Protein 3AIZ (pdb70)

B-factor: mean 52.7, std 18.45, range [25.51, 121.93]

CATH classification: 3.70.10.10

Sequence (987 aa):
MIKATYSSAKDFYSLLSGLLKVTDEIILNFTEDSIFSRYLTDDKVLMVIFKIPKEYLEDYTIDKPLGIKININDLKKILGKAKSKSATVTLEETEAGLKVTVRDEKTGTRSNIYIKGEKTSIDQLTEPKVNLSVTFTTDGDVLKDIARDLSLVGEEVEISADENTVTLSTEEAGRTYKSLLKQDKPLKSLNVESPSKAVYSIEVLKDVFKVTSISQNVTVGFGNNIPMKIEVPTDSGGQLIFWIAPRLMIKATYSSAKDFYSLLSGLLKVTDEIILNFTEDSIFSRYLTDDKVLMVIFKIPKEYLEDYTIDKPLGIKININDLKKILGKAKSKSATVTLEETEAGLKVTVRDEKTGTRSNIYIKGEKTSIDQLTEPKVNLSVTFTTDGDVLKDIARDLSLVGEEVEISADENTVTLSTEEAGRTYKSLLKQDKPLKSLNVESPSKAVYSIEVLKDVFKVTSISQNVTVGFGNNIPMKIEVPTDSGGQLIFWIAPRLMRVKVIDADAFSYIFRTLEEFIDEITLDFTSDGLKIRGIDPSRVTFIDILIPAGYFEEYNVEKEEKVGVKLEDFTDVLKTVTKNDSLYLETDENQNIKVTLDGVYERTFTFPSIVASEIETPNLNLEFPFKAKALTVTFTDIIDEIEDIGGDSITFKAEGGKLYLSANSDMGSSTIELSTENGGLLESEGGDAESVYGLEYVVNTSKMRKPSDTVEIAFGSQIPLKLRYNLPQGGYADFYIAPRAEMRVKVIDADAFSYIFRTLEEFIDEITLDFTSDGLKIRGIDPSRVTFIDILIPAGYFEEYNVEKEEKVGVKLEDFTDVLKTVTKNDSLYLETDENQNIKVTLDGVYERTFTFPSIVASEIETPNLNLEFPFKAKALTVTFTDIIDEIEDIGGDSITFKAEGGKLYLSANSDMGSSTIELSTENGGLLESEGGDAESVYGLEYVVNTSKMRKPSDTVEIAFGSQIPLKLRYNLPQGGYADFYIAPRA

Radius of gyration: 33.75 Å; Cα contacts (8 Å, |Δi|>4): 2617; chains: 4; bounding box: 94×59×73 Å

InterPro domains:
  IPR000730 Proliferating cell nuclear antigen, PCNA [MF_00317] (2-248)
  IPR000730 Proliferating cell nuclear antigen, PCNA [PTHR11352] (9-247)
  IPR022648 Proliferating cell nuclear antigen, PCNA, N-terminal [PF00705] (1-112)
  IPR022649 Proliferating cell nuclear antigen, PCNA, C-terminal [PF02747] (144-246)
  IPR046938 DNA clamp superfamily [SSF55979] (1-108)
  IPR046938 DNA clamp superfamily [SSF55979] (128-248)

Nearest PDB structures (foldseek):
  3aix-assembly1_B  TM=9.907E-01  e=6.412E-43  Sulfurisphaera tokodaii str. 7
  2hik-assembly1_A  TM=9.427E-01  e=2.002E-28  Saccharolobus solfataricus
  5yd8-assembly2_X  TM=8.817E-01  e=6.250E-18  Homo sapiens
  3tbl-assembly1_A  TM=8.881E-01  e=1.586E-17  Homo sapiens
  8gcj-assembly1_C  TM=8.686E-01  e=5.215E-17  Homo sapiens

Solvent-accessible surface area: 42255 Å² total; per-residue (Å²): 138,2,65,1,6,1,4,10,0,90,18,0,88,22,0,0,59,2,10,31,161,31,89,81,62,8,52,0,0,1,23,124,96,10,0,10,4,50,47,64,9,135,82,128,44,5,18,0,0,0,41,0,35,112,105,77,12,8,54,45,74,43,103,139,90,36,0,0,70,0,40,3,60,42,0,50,137,2,3,55,112,26,133,18,159,22,1,2,0,7,2,66,15,36,156,66,0,2,48,0,9,4,34,2,35,146,68,64,51,142,33,80,51,139,6,180,14,112,76,47,98,28,50,131,48,86,38,44,202,67,101,35,16,0,34,3,21,0,30,0,80,9,0,84,46,0,3,78,0,1,57,48,6,10,116,82,0,68,0,27,8,76,136,101,23,0,27,1,28,7,112,62,85,40,41,40,1,98,0,54,0,94,66,62,52,20,0,61,7,30,78,28,124,52,104,7,103,0,32,0,10,5,110,22,0,48,53,0,1,122,23,0,32,68,5,122,60,0,37,0,0,0,0,90,82,34,31,0,42,0,41,0,46,20,120,8,12,0,32,0,3,0,12,0,37,17,106,169,104,2,93,2,29,4,50,23,0,84,24,2,45,20,0,1,63,2,8,29,124,34,94,92,105,11,21,4,0,2,21,110,97,8,3,10,4,35,42,72,8,142,79,130,40,0,14,1,0,2,54,1,27,113,124,58,14,64,109,41,74,31,75,158,50,53,0,0,81,4,41,0,69,53,4,51,138,9,0,25,163,0,80,120,76,76,0,15,0,32,8,36,38,45,176,57,1,2,57,1,13,4,15,17,20,102,60,6,81,147,60,63,76,133,14,183,16,116,97,43,88,56,51,121,40,75,42,50,198,68,106,37,14,0,42,5,21,0,30,0,78,8,2,90,46,0,0,76,0,4,58,47,5,14,102,63,0,60,3,28,4,82,137,107,31,0,20,2,28,4,112,48,106,37,55,47,0,99,0,37,1,79,76,75,54,23,1,43,32,37,79,35,102,48,99,5,108,1,32,0,18,15,107,14,0,31,59,0,6,87,19,0,34,67,8,108,46,0,36,1,2,0,0,77,90,28,36,0,46,0,40,0,40,17,150,15,9,0,32,0,7,0,13,0,33,28,114,194,32,100,0,8,3,56,81,1,20,8,0,1,49,0,0,57,0,1,57,80,11,15,121,51,2,13,0,21,0,15,88,100,0,0,86,2,89,5,36,6,120,63,166,29,0,12,1,26,2,39,0,25,32,50,35,11,59,64,46,98,18,172,168,92,48,117,7,4,1,96,1,92,27,0,0,41,3,0,109,9,16,59,161,113,3,23,0,26,0,66,16,40,158,114,124,31,1,71,0,20,0,15,20,76,3,55,5,28,1,10,5,46,43,71,146,41,82,155,40,149,64,67,44,187,110,45,135,40,60,1,82,2,47,0,24,0,66,7,0,0,69,10,0,51,95,0,91,128,70,22,31,95,1,0,16,0,63,2,91,70,28,57,0,53,0,15,0,31,51,121,189,40,69,51,78,37,64,0,2,50,119,50,3,0,0,41,66,43,96,66,44,96,14,88,12,30,0,1,13,103,38,0,6,34,0,13,60,0,75,90,9,4,74,22,0,51,0,4,0,0,72,141,38,20,0,37,0,59,0,24,6,60,70,66,4,44,0,2,0,37,0,31,37,186,20,144,26,90,0,6,2,41,80,0,27,16,0,1,41,1,0,59,0,0,62,82,12,12,101,78,2,16,0,22,0,15,84,103,0,0,70,0,76,3,63,8,114,60,184,31,0,12,0,11,2,40,0,24,30,52,33,9,65,61,51,83,23,157,170,103,57,136,9,5,2,84,1,102,30,0,0,45,2,0,101,6,19,55,176,105,4,11,0,39,0,54,19,50,164,118,131,34,0,58,0,18,0,12,19,69,3,47,4,23,4,13,14,55,47,62,146,41,90,168,45,160,64,72,104,33,136,56,152,22,58,0,115,5,31,0,13,1,53,13,0,0,58,4,0,55,92,0,83,122,47,20,25,105,12,0,10,0,75,1,83,71,23,66,0,58,0,19,1,90,38,100,141,30,98,36,99,25,58,0,0,40,85,27,6,1,3,2,61,38,138,32,44,96,6,90,4,47,0,1,5,112,38,0,23,31,0,11,66,1,74,114,15,3,56,15,0,66,0,10,0,0,67,98,44,40,0,32,0,59,0,32,10,73,117,49,3,42,0,1,1,18,0,34,27,191,59

Organism: Sulfurisphaera tokodaii (strain DSM 16993 / JCM 10545 / NBRC 100140 / 7) (NCBI:txid273063)

Structure (mmCIF, N/CA/C/O backbone):
data_3AIZ
#
_entry.id   3AIZ
#
_cell.length_a   91.110
_cell.length_b   160.570
_cell.length_c   116.560
_cell.angle_alpha   90.000
_cell.angle_beta   90.000
_cell.angle_gamma   90.000
#
_symmetry.space_group_name_H-M   'P 21 21 2'
#
loop_
_entity.id
_entity.type
_entity.pdbx_description
1 polymer 'DNA polymerase sliding clamp B'
2 polymer 'DNA polymerase sliding clamp C'
3 non-polymer 'SULFATE ION'
4 water water
#
loop_
_atom_site.group_PDB
_atom_site.id
_atom_site.type_symbol
_atom_site.label_atom_id
_atom_site.label_alt_id
_atom_site.label_comp_id
_atom_site.label_asym_id
_atom_site.label_entity_id
_atom_site.label_seq_id
_atom_site.pdbx_PDB_ins_code
_atom_site.Cartn_x
_atom_site.Cartn_y
_atom_site.Cartn_z
_atom_site.occupancy
_atom_site.B_iso_or_equiv
_atom_site.auth_seq_id
_atom_site.auth_comp_id
_atom_site.auth_asym_id
_atom_site.auth_atom_id
_atom_site.pdbx_PDB_model_num
ATOM 1 N N . MET A 1 1 ? -44.855 16.999 -8.489 1.00 57.98 1 MET A N 1
ATOM 2 C CA . MET A 1 1 ? -43.656 17.451 -7.794 1.00 55.61 1 MET A CA 1
ATOM 3 C C . MET A 1 1 ? -42.658 18.078 -8.762 1.00 53.08 1 MET A C 1
ATOM 4 O O . MET A 1 1 ? -42.933 18.206 -9.955 1.00 53.33 1 MET A O 1
ATOM 9 N N . ILE A 1 2 ? -41.498 18.464 -8.239 1.00 48.33 2 ILE A N 1
ATOM 10 C CA . ILE A 1 2 ? -40.471 19.127 -9.036 1.00 45.08 2 ILE A CA 1
ATOM 11 C C . ILE A 1 2 ? -39.674 18.137 -9.882 1.00 41.40 2 ILE A C 1
ATOM 12 O O . ILE A 1 2 ? -39.246 17.091 -9.396 1.00 41.34 2 ILE A O 1
ATOM 17 N N . LYS A 1 3 ? -39.477 18.480 -11.150 1.00 37.65 3 LYS A N 1
ATOM 18 C CA . LYS A 1 3 ? -38.761 17.620 -12.083 1.00 37.74 3 LYS A CA 1
ATOM 19 C C . LYS A 1 3 ? -38.078 18.461 -13.159 1.00 37.82 3 LYS A C 1
ATOM 20 O O . LYS A 1 3 ? -38.724 19.258 -13.837 1.00 38.44 3 LYS A O 1
ATOM 26 N N . ALA A 1 4 ? -36.768 18.286 -13.311 1.00 36.22 4 ALA A N 1
ATOM 27 C CA . ALA A 1 4 ? -36.000 19.076 -14.269 1.00 36.25 4 ALA A CA 1
ATOM 28 C C . ALA A 1 4 ? -34.927 18.244 -14.962 1.00 32.99 4 ALA A C 1
ATOM 29 O O . ALA A 1 4 ? -34.405 17.290 -14.391 1.00 32.20 4 ALA A O 1
ATOM 31 N N . THR A 1 5 ? -34.599 18.614 -16.195 1.00 31.99 5 THR A N 1
ATOM 32 C CA . THR A 1 5 ? -33.598 17.889 -16.971 1.00 32.51 5 THR A CA 1
ATOM 33 C C . THR A 1 5 ? -32.505 18.814 -17.501 1.00 34.57 5 THR A C 1
ATOM 34 O O . THR A 1 5 ? -32.789 19.820 -18.151 1.00 36.47 5 THR A O 1
ATOM 38 N N . TYR A 1 6 ? -31.256 18.464 -17.219 1.00 32.58 6 TYR A N 1
ATOM 39 C CA . TYR A 1 6 ? -30.113 19.235 -17.688 1.00 32.28 6 TYR A CA 1
ATOM 40 C C . TYR A 1 6 ? -29.343 18.429 -18.732 1.00 34.50 6 TYR A C 1
ATOM 41 O O . TYR A 1 6 ? -29.195 17.215 -18.600 1.00 35.42 6 TYR A O 1
ATOM 50 N N . SER A 1 7 ? -28.851 19.106 -19.765 1.00 35.98 7 SER A N 1
ATOM 51 C CA . SER A 1 7 ? -28.308 18.423 -20.940 1.00 35.71 7 SER A CA 1
ATOM 52 C C . SER A 1 7 ? -26.856 17.961 -20.815 1.00 34.67 7 SER A C 1
ATOM 53 O O . SER A 1 7 ? -26.320 17.355 -21.740 1.00 33.88 7 SER A O 1
ATOM 56 N N . SER A 1 8 ? -26.218 18.240 -19.683 1.00 34.10 8 SER A N 1
ATOM 57 C CA . SER A 1 8 ? -24.815 17.867 -19.519 1.00 36.74 8 SER A CA 1
ATOM 58 C C . SER A 1 8 ? -24.445 17.453 -18.097 1.00 37.35 8 SER A C 1
ATOM 59 O O . SER A 1 8 ? -24.340 18.289 -17.201 1.00 37.91 8 SER A O 1
ATOM 62 N N . ALA A 1 9 ? -24.236 16.155 -17.904 1.00 37.93 9 ALA A N 1
ATOM 63 C CA . ALA A 1 9 ? -23.796 15.634 -16.619 1.00 36.73 9 ALA A CA 1
ATOM 64 C C . ALA A 1 9 ? -22.403 16.151 -16.285 1.00 39.27 9 ALA A C 1
ATOM 65 O O . ALA A 1 9 ? -22.123 16.515 -15.144 1.00 38.81 9 ALA A O 1
ATOM 67 N N . LYS A 1 10 ? -21.534 16.185 -17.290 1.00 36.72 10 LYS A N 1
ATOM 68 C CA . LYS A 1 10 ? -20.158 16.625 -17.098 1.00 41.59 10 LYS A CA 1
ATOM 69 C C . LYS A 1 10 ? -20.098 18.063 -16.594 1.00 41.65 10 LYS A C 1
ATOM 70 O O . LYS A 1 10 ? -19.447 18.350 -15.589 1.00 41.78 10 LYS A O 1
ATOM 76 N N . ASP A 1 11 ? -20.780 18.964 -17.294 1.00 41.80 11 ASP A N 1
ATOM 77 C CA . ASP A 1 11 ? -20.801 20.374 -16.916 1.00 39.80 11 ASP A CA 1
ATOM 78 C C . ASP A 1 11 ? -21.374 20.577 -15.516 1.00 40.67 11 ASP A C 1
ATOM 79 O O . ASP A 1 11 ? -20.851 2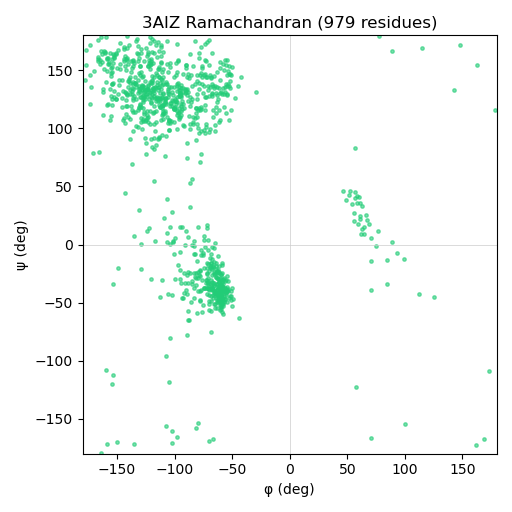1.369 -14.732 1.00 41.09 11 ASP A O 1
ATOM 84 N N . PHE A 1 12 ? -22.445 19.852 -15.209 1.00 39.52 12 PHE A N 1
ATOM 85 C CA . PHE A 1 12 ? -23.050 19.887 -13.883 1.00 37.15 12 PHE A CA 1
ATOM 86 C C . PHE A 1 12 ? -22.008 19.548 -12.817 1.00 40.61 12 PHE A C 1
ATOM 87 O O . PHE A 1 12 ? -21.936 20.197 -11.773 1.00 40.72 12 PHE A O 1
ATOM 95 N N . TYR A 1 13 ? -21.199 18.528 -13.090 1.00 40.27 13 TYR A N 1
ATOM 96 C CA . TYR A 1 13 ? -20.169 18.087 -12.155 1.00 41.16 13 TYR A CA 1
ATOM 97 C C . TYR A 1 13 ? -19.061 19.124 -11.989 1.00 45.46 13 TYR A C 1
ATOM 98 O O . TYR A 1 13 ? -18.556 19.330 -10.884 1.00 45.08 13 TYR A O 1
ATOM 107 N N . SER A 1 14 ? -18.679 19.770 -13.088 1.00 43.95 14 SER A N 1
ATOM 108 C CA . SER A 1 14 ? -17.649 20.803 -13.041 1.00 44.93 14 SER A CA 1
ATOM 109 C C . SER A 1 14 ? -18.082 21.954 -12.143 1.00 45.89 14 SER A C 1
ATOM 110 O O . SER A 1 14 ? -17.289 22.478 -11.359 1.00 46.19 14 SER A O 1
ATOM 113 N N . LEU A 1 15 ? -19.347 22.340 -12.261 1.00 40.59 15 LEU A N 1
ATOM 114 C CA . LEU A 1 15 ? -19.899 23.407 -11.440 1.00 42.67 15 LEU A CA 1
ATOM 115 C C . LEU A 1 15 ? -19.796 23.068 -9.955 1.00 45.47 15 LEU A C 1
ATOM 116 O O . LEU A 1 15 ? -19.261 23.848 -9.168 1.00 46.36 15 LEU A O 1
ATOM 121 N N . LEU A 1 16 ? -20.301 21.898 -9.580 1.00 42.20 16 LEU A N 1
ATOM 122 C CA . LEU A 1 16 ? -20.300 21.478 -8.183 1.00 43.72 16 LEU A CA 1
ATOM 123 C C . LEU A 1 16 ? -18.887 21.374 -7.608 1.00 48.12 16 LEU A C 1
ATOM 124 O O . LEU A 1 16 ? -18.669 21.642 -6.426 1.00 51.91 16 LEU A O 1
ATOM 129 N N . SER A 1 17 ? -17.932 20.985 -8.446 1.00 46.10 17 SER A N 1
ATOM 130 C CA . SER A 1 17 ? -16.550 20.835 -8.004 1.00 49.95 17 SER A CA 1
ATOM 131 C C . SER A 1 17 ? -15.884 22.196 -7.835 1.00 48.55 17 SER A C 1
ATOM 132 O O . SER A 1 17 ? -14.763 22.292 -7.335 1.00 47.44 17 SER A O 1
ATOM 135 N N . GLY A 1 18 ? -16.582 23.245 -8.256 1.00 47.23 18 GLY A N 1
ATOM 136 C CA . GLY A 1 18 ? -16.059 24.594 -8.171 1.00 44.09 18 GLY A CA 1
ATOM 137 C C . GLY A 1 18 ? -16.512 25.325 -6.923 1.00 45.62 18 GLY A C 1
ATOM 138 O O . GLY A 1 18 ? -16.058 26.434 -6.645 1.00 49.23 18 GLY A O 1
ATOM 139 N N . LEU A 1 19 ? -17.411 24.705 -6.167 1.00 44.52 19 LEU A N 1
ATOM 140 C CA . LEU A 1 19 ? -17.904 25.301 -4.932 1.00 46.58 19 LEU A CA 1
ATOM 141 C C . LEU A 1 19 ? -16.809 25.328 -3.867 1.00 52.56 19 LEU A C 1
ATOM 142 O O . LEU A 1 19 ? -16.542 24.321 -3.211 1.00 58.84 19 LEU A O 1
ATOM 147 N N . LEU A 1 20 ? -16.178 26.488 -3.704 1.00 52.06 20 LEU A N 1
ATOM 148 C CA . LEU A 1 20 ? -15.059 26.643 -2.776 1.00 50.54 20 LEU A CA 1
ATOM 149 C C . LEU A 1 20 ? -15.487 26.589 -1.313 1.00 53.14 20 LEU A C 1
ATOM 150 O O . LEU A 1 20 ? -16.452 27.239 -0.911 1.00 52.23 20 LEU A O 1
ATOM 155 N N . LYS A 1 21 ? -14.754 25.814 -0.520 1.00 58.23 21 LYS A N 1
ATOM 156 C CA . LYS A 1 21 ? -15.018 25.698 0.912 1.00 61.40 21 LYS A CA 1
ATOM 157 C C . LYS A 1 21 ? -16.449 25.259 1.200 1.00 55.18 21 LYS A C 1
ATOM 158 O O . LYS A 1 21 ? -16.957 25.467 2.302 1.00 54.45 21 LYS A O 1
ATOM 164 N N . VAL A 1 22 ? -17.096 24.651 0.211 1.00 52.77 22 VAL A N 1
ATOM 165 C CA . VAL A 1 22 ? -18.469 24.191 0.379 1.00 58.42 22 VAL A CA 1
ATOM 166 C C . VAL A 1 22 ? -18.542 23.037 1.372 1.00 60.44 22 VAL A C 1
ATOM 167 O O . VAL A 1 22 ? -17.788 22.069 1.272 1.00 64.81 22 VAL A O 1
ATOM 171 N N . THR A 1 23 ? -19.447 23.149 2.338 1.00 62.86 23 THR A N 1
ATOM 172 C CA . THR A 1 23 ? -19.636 22.093 3.322 1.00 68.90 23 THR A CA 1
ATOM 173 C C . THR A 1 23 ? -20.275 20.874 2.660 1.00 66.85 23 THR A C 1
ATOM 174 O O . THR A 1 23 ? -20.605 20.906 1.474 1.00 64.81 23 THR A O 1
ATOM 178 N N . ASP A 1 24 ? -20.440 19.799 3.423 1.00 66.52 24 ASP A N 1
ATOM 179 C CA . ASP A 1 24 ? -21.008 18.566 2.890 1.00 68.89 24 ASP A CA 1
ATOM 180 C C . ASP A 1 24 ? -22.458 18.741 2.439 1.00 64.41 24 ASP A C 1
ATOM 181 O O . ASP A 1 24 ? -22.964 17.957 1.637 1.00 60.15 24 ASP A O 1
ATOM 186 N N . GLU A 1 25 ? -23.118 19.774 2.954 1.00 63.12 25 GLU A N 1
ATOM 187 C CA . GLU A 1 25 ? -24.528 20.000 2.657 1.00 61.44 25 GLU A CA 1
ATOM 188 C C . GLU A 1 25 ? -24.749 21.316 1.917 1.00 61.48 25 GLU A C 1
ATOM 189 O O . GLU A 1 25 ? -24.182 22.346 2.281 1.00 63.40 25 GLU A O 1
ATOM 195 N N . ILE A 1 26 ? -25.574 21.276 0.876 1.00 56.98 26 ILE A N 1
ATOM 196 C CA . ILE A 1 26 ? -25.971 22.489 0.171 1.00 53.75 26 ILE A CA 1
ATOM 197 C C . ILE A 1 26 ? -27.481 22.512 -0.010 1.00 53.84 26 ILE A C 1
ATOM 198 O O . ILE A 1 26 ? -28.147 21.488 0.139 1.00 53.57 26 ILE A O 1
ATOM 203 N N . ILE A 1 27 ? -28.018 23.683 -0.334 1.00 51.51 27 ILE A N 1
ATOM 204 C CA . ILE A 1 27 ? -29.447 23.819 -0.573 1.00 44.61 27 ILE A CA 1
ATOM 205 C C . ILE A 1 27 ? -29.732 24.124 -2.038 1.00 43.66 27 ILE A C 1
ATOM 206 O O . ILE A 1 27 ? -29.477 25.231 -2.511 1.00 43.60 27 ILE A O 1
ATOM 211 N N . LEU A 1 28 ? -30.249 23.130 -2.754 1.00 42.40 28 LEU A N 1
ATOM 212 C CA . LEU A 1 28 ? -30.685 23.325 -4.129 1.00 39.56 28 LEU A CA 1
ATOM 213 C C . LEU A 1 28 ? -32.032 24.031 -4.149 1.00 43.55 28 LEU A C 1
ATOM 214 O O . LEU A 1 28 ? -33.023 23.509 -3.639 1.00 46.48 28 LEU A O 1
ATOM 219 N N . ASN A 1 29 ? -32.066 25.221 -4.737 1.00 43.84 29 ASN A N 1
ATOM 220 C CA . ASN A 1 29 ? -33.298 25.990 -4.826 1.00 42.90 29 ASN A CA 1
ATOM 221 C C . ASN A 1 29 ? -33.947 25.865 -6.199 1.00 43.50 29 ASN A C 1
ATOM 222 O O . ASN A 1 29 ? -33.366 26.262 -7.209 1.00 42.15 29 ASN A O 1
ATOM 227 N N . PHE A 1 30 ? -35.151 25.304 -6.226 1.00 46.22 30 PHE A N 1
ATOM 228 C CA . PHE A 1 30 ? -35.911 25.176 -7.463 1.00 44.59 30 PHE A CA 1
ATOM 229 C C . PHE A 1 30 ? -36.922 26.309 -7.582 1.00 44.01 30 PHE A C 1
ATOM 230 O O . PHE A 1 30 ? -37.885 26.373 -6.821 1.00 49.48 30 PHE A O 1
ATOM 238 N N . THR A 1 31 ? -36.695 27.204 -8.536 1.00 42.40 31 THR A N 1
ATOM 239 C CA . THR A 1 31 ? -37.599 28.324 -8.759 1.00 44.12 31 THR A CA 1
ATOM 240 C C . THR A 1 31 ? -38.129 28.288 -10.183 1.00 45.81 31 THR A C 1
ATOM 241 O O . THR A 1 31 ? -37.759 27.417 -10.968 1.00 48.42 31 THR A O 1
ATOM 245 N N . GLU A 1 32 ? -38.994 29.240 -10.514 1.00 46.81 32 GLU A N 1
ATOM 246 C CA . GLU A 1 32 ? -39.576 29.309 -11.847 1.00 53.15 32 GLU A CA 1
ATOM 247 C C . GLU A 1 32 ? -38.532 29.709 -12.885 1.00 53.66 32 GLU A C 1
ATOM 248 O O . GLU A 1 32 ? -38.575 29.258 -14.029 1.00 54.88 32 GLU A O 1
ATOM 254 N N . ASP A 1 33 ? -37.588 30.550 -12.475 1.00 51.88 33 ASP A N 1
ATOM 255 C CA . ASP A 1 33 ? -36.618 31.119 -13.404 1.00 55.78 33 ASP A CA 1
ATOM 256 C C . ASP A 1 33 ? -35.282 30.376 -13.448 1.00 52.15 33 ASP A C 1
ATOM 257 O O . ASP A 1 33 ? -34.515 30.536 -14.397 1.00 46.68 33 ASP A O 1
ATOM 262 N N . SER A 1 34 ? -35.003 29.570 -12.428 1.00 47.23 34 SER A N 1
ATOM 263 C CA . SER A 1 34 ? -33.745 28.832 -12.393 1.00 44.41 34 SER A CA 1
ATOM 264 C C . SER A 1 34 ? -33.616 27.911 -11.189 1.00 43.59 34 SER A C 1
ATOM 265 O O . SER A 1 34 ? -34.227 28.136 -10.145 1.00 41.60 34 SER A O 1
ATOM 268 N N . ILE A 1 35 ? -32.810 26.868 -11.351 1.00 41.46 35 ILE A N 1
ATOM 269 C CA . ILE A 1 35 ? -32.348 26.075 -10.226 1.00 38.89 35 ILE A CA 1
ATOM 270 C C . ILE A 1 35 ? -31.038 26.700 -9.784 1.00 39.08 35 ILE A C 1
ATOM 271 O O . ILE A 1 35 ? -30.189 27.014 -10.616 1.00 39.05 35 ILE A O 1
ATOM 276 N N . PHE A 1 36 ? -30.868 26.900 -8.483 1.00 38.67 36 PHE A N 1
ATOM 277 C CA . PHE A 1 36 ? -29.651 27.537 -8.003 1.00 38.94 36 PHE A CA 1
ATOM 278 C C . PHE A 1 36 ? -29.328 27.206 -6.554 1.00 42.88 36 PHE A C 1
ATOM 279 O O . PHE A 1 36 ? -30.204 26.839 -5.774 1.00 43.58 36 PHE A O 1
ATOM 287 N N . SER A 1 37 ? -28.054 27.347 -6.210 1.00 43.59 37 SER A N 1
ATOM 288 C CA . SER A 1 37 ? -27.591 27.173 -4.844 1.00 43.44 37 SER A CA 1
ATOM 289 C C . SER A 1 37 ? -26.570 28.259 -4.540 1.00 42.05 37 SER A C 1
ATOM 290 O O . SER A 1 37 ? -25.677 28.516 -5.345 1.00 41.73 37 SER A O 1
ATOM 293 N N . ARG A 1 38 ? -26.708 28.906 -3.389 1.00 43.50 38 ARG A N 1
ATOM 294 C CA . ARG A 1 38 ? -25.788 29.974 -3.021 1.00 42.77 38 ARG A CA 1
ATOM 295 C C . ARG A 1 38 ? -25.456 29.947 -1.535 1.00 43.95 38 ARG A C 1
ATOM 296 O O . ARG A 1 38 ? -26.345 29.885 -0.686 1.00 53.90 38 ARG A O 1
ATOM 304 N N . TYR A 1 39 ? -24.165 29.983 -1.229 1.00 43.83 39 TYR A N 1
ATOM 305 C CA . TYR A 1 39 ? -23.716 30.061 0.153 1.00 44.98 39 TYR A CA 1
ATOM 306 C C . TYR A 1 39 ? -22.597 31.081 0.280 1.00 40.43 39 TYR A C 1
ATOM 307 O O . TYR A 1 39 ? -21.918 31.406 -0.695 1.00 37.20 39 TYR A O 1
ATOM 316 N N . LEU A 1 40 ? -22.415 31.582 1.494 1.00 43.44 40 LEU A N 1
ATOM 317 C CA . LEU A 1 40 ? -21.427 32.610 1.766 1.00 40.13 40 LEU A CA 1
ATOM 318 C C . LEU A 1 40 ? -20.438 32.084 2.796 1.00 41.82 40 LEU A C 1
ATOM 319 O O . LEU A 1 40 ? -20.829 31.697 3.896 1.00 49.38 40 LEU A O 1
ATOM 324 N N . THR A 1 41 ? -19.160 32.051 2.434 1.00 38.13 41 THR A N 1
ATOM 325 C CA . THR A 1 41 ? -18.129 31.567 3.346 1.00 45.06 41 THR A CA 1
ATOM 326 C C . THR A 1 41 ? -18.249 32.245 4.708 1.00 49.78 41 THR A C 1
ATOM 327 O O . THR A 1 41 ? -18.751 33.364 4.812 1.00 49.50 41 THR A O 1
ATOM 331 N N . ASP A 1 42 ? -17.792 31.559 5.751 1.00 52.18 42 ASP A N 1
ATOM 332 C CA . ASP A 1 42 ? -17.897 32.073 7.113 1.00 50.66 42 ASP A CA 1
ATOM 333 C C . ASP A 1 42 ? -17.298 33.471 7.259 1.00 52.95 42 ASP A C 1
ATOM 334 O O . ASP A 1 42 ? -17.854 34.322 7.956 1.00 52.64 42 ASP A O 1
ATOM 339 N N . ASP A 1 43 ? -16.167 33.704 6.598 1.00 52.30 43 ASP A N 1
ATOM 340 C CA . ASP A 1 43 ? -15.505 35.006 6.641 1.00 47.25 43 ASP A CA 1
ATOM 341 C C . ASP A 1 43 ? -16.320 36.078 5.917 1.00 46.25 43 ASP A C 1
ATOM 342 O O . ASP A 1 43 ? -15.997 37.264 5.977 1.00 49.18 43 ASP A O 1
ATOM 347 N N . LYS A 1 44 ? -17.373 35.645 5.230 1.00 46.05 44 LYS A N 1
ATOM 348 C CA . LYS A 1 44 ? -18.304 36.554 4.567 1.00 46.38 44 LYS A CA 1
ATOM 349 C C . LYS A 1 44 ? -17.659 37.363 3.444 1.00 40.88 44 LYS A C 1
ATOM 350 O O . LYS A 1 44 ? -18.226 38.350 2.980 1.00 41.63 44 LYS A O 1
ATOM 356 N N . VAL A 1 45 ? -16.481 36.938 3.002 1.00 38.27 45 VAL A N 1
ATOM 357 C CA . VAL A 1 45 ? -15.766 37.657 1.954 1.00 39.68 45 VAL A CA 1
ATOM 358 C C . VAL A 1 45 ? -16.116 37.135 0.563 1.00 38.76 45 VAL A C 1
ATOM 359 O O . VAL A 1 45 ? -16.147 37.896 -0.405 1.00 38.43 45 VAL A O 1
ATOM 363 N N . LEU A 1 46 ? -16.386 35.838 0.469 1.00 36.58 46 LEU A N 1
ATOM 364 C CA . LEU A 1 46 ? -16.663 35.210 -0.817 1.00 33.27 46 LEU A CA 1
ATOM 365 C C . LEU A 1 46 ? -18.051 34.587 -0.858 1.00 35.23 46 LEU A C 1
ATOM 366 O O . LEU A 1 46 ? -18.404 33.780 0.003 1.00 37.37 46 LEU A O 1
ATOM 371 N N . MET A 1 47 ? -18.832 34.961 -1.865 1.00 34.90 47 MET A N 1
ATOM 372 C CA . MET A 1 47 ? -20.139 34.356 -2.083 1.00 36.64 47 MET A CA 1
ATOM 373 C C . MET A 1 47 ? -20.115 33.453 -3.307 1.00 37.35 47 MET A C 1
ATOM 374 O O . MET A 1 47 ? -19.918 33.919 -4.428 1.00 37.50 47 MET A O 1
ATOM 379 N N . VAL A 1 48 ? -20.314 32.158 -3.089 1.00 37.73 48 VAL A N 1
ATOM 380 C CA . VAL A 1 48 ? -20.336 31.206 -4.190 1.00 38.10 48 VAL A CA 1
ATOM 381 C C . VAL A 1 48 ? -21.765 30.959 -4.660 1.00 41.22 48 VAL A C 1
ATOM 382 O O . VAL A 1 48 ? -22.644 30.632 -3.863 1.00 42.06 48 VAL A O 1
ATOM 386 N N . ILE A 1 49 ? -21.990 31.126 -5.959 1.00 38.83 49 ILE A N 1
ATOM 387 C CA . ILE A 1 49 ? -23.309 30.913 -6.537 1.00 36.69 49 ILE A CA 1
ATOM 388 C C . ILE A 1 49 ? -23.271 29.892 -7.666 1.00 38.36 49 ILE A C 1
ATOM 389 O O . ILE A 1 49 ? -22.454 29.985 -8.581 1.00 39.26 49 ILE A O 1
ATOM 394 N N . PHE A 1 50 ? -24.163 28.914 -7.585 1.00 40.55 50 PHE A N 1
ATOM 395 C CA . PHE A 1 50 ? -24.370 27.956 -8.658 1.00 36.53 50 PHE A CA 1
ATOM 396 C C . PHE A 1 50 ? -25.757 28.204 -9.227 1.00 37.87 50 PHE A C 1
ATOM 397 O O . PHE A 1 50 ? -26.740 28.177 -8.491 1.00 43.26 50 PHE A O 1
ATOM 405 N N . LYS A 1 51 ? -25.844 28.465 -10.528 1.00 35.72 51 LYS A N 1
ATOM 406 C CA . LYS A 1 51 ? -27.127 28.824 -11.129 1.00 35.50 51 LYS A CA 1
ATOM 407 C C . LYS A 1 51 ? -27.345 28.258 -12.531 1.00 34.24 51 LYS A C 1
ATOM 408 O O . LYS A 1 51 ? -26.488 28.379 -13.405 1.00 36.63 51 LYS A O 1
ATOM 414 N N . ILE A 1 52 ? -28.506 27.644 -12.734 1.00 36.37 52 ILE A N 1
ATOM 415 C CA . ILE A 1 52 ? -28.912 27.161 -14.048 1.00 37.04 52 ILE A CA 1
ATOM 416 C C . ILE A 1 52 ? -30.225 27.812 -14.475 1.00 40.13 52 ILE A C 1
ATOM 417 O O . ILE A 1 52 ? -31.294 27.437 -13.992 1.00 40.17 52 ILE A O 1
ATOM 422 N N . PRO A 1 53 ? -30.147 28.796 -15.382 1.00 42.00 53 PRO A N 1
ATOM 423 C CA . PRO A 1 53 ? -31.346 29.470 -15.892 1.00 40.83 53 PRO A CA 1
ATOM 424 C C . PRO A 1 53 ? -32.352 28.465 -16.441 1.00 39.49 53 PRO A C 1
ATOM 425 O O . PRO A 1 53 ? -31.955 27.411 -16.935 1.00 38.63 53 PRO A O 1
ATOM 429 N N . LYS A 1 54 ? -33.637 28.792 -16.354 1.00 45.35 54 LYS A N 1
ATOM 430 C CA . LYS A 1 54 ? -34.690 27.888 -16.805 1.00 43.66 54 LYS A CA 1
ATOM 431 C C . LYS A 1 54 ? -34.606 27.636 -18.307 1.00 40.71 54 LYS A C 1
ATOM 432 O O . LYS A 1 54 ? -35.174 26.671 -18.815 1.00 42.16 54 LYS A O 1
ATOM 438 N N . GLU A 1 55 ? -33.898 28.512 -19.012 1.00 42.73 55 GLU A N 1
ATOM 439 C CA . GLU A 1 55 ? -33.726 28.370 -20.452 1.00 42.93 55 GLU A CA 1
ATOM 440 C C . GLU A 1 55 ? -32.957 27.096 -20.776 1.00 42.78 55 GLU A C 1
ATOM 441 O O . GLU A 1 55 ? -33.131 26.505 -21.842 1.00 45.21 55 GLU A O 1
ATOM 447 N N . TYR A 1 56 ? -32.109 26.674 -19.846 1.00 43.00 56 TYR A N 1
ATOM 448 C CA . TYR A 1 56 ? -31.268 25.504 -20.057 1.00 42.24 56 TYR A CA 1
ATOM 449 C C . TYR A 1 56 ? -31.792 24.289 -19.299 1.00 39.29 56 TYR A C 1
ATOM 450 O O . TYR A 1 56 ? -31.085 23.295 -19.130 1.00 37.29 56 TYR A O 1
ATOM 459 N N . LEU A 1 57 ? -33.039 24.381 -18.847 1.00 39.67 57 LEU A N 1
ATOM 460 C CA . LEU A 1 57 ? -33.713 23.259 -18.208 1.00 37.57 57 LEU A CA 1
ATOM 461 C C . LEU A 1 57 ? -34.852 22.777 -19.095 1.00 36.65 57 LEU A C 1
ATOM 462 O O . LEU A 1 57 ? -35.788 23.525 -19.371 1.00 43.28 57 LEU A O 1
ATOM 467 N N . GLU A 1 58 ? -34.769 21.530 -19.546 1.00 34.44 58 GLU A N 1
ATOM 468 C CA . GLU A 1 58 ? -35.827 20.951 -20.367 1.00 36.97 58 GLU A CA 1
ATOM 469 C C . GLU A 1 58 ? -36.784 20.119 -19.522 1.00 36.26 58 GLU A C 1
ATOM 470 O O . GLU A 1 58 ? -36.433 19.679 -18.427 1.00 32.84 58 GLU A O 1
ATOM 476 N N . ASP A 1 59 ? -37.993 19.912 -20.038 1.00 41.39 59 ASP A N 1
ATOM 477 C CA . ASP A 1 59 ? -39.006 19.107 -19.360 1.00 37.29 59 ASP A CA 1
ATOM 478 C C . ASP A 1 59 ? -39.094 19.497 -17.889 1.00 35.76 59 ASP A C 1
ATOM 479 O O . ASP A 1 59 ? -39.136 18.640 -17.007 1.00 37.40 59 ASP A O 1
ATOM 484 N N . TYR A 1 60 ? -39.122 20.801 -17.638 1.00 37.07 60 TYR A N 1
ATOM 485 C CA . TYR A 1 60 ? -39.064 21.332 -16.282 1.00 38.28 60 TYR A CA 1
ATOM 486 C C . TYR A 1 60 ? -40.454 21.533 -15.687 1.00 43.50 60 TYR A C 1
ATOM 487 O O . TYR A 1 60 ? -41.143 22.501 -16.005 1.00 49.83 60 TYR A O 1
ATOM 496 N N . THR A 1 61 ? -40.860 20.608 -14.823 1.00 44.14 61 THR A N 1
ATOM 497 C CA . THR A 1 61 ? -42.142 20.707 -14.137 1.00 44.22 61 THR A CA 1
ATOM 498 C C . THR A 1 61 ? -41.941 21.180 -12.704 1.00 43.49 61 THR A C 1
ATOM 499 O O . THR A 1 61 ? -41.099 20.652 -11.979 1.00 43.13 61 THR A O 1
ATOM 503 N N . ILE A 1 62 ? -42.716 22.179 -12.301 1.00 47.95 62 ILE A N 1
ATOM 504 C CA . ILE A 1 62 ? -42.625 22.711 -10.949 1.00 48.86 62 ILE A CA 1
ATOM 505 C C . ILE A 1 62 ? -43.939 23.356 -10.526 1.00 52.10 62 ILE A C 1
ATOM 506 O O . ILE A 1 62 ? -44.411 24.300 -11.158 1.00 53.75 62 ILE A O 1
ATOM 511 N N . ASP A 1 63 ? -44.530 22.833 -9.457 1.00 56.76 63 ASP A N 1
ATOM 512 C CA . ASP A 1 63 ? -45.789 23.365 -8.948 1.00 60.67 63 ASP A CA 1
ATOM 513 C C . ASP A 1 63 ? -45.575 24.681 -8.206 1.00 60.43 63 ASP A C 1
ATOM 514 O O . ASP A 1 63 ? -46.231 25.682 -8.495 1.00 64.54 63 ASP A O 1
ATOM 519 N N . LYS A 1 64 ? -44.648 24.675 -7.255 1.00 61.41 64 LYS A N 1
ATOM 520 C CA . LYS A 1 64 ? -44.336 25.870 -6.481 1.00 63.97 64 LYS A CA 1
ATOM 521 C C . LYS A 1 64 ? -42.913 25.818 -5.936 1.00 59.34 64 LYS A C 1
ATOM 522 O O . LYS A 1 64 ? -42.392 24.740 -5.648 1.00 55.76 64 LYS A O 1
ATOM 528 N N . PRO A 1 65 ? -42.280 26.993 -5.798 1.00 61.19 65 PRO A N 1
ATOM 529 C CA . PRO A 1 65 ? -40.906 27.143 -5.308 1.00 56.92 65 PRO A CA 1
ATOM 530 C C . PRO A 1 65 ? -40.609 26.241 -4.114 1.00 56.48 65 PRO A C 1
ATOM 531 O O . PRO A 1 65 ? -41.480 26.023 -3.272 1.00 60.71 65 PRO A O 1
ATOM 535 N N . LEU A 1 66 ? -39.385 25.726 -4.050 1.00 53.09 66 LEU A N 1
ATOM 536 C CA . LEU A 1 66 ? -38.995 24.807 -2.988 1.00 55.76 66 LEU A CA 1
ATOM 537 C C . LEU A 1 66 ? -37.488 24.558 -3.002 1.00 55.65 66 LEU A C 1
ATOM 538 O O . LEU A 1 66 ? -36.853 24.600 -4.056 1.00 53.22 66 LEU A O 1
ATOM 543 N N . GLY A 1 67 ? -36.920 24.304 -1.826 1.00 52.56 67 GLY A N 1
ATOM 544 C CA . GLY A 1 67 ? -35.497 24.039 -1.709 1.00 50.73 67 GLY A CA 1
ATOM 545 C C . GLY A 1 67 ? -35.201 22.737 -0.990 1.00 51.29 67 GLY A C 1
ATOM 546 O O . GLY A 1 67 ? -35.803 22.439 0.041 1.00 54.99 67 GLY A O 1
ATOM 547 N N . ILE A 1 68 ? -34.270 21.958 -1.532 1.00 47.82 68 ILE A N 1
ATOM 548 C CA . ILE A 1 68 ? -33.912 20.675 -0.939 1.00 48.84 68 ILE A CA 1
ATOM 549 C C . ILE A 1 68 ? -32.461 20.661 -0.471 1.00 48.69 68 ILE A C 1
ATOM 550 O O . ILE A 1 68 ? -31.538 20.752 -1.279 1.00 48.51 68 ILE A O 1
ATOM 555 N N . LYS A 1 69 ? -32.266 20.541 0.838 1.00 49.26 69 LYS A N 1
ATOM 556 C CA . LYS A 1 69 ? -30.926 20.483 1.411 1.00 49.24 69 LYS A CA 1
ATOM 557 C C . LYS A 1 69 ? -30.355 19.074 1.286 1.00 50.45 69 LYS A C 1
ATOM 558 O O . LYS A 1 69 ? -30.805 18.151 1.963 1.00 52.04 69 LYS A O 1
ATOM 564 N N . ILE A 1 70 ? -29.361 18.915 0.417 1.00 51.49 70 ILE A N 1
ATOM 565 C CA . ILE A 1 70 ? -28.801 17.599 0.127 1.00 52.47 70 ILE A CA 1
ATOM 566 C C . ILE A 1 70 ? -27.296 17.531 0.374 1.00 51.78 70 ILE A C 1
ATOM 567 O O . ILE A 1 70 ? -26.626 18.557 0.483 1.00 51.47 70 ILE A O 1
ATOM 572 N N . ASN A 1 71 ? -26.777 16.309 0.459 1.00 50.42 71 ASN A N 1
ATOM 573 C CA . ASN A 1 71 ? -25.345 16.081 0.602 1.00 49.80 71 ASN A CA 1
ATOM 574 C C . ASN A 1 71 ? -24.657 16.154 -0.755 1.00 51.53 71 ASN A C 1
ATOM 575 O O . ASN A 1 71 ? -24.821 15.267 -1.593 1.00 53.98 71 ASN A O 1
ATOM 580 N N . ILE A 1 72 ? -23.886 17.215 -0.967 1.00 50.56 72 ILE A N 1
ATOM 581 C CA . ILE A 1 72 ? -23.262 17.469 -2.261 1.00 50.68 72 ILE A CA 1
ATOM 582 C C . ILE A 1 72 ? -22.343 16.334 -2.712 1.00 52.87 72 ILE A C 1
ATOM 583 O O . ILE A 1 72 ? -22.189 16.090 -3.909 1.00 50.57 72 ILE A O 1
ATOM 588 N N . ASN A 1 73 ? -21.738 15.643 -1.753 1.00 54.17 73 ASN A N 1
ATOM 589 C CA . ASN A 1 73 ? -20.826 14.548 -2.064 1.00 53.22 73 ASN A CA 1
ATOM 590 C C . ASN A 1 73 ? -21.500 13.434 -2.859 1.00 56.39 73 ASN A C 1
ATOM 591 O O . ASN A 1 73 ? -20.954 12.951 -3.852 1.00 56.83 73 ASN A O 1
ATOM 596 N N . ASP A 1 74 ? -22.689 13.033 -2.418 1.00 55.25 74 ASP A N 1
ATOM 597 C CA . ASP A 1 74 ? -23.449 11.990 -3.098 1.00 53.17 74 ASP A CA 1
ATOM 598 C C . ASP A 1 74 ? -23.801 12.405 -4.521 1.00 53.83 74 ASP A C 1
ATOM 599 O O . ASP A 1 74 ? -23.801 11.582 -5.437 1.00 56.11 74 ASP A O 1
ATOM 604 N N . LEU A 1 75 ? -24.101 13.687 -4.698 1.00 52.47 75 LEU A N 1
ATOM 605 C CA . LEU A 1 75 ? -24.480 14.215 -6.003 1.00 49.40 75 LEU A CA 1
ATOM 606 C C . LEU 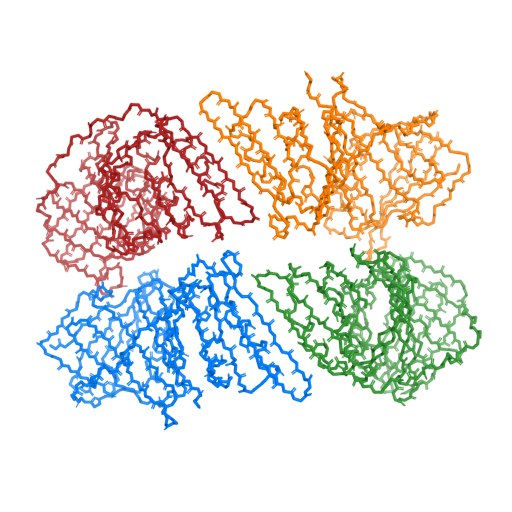A 1 75 ? -23.289 14.249 -6.954 1.00 47.75 75 LEU A C 1
ATOM 607 O O . LEU A 1 75 ? -23.456 14.258 -8.173 1.00 46.34 75 LEU A O 1
ATOM 612 N N . LYS A 1 76 ? -22.085 14.267 -6.394 1.00 51.68 76 LYS A N 1
ATOM 613 C CA . LYS A 1 76 ? -20.875 14.238 -7.205 1.00 51.30 76 LYS A CA 1
ATOM 614 C C . LYS A 1 76 ? -20.564 12.817 -7.665 1.00 51.31 76 LYS A C 1
ATOM 615 O O . LYS A 1 76 ? -20.151 12.600 -8.804 1.00 51.51 76 LYS A O 1
ATOM 621 N N . LYS A 1 77 ? -20.772 11.851 -6.775 1.00 50.63 77 LYS A N 1
ATOM 622 C CA . LYS A 1 77 ? -20.528 10.450 -7.097 1.00 54.70 77 LYS A CA 1
ATOM 623 C C . LYS A 1 77 ? -21.315 10.011 -8.329 1.00 52.31 77 LYS A C 1
ATOM 624 O O . LYS A 1 77 ? -20.769 9.376 -9.231 1.00 50.18 77 LYS A O 1
ATOM 630 N N . ILE A 1 78 ? -22.598 10.359 -8.359 1.00 51.16 78 ILE A N 1
ATOM 631 C CA . ILE A 1 78 ? -23.479 9.966 -9.455 1.00 48.91 78 ILE A CA 1
ATOM 632 C C . ILE A 1 78 ? -23.105 10.636 -10.777 1.00 46.45 78 ILE A C 1
ATOM 633 O O . ILE A 1 78 ? -23.195 10.021 -11.839 1.00 46.53 78 ILE A O 1
ATOM 638 N N . LEU A 1 79 ? -22.680 11.893 -10.708 1.00 47.27 79 LEU A N 1
ATOM 639 C CA . LEU A 1 79 ? -22.311 12.638 -11.907 1.00 47.47 79 LEU A CA 1
ATOM 640 C C . LEU A 1 79 ? -20.996 12.143 -12.507 1.00 51.06 79 LEU A C 1
ATOM 641 O O . LEU A 1 79 ? -20.752 12.301 -13.704 1.00 49.77 79 LEU A O 1
ATOM 646 N N . GLY A 1 80 ? -20.154 11.544 -11.671 1.00 53.83 80 GLY A N 1
ATOM 647 C CA . GLY A 1 80 ? -18.896 10.982 -12.129 1.00 52.45 80 GLY A CA 1
ATOM 648 C C . GLY A 1 80 ? -19.102 9.690 -12.896 1.00 56.83 80 GLY A C 1
ATOM 649 O O . GLY A 1 80 ? -18.242 9.271 -13.670 1.00 56.76 80 GLY A O 1
ATOM 650 N N . LYS A 1 81 ? -20.254 9.059 -12.681 1.00 60.88 81 LYS A N 1
ATOM 651 C CA . LYS A 1 81 ? -20.597 7.817 -13.367 1.00 62.22 81 LYS A CA 1
ATOM 652 C C . LYS A 1 81 ? -20.983 8.066 -14.822 1.00 65.62 81 LYS A C 1
ATOM 653 O O . LYS A 1 81 ? -21.442 7.157 -15.515 1.00 65.93 81 LYS A O 1
ATOM 659 N N . ALA A 1 82 ? -20.799 9.301 -15.278 1.00 65.53 82 ALA A N 1
ATOM 660 C CA . ALA A 1 82 ? -21.122 9.664 -16.651 1.00 62.57 82 ALA A CA 1
ATOM 661 C C . ALA A 1 82 ? -20.224 8.921 -17.634 1.00 63.96 82 ALA A C 1
ATOM 662 O O . ALA A 1 82 ? -19.059 9.277 -17.814 1.00 61.19 82 ALA A O 1
ATOM 664 N N . LYS A 1 83 ? -20.775 7.887 -18.263 1.00 64.01 83 LYS A N 1
ATOM 665 C CA . LYS A 1 83 ? -20.030 7.091 -19.233 1.00 62.83 83 LYS A CA 1
ATOM 666 C C . LYS A 1 83 ? -19.496 7.954 -20.371 1.00 63.57 83 LYS A C 1
ATOM 667 O O . LYS A 1 83 ? -18.373 7.758 -20.837 1.00 66.80 83 LYS A O 1
ATOM 673 N N . SER A 1 84 ? -20.306 8.911 -20.812 1.00 56.84 84 SER A N 1
ATOM 674 C CA . SER A 1 84 ? -19.936 9.773 -21.928 1.00 56.36 84 SER A CA 1
ATOM 675 C C . SER A 1 84 ? -20.016 11.249 -21.548 1.00 59.12 84 SER A C 1
ATOM 676 O O . SER A 1 84 ? -20.540 11.600 -20.491 1.00 59.98 84 SER A O 1
ATOM 679 N N . LYS A 1 85 ? -19.487 12.108 -22.413 1.00 59.94 85 LYS A N 1
ATOM 680 C CA . LYS A 1 85 ? -19.556 13.549 -22.202 1.00 61.20 85 LYS A CA 1
ATOM 681 C C . LYS A 1 85 ? -20.872 14.106 -22.735 1.00 56.05 85 LYS A C 1
ATOM 682 O O . LYS A 1 85 ? -21.132 15.306 -22.648 1.00 55.21 85 LYS A O 1
ATOM 688 N N . SER A 1 86 ? -21.699 13.225 -23.288 1.00 53.38 86 SER A N 1
ATOM 689 C CA . SER A 1 86 ? -22.997 13.618 -23.820 1.00 50.48 86 SER A CA 1
ATOM 690 C C . SER A 1 86 ? -24.127 13.146 -22.912 1.00 46.47 86 SER A C 1
ATOM 691 O O . SER A 1 86 ? -25.300 13.218 -23.277 1.00 47.13 86 SER A O 1
ATOM 694 N N . ALA A 1 87 ? -23.767 12.661 -21.728 1.00 44.42 87 ALA A N 1
ATOM 695 C CA . ALA A 1 87 ? -24.751 12.162 -20.775 1.00 39.30 87 ALA A CA 1
ATOM 696 C C . ALA A 1 87 ? -25.564 13.302 -20.176 1.00 37.69 87 ALA A C 1
ATOM 697 O O . ALA A 1 87 ? -25.015 14.339 -19.807 1.00 37.83 87 ALA A O 1
ATOM 699 N N . THR A 1 88 ? -26.875 13.105 -20.081 1.00 34.19 88 THR A N 1
ATOM 700 C CA . THR A 1 88 ? -27.758 14.115 -19.512 1.00 34.29 88 THR A CA 1
ATOM 701 C C . THR A 1 88 ? -28.061 13.808 -18.050 1.00 34.07 88 THR A C 1
ATOM 702 O O . THR A 1 88 ? -27.695 12.751 -17.541 1.00 35.43 88 THR A O 1
ATOM 706 N N . VAL A 1 89 ? -28.726 14.741 -17.377 1.00 33.37 89 VAL A N 1
ATOM 707 C CA . VAL A 1 89 ? -29.080 14.569 -15.974 1.00 33.32 89 VAL A CA 1
ATOM 708 C C . VAL A 1 89 ? -30.512 15.018 -15.711 1.00 35.69 89 VAL A C 1
ATOM 709 O O . VAL A 1 89 ? -30.952 16.046 -16.221 1.00 35.42 89 VAL A O 1
ATOM 713 N N . THR A 1 90 ? -31.238 14.240 -14.916 1.00 32.75 90 THR A N 1
ATOM 714 C CA . THR A 1 90 ? -32.581 14.625 -14.512 1.00 33.79 90 THR A CA 1
ATOM 715 C C . THR A 1 90 ? -32.665 14.738 -12.997 1.00 34.58 90 THR A C 1
ATOM 716 O O . THR A 1 90 ? -32.106 13.918 -12.270 1.00 34.38 90 THR A O 1
ATOM 720 N N . LEU A 1 91 ? -33.356 15.772 -12.532 1.00 37.36 91 LEU A N 1
ATOM 721 C CA . LEU A 1 91 ? -33.577 15.985 -11.110 1.00 35.58 91 LEU A CA 1
ATOM 722 C C . LEU A 1 91 ? -35.058 15.816 -10.810 1.00 36.79 91 LEU A C 1
ATOM 723 O O . LEU A 1 91 ? -35.894 16.533 -11.356 1.00 38.02 91 LEU A O 1
ATOM 728 N N . GLU A 1 92 ? -35.379 14.864 -9.942 1.00 37.56 92 GLU A N 1
ATOM 729 C CA . GLU A 1 92 ? -36.767 14.560 -9.625 1.00 38.95 92 GLU A CA 1
ATOM 730 C C . GLU A 1 92 ? -37.008 14.581 -8.119 1.00 39.00 92 GLU A C 1
ATOM 731 O O . GLU A 1 92 ? -36.355 13.859 -7.367 1.00 37.31 92 GLU A O 1
ATOM 737 N N . GLU A 1 93 ? -37.950 15.413 -7.685 1.00 41.61 93 GLU A N 1
ATOM 738 C CA . GLU A 1 93 ? -38.272 15.528 -6.268 1.00 46.83 93 GLU A CA 1
ATOM 739 C C . GLU A 1 93 ? -38.877 14.239 -5.718 1.00 50.06 93 GLU A C 1
ATOM 740 O O . GLU A 1 93 ? -39.615 13.537 -6.411 1.00 49.77 93 GLU A O 1
ATOM 746 N N . THR A 1 94 ? -38.560 13.940 -4.463 1.00 51.79 94 THR A N 1
ATOM 747 C CA . THR A 1 94 ? -39.053 12.739 -3.804 1.00 51.57 94 THR A CA 1
ATOM 748 C C . THR A 1 94 ? -39.507 13.068 -2.387 1.00 56.58 94 THR A C 1
ATOM 749 O O . THR A 1 94 ? -39.025 14.025 -1.781 1.00 57.75 94 THR A O 1
ATOM 753 N N . GLU A 1 95 ? -40.443 12.282 -1.867 1.00 58.89 95 GLU A N 1
ATOM 754 C CA . GLU A 1 95 ? -40.897 12.446 -0.493 1.00 63.64 95 GLU A CA 1
ATOM 755 C C . GLU A 1 95 ? -39.716 12.396 0.469 1.00 60.84 95 GLU A C 1
ATOM 756 O O . GLU A 1 95 ? -39.657 13.153 1.438 1.00 59.66 95 GLU A O 1
ATOM 762 N N . ALA A 1 96 ? -38.774 11.501 0.188 1.00 54.40 96 ALA A N 1
ATOM 763 C CA . ALA A 1 96 ? -37.617 11.307 1.053 1.00 52.83 96 ALA A CA 1
ATOM 764 C C . ALA A 1 96 ? -36.519 12.332 0.783 1.00 57.08 96 ALA A C 1
ATOM 765 O O . ALA A 1 96 ? -35.741 12.666 1.677 1.00 58.88 96 ALA A O 1
ATOM 767 N N . GLY A 1 97 ? -36.454 12.826 -0.449 1.00 56.32 97 GLY A N 1
ATOM 768 C CA . GLY A 1 97 ? -35.449 13.809 -0.811 1.00 52.17 97 GLY A CA 1
ATOM 769 C C . GLY A 1 97 ? -35.405 14.143 -2.289 1.00 49.00 97 GLY A C 1
ATOM 770 O O . GLY A 1 97 ? -36.300 14.803 -2.816 1.00 47.19 97 GLY A O 1
ATOM 771 N N . LEU A 1 98 ? -34.353 13.687 -2.961 1.00 47.89 98 LEU A N 1
ATOM 772 C CA . LEU A 1 98 ? -34.140 14.013 -4.365 1.00 45.47 98 LEU A CA 1
ATOM 773 C C . LEU A 1 98 ? -33.576 12.823 -5.135 1.00 45.63 98 LEU A C 1
ATOM 774 O O . LEU A 1 98 ? -32.607 12.197 -4.706 1.00 46.17 98 LEU A O 1
ATOM 779 N N . LYS A 1 99 ? -34.189 12.517 -6.274 1.00 41.48 99 LYS A N 1
ATOM 780 C CA . LYS A 1 99 ? -33.718 11.437 -7.133 1.00 39.51 99 LYS A CA 1
ATOM 781 C C . LYS A 1 99 ? -32.958 11.994 -8.332 1.00 35.72 99 LYS A C 1
ATOM 782 O O . LYS A 1 99 ? -33.514 12.742 -9.134 1.00 37.62 99 LYS A O 1
ATOM 788 N N . VAL A 1 100 ? -31.688 11.627 -8.451 1.00 34.56 100 VAL A N 1
ATOM 789 C CA . VAL A 1 100 ? -30.863 12.097 -9.558 1.00 35.55 100 VAL A CA 1
ATOM 790 C C . VAL A 1 100 ? -30.543 10.961 -10.520 1.00 33.76 100 VAL A C 1
ATOM 791 O O . VAL A 1 100 ? -30.099 9.892 -10.104 1.00 34.59 100 VAL A O 1
ATOM 795 N N . THR A 1 101 ? -30.769 11.195 -11.808 1.00 33.30 101 THR A N 1
ATOM 796 C CA . THR A 1 101 ? -30.512 10.177 -12.820 1.00 35.02 101 THR A CA 1
ATOM 797 C C . THR A 1 101 ? -29.596 10.694 -13.923 1.00 33.44 101 THR A C 1
ATOM 798 O O . THR A 1 101 ? -29.809 11.779 -14.462 1.00 34.20 101 THR A O 1
ATOM 802 N N . VAL A 1 102 ? -28.576 9.910 -14.251 1.00 33.63 102 VAL A N 1
ATOM 803 C CA . VAL A 1 102 ? -27.683 10.231 -15.355 1.00 34.24 102 VAL A CA 1
ATOM 804 C C . VAL A 1 102 ? -27.932 9.271 -16.511 1.00 35.08 102 VAL A C 1
ATOM 805 O O . VAL A 1 102 ? -27.847 8.054 -16.347 1.00 36.65 102 VAL A O 1
ATOM 809 N N . ARG A 1 103 ? -28.240 9.824 -17.679 1.00 34.97 103 ARG A N 1
ATOM 810 C CA . ARG A 1 103 ? -28.595 9.019 -18.840 1.00 35.08 103 ARG A CA 1
ATOM 811 C C . ARG A 1 103 ? -27.601 9.217 -19.979 1.00 37.08 103 ARG A C 1
ATOM 812 O O . ARG A 1 103 ? -27.324 10.345 -20.386 1.00 36.67 103 ARG A O 1
ATOM 820 N N . ASP A 1 104 ? -27.069 8.114 -20.493 1.00 34.50 104 ASP A N 1
ATOM 821 C CA . ASP A 1 104 ? -26.122 8.174 -21.598 1.00 36.61 104 ASP A CA 1
ATOM 822 C C . ASP A 1 104 ? -26.569 7.297 -22.760 1.00 34.74 104 ASP A C 1
ATOM 823 O O . ASP A 1 104 ? -26.240 6.114 -22.818 1.00 35.13 104 ASP A O 1
ATOM 828 N N . GLU A 1 105 ? -27.314 7.888 -23.687 1.00 34.21 105 GLU A N 1
ATOM 829 C CA . GLU A 1 105 ? -27.841 7.152 -24.828 1.00 35.53 105 GLU A CA 1
ATOM 830 C C . GLU A 1 105 ? -26.724 6.516 -25.652 1.00 36.59 105 GLU A C 1
ATOM 831 O O . GLU A 1 105 ? -26.904 5.447 -26.235 1.00 34.47 105 GLU A O 1
ATOM 837 N N . LYS A 1 106 ? -25.570 7.174 -25.691 1.00 34.74 106 LYS A N 1
ATOM 838 C CA . LYS A 1 106 ? -24.453 6.703 -26.503 1.00 38.51 106 LYS A CA 1
ATOM 839 C C . LYS A 1 106 ? -24.035 5.279 -26.142 1.00 38.85 106 LYS A C 1
ATOM 840 O O . LYS A 1 106 ? -23.795 4.454 -27.024 1.00 37.84 106 LYS A O 1
ATOM 846 N N . THR A 1 107 ? -23.952 4.996 -24.846 1.00 37.71 107 THR A N 1
ATOM 847 C CA . THR A 1 107 ? -23.530 3.680 -24.376 1.00 37.66 107 THR A CA 1
ATOM 848 C C . THR A 1 107 ? -24.714 2.830 -23.928 1.00 34.81 107 THR A C 1
ATOM 849 O O . THR A 1 107 ? -24.540 1.711 -23.448 1.00 37.86 107 THR A O 1
ATOM 853 N N . GLY A 1 108 ? -25.917 3.368 -24.084 1.00 36.56 108 GLY A N 1
ATOM 854 C CA . GLY A 1 108 ? -27.119 2.662 -23.682 1.00 36.41 108 GLY A CA 1
ATOM 855 C C . GLY A 1 108 ? -27.111 2.302 -22.209 1.00 32.59 108 GLY A C 1
ATOM 856 O O . GLY A 1 108 ? -27.507 1.203 -21.827 1.00 34.67 108 GLY A O 1
ATOM 857 N N . THR A 1 109 ? -26.655 3.233 -21.378 1.00 32.08 109 THR A N 1
ATOM 858 C CA . THR A 1 109 ? -26.615 3.009 -19.940 1.00 31.89 109 THR A CA 1
ATOM 859 C C . THR A 1 109 ? -27.270 4.149 -19.172 1.00 29.71 109 THR A C 1
ATOM 860 O O . THR A 1 109 ? -27.517 5.223 -19.718 1.00 32.00 109 THR A O 1
ATOM 864 N N . ARG A 1 110 ? -27.554 3.896 -17.900 1.00 30.49 110 ARG A N 1
ATOM 865 C CA . ARG A 1 110 ? -28.108 4.906 -17.012 1.00 30.42 110 ARG A CA 1
ATOM 866 C C . ARG A 1 110 ? -27.635 4.637 -15.595 1.00 32.94 110 ARG A C 1
ATOM 867 O O . ARG A 1 110 ? -27.102 3.569 -15.301 1.00 37.14 110 ARG A O 1
ATOM 875 N N . SER A 1 111 ? -27.833 5.613 -14.719 1.00 33.96 111 SER A N 1
ATOM 876 C CA . SER A 1 111 ? -27.518 5.453 -13.309 1.00 34.17 111 SER A CA 1
ATOM 877 C C . SER A 1 111 ? -28.363 6.419 -12.500 1.00 34.96 111 SER A C 1
ATOM 878 O O . SER A 1 111 ? -28.655 7.524 -12.950 1.00 38.33 111 SER A O 1
ATOM 881 N N . ASN A 1 112 ? -28.770 5.999 -11.309 1.00 33.36 112 ASN A N 1
ATOM 882 C CA . ASN A 1 112 ? -29.547 6.870 -10.442 1.00 36.94 112 ASN A CA 1
ATOM 883 C C . ASN A 1 112 ? -29.127 6.763 -8.985 1.00 38.06 112 ASN A C 1
ATOM 884 O O . ASN A 1 112 ? -28.330 5.900 -8.617 1.00 38.45 112 ASN A O 1
ATOM 889 N N . ILE A 1 113 ? -29.665 7.653 -8.162 1.00 38.88 113 ILE A N 1
ATOM 890 C CA . ILE A 1 113 ? -29.399 7.632 -6.734 1.00 41.59 113 ILE A CA 1
ATOM 891 C C . ILE A 1 113 ? -30.452 8.451 -5.997 1.00 42.88 113 ILE A C 1
ATOM 892 O O . ILE A 1 113 ? -30.793 9.561 -6.405 1.00 41.99 113 ILE A O 1
ATOM 897 N N . TYR A 1 114 ? -30.982 7.883 -4.921 1.00 44.49 114 TYR A N 1
ATOM 898 C CA . TYR A 1 114 ? -31.979 8.564 -4.112 1.00 44.75 114 TYR A CA 1
ATOM 899 C C . TYR A 1 114 ? -31.300 9.242 -2.930 1.00 48.86 114 TYR A C 1
ATOM 900 O O . TYR A 1 114 ? -30.842 8.580 -2.000 1.00 56.89 114 TYR A O 1
ATOM 909 N N . ILE A 1 115 ? -31.229 10.568 -2.976 1.00 46.91 115 ILE A N 1
ATOM 910 C CA . ILE A 1 115 ? -30.560 11.333 -1.933 1.00 47.44 115 ILE A CA 1
ATOM 911 C C . ILE A 1 115 ? -31.542 11.813 -0.871 1.00 48.27 115 ILE A C 1
ATOM 912 O O . ILE A 1 115 ? -32.498 12.526 -1.176 1.00 48.67 115 ILE A O 1
ATOM 917 N N . LYS A 1 116 ? -31.305 11.415 0.375 1.00 46.99 116 LYS A N 1
ATOM 918 C CA . LYS A 1 116 ? -32.098 11.916 1.490 1.00 51.87 116 LYS A CA 1
ATOM 919 C C . LYS A 1 116 ? -31.811 13.398 1.673 1.00 51.58 116 LYS A C 1
ATOM 920 O O . LYS A 1 116 ? -30.653 13.805 1.766 1.00 51.34 116 LYS A O 1
ATOM 926 N N . GLY A 1 117 ? -32.865 14.206 1.716 1.00 52.40 117 GLY A N 1
ATOM 927 C CA . GLY A 1 117 ? -32.700 15.642 1.836 1.00 52.28 117 GLY A CA 1
ATOM 928 C C . GLY A 1 117 ? -33.861 16.348 2.505 1.00 51.76 117 GLY A C 1
ATOM 929 O O . GLY A 1 117 ? -35.021 16.120 2.167 1.00 53.11 117 GLY A O 1
ATOM 930 N N . GLU A 1 118 ? -33.539 17.212 3.461 1.00 55.55 118 GLU A N 1
ATOM 931 C CA . GLU A 1 118 ? -34.543 18.024 4.136 1.00 55.94 118 GLU A CA 1
ATOM 932 C C . GLU A 1 118 ? -35.155 19.030 3.167 1.00 53.22 118 GLU A C 1
ATOM 933 O O . GLU A 1 118 ? -34.445 19.663 2.388 1.00 55.67 118 GLU A O 1
ATOM 939 N N . LYS A 1 119 ? -36.475 19.170 3.216 1.00 57.77 119 LYS A N 1
ATOM 940 C CA . LYS A 1 119 ? -37.164 20.163 2.398 1.00 57.80 119 LYS A CA 1
ATOM 941 C C . LYS A 1 119 ? -37.386 21.446 3.190 1.00 57.64 119 LYS A C 1
ATOM 942 O O . LYS A 1 119 ? -37.880 21.413 4.317 1.00 60.06 119 LYS A O 1
ATOM 948 N N . THR A 1 120 ? -37.014 22.574 2.596 1.00 60.62 120 THR A N 1
ATOM 949 C CA . THR A 1 120 ? -37.132 23.865 3.263 1.00 63.37 120 THR A CA 1
ATOM 950 C C . THR A 1 120 ? -37.709 24.928 2.337 1.00 59.75 120 THR A C 1
ATOM 951 O O . THR A 1 120 ? -38.168 24.629 1.234 1.00 56.41 120 THR A O 1
ATOM 955 N N . SER A 1 121 ? -37.687 26.171 2.802 1.00 63.36 121 SER A N 1
ATOM 956 C CA . SER A 1 121 ? -38.110 27.301 1.989 1.00 69.52 121 SER A CA 1
ATOM 957 C C . SER A 1 121 ? -36.914 27.842 1.215 1.00 65.74 121 SER A C 1
ATOM 958 O O . SER A 1 121 ? -35.789 27.844 1.717 1.00 64.95 121 SER A O 1
ATOM 961 N N . ILE A 1 122 ? -37.161 28.297 -0.009 1.00 58.98 122 ILE A N 1
ATOM 962 C CA . ILE A 1 122 ? -36.089 28.757 -0.884 1.00 59.84 122 ILE A CA 1
ATOM 963 C C . ILE A 1 122 ? -35.214 29.829 -0.244 1.00 65.00 122 ILE A C 1
ATOM 964 O O . ILE A 1 122 ? -35.714 30.823 0.285 1.00 65.72 122 ILE A O 1
ATOM 969 N N . ASP A 1 123 ? -33.903 29.614 -0.293 1.00 65.20 123 ASP A N 1
ATOM 970 C CA . ASP A 1 123 ? -32.942 30.606 0.167 1.00 67.00 123 ASP A CA 1
ATOM 971 C C . ASP A 1 123 ? -32.746 31.658 -0.917 1.00 68.14 123 ASP A C 1
ATOM 972 O O . ASP A 1 123 ? -32.068 31.412 -1.916 1.00 68.75 123 ASP A O 1
ATOM 977 N N . GLN A 1 124 ? -33.345 32.829 -0.718 1.00 69.59 124 GLN A N 1
ATOM 978 C CA . GLN A 1 124 ? -33.314 33.896 -1.716 1.00 67.99 124 GLN A CA 1
ATOM 979 C C . GLN A 1 124 ? -31.898 34.255 -2.166 1.00 66.48 124 GLN A C 1
ATOM 980 O O . GLN A 1 124 ? -30.976 34.341 -1.354 1.00 65.36 124 GLN A O 1
ATOM 986 N N . LEU A 1 125 ? -31.742 34.464 -3.470 1.00 62.27 125 LEU A N 1
ATOM 987 C CA . LEU A 1 125 ? -30.450 34.807 -4.053 1.00 61.10 125 LEU A CA 1
ATOM 988 C C . LEU A 1 125 ? -30.187 36.306 -3.938 1.00 62.34 125 LEU A C 1
ATOM 989 O O . LEU A 1 125 ? -30.777 37.106 -4.666 1.00 58.88 125 LEU A O 1
ATOM 994 N N . THR A 1 126 ? -29.298 36.681 -3.024 1.00 58.63 126 THR A N 1
ATOM 995 C CA . THR A 1 126 ? -29.020 38.089 -2.766 1.00 58.27 126 THR A CA 1
ATOM 996 C C . THR A 1 126 ? -27.643 38.511 -3.275 1.00 54.47 126 THR A C 1
ATOM 997 O O . THR A 1 126 ? -26.706 38.674 -2.493 1.00 49.01 126 THR A O 1
ATOM 1001 N N . GLU A 1 127 ? -27.527 38.687 -4.588 1.00 51.63 127 GLU A N 1
ATOM 1002 C CA . GLU A 1 127 ? -26.288 39.171 -5.188 1.00 48.35 127 GLU A CA 1
ATOM 1003 C C . GLU A 1 127 ? -26.106 40.656 -4.894 1.00 44.71 127 GLU A C 1
ATOM 1004 O O . GLU A 1 127 ? -27.079 41.407 -4.853 1.00 50.27 127 GLU A O 1
ATOM 1010 N N . PRO A 1 128 ? -24.853 41.085 -4.685 1.00 45.10 128 PRO A N 1
ATOM 1011 C CA . PRO A 1 128 ? -24.558 42.508 -4.488 1.00 45.23 128 PRO A CA 1
ATOM 1012 C C . PRO A 1 128 ? -25.062 43.341 -5.662 1.00 46.73 128 PRO A C 1
ATOM 1013 O O . PRO A 1 128 ? -24.881 42.950 -6.816 1.00 43.49 128 PRO A O 1
ATOM 1017 N N . LYS A 1 129 ? -25.694 44.472 -5.366 1.00 48.65 129 LYS A N 1
ATOM 1018 C CA . LYS A 1 129 ? -26.215 45.348 -6.410 1.00 50.03 129 LYS A CA 1
ATOM 1019 C C . LYS A 1 129 ? -25.333 46.578 -6.580 1.00 51.22 129 LYS A C 1
ATOM 1020 O O . LYS A 1 129 ? -25.443 47.543 -5.825 1.00 54.67 129 LYS A O 1
ATOM 1026 N N . VAL A 1 130 ? -24.456 46.534 -7.577 1.00 48.18 130 VAL A N 1
ATOM 1027 C CA . VAL A 1 130 ? -23.529 47.628 -7.828 1.00 46.35 130 VAL A CA 1
ATOM 1028 C C . VAL A 1 130 ? -23.304 47.822 -9.320 1.00 45.82 130 VAL A C 1
ATOM 1029 O O . VAL A 1 130 ? -23.715 46.995 -10.134 1.00 46.44 130 VAL A O 1
ATOM 1033 N N . ASN A 1 131 ? -22.648 48.920 -9.673 1.00 48.62 131 ASN A N 1
ATOM 1034 C CA . ASN A 1 131 ? -22.308 49.188 -11.062 1.00 48.80 131 ASN A CA 1
ATOM 1035 C C . ASN A 1 131 ? -20.883 48.753 -11.377 1.00 48.46 131 ASN A C 1
ATOM 1036 O O . ASN A 1 131 ? -19.918 49.358 -10.907 1.00 44.84 131 ASN A O 1
ATOM 1041 N N . LEU A 1 132 ? -20.759 47.695 -12.170 1.00 47.11 132 LEU A N 1
ATOM 1042 C CA . LEU A 1 132 ? -19.454 47.206 -12.594 1.00 44.82 132 LEU A CA 1
ATOM 1043 C C . LEU A 1 132 ? -18.842 48.142 -13.631 1.00 44.96 132 LEU A C 1
ATOM 1044 O O . LEU A 1 132 ? -19.136 48.043 -14.823 1.00 46.62 132 LEU A O 1
ATOM 1049 N N . SER A 1 133 ? -17.993 49.054 -13.166 1.00 41.86 133 SER A N 1
ATOM 1050 C CA . SER A 1 133 ? -17.345 50.021 -14.042 1.00 41.64 133 SER A CA 1
ATOM 1051 C C . SER A 1 133 ? -16.509 49.315 -15.102 1.00 41.83 133 SER A C 1
ATOM 1052 O O . SER A 1 133 ? -16.449 49.748 -16.251 1.00 43.71 133 SER A O 1
ATOM 1055 N N . VAL A 1 134 ? -15.867 48.223 -14.704 1.00 41.68 134 VAL A N 1
ATOM 1056 C CA . VAL A 1 134 ? -14.977 47.491 -15.594 1.00 40.99 134 VAL A CA 1
ATOM 1057 C C . VAL A 1 134 ? -15.388 46.030 -15.727 1.00 38.54 134 VAL A C 1
ATOM 1058 O O . VAL A 1 134 ? -15.566 45.333 -14.729 1.00 38.72 134 VAL A O 1
ATOM 1062 N N . THR A 1 135 ? -15.541 45.575 -16.965 1.00 35.24 135 THR A N 1
ATOM 1063 C CA . THR A 1 135 ? -15.806 44.169 -17.239 1.00 35.70 135 THR A CA 1
ATOM 1064 C C . THR A 1 135 ? -14.910 43.681 -18.370 1.00 34.83 135 THR A C 1
ATOM 1065 O O . THR A 1 135 ? -14.698 44.387 -19.353 1.00 37.56 135 THR A O 1
ATOM 1069 N N . PHE A 1 136 ? -14.375 42.476 -18.222 1.00 30.64 136 PHE A N 1
ATOM 1070 C CA . PHE A 1 136 ? -13.584 41.872 -19.284 1.00 33.65 136 PHE A CA 1
ATOM 1071 C C . PHE A 1 136 ? -13.820 40.370 -19.356 1.00 35.83 136 PHE A C 1
ATOM 1072 O O . PHE A 1 136 ? -14.180 39.741 -18.362 1.00 35.67 136 PHE A O 1
ATOM 1080 N N . THR A 1 137 ? -13.628 39.804 -20.541 1.00 33.43 137 THR A N 1
ATOM 1081 C CA . THR A 1 137 ? -13.837 38.379 -20.743 1.00 35.48 137 THR A CA 1
ATOM 1082 C C . THR A 1 137 ? -12.544 37.718 -21.198 1.00 34.44 137 THR A C 1
ATOM 1083 O O . THR A 1 137 ? -11.804 38.275 -22.007 1.00 37.83 137 THR A O 1
ATOM 1087 N N . THR A 1 138 ? -12.271 36.532 -20.668 1.00 32.48 138 THR A N 1
ATOM 1088 C CA . THR A 1 138 ? -11.057 35.808 -21.016 1.00 35.82 138 THR A CA 1
ATOM 1089 C C . THR A 1 138 ? -11.203 34.323 -20.718 1.00 35.81 138 THR A C 1
ATOM 1090 O O . THR A 1 138 ? -12.057 33.922 -19.929 1.00 36.69 138 THR A O 1
ATOM 1094 N N . ASP A 1 139 ? -10.369 33.510 -21.356 1.00 36.16 139 ASP A N 1
ATOM 1095 C CA . ASP A 1 139 ? -10.359 32.078 -21.098 1.00 39.61 139 ASP A CA 1
ATOM 1096 C C . ASP A 1 139 ? -9.860 31.816 -19.681 1.00 39.27 139 ASP A C 1
ATOM 1097 O O . ASP A 1 139 ? -8.905 32.444 -19.226 1.00 37.64 139 ASP A O 1
ATOM 1102 N N . GLY A 1 140 ? -10.514 30.890 -18.987 1.00 38.86 140 GLY A N 1
ATOM 1103 C CA . GLY A 1 140 ? -10.194 30.598 -17.602 1.00 37.32 140 GLY A CA 1
ATOM 1104 C C . GLY A 1 140 ? -8.754 30.185 -17.364 1.00 36.48 140 GLY A C 1
ATOM 1105 O O . GLY A 1 140 ? -8.208 30.411 -16.285 1.00 34.59 140 GLY A O 1
ATOM 1106 N N . ASP A 1 141 ? -8.136 29.575 -18.370 1.00 37.33 141 ASP A N 1
ATOM 1107 C CA . ASP A 1 141 ? -6.752 29.129 -18.253 1.00 41.07 141 ASP A CA 1
ATOM 1108 C C . ASP A 1 141 ? -5.816 30.287 -17.915 1.00 37.96 141 ASP A C 1
ATOM 1109 O O . ASP A 1 141 ? -4.885 30.136 -17.123 1.00 35.12 141 ASP A O 1
ATOM 1114 N N . VAL A 1 142 ? -6.072 31.445 -18.515 1.00 37.32 142 VAL A N 1
ATOM 1115 C CA . VAL A 1 142 ? -5.270 32.631 -18.247 1.00 36.10 142 VAL A CA 1
ATOM 1116 C C . VAL A 1 142 ? -5.378 33.034 -16.782 1.00 35.02 142 VAL A C 1
ATOM 1117 O O . VAL A 1 142 ? -4.368 33.258 -16.115 1.00 37.18 142 VAL A O 1
ATOM 1121 N N . LEU A 1 143 ? -6.607 33.126 -16.284 1.00 32.18 143 LEU A N 1
ATOM 1122 C CA . LEU A 1 143 ? -6.837 33.484 -14.890 1.00 32.88 143 LEU A CA 1
ATOM 1123 C C . LEU A 1 143 ? -6.168 32.477 -13.960 1.00 34.12 143 LEU A C 1
ATOM 1124 O O . LEU A 1 143 ? -5.622 32.844 -12.920 1.00 33.47 143 LEU A O 1
ATOM 1129 N N . LYS A 1 144 ? -6.209 31.205 -14.343 1.00 33.86 144 LYS A N 1
ATOM 1130 C CA . LYS A 1 144 ? -5.538 30.162 -13.580 1.00 34.90 144 LYS A CA 1
ATOM 1131 C C . LYS A 1 144 ? -4.037 30.426 -13.539 1.00 32.82 144 LYS A C 1
ATOM 1132 O O . LYS A 1 144 ? -3.405 30.293 -12.493 1.00 33.12 144 LYS A O 1
ATOM 1138 N N . ASP A 1 145 ? -3.474 30.805 -14.682 1.00 31.48 145 ASP A N 1
ATOM 1139 C CA . ASP A 1 145 ? -2.059 31.154 -14.759 1.00 33.59 145 ASP A CA 1
ATOM 1140 C C . ASP A 1 145 ? -1.736 32.323 -13.834 1.00 34.62 145 ASP A C 1
ATOM 1141 O O . ASP A 1 145 ? -0.728 32.308 -13.128 1.00 36.12 145 ASP A O 1
ATOM 1146 N N . ILE A 1 146 ? -2.597 33.335 -13.842 1.00 32.83 146 ILE A N 1
ATOM 1147 C CA . ILE A 1 146 ? -2.433 34.493 -12.970 1.00 31.47 146 ILE A CA 1
ATOM 1148 C C . ILE A 1 146 ? -2.530 34.091 -11.501 1.00 33.36 146 ILE A C 1
ATOM 1149 O O . ILE A 1 146 ? -1.853 34.660 -10.645 1.00 32.77 146 ILE A O 1
ATOM 1154 N N . ALA A 1 147 ? -3.372 33.104 -11.213 1.00 33.41 147 ALA A N 1
ATOM 1155 C CA . ALA A 1 147 ? -3.509 32.595 -9.855 1.00 34.30 147 ALA A CA 1
ATOM 1156 C C . ALA A 1 147 ? -2.200 31.961 -9.394 1.00 35.91 147 ALA A C 1
ATOM 1157 O O . ALA A 1 147 ? -1.778 32.142 -8.253 1.00 37.55 147 ALA A O 1
ATOM 1159 N N . ARG A 1 148 ? -1.564 31.216 -10.292 1.00 34.69 148 ARG A N 1
ATOM 1160 C CA . ARG A 1 148 ? -0.268 30.613 -10.010 1.00 35.94 148 ARG A CA 1
ATOM 1161 C C . ARG A 1 148 ? 0.777 31.692 -9.738 1.00 37.61 148 ARG A C 1
ATOM 1162 O O . ARG A 1 148 ? 1.576 31.578 -8.808 1.00 37.12 148 ARG A O 1
ATOM 1170 N N . ASP A 1 149 ? 0.768 32.737 -10.558 1.00 35.15 149 ASP A N 1
ATOM 1171 C CA . ASP A 1 149 ? 1.673 33.862 -10.368 1.00 33.97 149 ASP A CA 1
ATOM 1172 C C . ASP A 1 149 ? 1.477 34.473 -8.988 1.00 36.15 149 ASP A C 1
ATOM 1173 O O . ASP A 1 149 ? 2.434 34.659 -8.239 1.00 37.96 149 ASP A O 1
ATOM 1178 N N . LEU A 1 150 ? 0.226 34.780 -8.659 1.00 34.79 150 LEU A N 1
ATOM 1179 C CA . LEU A 1 150 ? -0.103 35.408 -7.384 1.00 35.38 150 LEU A CA 1
ATOM 1180 C C . LEU A 1 150 ? 0.281 34.531 -6.195 1.00 39.21 150 LEU A C 1
ATOM 1181 O O . LEU A 1 150 ? 0.652 35.038 -5.137 1.00 41.14 150 LEU A O 1
ATOM 1186 N N . SER A 1 151 ? 0.197 33.216 -6.373 1.00 37.31 151 SER A N 1
ATOM 1187 C CA . SER A 1 151 ? 0.537 32.286 -5.302 1.00 41.68 151 SER A CA 1
ATOM 1188 C C . SER A 1 151 ? 2.042 32.268 -5.052 1.00 40.14 151 SER A C 1
ATOM 1189 O O . SER A 1 151 ? 2.537 31.495 -4.230 1.00 39.70 151 SER A O 1
ATOM 1192 N N . LEU A 1 152 ? 2.766 33.123 -5.766 1.00 37.82 152 LEU A N 1
ATOM 1193 C CA . LEU A 1 152 ? 4.210 33.218 -5.603 1.00 37.45 152 LEU A CA 1
ATOM 1194 C C . LEU A 1 152 ? 4.618 34.425 -4.767 1.00 37.08 152 LEU A C 1
ATOM 1195 O O . LEU A 1 152 ? 5.480 34.319 -3.897 1.00 44.33 152 LEU A O 1
ATOM 1200 N N . VAL A 1 153 ? 3.993 35.568 -5.025 1.00 36.74 153 VAL A N 1
ATOM 1201 C CA . VAL A 1 153 ? 4.458 36.821 -4.439 1.00 41.09 153 VAL A CA 1
ATOM 1202 C C . VAL A 1 153 ? 3.573 37.385 -3.323 1.00 45.13 153 VAL A C 1
ATOM 1203 O O . VAL A 1 153 ? 3.691 36.988 -2.165 1.00 48.08 153 VAL A O 1
ATOM 1207 N N . GLY A 1 154 ? 2.689 38.309 -3.684 1.00 40.00 154 GLY A N 1
ATOM 1208 C CA . GLY A 1 154 ? 2.016 39.155 -2.712 1.00 44.51 154 GLY A CA 1
ATOM 1209 C C . GLY A 1 154 ? 1.050 38.501 -1.744 1.00 45.94 154 GLY A C 1
ATOM 1210 O O . GLY A 1 154 ? 1.005 37.278 -1.608 1.00 45.03 154 GLY A O 1
ATOM 1211 N N . GLU A 1 155 ? 0.275 39.340 -1.062 1.00 47.57 155 GLU A N 1
ATOM 1212 C CA . GLU A 1 155 ? -0.753 38.883 -0.135 1.00 50.35 155 GLU A CA 1
ATOM 1213 C C . GLU A 1 155 ? -2.075 39.581 -0.451 1.00 46.05 155 GLU A C 1
ATOM 1214 O O . GLU A 1 155 ? -3.149 39.104 -0.083 1.00 46.24 155 GLU A O 1
ATOM 1220 N N . GLU A 1 156 ? -1.980 40.714 -1.141 1.00 44.43 156 GLU A N 1
ATOM 1221 C CA . GLU A 1 156 ? -3.150 41.432 -1.632 1.00 37.24 156 GLU A CA 1
ATOM 1222 C C . GLU A 1 156 ? -2.964 41.782 -3.102 1.00 37.96 156 GLU A C 1
ATOM 1223 O O . GLU A 1 156 ? -1.922 42.304 -3.495 1.00 41.12 156 GLU A O 1
ATOM 1229 N N . VAL A 1 157 ? -3.977 41.497 -3.912 1.00 38.92 157 VAL A N 1
ATOM 1230 C CA . VAL A 1 157 ? -3.938 41.850 -5.324 1.00 34.34 157 VAL A CA 1
ATOM 1231 C C . VAL A 1 157 ? -4.636 43.179 -5.559 1.00 36.73 157 VAL A C 1
ATOM 1232 O O . VAL A 1 157 ? -5.776 43.372 -5.138 1.00 39.61 157 VAL A O 1
ATOM 1236 N N . GLU A 1 158 ? -3.950 44.097 -6.229 1.00 34.75 158 GLU A N 1
ATOM 1237 C CA . GLU A 1 158 ? -4.571 45.350 -6.633 1.00 33.59 158 GLU A CA 1
ATOM 1238 C C . GLU A 1 158 ? -4.875 45.334 -8.124 1.00 32.35 158 GLU A C 1
ATOM 1239 O O . GLU A 1 158 ? -3.971 45.434 -8.953 1.00 34.12 158 GLU A O 1
ATOM 1245 N N . ILE A 1 159 ? -6.151 45.195 -8.460 1.00 28.38 159 ILE A N 1
ATOM 1246 C CA . ILE A 1 159 ? -6.569 45.224 -9.853 1.00 30.59 159 ILE A CA 1
ATOM 1247 C C . ILE A 1 159 ? -7.085 46.614 -10.214 1.00 30.96 159 ILE A C 1
ATOM 1248 O O . ILE A 1 159 ? -7.820 47.234 -9.446 1.00 31.44 159 ILE A O 1
ATOM 1253 N N . SER A 1 160 ? -6.679 47.106 -11.379 1.00 28.95 160 SER A N 1
ATOM 1254 C CA . SER A 1 160 ? -7.080 48.431 -11.831 1.00 32.19 160 SER A CA 1
ATOM 1255 C C . SER A 1 160 ? -7.030 48.499 -13.349 1.00 34.13 160 SER A C 1
ATOM 1256 O O . SER A 1 160 ? -6.265 47.776 -13.982 1.00 34.24 160 SER A O 1
ATOM 1259 N N . ALA A 1 161 ? -7.843 49.370 -13.934 1.00 34.58 161 ALA A N 1
ATOM 1260 C CA . ALA A 1 161 ? -7.912 49.452 -15.386 1.00 40.14 161 ALA A CA 1
ATOM 1261 C C . ALA A 1 161 ? -8.147 50.866 -15.894 1.00 43.19 161 ALA A C 1
ATOM 1262 O O . ALA A 1 161 ? -8.896 51.637 -15.298 1.00 44.32 161 ALA A O 1
ATOM 1264 N N . ASP A 1 162 ? -7.485 51.198 -16.997 1.00 47.95 162 ASP A N 1
ATOM 1265 C CA . ASP A 1 162 ? -7.797 52.407 -17.743 1.00 52.48 162 ASP A CA 1
ATOM 1266 C C . ASP A 1 162 ? -8.617 51.994 -18.957 1.00 58.06 162 ASP A C 1
ATOM 1267 O O . ASP A 1 162 ? -9.187 50.903 -18.978 1.00 58.04 162 ASP A O 1
ATOM 1272 N N . GLU A 1 163 ? -8.669 52.846 -19.973 1.00 60.61 163 GLU A N 1
ATOM 1273 C CA . GLU A 1 163 ? -9.525 52.583 -21.124 1.00 64.72 163 GLU A CA 1
ATOM 1274 C C . GLU A 1 163 ? -9.122 51.334 -21.914 1.00 62.14 163 GLU A C 1
ATOM 1275 O O . GLU A 1 163 ? -9.967 50.697 -22.544 1.00 61.89 163 GLU A O 1
ATOM 1281 N N . ASN A 1 164 ? -7.840 50.977 -21.874 1.00 55.48 164 ASN A N 1
ATOM 1282 C CA . ASN A 1 164 ? -7.337 49.896 -22.722 1.00 55.06 164 ASN A CA 1
ATOM 1283 C C . ASN A 1 164 ? -6.534 48.804 -22.014 1.00 51.66 164 ASN A C 1
ATOM 1284 O O . ASN A 1 164 ? -6.068 47.865 -22.657 1.00 51.08 164 ASN A O 1
ATOM 1289 N N . THR A 1 165 ? -6.372 48.917 -20.700 1.00 48.26 165 THR A N 1
ATOM 1290 C CA . THR A 1 165 ? -5.496 47.996 -19.981 1.00 42.82 165 THR A CA 1
ATOM 1291 C C . THR A 1 165 ? -5.986 47.649 -18.578 1.00 40.03 165 THR A C 1
ATOM 1292 O O . THR A 1 165 ? -6.344 48.530 -17.799 1.00 43.64 165 THR A O 1
ATOM 1296 N N . VAL A 1 166 ? -5.994 46.357 -18.262 1.00 35.54 166 VAL A N 1
ATOM 1297 C CA . VAL A 1 166 ? -6.287 45.898 -16.909 1.00 34.68 166 VAL A CA 1
ATOM 1298 C C . VAL A 1 166 ? -4.991 45.444 -16.247 1.00 33.32 166 VAL A C 1
ATOM 1299 O O . VAL A 1 166 ? -4.233 44.664 -16.820 1.00 35.23 166 VAL A O 1
ATOM 1303 N N . THR A 1 167 ? -4.741 45.936 -15.038 1.00 32.42 167 THR A N 1
ATOM 1304 C CA . THR A 1 167 ? -3.477 45.687 -14.356 1.00 29.93 167 THR A CA 1
ATOM 1305 C C . THR A 1 167 ? -3.673 45.033 -12.991 1.00 31.61 167 THR A C 1
ATOM 1306 O O . THR A 1 167 ? -4.515 45.460 -12.205 1.00 32.49 167 THR A O 1
ATOM 1310 N N . LEU A 1 168 ? -2.890 43.993 -12.718 1.00 30.23 168 LEU A N 1
ATOM 1311 C CA . LEU A 1 168 ? -2.896 43.352 -11.407 1.00 30.56 168 LEU A CA 1
ATOM 1312 C C . LEU A 1 168 ? -1.514 43.466 -10.771 1.00 33.26 168 LEU A C 1
ATOM 1313 O O . LEU A 1 168 ? -0.504 43.230 -11.432 1.00 34.03 168 LEU A O 1
ATOM 1318 N N . SER A 1 169 ? -1.471 43.829 -9.492 1.00 33.87 169 SER A N 1
ATOM 1319 C CA . SER A 1 169 ? -0.201 44.072 -8.811 1.00 30.04 169 SER A CA 1
ATOM 1320 C C . SER A 1 169 ? -0.171 43.533 -7.385 1.00 32.55 169 SER A C 1
ATOM 1321 O O . SER A 1 169 ? -1.152 43.635 -6.651 1.00 36.70 169 SER A O 1
ATOM 1324 N N . THR A 1 170 ? 0.968 42.967 -6.999 1.00 32.65 170 THR A N 1
ATOM 1325 C CA . THR A 1 170 ? 1.182 42.515 -5.629 1.00 35.55 170 THR A CA 1
ATOM 1326 C C . THR A 1 170 ? 2.615 42.792 -5.190 1.00 36.98 170 THR A C 1
ATOM 1327 O O . THR A 1 170 ? 3.504 42.967 -6.023 1.00 36.95 170 THR A O 1
ATOM 1331 N N . GLU A 1 171 ? 2.831 42.827 -3.880 1.00 39.87 171 GLU A N 1
ATOM 1332 C CA . GLU A 1 171 ? 4.150 43.103 -3.325 1.00 40.73 171 GLU A CA 1
ATOM 1333 C C . GLU A 1 171 ? 4.333 42.389 -1.992 1.00 42.59 171 GLU A C 1
ATOM 1334 O O . GLU A 1 171 ? 3.486 42.488 -1.106 1.00 41.70 171 GLU A O 1
ATOM 1340 N N . GLU A 1 172 ? 5.442 41.671 -1.850 1.00 45.44 172 GLU A N 1
ATOM 1341 C CA . GLU A 1 172 ? 5.743 40.986 -0.599 1.00 46.99 172 GLU A CA 1
ATOM 1342 C C . GLU A 1 172 ? 7.236 40.742 -0.417 1.00 45.64 172 GLU A C 1
ATOM 1343 O O . GLU A 1 172 ? 7.897 40.194 -1.298 1.00 45.41 172 GLU A O 1
ATOM 1349 N N . ALA A 1 173 ? 7.756 41.152 0.737 1.00 48.08 173 ALA A N 1
ATOM 1350 C CA . ALA A 1 173 ? 9.145 40.893 1.104 1.00 46.82 173 ALA A CA 1
ATOM 1351 C C . ALA A 1 173 ? 10.134 41.316 0.021 1.00 46.33 173 ALA A C 1
ATOM 1352 O O . ALA A 1 173 ? 11.090 40.596 -0.272 1.00 46.91 173 ALA A O 1
ATOM 1354 N N . GLY A 1 174 ? 9.901 42.484 -0.568 1.00 46.61 174 GLY A N 1
ATOM 1355 C CA . GLY A 1 174 ? 10.799 43.019 -1.574 1.00 45.83 174 GLY A CA 1
ATOM 1356 C C . GLY A 1 174 ? 10.525 42.492 -2.968 1.00 41.09 174 GLY A C 1
ATOM 1357 O O . GLY A 1 174 ? 11.034 43.026 -3.953 1.00 41.15 174 GLY A O 1
ATOM 1358 N N . ARG A 1 175 ? 9.723 41.436 -3.053 1.00 40.49 175 ARG A N 1
ATOM 1359 C CA . ARG A 1 175 ? 9.347 40.873 -4.344 1.00 37.83 175 ARG A CA 1
ATOM 1360 C C . ARG A 1 175 ? 8.095 41.545 -4.899 1.00 36.06 175 ARG A C 1
ATOM 1361 O O . ARG A 1 175 ? 7.212 41.958 -4.148 1.00 38.14 175 ARG A O 1
ATOM 1369 N N . THR A 1 176 ? 8.034 41.658 -6.221 1.00 34.65 176 THR A N 1
ATOM 1370 C CA . THR A 1 176 ? 6.955 42.381 -6.881 1.00 33.77 176 THR A CA 1
ATOM 1371 C C . THR A 1 176 ? 6.388 41.603 -8.061 1.00 32.84 176 THR A C 1
ATOM 1372 O O . THR A 1 176 ? 7.119 40.910 -8.766 1.00 36.32 176 THR A O 1
ATOM 1376 N N . TYR A 1 177 ? 5.080 41.718 -8.264 1.00 33.08 177 TYR A N 1
ATOM 1377 C CA . TYR A 1 177 ? 4.422 41.111 -9.415 1.00 31.01 177 TYR A CA 1
ATOM 1378 C C . TYR A 1 177 ? 3.465 42.100 -10.066 1.00 31.70 177 TYR A C 1
ATOM 1379 O O . TYR A 1 177 ? 2.755 42.832 -9.378 1.00 30.94 177 TYR A O 1
ATOM 1388 N N . LYS A 1 178 ? 3.450 42.116 -11.394 1.00 31.70 178 LYS A N 1
ATOM 1389 C CA . LYS A 1 178 ? 2.561 43.001 -12.135 1.00 31.39 178 LYS A CA 1
ATOM 1390 C C . LYS A 1 178 ? 2.281 42.470 -13.537 1.00 34.94 178 LYS A C 1
ATOM 1391 O O . LYS A 1 178 ? 3.149 42.506 -14.409 1.00 36.47 178 LYS A O 1
ATOM 1397 N N . SER A 1 179 ? 1.064 41.977 -13.747 1.00 34.96 179 SER A N 1
ATOM 1398 C CA . SER A 1 179 ? 0.650 41.495 -15.060 1.00 34.35 179 SER A CA 1
ATOM 1399 C C . SER A 1 179 ? -0.271 42.499 -15.743 1.00 35.91 179 SER A C 1
ATOM 1400 O O . SER A 1 179 ? -0.960 43.275 -15.080 1.00 36.76 179 SER A O 1
ATOM 1403 N N . LEU A 1 180 ? -0.275 42.480 -17.071 1.00 38.19 180 LEU A N 1
ATOM 1404 C CA . LEU A 1 180 ? -1.096 43.400 -17.848 1.00 36.77 180 LEU A CA 1
ATOM 1405 C C . LEU A 1 180 ? -1.985 42.643 -18.824 1.00 38.92 180 LEU A C 1
ATOM 1406 O O . LEU A 1 180 ? -1.502 41.852 -19.635 1.00 40.00 180 LEU A O 1
ATOM 1411 N N . LEU A 1 181 ? -3.286 42.890 -18.741 1.00 38.30 181 LEU A N 1
ATOM 1412 C CA . LEU A 1 181 ? -4.237 42.263 -19.647 1.00 34.99 181 LEU A CA 1
ATOM 1413 C C . LEU A 1 181 ? -4.830 43.307 -20.585 1.00 35.67 181 LEU A C 1
ATOM 1414 O O . LEU A 1 181 ? -5.352 44.329 -20.141 1.00 39.12 181 LEU A O 1
ATOM 1419 N N . LYS A 1 182 ? -4.736 43.050 -21.884 1.00 37.48 182 LYS A N 1
ATOM 1420 C CA . LYS A 1 182 ? -5.239 43.979 -22.888 1.00 39.07 182 LYS A CA 1
ATOM 1421 C C . LYS A 1 182 ? -6.079 43.227 -23.911 1.00 41.15 182 LYS A C 1
ATOM 1422 O O . LYS A 1 182 ? -6.113 41.997 -23.912 1.00 41.44 182 LYS A O 1
ATOM 1428 N N . GLN A 1 183 ? -6.760 43.969 -24.779 1.00 41.54 183 GLN A N 1
ATOM 1429 C CA . GLN A 1 183 ? -7.551 43.361 -25.841 1.00 38.30 183 GLN A CA 1
ATOM 1430 C C . GLN A 1 183 ? -6.693 42.426 -26.688 1.00 40.80 183 GLN A C 1
ATOM 1431 O O . GLN A 1 183 ? -5.547 42.742 -27.008 1.00 42.65 183 GLN A O 1
ATOM 1437 N N . ASP A 1 184 ? -7.253 41.272 -27.040 1.00 42.78 184 ASP A N 1
ATOM 1438 C CA . ASP A 1 184 ? -6.559 40.284 -27.866 1.00 41.59 184 ASP A CA 1
ATOM 1439 C C . ASP A 1 184 ? -5.291 39.751 -27.206 1.00 41.73 184 ASP A C 1
ATOM 1440 O O . ASP A 1 184 ? -4.506 39.044 -27.838 1.00 43.51 184 ASP A O 1
ATOM 1445 N N . LYS A 1 185 ? -5.092 40.087 -25.936 1.00 41.84 185 LYS A N 1
ATOM 1446 C CA . LYS A 1 185 ? -3.908 39.642 -25.212 1.00 42.38 185 LYS A CA 1
ATOM 1447 C C . LYS A 1 185 ? -4.056 39.844 -23.708 1.00 42.33 185 LYS A C 1
ATOM 1448 O O . LYS A 1 185 ? -3.522 40.806 -23.154 1.00 41.29 185 LYS A O 1
ATOM 1454 N N . PRO A 1 186 ? -4.777 38.931 -23.038 1.00 42.07 186 PRO A N 1
ATOM 1455 C CA . PRO A 1 186 ? -5.458 37.779 -23.633 1.00 38.14 186 PRO A CA 1
ATOM 1456 C C . PRO A 1 186 ? -6.957 38.015 -23.718 1.00 38.25 186 PRO A C 1
ATOM 1457 O O . PRO A 1 186 ? -7.693 37.138 -24.170 1.00 38.11 186 PRO A O 1
ATOM 1461 N N . LEU A 1 187 ? -7.400 39.186 -23.273 1.00 39.12 187 LEU A N 1
ATOM 1462 C CA . LEU A 1 187 ? -8.824 39.490 -23.180 1.00 36.07 187 LEU A CA 1
ATOM 1463 C C . LEU A 1 187 ? -9.534 39.351 -24.522 1.00 37.62 187 LEU A C 1
ATOM 1464 O O . LEU A 1 187 ? -9.087 39.891 -25.533 1.00 38.42 187 LEU A O 1
ATOM 1469 N N . LYS A 1 188 ? -10.641 38.617 -24.522 1.00 36.48 188 LYS A N 1
ATOM 1470 C CA . LYS A 1 188 ? -11.484 38.504 -25.703 1.00 35.03 188 LYS A CA 1
ATOM 1471 C C . LYS A 1 188 ? -12.331 39.762 -25.853 1.00 36.00 188 LYS A C 1
ATOM 1472 O O . LYS A 1 188 ? -12.724 40.133 -26.959 1.00 36.98 188 LYS A O 1
ATOM 1478 N N . SER A 1 189 ? -12.609 40.413 -24.726 1.00 34.44 189 SER A N 1
ATOM 1479 C CA . SER A 1 189 ? -13.379 41.651 -24.716 1.00 38.03 189 SER A CA 1
ATOM 1480 C C . SER A 1 189 ? -13.051 42.482 -23.481 1.00 36.98 189 SER A C 1
ATOM 1481 O O . SER A 1 189 ? -12.759 41.939 -22.416 1.00 35.49 189 SER A O 1
ATOM 1484 N N . LEU A 1 190 ? -13.102 43.801 -23.629 1.00 38.86 190 LEU A N 1
ATOM 1485 C CA . LEU A 1 190 ? -12.812 44.709 -22.525 1.00 37.36 190 LEU A CA 1
ATOM 1486 C C . LEU A 1 190 ? -13.736 45.923 -22.552 1.00 37.79 190 LEU A C 1
ATOM 1487 O O . LEU A 1 190 ? -13.811 46.638 -23.550 1.00 39.64 190 LEU A O 1
ATOM 1492 N N . ASN A 1 191 ? -14.441 46.148 -21.448 1.00 39.21 191 ASN A N 1
ATOM 1493 C CA . ASN A 1 191 ? -15.360 47.273 -21.336 1.00 41.69 191 ASN A CA 1
ATOM 1494 C C . ASN A 1 191 ? -15.033 48.138 -20.124 1.00 42.98 191 ASN A C 1
ATOM 1495 O O . ASN A 1 191 ? -15.280 47.744 -18.985 1.00 43.04 191 ASN A O 1
ATOM 1500 N N . VAL A 1 192 ? -14.474 49.317 -20.375 1.00 42.10 192 VAL A N 1
ATOM 1501 C CA . VAL A 1 192 ? -14.062 50.208 -19.297 1.00 46.56 192 VAL A CA 1
ATOM 1502 C C . VAL A 1 192 ? -14.877 51.498 -19.290 1.00 49.39 192 VAL A C 1
ATOM 1503 O O . VAL A 1 192 ? -14.509 52.479 -19.937 1.00 48.46 192 VAL A O 1
ATOM 1507 N N . GLU A 1 193 ? -15.983 51.489 -18.552 1.00 49.00 193 GLU A N 1
ATOM 1508 C CA . GLU A 1 193 ? -16.841 52.663 -18.439 1.00 50.95 193 GLU A CA 1
ATOM 1509 C C . GLU A 1 193 ? -16.086 53.839 -17.828 1.00 50.88 193 GLU A C 1
ATOM 1510 O O . GLU A 1 193 ? -16.387 54.999 -18.114 1.00 53.05 193 GLU A O 1
ATOM 1516 N N . SER A 1 194 ? -15.102 53.532 -16.990 1.00 49.84 194 SER A N 1
ATOM 1517 C CA . SER A 1 194 ? -14.283 54.557 -16.350 1.00 52.46 194 SER A CA 1
ATOM 1518 C C . SER A 1 194 ? -13.140 53.923 -15.565 1.00 45.63 194 SER A C 1
ATOM 1519 O O . SER A 1 194 ? -13.295 52.838 -15.008 1.00 46.87 194 SER A O 1
ATOM 1522 N N . PRO A 1 195 ? -11.985 54.602 -15.522 1.00 46.28 195 PRO A N 1
ATOM 1523 C CA . PRO A 1 195 ? -10.824 54.103 -14.777 1.00 46.83 195 PRO A CA 1
ATOM 1524 C C . PRO A 1 195 ? -11.222 53.661 -13.374 1.00 45.15 195 PRO A C 1
ATOM 1525 O O . PRO A 1 195 ? -11.826 54.438 -12.635 1.00 46.47 195 PRO A O 1
ATOM 1529 N N . SER A 1 196 ? -10.890 52.424 -13.017 1.00 40.48 196 SER A N 1
ATOM 1530 C CA . SER A 1 196 ? -11.292 51.871 -11.730 1.00 39.65 196 SER A CA 1
ATOM 1531 C C . SER A 1 196 ? -10.156 51.112 -11.057 1.00 36.46 196 SER A C 1
ATOM 1532 O O . SER A 1 196 ? -9.211 50.678 -11.713 1.00 34.42 196 SER A O 1
ATOM 1535 N N . LYS A 1 197 ? -10.260 50.950 -9.742 1.00 37.73 197 LYS A N 1
ATOM 1536 C CA . LYS A 1 197 ? -9.224 50.280 -8.967 1.00 35.09 197 LYS A CA 1
ATOM 1537 C C . LYS A 1 197 ? -9.784 49.673 -7.685 1.00 35.02 197 LYS A C 1
ATOM 1538 O O . LYS A 1 197 ? -10.595 50.291 -6.998 1.00 37.40 197 LYS A O 1
ATOM 1544 N N . ALA A 1 198 ? -9.345 48.459 -7.370 1.00 33.27 198 ALA A N 1
ATOM 1545 C CA . ALA A 1 198 ? -9.786 47.775 -6.161 1.00 31.64 198 ALA A CA 1
ATOM 1546 C C . ALA A 1 198 ? -8.729 46.793 -5.675 1.00 31.51 198 ALA A C 1
ATOM 1547 O O . ALA A 1 198 ? -7.836 46.403 -6.426 1.00 32.76 198 ALA A O 1
ATOM 1549 N N . VAL A 1 199 ? -8.836 46.397 -4.412 1.00 32.88 199 VAL A N 1
ATOM 1550 C CA . VAL A 1 199 ? -7.910 45.437 -3.826 1.00 31.98 199 VAL A CA 1
ATOM 1551 C C . VAL A 1 199 ? -8.674 44.216 -3.326 1.00 34.43 199 VAL A C 1
ATOM 1552 O O . VAL A 1 199 ? -9.764 44.345 -2.771 1.00 38.44 199 VAL A O 1
ATOM 1556 N N . TYR A 1 200 ? -8.104 43.031 -3.526 1.00 32.52 200 TYR A N 1
ATOM 1557 C CA . TYR A 1 200 ? -8.745 41.796 -3.085 1.00 34.88 200 TYR A CA 1
ATOM 1558 C C . TYR A 1 200 ? -7.745 40.837 -2.451 1.00 37.83 200 TYR A C 1
ATOM 1559 O O . TYR A 1 200 ? -6.542 40.927 -2.695 1.00 39.36 200 TYR A O 1
ATOM 1568 N N . SER A 1 201 ? -8.252 39.918 -1.637 1.00 35.91 201 SER A N 1
ATOM 1569 C CA . SER A 1 201 ? -7.417 38.908 -1.000 1.00 38.35 201 SER A CA 1
ATOM 1570 C C . SER A 1 201 ? -6.854 37.936 -2.033 1.00 39.27 201 SER A C 1
ATOM 1571 O O . SER A 1 201 ? -7.596 37.395 -2.852 1.00 38.10 201 SER A O 1
ATOM 1574 N N . ILE A 1 202 ? -5.542 37.719 -1.994 1.00 40.76 202 ILE A N 1
ATOM 1575 C CA . ILE A 1 202 ? -4.902 36.780 -2.908 1.00 39.23 202 ILE A CA 1
ATOM 1576 C C . ILE A 1 202 ? -5.388 35.360 -2.655 1.00 40.42 202 ILE A C 1
ATOM 1577 O O . ILE A 1 202 ? -5.613 34.597 -3.591 1.00 38.25 202 ILE A O 1
ATOM 1582 N N . GLU A 1 203 ? -5.546 35.013 -1.382 1.00 44.17 203 GLU A N 1
ATOM 1583 C CA . GLU A 1 203 ? -6.035 33.693 -1.004 1.00 45.24 203 GLU A CA 1
ATOM 1584 C C . GLU A 1 203 ? -7.345 33.376 -1.714 1.00 42.20 203 GLU A C 1
ATOM 1585 O O . GLU A 1 203 ? -7.520 32.289 -2.264 1.00 42.77 203 GLU A O 1
ATOM 1591 N N . VAL A 1 204 ? -8.261 34.338 -1.707 1.00 38.69 204 VAL A N 1
ATOM 1592 C CA . VAL A 1 204 ? -9.579 34.138 -2.291 1.00 37.14 204 VAL A CA 1
ATOM 1593 C C . VAL A 1 204 ? -9.545 34.236 -3.811 1.00 35.28 204 VAL A C 1
ATOM 1594 O O . VAL A 1 204 ? -10.084 33.377 -4.509 1.00 36.81 204 VAL A O 1
ATOM 1598 N N . LEU A 1 205 ? -8.910 35.286 -4.319 1.00 33.25 205 LEU A N 1
ATOM 1599 C CA . LEU A 1 205 ? -8.829 35.502 -5.757 1.00 34.12 205 LEU A CA 1
ATOM 1600 C C . LEU A 1 205 ? -8.115 34.341 -6.446 1.00 36.21 205 LEU A C 1
ATOM 1601 O O . LEU A 1 205 ? -8.457 33.963 -7.566 1.00 36.58 205 LEU A O 1
ATOM 1606 N N . LYS A 1 206 ? -7.123 33.777 -5.765 1.00 36.94 206 LYS A N 1
ATOM 1607 C CA . LYS A 1 206 ? -6.368 32.646 -6.289 1.00 37.40 206 LYS A CA 1
ATOM 1608 C C . LYS A 1 206 ? -7.260 31.416 -6.434 1.00 37.67 206 LYS A C 1
ATOM 1609 O O . LYS A 1 206 ? -7.349 30.826 -7.510 1.00 37.83 206 LYS A O 1
ATOM 1615 N N . ASP A 1 207 ? -7.919 31.037 -5.343 1.00 38.41 207 ASP A N 1
ATOM 1616 C CA . ASP A 1 207 ? -8.816 29.884 -5.339 1.00 38.94 207 ASP A CA 1
ATOM 1617 C C . ASP A 1 207 ? -9.882 29.985 -6.425 1.00 36.81 207 ASP A C 1
ATOM 1618 O O . ASP A 1 207 ? -10.098 29.040 -7.184 1.00 35.34 207 ASP A O 1
ATOM 1623 N N . VAL A 1 208 ? -10.548 31.134 -6.488 1.00 32.51 208 VAL A N 1
ATOM 1624 C CA . VAL A 1 208 ? -11.585 31.369 -7.485 1.00 33.39 208 VAL A CA 1
ATOM 1625 C C . VAL A 1 208 ? -11.032 31.259 -8.902 1.00 35.64 208 VAL A C 1
ATOM 1626 O O . VAL A 1 208 ? -11.530 30.476 -9.712 1.00 34.82 208 VAL A O 1
ATOM 1630 N N . PHE A 1 209 ? -10.003 32.048 -9.194 1.00 35.40 209 PHE A N 1
ATOM 1631 C CA . PHE A 1 209 ? -9.385 32.058 -10.516 1.00 34.99 209 PHE A CA 1
ATOM 1632 C C . PHE A 1 209 ? -9.024 30.657 -10.995 1.00 35.29 209 PHE A C 1
ATOM 1633 O O . PHE A 1 209 ? -9.263 30.307 -12.150 1.00 35.85 209 PHE A O 1
ATOM 1641 N N . LYS A 1 210 ? -8.449 29.860 -10.101 1.00 36.55 210 LYS A N 1
ATOM 1642 C CA . LYS A 1 210 ? -8.046 28.499 -10.434 1.00 37.63 210 LYS A CA 1
ATOM 1643 C C . LYS A 1 210 ? -9.245 27.678 -10.902 1.00 38.33 210 LYS A C 1
ATOM 1644 O O . LYS A 1 210 ? -9.128 26.842 -11.797 1.00 41.64 210 LYS A O 1
ATOM 1650 N N . VAL A 1 211 ? -10.400 27.935 -10.297 1.00 36.18 211 VAL A N 1
ATOM 1651 C CA . VAL A 1 211 ? -11.626 27.213 -10.623 1.00 36.91 211 VAL A CA 1
ATOM 1652 C C . VAL A 1 211 ? -12.195 27.613 -11.985 1.00 37.62 211 VAL A C 1
ATOM 1653 O O . VAL A 1 211 ? -12.780 26.789 -12.688 1.00 37.15 211 VAL A O 1
ATOM 1657 N N . THR A 1 212 ? -12.015 28.876 -12.356 1.00 35.91 212 THR A N 1
ATOM 1658 C CA . THR A 1 212 ? -12.600 29.404 -13.585 1.00 34.96 212 THR A CA 1
ATOM 1659 C C . THR A 1 212 ? -12.025 28.764 -14.846 1.00 37.57 212 THR A C 1
ATOM 1660 O O . THR A 1 212 ? -12.463 29.071 -15.954 1.00 36.53 212 THR A O 1
ATOM 1664 N N . SER A 1 213 ? -11.047 27.879 -14.679 1.00 36.14 213 SER A N 1
ATOM 1665 C CA . SER A 1 213 ? -10.409 27.231 -15.822 1.00 36.27 213 SER A CA 1
ATOM 1666 C C . SER A 1 213 ? -11.371 26.308 -16.568 1.00 41.29 213 SER A C 1
ATOM 1667 O O . SER A 1 213 ? -11.139 25.966 -17.728 1.00 42.88 213 SER A O 1
ATOM 1670 N N . ILE A 1 214 ? -12.453 25.914 -15.901 1.00 40.25 214 ILE A N 1
ATOM 1671 C CA . ILE A 1 214 ? -13.449 25.032 -16.505 1.00 42.59 214 ILE A CA 1
ATOM 1672 C C . ILE A 1 214 ? -14.265 25.748 -17.579 1.00 44.59 214 ILE A C 1
ATOM 1673 O O . ILE A 1 214 ? -15.096 25.136 -18.252 1.00 44.90 214 ILE A O 1
ATOM 1678 N N . SER A 1 215 ? -14.030 27.047 -17.730 1.00 40.53 215 SER A N 1
ATOM 1679 C CA . SER A 1 215 ? -14.728 27.840 -18.733 1.00 38.83 215 SER A CA 1
ATOM 1680 C C . SER A 1 215 ? -13.738 28.477 -19.698 1.00 43.42 215 SER A C 1
ATOM 1681 O O . SER A 1 215 ? -12.594 28.749 -19.338 1.00 45.90 215 SER A O 1
ATOM 1684 N N . GLN A 1 216 ? -14.183 28.708 -20.928 1.00 47.35 216 GLN A N 1
ATOM 1685 C CA . GLN A 1 216 ? -13.344 29.351 -21.930 1.00 46.61 216 GLN A CA 1
ATOM 1686 C C . GLN A 1 216 ? -13.710 30.822 -22.069 1.00 44.30 216 GLN A C 1
ATOM 1687 O O . GLN A 1 216 ? -13.021 31.582 -22.748 1.00 47.07 216 GLN A O 1
ATOM 1693 N N . ASN A 1 217 ? -14.798 31.217 -21.419 1.00 42.31 217 ASN A N 1
ATOM 1694 C CA . ASN A 1 217 ? -15.268 32.593 -21.496 1.00 39.13 217 ASN A CA 1
ATOM 1695 C C . ASN A 1 217 ? -15.697 33.130 -20.138 1.00 39.04 217 ASN A C 1
ATOM 1696 O O . ASN A 1 217 ? -16.884 33.352 -19.890 1.00 41.32 217 ASN A O 1
ATOM 1701 N N . VAL A 1 218 ? -14.719 33.337 -19.264 1.00 35.96 218 VAL A N 1
ATOM 1702 C CA . VAL A 1 218 ? -14.973 33.873 -17.936 1.00 32.12 218 VAL A CA 1
ATOM 1703 C C . VAL A 1 218 ? -15.135 35.387 -17.995 1.00 34.04 218 VAL A C 1
ATOM 1704 O O . VAL A 1 218 ? -14.304 36.084 -18.575 1.00 35.95 218 VAL A O 1
ATOM 1708 N N . THR A 1 219 ? -16.211 35.890 -17.400 1.00 33.27 219 THR A N 1
ATOM 1709 C CA . THR A 1 219 ? -16.448 37.327 -17.340 1.00 31.40 219 THR A CA 1
ATOM 1710 C C . THR A 1 219 ? -16.119 37.866 -15.953 1.00 32.44 219 THR A C 1
ATOM 1711 O O . THR A 1 219 ? -16.679 37.418 -14.953 1.00 31.50 219 THR A O 1
ATOM 1715 N N . VAL A 1 220 ? -15.202 38.826 -15.900 1.00 31.20 220 VAL A N 1
ATOM 1716 C CA . VAL A 1 220 ? -14.805 39.440 -14.641 1.00 29.83 220 VAL A CA 1
ATOM 1717 C C . VAL A 1 220 ? -15.232 40.900 -14.608 1.00 33.20 220 VAL A C 1
ATOM 1718 O O . VAL A 1 220 ? -14.916 41.666 -15.516 1.00 36.45 220 VAL A O 1
ATOM 1722 N N . GLY A 1 221 ? -15.956 41.279 -13.561 1.00 31.94 221 GLY A N 1
ATOM 1723 C CA . GLY A 1 221 ? -16.407 42.648 -13.406 1.00 29.67 221 GLY A CA 1
ATOM 1724 C C . GLY A 1 221 ? -16.037 43.215 -12.052 1.00 33.67 221 GLY A C 1
ATOM 1725 O O . GLY A 1 221 ? -16.030 42.500 -11.052 1.00 34.69 221 GLY A O 1
ATOM 1726 N N . PHE A 1 222 ? -15.722 44.506 -12.020 1.00 36.16 222 PHE A N 1
ATOM 1727 C CA . PHE A 1 222 ? -15.417 45.187 -10.768 1.00 35.30 222 PHE A CA 1
ATOM 1728 C C . PHE A 1 222 ? -15.484 46.698 -10.950 1.00 36.75 222 PHE A C 1
ATOM 1729 O O . PHE A 1 222 ? -15.750 47.188 -12.046 1.00 39.27 222 PHE A O 1
ATOM 1737 N N . GLY A 1 223 ? -15.246 47.429 -9.868 1.00 36.33 223 GLY A N 1
ATOM 1738 C CA . GLY A 1 223 ? -15.253 48.879 -9.905 1.00 38.30 223 GLY A CA 1
ATOM 1739 C C . GLY A 1 223 ? -14.472 49.445 -8.738 1.00 38.51 223 GLY A C 1
ATOM 1740 O O . GLY A 1 223 ? -13.814 48.702 -8.012 1.00 40.48 223 GLY A O 1
ATOM 1741 N N . ASN A 1 224 ? -14.541 50.759 -8.553 1.00 39.39 224 ASN A N 1
ATOM 1742 C CA . ASN A 1 224 ? -13.807 51.404 -7.470 1.00 40.41 224 ASN A CA 1
ATOM 1743 C C . ASN A 1 224 ? -14.224 50.912 -6.091 1.00 40.15 224 ASN A C 1
ATOM 1744 O O . ASN A 1 224 ? -15.295 51.258 -5.595 1.00 44.06 224 ASN A O 1
ATOM 1749 N N . ASN A 1 225 ? -13.367 50.100 -5.480 1.00 38.25 225 ASN A N 1
ATOM 1750 C CA . ASN A 1 225 ? -13.597 49.610 -4.127 1.00 38.25 225 ASN A CA 1
ATOM 1751 C C . ASN A 1 225 ? -14.956 48.935 -3.948 1.00 41.06 225 ASN A C 1
ATOM 1752 O O . ASN A 1 225 ? -15.580 49.047 -2.894 1.00 43.81 225 ASN A O 1
ATOM 1757 N N . ILE A 1 226 ? -15.410 48.239 -4.986 1.00 38.89 226 ILE A N 1
ATOM 1758 C CA . ILE A 1 226 ? -16.642 47.462 -4.914 1.00 36.82 226 ILE A CA 1
ATOM 1759 C C . ILE A 1 226 ? -16.340 45.992 -5.202 1.00 38.88 226 ILE A C 1
ATOM 1760 O O . ILE A 1 226 ? -15.321 45.676 -5.816 1.00 37.25 226 ILE A O 1
ATOM 1765 N N . PRO A 1 227 ? -17.224 45.087 -4.754 1.00 36.84 227 PRO A N 1
ATOM 1766 C CA . PRO A 1 227 ? -17.025 43.647 -4.952 1.00 34.58 227 PRO A CA 1
ATOM 1767 C C . PRO A 1 227 ? -16.767 43.278 -6.410 1.00 33.85 227 PRO A C 1
ATOM 1768 O O . PRO A 1 227 ? -17.297 43.923 -7.314 1.00 35.83 227 PRO A O 1
ATOM 1772 N N . MET A 1 228 ? -15.953 42.249 -6.625 1.00 31.55 228 MET A N 1
ATOM 1773 C CA . MET A 1 228 ? -15.669 41.752 -7.966 1.00 29.48 228 MET A CA 1
ATOM 1774 C C . MET A 1 228 ? -16.565 40.562 -8.285 1.00 31.75 228 MET A C 1
ATOM 1775 O O . MET A 1 228 ? -16.795 39.702 -7.435 1.00 32.50 228 MET A O 1
ATOM 1780 N N . LYS A 1 229 ? -17.064 40.518 -9.515 1.00 29.30 229 LYS A N 1
ATOM 1781 C CA . LYS A 1 229 ? -17.962 39.456 -9.943 1.00 30.15 229 LYS A CA 1
ATOM 1782 C C . LYS A 1 229 ? -17.326 38.599 -11.030 1.00 33.26 229 LYS A C 1
ATOM 1783 O O . LYS A 1 229 ? -16.915 39.111 -12.071 1.00 36.76 229 LYS A O 1
ATOM 1789 N N . ILE A 1 230 ? -17.243 37.294 -10.786 1.00 30.91 230 ILE A N 1
ATOM 1790 C CA . ILE A 1 230 ? -16.742 36.361 -11.789 1.00 32.44 230 ILE A CA 1
ATOM 1791 C C . ILE A 1 230 ? -17.856 35.436 -12.278 1.00 33.64 230 ILE A C 1
ATOM 1792 O O . ILE A 1 230 ? -18.518 34.772 -11.481 1.00 32.49 230 ILE A O 1
ATOM 1797 N N . GLU A 1 231 ? -18.060 35.403 -13.590 1.00 32.30 231 GLU A N 1
ATOM 1798 C CA . GLU A 1 231 ? -19.046 34.517 -14.191 1.00 32.70 231 GLU A CA 1
ATOM 1799 C C . GLU A 1 231 ? -18.348 33.388 -14.940 1.00 34.87 231 GLU A C 1
ATOM 1800 O O . GLU A 1 231 ? -17.543 33.632 -15.838 1.00 33.75 231 GLU A O 1
ATOM 1806 N N . VAL A 1 232 ? -18.661 32.153 -14.565 1.00 35.91 232 VAL A N 1
ATOM 1807 C CA . VAL A 1 232 ? -18.052 30.983 -15.183 1.00 36.72 232 VAL A CA 1
ATOM 1808 C C . VAL A 1 232 ? -19.107 30.157 -15.910 1.00 38.47 232 VAL A C 1
ATOM 1809 O O . VAL A 1 232 ? -19.660 29.212 -15.347 1.00 38.67 232 VAL A O 1
ATOM 1813 N N . PRO A 1 233 ? -19.390 30.516 -17.169 1.00 38.11 233 PRO A N 1
ATOM 1814 C CA . PRO A 1 233 ? -20.410 29.850 -17.983 1.00 36.90 233 PRO A CA 1
ATOM 1815 C C . PRO A 1 233 ? -19.926 28.506 -18.509 1.00 39.29 233 PRO A C 1
ATOM 1816 O O . PRO A 1 233 ? -18.726 28.313 -18.696 1.00 41.84 233 PRO A O 1
ATOM 1820 N N . THR A 1 234 ? -20.858 27.588 -18.744 1.00 37.69 234 THR A N 1
ATOM 1821 C CA . THR A 1 234 ? -20.541 26.330 -19.404 1.00 38.28 234 THR A CA 1
ATOM 1822 C C . THR A 1 234 ? -21.233 26.300 -20.761 1.00 38.84 234 THR A C 1
ATOM 1823 O O . THR A 1 234 ? -22.106 27.121 -21.035 1.00 40.61 234 THR A O 1
ATOM 1827 N N . ASP A 1 235 ? -20.843 25.356 -21.610 1.00 40.86 235 ASP A N 1
ATOM 1828 C CA . ASP A 1 235 ? -21.405 25.271 -22.954 1.00 44.92 235 ASP A CA 1
ATOM 1829 C C . ASP A 1 235 ? -22.835 24.736 -22.950 1.00 44.12 235 ASP A C 1
ATOM 1830 O O . ASP A 1 235 ? -23.470 24.638 -23.999 1.00 45.53 235 ASP A O 1
ATOM 1835 N N . SER A 1 236 ? -23.340 24.396 -21.769 1.00 40.96 236 SER A N 1
ATOM 1836 C CA . SER A 1 236 ? -24.682 23.835 -21.654 1.00 44.08 236 SER A CA 1
ATOM 1837 C C . SER A 1 236 ? -25.627 24.722 -20.842 1.00 43.36 236 SER A C 1
ATOM 1838 O O . SER A 1 236 ? -26.784 24.365 -20.616 1.00 39.67 236 SER A O 1
ATOM 1841 N N . GLY A 1 237 ? -25.130 25.878 -20.409 1.00 40.19 237 GLY A N 1
ATOM 1842 C CA . GLY A 1 237 ? -25.950 26.838 -19.693 1.00 37.51 237 GLY A CA 1
ATOM 1843 C C . GLY A 1 237 ? -25.569 27.006 -18.235 1.00 37.52 237 GLY A C 1
ATOM 1844 O O . GLY A 1 237 ? -25.537 28.124 -17.720 1.00 38.33 237 GLY A O 1
ATOM 1845 N N . GLY A 1 238 ? -25.288 25.892 -17.567 1.00 37.82 238 GLY A N 1
ATOM 1846 C CA . GLY A 1 238 ? -24.881 25.912 -16.173 1.00 39.28 238 GLY A CA 1
ATOM 1847 C C . GLY A 1 238 ? -23.847 26.989 -15.914 1.00 40.09 238 GLY A C 1
ATOM 1848 O O . GLY A 1 238 ? -22.907 27.161 -16.690 1.00 38.95 238 GLY A O 1
ATOM 1849 N N . GLN A 1 239 ? -24.013 27.712 -14.813 1.00 37.09 239 GLN A N 1
ATOM 1850 C CA . GLN A 1 239 ? -23.212 28.902 -14.575 1.00 36.55 239 GLN A CA 1
ATOM 1851 C C . GLN A 1 239 ? -22.694 28.995 -13.144 1.00 36.09 239 GLN A C 1
ATOM 1852 O O . GLN A 1 239 ? -23.437 28.779 -12.186 1.00 36.78 239 GLN A O 1
ATOM 1858 N N . LEU A 1 240 ? -21.410 29.311 -13.012 1.00 37.09 240 LEU A N 1
ATOM 1859 C CA . LEU A 1 240 ? -20.816 29.600 -11.713 1.00 35.47 240 LEU A CA 1
ATOM 1860 C C . LEU A 1 240 ? -20.642 31.104 -11.565 1.00 33.44 240 LEU A C 1
ATOM 1861 O O . LEU A 1 240 ? -20.200 31.779 -12.492 1.00 33.51 240 LEU A O 1
ATOM 1866 N N . ILE A 1 241 ? -20.999 31.628 -10.400 1.00 31.11 241 ILE A N 1
ATOM 1867 C CA . ILE A 1 241 ? -20.903 33.060 -10.156 1.00 31.16 241 ILE A CA 1
ATOM 1868 C C . ILE A 1 241 ? -20.263 33.328 -8.804 1.00 32.83 241 ILE A C 1
ATOM 1869 O O . ILE A 1 241 ? -20.721 32.822 -7.780 1.00 32.84 241 ILE A O 1
ATOM 1874 N N . PHE A 1 242 ? -19.200 34.123 -8.806 1.00 32.61 242 PHE A N 1
ATOM 1875 C CA . PHE A 1 242 ? -18.490 34.442 -7.576 1.00 31.00 242 PHE A CA 1
ATOM 1876 C C . PHE A 1 242 ? -18.569 35.927 -7.260 1.00 29.71 242 PHE A C 1
ATOM 1877 O O . PHE A 1 242 ? -18.610 36.763 -8.159 1.00 32.70 242 PHE A O 1
ATOM 1885 N N . TRP A 1 243 ? -18.595 36.244 -5.972 1.00 29.63 243 TRP A N 1
ATOM 1886 C CA . TRP A 1 243 ? -18.532 37.625 -5.519 1.00 32.46 243 TRP A CA 1
ATOM 1887 C C . TRP A 1 243 ? -17.459 37.760 -4.449 1.00 32.52 243 TRP A C 1
ATOM 1888 O O . TRP A 1 243 ? -17.521 37.103 -3.410 1.00 31.95 243 TRP A O 1
ATOM 1899 N N . ILE A 1 244 ? -16.470 38.607 -4.715 1.00 35.27 244 ILE A N 1
ATOM 1900 C CA . ILE A 1 244 ? -15.367 38.811 -3.784 1.00 33.96 244 ILE A CA 1
ATOM 1901 C C . ILE A 1 244 ? -15.459 40.181 -3.127 1.00 32.14 244 ILE A C 1
ATOM 1902 O O . ILE A 1 244 ? -15.530 41.202 -3.810 1.00 32.03 244 ILE A O 1
ATOM 1907 N N . ALA A 1 245 ? -15.464 40.200 -1.800 1.00 31.30 245 ALA A N 1
ATOM 1908 C CA . ALA A 1 245 ? -15.462 41.456 -1.064 1.00 34.38 245 ALA A CA 1
ATOM 1909 C C . ALA A 1 245 ? -14.085 42.097 -1.161 1.00 38.91 245 ALA A C 1
ATOM 1910 O O . ALA A 1 245 ? -13.075 41.456 -0.865 1.00 40.68 245 ALA A O 1
ATOM 1912 N N . PRO A 1 246 ? -14.038 43.366 -1.586 1.00 37.46 246 PRO A N 1
ATOM 1913 C CA . PRO A 1 246 ? -12.768 44.086 -1.711 1.00 38.01 246 PRO A CA 1
ATOM 1914 C C . PRO A 1 246 ? -12.214 44.452 -0.343 1.00 40.13 246 PRO A C 1
ATOM 1915 O O . PRO A 1 246 ? -12.970 44.510 0.626 1.00 41.64 246 PRO A O 1
ATOM 1919 N N . ARG A 1 247 ? -10.908 44.685 -0.263 1.00 38.96 247 ARG A N 1
ATOM 1920 C CA . ARG A 1 247 ? -10.305 45.171 0.968 1.00 40.27 247 ARG A CA 1
ATOM 1921 C C . ARG A 1 247 ? -10.383 46.689 0.995 1.00 43.71 247 ARG A C 1
ATOM 1922 O O . ARG A 1 247 ? -9.839 47.361 0.119 1.00 44.24 247 ARG A O 1
ATOM 1930 N N . LEU A 1 248 ? -11.068 47.225 1.999 1.00 42.63 248 LEU A N 1
ATOM 1931 C CA . LEU A 1 248 ? -11.216 48.669 2.130 1.00 43.92 248 LEU A CA 1
ATOM 1932 C C . LEU A 1 248 ? -10.268 49.230 3.186 1.00 49.29 248 LEU A C 1
ATOM 1933 O O . LEU A 1 248 ? -10.140 50.445 3.341 1.00 48.62 248 LEU A O 1
ATOM 1939 N N . MET B 1 1 ? 41.166 17.682 -51.150 1.00 91.71 1 MET B N 1
ATOM 1940 C CA . MET B 1 1 ? 40.867 17.344 -49.763 1.00 90.51 1 MET B CA 1
ATOM 1941 C C . MET B 1 1 ? 39.982 18.395 -49.098 1.00 92.68 1 MET B C 1
ATOM 1942 O O . MET B 1 1 ? 40.440 19.487 -48.762 1.00 91.86 1 MET B O 1
ATOM 1947 N N . ILE B 1 2 ? 38.710 18.052 -48.914 1.00 94.01 2 ILE B N 1
ATOM 1948 C CA . ILE B 1 2 ? 37.755 18.936 -48.255 1.00 90.09 2 ILE B CA 1
ATOM 1949 C C . ILE B 1 2 ? 36.776 18.127 -47.413 1.00 86.51 2 ILE B C 1
ATOM 1950 O O . ILE B 1 2 ? 35.921 17.425 -47.951 1.00 86.46 2 ILE B O 1
ATOM 1955 N N . LYS B 1 3 ? 36.905 18.223 -46.094 1.00 84.04 3 LYS B N 1
ATOM 1956 C CA . LYS B 1 3 ? 36.006 17.516 -45.187 1.00 85.41 3 LYS B CA 1
ATOM 1957 C C . LYS B 1 3 ? 35.211 18.486 -44.320 1.00 83.03 3 LYS B C 1
ATOM 1958 O O . LYS B 1 3 ? 35.769 19.421 -43.745 1.00 82.77 3 LYS B O 1
ATOM 1964 N N . ALA B 1 4 ? 33.905 18.256 -44.230 1.00 80.44 4 ALA B N 1
ATOM 1965 C CA . ALA B 1 4 ? 33.027 19.107 -43.437 1.00 77.73 4 ALA B CA 1
ATOM 1966 C C . ALA B 1 4 ? 31.986 18.277 -42.696 1.00 77.50 4 ALA B C 1
ATOM 1967 O O . ALA B 1 4 ? 31.647 17.172 -43.117 1.00 75.26 4 ALA B O 1
ATOM 1969 N N . THR B 1 5 ? 31.480 18.817 -41.592 1.00 79.69 5 THR B N 1
ATOM 1970 C CA . THR B 1 5 ? 30.464 18.132 -40.801 1.00 78.24 5 THR B CA 1
ATOM 1971 C C . THR B 1 5 ? 29.363 19.089 -40.351 1.00 76.83 5 THR B C 1
ATOM 1972 O O . THR B 1 5 ? 29.639 20.153 -39.797 1.00 77.56 5 THR B O 1
ATOM 1976 N N . TYR B 1 6 ? 28.116 18.702 -40.598 1.00 75.90 6 TYR B N 1
ATOM 1977 C CA . TYR B 1 6 ? 26.966 19.504 -40.202 1.00 75.33 6 TYR B CA 1
ATOM 1978 C C . TYR B 1 6 ? 26.162 18.763 -39.138 1.00 75.89 6 TYR B C 1
ATOM 1979 O O . TYR B 1 6 ? 25.878 17.574 -39.281 1.00 78.18 6 TYR B O 1
ATOM 1988 N N . SER B 1 7 ? 25.798 19.472 -38.075 1.00 76.79 7 SER B N 1
ATOM 1989 C CA . SER B 1 7 ? 25.177 18.854 -36.904 1.00 74.90 7 SER B CA 1
ATOM 1990 C C . SER B 1 7 ? 23.886 18.084 -37.193 1.00 75.24 7 SER B C 1
ATOM 1991 O O . SER B 1 7 ? 23.758 16.917 -36.822 1.00 74.65 7 SER B O 1
ATOM 1994 N N . SER B 1 8 ? 22.930 18.734 -37.849 1.00 79.27 8 SER B N 1
ATOM 1995 C CA . SER B 1 8 ? 21.620 18.125 -38.071 1.00 80.37 8 SER B CA 1
ATOM 1996 C C . SER B 1 8 ? 21.400 17.665 -39.510 1.00 79.51 8 SER B C 1
ATOM 1997 O O . SER B 1 8 ? 21.685 18.394 -40.458 1.00 77.58 8 SER B O 1
ATOM 2000 N N . ALA B 1 9 ? 20.884 16.449 -39.660 1.00 82.44 9 ALA B N 1
ATOM 2001 C CA . ALA B 1 9 ? 20.523 15.928 -40.971 1.00 80.43 9 ALA B CA 1
ATOM 2002 C C . ALA B 1 9 ? 19.119 16.392 -41.340 1.00 79.79 9 ALA B C 1
ATOM 2003 O O . ALA B 1 9 ? 18.808 16.589 -42.514 1.00 80.85 9 ALA B O 1
ATOM 2005 N N . LYS B 1 10 ? 18.277 16.563 -40.325 1.00 80.04 10 LYS B N 1
ATOM 2006 C CA . LYS B 1 10 ? 16.923 17.070 -40.522 1.00 84.56 10 LYS B CA 1
ATOM 2007 C C . LYS B 1 10 ? 16.948 18.449 -41.168 1.00 80.80 10 LYS B C 1
ATOM 2008 O O . LYS B 1 10 ? 16.376 18.653 -42.240 1.00 77.60 10 LYS B O 1
ATOM 2014 N N . ASP B 1 11 ? 17.613 19.393 -40.509 1.00 80.61 11 ASP B N 1
ATOM 2015 C CA . ASP B 1 11 ? 17.717 20.758 -41.012 1.00 81.75 11 ASP B CA 1
ATOM 2016 C C . ASP B 1 11 ? 18.379 20.805 -42.385 1.00 77.97 11 ASP B C 1
ATOM 2017 O O . ASP B 1 11 ? 18.016 21.621 -43.231 1.00 75.58 11 ASP B O 1
ATOM 2022 N N . PHE B 1 12 ? 19.350 19.925 -42.603 1.00 78.51 12 PHE B N 1
ATOM 2023 C CA . PHE B 1 12 ? 20.047 19.868 -43.881 1.00 79.71 12 PHE B CA 1
ATOM 2024 C C . PHE B 1 12 ? 19.109 19.380 -44.980 1.00 80.76 12 PHE B C 1
ATOM 2025 O O . PHE B 1 12 ? 19.293 19.699 -46.155 1.00 82.60 12 PHE B O 1
ATOM 2033 N N . TYR B 1 13 ? 18.102 18.605 -44.592 1.00 80.96 13 TYR B N 1
ATOM 2034 C CA . TYR B 1 13 ? 17.113 18.103 -45.538 1.00 80.82 13 TYR B CA 1
ATOM 2035 C C . TYR B 1 13 ? 16.025 19.141 -45.792 1.00 80.58 13 TYR B C 1
ATOM 2036 O O . TYR B 1 13 ? 15.537 19.281 -46.913 1.00 81.57 13 TYR B O 1
ATOM 2045 N N . SER B 1 14 ? 15.648 19.864 -44.743 1.00 77.87 14 SER B N 1
ATOM 2046 C CA . SER B 1 14 ? 14.634 20.905 -44.858 1.00 79.04 14 SER B CA 1
ATOM 2047 C C . SER B 1 14 ? 15.075 21.990 -45.832 1.00 78.15 14 SER B C 1
ATOM 2048 O O . SER B 1 14 ? 14.270 22.507 -46.607 1.00 78.99 14 SER B O 1
ATOM 2051 N N . LEU B 1 15 ? 16.361 22.326 -45.789 1.00 74.31 15 LEU B N 1
ATOM 2052 C CA . LEU B 1 15 ? 16.910 23.381 -46.634 1.00 72.49 15 LEU B CA 1
ATOM 2053 C C . LEU B 1 15 ? 16.910 22.989 -48.110 1.00 76.41 15 LEU B C 1
ATOM 2054 O O . LEU B 1 15 ? 16.659 23.822 -48.981 1.00 76.39 15 LEU B O 1
ATOM 2059 N N . LEU B 1 16 ? 17.191 21.720 -48.388 1.00 76.99 16 LEU B N 1
ATOM 2060 C CA . LEU B 1 16 ? 17.235 21.233 -49.763 1.00 79.21 16 LEU B CA 1
ATOM 2061 C C . LEU B 1 16 ? 15.843 21.161 -50.384 1.00 80.32 16 LEU B C 1
ATOM 2062 O O . LEU B 1 16 ? 15.667 21.440 -51.571 1.00 81.68 16 LEU B O 1
ATOM 2067 N N . SER B 1 17 ? 14.856 20.784 -49.577 1.00 80.44 17 SER B N 1
ATOM 2068 C CA . SER B 1 17 ? 13.476 20.717 -50.042 1.00 83.35 17 SER B CA 1
ATOM 2069 C C . SER B 1 17 ? 12.939 22.116 -50.320 1.00 80.68 17 SER B C 1
ATOM 2070 O O . SER B 1 17 ? 11.945 22.283 -51.027 1.00 77.93 17 SER B O 1
ATOM 2073 N N . GLY B 1 18 ? 13.608 23.118 -49.759 1.00 80.44 18 GLY B N 1
ATOM 2074 C CA . GLY B 1 18 ? 13.209 24.502 -49.935 1.00 78.27 18 GLY B CA 1
ATOM 2075 C C . GLY B 1 18 ? 13.829 25.143 -51.161 1.00 79.54 18 GLY B C 1
ATOM 2076 O O . GLY B 1 18 ? 13.687 26.346 -51.381 1.00 75.75 18 GLY B O 1
ATOM 2077 N N . LEU B 1 19 ? 14.523 24.338 -51.960 1.00 81.87 19 LEU B N 1
ATOM 2078 C CA . LEU B 1 19 ? 15.116 24.817 -53.202 1.00 78.76 19 LEU B CA 1
ATOM 2079 C C . LEU B 1 19 ? 14.067 24.854 -54.309 1.00 81.39 19 LEU B C 1
ATOM 2080 O O . LEU B 1 19 ? 13.881 23.877 -55.035 1.00 82.52 19 LEU B O 1
ATOM 2085 N N . LEU B 1 20 ? 13.383 25.987 -54.428 1.00 78.26 20 LEU B N 1
ATOM 2086 C CA . LEU B 1 20 ? 12.310 26.148 -55.403 1.00 77.85 20 LEU B CA 1
ATOM 2087 C C . LEU B 1 20 ? 12.822 26.064 -56.837 1.00 77.80 20 LEU B C 1
ATOM 2088 O O . LEU B 1 20 ? 13.851 26.649 -57.174 1.00 76.69 20 LEU B O 1
ATOM 2093 N N . LYS B 1 21 ? 12.093 25.335 -57.677 1.00 79.80 21 LYS B N 1
ATOM 2094 C CA . LYS B 1 21 ? 12.457 25.178 -59.082 1.00 82.21 21 LYS B CA 1
ATOM 2095 C C . LYS B 1 21 ? 13.924 24.789 -59.241 1.00 82.56 21 LYS B C 1
ATOM 2096 O O . LYS B 1 21 ? 14.606 25.251 -60.156 1.00 84.54 21 LYS B O 1
ATOM 2102 N N . VAL B 1 22 ? 14.400 23.934 -58.342 1.00 82.24 22 VAL B N 1
ATOM 2103 C CA . VAL B 1 22 ? 15.787 23.488 -58.365 1.00 85.71 22 VAL B CA 1
ATOM 2104 C C . VAL B 1 22 ? 16.043 22.518 -59.513 1.00 90.37 22 VAL B C 1
ATOM 2105 O O . VAL B 1 22 ? 15.339 21.520 -59.666 1.00 93.26 22 VAL B O 1
ATOM 2109 N N . THR B 1 23 ? 17.053 22.819 -60.322 1.00 92.29 23 THR B N 1
ATOM 2110 C CA . THR B 1 23 ? 17.424 21.953 -61.433 1.00 96.46 23 THR B CA 1
ATOM 2111 C C . THR B 1 23 ? 17.979 20.638 -60.892 1.00 101.60 23 THR B C 1
ATOM 2112 O O . THR B 1 23 ? 18.315 20.539 -59.712 1.00 99.98 23 THR B O 1
ATOM 2116 N N . ASP B 1 24 ? 18.068 19.631 -61.755 1.00 107.87 24 ASP B N 1
ATOM 2117 C CA . ASP B 1 24 ? 18.574 18.321 -61.356 1.00 109.06 24 ASP B CA 1
ATOM 2118 C C . ASP B 1 24 ? 19.991 18.399 -60.796 1.00 104.98 24 ASP B C 1
ATOM 2119 O O . ASP B 1 24 ? 20.466 17.461 -60.159 1.00 103.73 24 ASP B O 1
ATOM 2124 N N . GLU B 1 25 ? 20.663 19.519 -61.038 1.00 104.20 25 GLU B N 1
ATOM 2125 C CA . GLU B 1 25 ? 22.026 19.708 -60.554 1.00 105.20 25 GLU B CA 1
ATOM 2126 C C . GLU B 1 25 ? 22.221 21.071 -59.897 1.00 103.04 25 GLU B C 1
ATOM 2127 O O . GLU B 1 25 ? 21.777 22.094 -60.418 1.00 98.89 25 GLU B O 1
ATOM 2133 N N . ILE B 1 26 ? 22.888 21.073 -58.747 1.00 100.34 26 ILE B N 1
ATOM 2134 C CA . ILE B 1 26 ? 23.263 22.312 -58.078 1.00 96.95 26 ILE B CA 1
ATOM 2135 C C . ILE B 1 26 ? 24.775 22.355 -57.901 1.00 94.15 26 ILE B C 1
ATOM 2136 O O . ILE B 1 26 ? 25.438 21.318 -57.925 1.00 95.45 26 ILE B O 1
ATOM 2141 N N . ILE B 1 27 ? 25.317 23.554 -57.724 1.00 89.40 27 ILE B N 1
ATOM 2142 C CA . ILE B 1 27 ? 26.757 23.718 -57.578 1.00 88.35 27 ILE B CA 1
ATOM 2143 C C . ILE B 1 27 ? 27.158 24.000 -56.129 1.00 83.80 27 ILE B C 1
ATOM 2144 O O . ILE B 1 27 ? 27.071 25.132 -55.653 1.00 80.28 27 ILE B O 1
ATOM 2149 N N . LEU B 1 28 ? 27.591 22.954 -55.432 1.00 83.64 28 LEU B N 1
ATOM 2150 C CA . LEU B 1 28 ? 28.036 23.081 -54.049 1.00 78.36 28 LEU B CA 1
ATOM 2151 C C . LEU B 1 28 ? 29.392 23.770 -53.983 1.00 75.81 28 LEU B C 1
ATOM 2152 O O . LEU B 1 28 ? 30.371 23.284 -54.545 1.00 81.69 28 LEU B O 1
ATOM 2157 N N . ASN B 1 29 ? 29.443 24.904 -53.293 1.00 74.26 29 ASN B N 1
ATOM 2158 C CA . ASN B 1 29 ? 30.670 25.684 -53.201 1.00 76.48 29 ASN B CA 1
ATOM 2159 C C . ASN B 1 29 ? 31.284 25.665 -51.805 1.00 76.83 29 ASN B C 1
ATOM 2160 O O . ASN B 1 29 ? 30.659 26.095 -50.835 1.00 74.35 29 ASN B O 1
ATOM 2165 N N . PHE B 1 30 ? 32.512 25.165 -51.714 1.00 76.98 30 PHE B N 1
ATOM 2166 C CA . PHE B 1 30 ? 33.236 25.131 -50.450 1.00 73.62 30 PHE B CA 1
ATOM 2167 C C . PHE B 1 30 ? 34.221 26.292 -50.369 1.00 76.85 30 PHE B C 1
ATOM 2168 O O . PHE B 1 30 ? 35.075 26.453 -51.240 1.00 81.44 30 PHE B O 1
ATOM 2176 N N . THR B 1 31 ? 34.095 27.101 -49.322 1.00 75.84 31 THR B N 1
ATOM 2177 C CA . THR B 1 31 ? 35.005 28.220 -49.108 1.00 78.91 31 THR B CA 1
ATOM 2178 C C . THR B 1 31 ? 35.493 28.241 -47.664 1.00 77.94 31 THR B C 1
ATOM 2179 O O . THR B 1 31 ? 35.075 27.420 -46.849 1.00 77.98 31 THR B O 1
ATOM 2183 N N . GLU B 1 32 ? 36.376 29.183 -47.350 1.00 77.75 32 GLU B N 1
ATOM 2184 C CA . GLU B 1 32 ? 36.925 29.286 -46.003 1.00 81.45 32 GLU B CA 1
ATOM 2185 C C . GLU B 1 32 ? 35.996 30.061 -45.073 1.00 79.73 32 GLU B C 1
ATOM 2186 O O . GLU B 1 32 ? 36.323 30.293 -43.909 1.00 80.25 32 GLU B O 1
ATOM 2192 N N . ASP B 1 33 ? 34.837 30.456 -45.591 1.00 80.19 33 ASP B N 1
ATOM 2193 C CA . ASP B 1 33 ? 33.867 31.206 -44.800 1.00 81.88 33 ASP B CA 1
ATOM 2194 C C . ASP B 1 33 ? 32.519 30.500 -44.682 1.00 79.54 33 ASP B C 1
ATOM 2195 O O . ASP B 1 33 ? 31.815 30.665 -43.685 1.00 80.41 33 ASP B O 1
ATOM 2200 N N . SER B 1 34 ? 32.160 29.716 -45.696 1.00 76.59 34 SER B N 1
ATOM 2201 C CA . SER B 1 34 ? 30.871 29.030 -45.696 1.00 73.03 34 SER B CA 1
ATOM 2202 C C . SER B 1 34 ? 30.667 28.136 -46.914 1.00 73.00 34 SER B C 1
ATOM 2203 O O . SER B 1 34 ? 31.056 28.486 -48.027 1.00 75.48 34 SER B O 1
ATOM 2206 N N . ILE B 1 35 ? 30.049 26.980 -46.692 1.00 67.45 35 ILE B N 1
ATOM 2207 C CA . ILE B 1 35 ? 29.606 26.129 -47.786 1.00 66.61 35 ILE B CA 1
ATOM 2208 C C . ILE B 1 35 ? 28.289 26.683 -48.307 1.00 69.34 35 ILE B C 1
ATOM 2209 O O . ILE B 1 35 ? 27.345 26.862 -47.540 1.00 70.25 35 ILE B O 1
ATOM 2214 N N . PHE B 1 36 ? 28.219 26.964 -49.603 1.00 68.71 36 PHE B N 1
ATOM 2215 C CA . PHE B 1 36 ? 27.006 27.548 -50.162 1.00 68.85 36 PHE B CA 1
ATOM 2216 C C . PHE B 1 36 ? 26.720 27.118 -51.597 1.00 71.01 36 PHE B C 1
ATOM 2217 O O . PHE B 1 36 ? 27.632 26.814 -52.363 1.00 74.02 36 PHE B O 1
ATOM 2225 N N . SER B 1 37 ? 25.437 27.098 -51.943 1.00 72.41 37 SER B N 1
ATOM 2226 C CA . SER B 1 37 ? 24.993 26.819 -53.301 1.00 73.75 37 SER B CA 1
ATOM 2227 C C . SER B 1 37 ? 24.130 27.979 -53.786 1.00 70.74 37 SER B C 1
ATOM 2228 O O . SER B 1 37 ? 23.254 28.452 -53.063 1.00 68.24 37 SER B O 1
ATOM 2231 N N . ARG B 1 38 ? 24.380 28.441 -55.006 1.00 73.12 38 ARG B N 1
ATOM 2232 C CA . ARG B 1 38 ? 23.679 29.610 -55.525 1.00 72.43 38 ARG B CA 1
ATOM 2233 C C . ARG B 1 38 ? 23.179 29.403 -56.950 1.00 71.81 38 ARG B C 1
ATOM 2234 O O . ARG B 1 38 ? 23.879 28.839 -57.791 1.00 78.18 38 ARG B O 1
ATOM 2242 N N . TYR B 1 39 ? 21.961 29.868 -57.209 1.00 66.80 39 TYR B N 1
ATOM 2243 C CA . TYR B 1 39 ? 21.390 29.835 -58.550 1.00 70.90 39 TYR B CA 1
ATOM 2244 C C . TYR B 1 39 ? 20.145 30.714 -58.617 1.00 66.02 39 TYR B C 1
ATOM 2245 O O . TYR B 1 39 ? 19.522 31.005 -57.596 1.00 61.02 39 TYR B O 1
ATOM 2254 N N . LEU B 1 40 ? 19.794 31.139 -59.825 1.00 64.18 40 LEU B N 1
ATOM 2255 C CA . LEU B 1 40 ? 18.598 31.945 -60.032 1.00 58.45 40 LEU B CA 1
ATOM 2256 C C . LEU B 1 40 ? 17.602 31.198 -60.908 1.00 61.01 40 LEU B C 1
ATOM 2257 O O . LEU B 1 40 ? 17.911 30.139 -61.455 1.00 62.62 40 LEU B O 1
ATOM 2262 N N . THR B 1 41 ? 16.403 31.751 -61.032 1.00 62.17 41 THR B N 1
ATOM 2263 C CA . THR B 1 41 ? 15.379 31.167 -61.885 1.00 64.31 41 THR B CA 1
ATOM 2264 C C . THR B 1 41 ? 15.531 31.682 -63.312 1.00 67.27 41 THR B C 1
ATOM 2265 O O . THR B 1 41 ? 16.225 32.670 -63.551 1.00 66.61 41 THR B O 1
ATOM 2269 N N . ASP B 1 42 ? 14.888 31.006 -64.258 1.00 68.06 42 ASP B N 1
ATOM 2270 C CA . ASP B 1 42 ? 14.954 31.409 -65.658 1.00 67.74 42 ASP B CA 1
ATOM 2271 C C . ASP B 1 42 ? 14.518 32.860 -65.835 1.00 66.54 42 ASP B C 1
ATOM 2272 O O . ASP B 1 42 ? 15.121 33.610 -66.603 1.00 64.04 42 ASP B O 1
ATOM 2277 N N . ASP B 1 43 ? 13.469 33.248 -65.116 1.00 63.52 43 ASP B N 1
ATOM 2278 C CA . ASP B 1 43 ? 12.947 34.608 -65.186 1.00 62.20 43 ASP B CA 1
ATOM 2279 C C . ASP B 1 43 ? 13.808 35.587 -64.389 1.00 60.48 43 ASP B C 1
ATOM 2280 O O . ASP B 1 43 ? 13.562 36.794 -64.398 1.00 59.87 43 ASP B O 1
ATOM 2285 N N . LYS B 1 44 ? 14.814 35.056 -63.701 1.00 60.50 44 LYS B N 1
ATOM 2286 C CA . LYS B 1 44 ? 15.764 35.873 -62.948 1.00 61.66 44 LYS B CA 1
ATOM 2287 C C . LYS B 1 44 ? 15.082 36.785 -61.930 1.00 61.23 44 LYS B C 1
ATOM 2288 O O . LYS B 1 44 ? 15.614 37.838 -61.580 1.00 61.51 44 LYS B O 1
ATOM 2294 N N . VAL B 1 45 ? 13.908 36.380 -61.457 1.00 59.85 45 VAL B N 1
ATOM 2295 C CA . VAL B 1 45 ? 13.175 37.167 -60.471 1.00 56.94 45 VAL B CA 1
ATOM 2296 C C . VAL B 1 45 ? 13.470 36.683 -59.055 1.00 56.51 45 VAL B C 1
ATOM 2297 O O . VAL B 1 45 ? 13.439 37.462 -58.102 1.00 54.11 45 VAL B O 1
ATOM 2301 N N . LEU B 1 46 ? 13.763 35.393 -58.925 1.00 55.10 46 LEU B N 1
ATOM 2302 C CA . LEU B 1 46 ? 14.048 34.798 -57.625 1.00 55.47 46 LEU B CA 1
ATOM 2303 C C . LEU B 1 46 ? 15.422 34.140 -57.591 1.00 53.69 46 LEU B C 1
ATOM 2304 O O . LEU B 1 46 ? 15.729 33.282 -58.419 1.00 51.55 46 LEU B O 1
ATOM 2309 N N . MET B 1 47 ? 16.244 34.544 -56.627 1.00 52.82 47 MET B N 1
ATOM 2310 C CA . MET B 1 47 ? 17.537 33.905 -56.413 1.00 57.29 47 MET B CA 1
ATOM 2311 C C . MET B 1 47 ? 17.514 33.054 -55.149 1.00 56.22 47 MET B C 1
ATOM 2312 O O . MET B 1 47 ? 17.254 33.556 -54.056 1.00 55.86 47 MET B O 1
ATOM 2317 N N . VAL B 1 48 ? 17.783 31.763 -55.307 1.00 55.63 48 VAL B N 1
ATOM 2318 C CA . VAL B 1 48 ? 17.811 30.844 -54.178 1.00 59.15 48 VAL B CA 1
ATOM 2319 C C . VAL B 1 48 ? 19.234 30.663 -53.669 1.00 63.10 48 VAL B C 1
ATOM 2320 O O . VAL B 1 48 ? 20.145 30.363 -54.440 1.00 66.29 48 VAL B O 1
ATOM 2324 N N . ILE B 1 49 ? 19.423 30.849 -52.367 1.00 62.44 49 ILE B N 1
ATOM 2325 C CA . ILE B 1 49 ? 20.748 30.746 -51.769 1.00 61.31 49 ILE B CA 1
ATOM 2326 C C . ILE B 1 49 ? 20.778 29.782 -50.588 1.00 63.61 49 ILE B C 1
ATOM 2327 O O . ILE B 1 49 ? 20.182 30.043 -49.544 1.00 64.35 49 ILE B O 1
ATOM 2332 N N . PHE B 1 50 ? 21.475 28.665 -50.768 1.00 65.10 50 PHE B N 1
ATOM 2333 C CA . PHE B 1 50 ? 21.748 27.734 -49.681 1.00 66.35 50 PHE B CA 1
ATOM 2334 C C . PHE B 1 50 ? 23.109 28.086 -49.092 1.00 66.85 50 PHE B C 1
ATOM 2335 O O . PHE B 1 50 ? 24.086 28.209 -49.826 1.00 70.20 50 PHE B O 1
ATOM 2343 N N . LYS B 1 51 ? 23.177 28.257 -47.776 1.00 65.99 51 LYS B N 1
ATOM 2344 C CA . LYS B 1 51 ? 24.416 28.707 -47.143 1.00 65.11 51 LYS B CA 1
ATOM 2345 C C . LYS B 1 51 ? 24.610 28.160 -45.731 1.00 65.11 51 LYS B C 1
ATOM 2346 O O . LYS B 1 51 ? 23.674 28.119 -44.934 1.00 67.43 51 LYS B O 1
ATOM 2352 N N . ILE B 1 52 ? 25.837 27.745 -45.432 1.00 67.64 52 ILE B N 1
ATOM 2353 C CA . ILE B 1 52 ? 26.194 27.270 -44.101 1.00 65.04 52 ILE B CA 1
ATOM 2354 C C . ILE B 1 52 ? 27.511 27.895 -43.653 1.00 66.01 52 ILE B C 1
ATOM 2355 O O . ILE B 1 52 ? 28.581 27.471 -44.090 1.00 72.24 52 ILE B O 1
ATOM 2360 N N . PRO B 1 53 ? 27.437 28.913 -42.783 1.00 66.91 53 PRO B N 1
ATOM 2361 C CA . PRO B 1 53 ? 28.637 29.579 -42.264 1.00 70.25 53 PRO B CA 1
ATOM 2362 C C . PRO B 1 53 ? 29.572 28.591 -41.575 1.00 72.14 53 PRO B C 1
ATOM 2363 O O . PRO B 1 53 ? 29.109 27.596 -41.016 1.00 72.50 53 PRO B O 1
ATOM 2367 N N . LYS B 1 54 ? 30.872 28.866 -41.615 1.00 75.17 54 LYS B N 1
ATOM 2368 C CA . LYS B 1 54 ? 31.863 27.974 -41.021 1.00 75.34 54 LYS B CA 1
ATOM 2369 C C . LYS B 1 54 ? 31.682 27.871 -39.510 1.00 76.03 54 LYS B C 1
ATOM 2370 O O . LYS B 1 54 ? 32.214 26.961 -38.874 1.00 78.07 54 LYS B O 1
ATOM 2376 N N . GLU B 1 55 ? 30.929 28.809 -38.943 1.00 75.85 55 GLU B N 1
ATOM 2377 C CA . GLU B 1 55 ? 30.666 28.822 -37.508 1.00 77.88 55 GLU B CA 1
ATOM 2378 C C . GLU B 1 55 ? 29.765 27.657 -37.102 1.00 77.03 55 GLU B C 1
ATOM 2379 O O . GLU B 1 55 ? 29.605 27.366 -35.916 1.00 76.70 55 GLU B O 1
ATOM 2385 N N . TYR B 1 56 ? 29.184 26.989 -38.093 1.00 75.61 56 TYR B N 1
ATOM 2386 C CA . TYR B 1 56 ? 28.277 25.877 -37.835 1.00 75.58 56 TYR B CA 1
ATOM 2387 C C . TYR B 1 56 ? 28.749 24.594 -38.513 1.00 74.54 56 TYR B C 1
ATOM 2388 O O . TYR B 1 56 ? 27.999 23.623 -38.623 1.00 74.37 56 TYR B O 1
ATOM 2397 N N . LEU B 1 57 ? 30.000 24.599 -38.962 1.00 73.70 57 LEU B N 1
ATOM 2398 C CA . LEU B 1 57 ? 30.605 23.422 -39.574 1.00 75.76 57 LEU B CA 1
ATOM 2399 C C . LEU B 1 57 ? 31.699 22.853 -38.676 1.00 78.17 57 LEU B C 1
ATOM 2400 O O . LEU B 1 57 ? 32.749 23.471 -38.496 1.00 84.54 57 LEU B O 1
ATOM 2405 N N . GLU B 1 58 ? 31.448 21.676 -38.114 1.00 76.98 58 GLU B N 1
ATOM 2406 C CA . GLU B 1 58 ? 32.409 21.034 -37.224 1.00 81.08 58 GLU B CA 1
ATOM 2407 C C . GLU B 1 58 ? 33.510 20.326 -38.009 1.00 81.79 58 GLU B C 1
ATOM 2408 O O . GLU B 1 58 ? 33.248 19.708 -39.042 1.00 79.63 58 GLU B O 1
ATOM 2414 N N . ASP B 1 59 ? 34.741 20.425 -37.514 1.00 84.32 59 ASP B N 1
ATOM 2415 C CA . ASP B 1 59 ? 35.888 19.780 -38.147 1.00 82.56 59 ASP B CA 1
ATOM 2416 C C . ASP B 1 59 ? 35.981 20.134 -39.627 1.00 80.75 59 ASP B C 1
ATOM 2417 O O . ASP B 1 59 ? 36.186 19.263 -40.472 1.00 79.24 59 ASP B O 1
ATOM 2422 N N . TYR B 1 60 ? 35.831 21.418 -39.935 1.00 81.25 60 TYR B N 1
ATOM 2423 C CA . TYR B 1 60 ? 35.850 21.876 -41.319 1.00 80.98 60 TYR B CA 1
ATOM 2424 C C . TYR B 1 60 ? 37.269 22.156 -41.802 1.00 81.58 60 TYR B C 1
ATOM 2425 O O . TYR B 1 60 ? 37.867 23.175 -41.454 1.00 79.37 60 TYR B O 1
ATOM 2434 N N . THR B 1 61 ? 37.802 21.241 -42.604 1.00 82.00 61 THR B N 1
ATOM 2435 C CA . THR B 1 61 ? 39.138 21.395 -43.164 1.00 84.64 61 THR B CA 1
ATOM 2436 C C . THR B 1 61 ? 39.067 21.656 -44.664 1.00 83.89 61 THR B C 1
ATOM 2437 O O . THR B 1 61 ? 38.545 20.839 -45.423 1.00 84.19 61 THR B O 1
ATOM 2441 N N . ILE B 1 62 ? 39.591 22.801 -45.086 1.00 86.74 62 ILE B N 1
ATOM 2442 C CA . ILE B 1 62 ? 39.605 23.153 -46.500 1.00 91.53 62 ILE B CA 1
ATOM 2443 C C . ILE B 1 62 ? 40.946 23.752 -46.920 1.00 95.95 62 ILE B C 1
ATOM 2444 O O . ILE B 1 62 ? 41.486 24.635 -46.250 1.00 89.77 62 ILE B O 1
ATOM 2449 N N . ASP B 1 63 ? 41.480 23.254 -48.030 1.00 95.41 63 ASP B N 1
ATOM 2450 C CA . ASP B 1 63 ? 42.743 23.744 -48.568 1.00 96.74 63 ASP B CA 1
ATOM 2451 C C . ASP B 1 63 ? 42.517 24.651 -49.775 1.00 98.11 63 ASP B C 1
ATOM 2452 O O . ASP B 1 63 ? 42.550 25.876 -49.655 1.00 96.66 63 ASP B O 1
ATOM 2457 N N . LYS B 1 64 ? 42.287 24.045 -50.935 1.00 100.54 64 LYS B N 1
ATOM 2458 C CA . LYS B 1 64 ? 41.991 24.795 -52.149 1.00 101.07 64 LYS B CA 1
ATOM 2459 C C . LYS B 1 64 ? 40.507 24.693 -52.490 1.00 99.74 64 LYS B C 1
ATOM 2460 O O . LYS B 1 64 ? 40.035 23.642 -52.927 1.00 98.77 64 LYS B O 1
ATOM 2466 N N . PRO B 1 65 ? 39.767 25.794 -52.285 1.00 95.94 65 PRO B N 1
ATOM 2467 C CA . PRO B 1 65 ? 38.315 25.864 -52.486 1.00 93.77 65 PRO B CA 1
ATOM 2468 C C . PRO B 1 65 ? 37.882 25.364 -53.862 1.00 92.68 65 PRO B C 1
ATOM 2469 O O . PRO B 1 65 ? 38.558 25.628 -54.856 1.00 92.74 65 PRO B O 1
ATOM 2473 N N . LEU B 1 66 ? 36.761 24.650 -53.910 1.00 89.20 66 LEU B N 1
ATOM 2474 C CA . LEU B 1 66 ? 36.235 24.122 -55.164 1.00 91.91 66 LEU B CA 1
ATOM 2475 C C . LEU B 1 66 ? 34.714 24.217 -55.224 1.00 90.42 66 LEU B C 1
ATOM 2476 O O . LEU B 1 66 ? 34.071 24.684 -54.284 1.00 85.36 66 LEU B O 1
ATOM 2481 N N . GLY B 1 67 ? 34.148 23.768 -56.339 1.00 90.23 67 GLY B N 1
ATOM 2482 C CA . GLY B 1 67 ? 32.709 23.758 -56.524 1.00 88.37 67 GLY B CA 1
ATOM 2483 C C . GLY B 1 67 ? 32.268 22.527 -57.291 1.00 93.40 67 GLY B C 1
ATOM 2484 O O . GLY B 1 67 ? 32.449 22.446 -58.505 1.00 98.29 67 GLY B O 1
ATOM 2485 N N . ILE B 1 68 ? 31.687 21.566 -56.582 1.00 91.83 68 ILE B N 1
ATOM 2486 C CA . ILE B 1 68 ? 31.295 20.300 -57.190 1.00 94.26 68 ILE B CA 1
ATOM 2487 C C . ILE B 1 68 ? 29.822 20.287 -57.595 1.00 95.47 68 ILE B C 1
ATOM 2488 O O . ILE B 1 68 ? 28.936 20.342 -56.743 1.00 95.97 68 ILE B O 1
ATOM 2493 N N . LYS B 1 69 ? 29.569 20.212 -58.899 1.00 97.40 69 LYS B N 1
ATOM 2494 C CA . LYS B 1 69 ? 28.205 20.132 -59.413 1.00 100.87 69 LYS B CA 1
ATOM 2495 C C . LYS B 1 69 ? 27.667 18.710 -59.284 1.00 103.72 69 LYS B C 1
ATOM 2496 O O . LYS B 1 69 ? 28.178 17.785 -59.915 1.00 103.96 69 LYS B O 1
ATOM 2502 N N . ILE B 1 70 ? 26.630 18.543 -58.469 1.00 103.91 70 ILE B N 1
ATOM 2503 C CA . ILE B 1 70 ? 26.092 17.218 -58.180 1.00 103.41 70 ILE B CA 1
ATOM 2504 C C . ILE B 1 70 ? 24.565 17.192 -58.180 1.00 102.92 70 ILE B C 1
ATOM 2505 O O . ILE B 1 70 ? 23.916 18.183 -57.846 1.00 101.33 70 ILE B O 1
ATOM 2510 N N . ASN B 1 71 ? 24.003 16.049 -58.565 1.00 105.50 71 ASN B N 1
ATOM 2511 C CA . ASN B 1 71 ? 22.558 15.849 -58.558 1.00 108.06 71 ASN B CA 1
ATOM 2512 C C . ASN B 1 71 ? 21.949 16.139 -57.189 1.00 104.96 71 ASN B C 1
ATOM 2513 O O . ASN B 1 71 ? 22.410 15.622 -56.171 1.00 104.01 71 ASN B O 1
ATOM 2518 N N . ILE B 1 72 ? 20.909 16.967 -57.173 1.00 102.20 72 ILE B N 1
ATOM 2519 C CA . ILE B 1 72 ? 20.250 17.347 -55.929 1.00 100.34 72 ILE B CA 1
ATOM 2520 C C . ILE B 1 72 ? 19.220 16.305 -55.496 1.00 101.92 72 ILE B C 1
ATOM 2521 O O . ILE B 1 72 ? 18.901 16.188 -54.313 1.00 99.31 72 ILE B O 1
ATOM 2526 N N . ASN B 1 73 ? 18.708 15.546 -56.460 1.00 105.55 73 ASN B N 1
ATOM 2527 C CA . ASN B 1 73 ? 17.701 14.527 -56.181 1.00 104.38 73 ASN B CA 1
ATOM 2528 C C . ASN B 1 73 ? 18.249 13.369 -55.354 1.00 103.55 73 ASN B C 1
ATOM 2529 O O . ASN B 1 73 ? 17.564 12.843 -54.476 1.00 102.24 73 ASN B O 1
ATOM 2534 N N . ASP B 1 74 ? 19.487 12.977 -55.638 1.00 104.42 74 ASP B N 1
ATOM 2535 C CA . ASP B 1 74 ? 20.121 11.862 -54.941 1.00 104.83 74 ASP B CA 1
ATOM 2536 C C . ASP B 1 74 ? 20.449 12.210 -53.492 1.00 102.77 74 ASP B C 1
ATOM 2537 O O . ASP B 1 74 ? 20.227 11.408 -52.586 1.00 102.69 74 ASP B O 1
ATOM 2542 N N . LEU B 1 75 ? 20.978 13.411 -53.282 1.00 100.54 75 LEU B N 1
ATOM 2543 C CA . LEU B 1 75 ? 21.376 13.853 -51.951 1.00 94.92 75 LEU B CA 1
ATOM 2544 C C . LEU B 1 75 ? 20.187 13.935 -50.996 1.00 91.96 75 LEU B C 1
ATOM 2545 O O . LEU B 1 75 ? 20.339 13.764 -49.787 1.00 89.47 75 LEU B O 1
ATOM 2550 N N . LYS B 1 76 ? 19.004 14.194 -51.543 1.00 95.18 76 LYS B N 1
ATOM 2551 C CA . LYS B 1 76 ? 17.800 14.319 -50.727 1.00 97.34 76 LYS B CA 1
ATOM 2552 C C . LYS B 1 76 ? 17.189 12.959 -50.392 1.00 99.95 76 LYS B C 1
ATOM 2553 O O . LYS B 1 76 ? 16.254 12.870 -49.595 1.00 99.10 76 LYS B O 1
ATOM 2559 N N . LYS B 1 77 ? 17.720 11.904 -51.002 1.00 99.57 77 LYS B N 1
ATOM 2560 C CA . LYS B 1 77 ? 17.238 10.551 -50.745 1.00 98.87 77 LYS B CA 1
ATOM 2561 C C . LYS B 1 77 ? 17.885 9.967 -49.493 1.00 97.16 77 LYS B C 1
ATOM 2562 O O . LYS B 1 77 ? 17.206 9.390 -48.642 1.00 94.78 77 LYS B O 1
ATOM 2568 N N . ILE B 1 78 ? 19.201 10.120 -49.391 1.00 97.73 78 ILE B N 1
ATOM 2569 C CA . ILE B 1 78 ? 19.954 9.608 -48.251 1.00 96.19 78 ILE B CA 1
ATOM 2570 C C . ILE B 1 78 ? 19.615 10.370 -46.972 1.00 95.07 78 ILE B C 1
ATOM 2571 O O . ILE B 1 78 ? 19.661 9.814 -45.875 1.00 94.90 78 ILE B O 1
ATOM 2576 N N . LEU B 1 79 ? 19.274 11.646 -47.122 1.00 92.59 79 LEU B N 1
ATOM 2577 C CA . LEU B 1 79 ? 18.893 12.473 -45.985 1.00 88.08 79 LEU B CA 1
ATOM 2578 C C . LEU B 1 79 ? 17.463 12.169 -45.560 1.00 91.55 79 LEU B C 1
ATOM 2579 O O . LEU B 1 79 ? 17.075 12.425 -44.420 1.00 93.08 79 LEU B O 1
ATOM 2584 N N . GLY B 1 80 ? 16.682 11.622 -46.486 1.00 94.34 80 GLY B N 1
ATOM 2585 C CA . GLY B 1 80 ? 15.302 11.268 -46.212 1.00 95.85 80 GLY B CA 1
ATOM 2586 C C . GLY B 1 80 ? 15.195 10.097 -45.256 1.00 99.80 80 GLY B C 1
ATOM 2587 O O . GLY B 1 80 ? 14.153 9.879 -44.637 1.00 102.58 80 GLY B O 1
ATOM 2588 N N . LYS B 1 81 ? 16.282 9.340 -45.139 1.00 98.73 81 LYS B N 1
ATOM 2589 C CA . LYS B 1 81 ? 16.333 8.205 -44.228 1.00 98.08 81 LYS B CA 1
ATOM 2590 C C . LYS B 1 81 ? 16.538 8.684 -42.795 1.00 96.20 81 LYS B C 1
ATOM 2591 O O . LYS B 1 81 ? 16.218 7.976 -41.841 1.00 95.15 81 LYS B O 1
ATOM 2597 N N . ALA B 1 82 ? 17.072 9.894 -42.654 1.00 96.96 82 ALA B N 1
ATOM 2598 C CA . ALA B 1 82 ? 17.379 10.450 -41.341 1.00 97.11 82 ALA B CA 1
ATOM 2599 C C . ALA B 1 82 ? 16.586 11.721 -41.051 1.00 99.62 82 ALA B C 1
ATOM 2600 O O . ALA B 1 82 ? 17.161 12.765 -40.741 1.00 94.31 82 ALA B O 1
ATOM 2602 N N . LYS B 1 83 ? 15.264 11.629 -41.155 1.00 104.40 83 LYS B N 1
ATOM 2603 C CA . LYS B 1 83 ? 14.392 12.750 -40.824 1.00 103.22 83 LYS B CA 1
ATOM 2604 C C . LYS B 1 83 ? 14.031 12.720 -39.343 1.00 103.61 83 LYS B C 1
ATOM 2605 O O . LYS B 1 83 ? 14.408 13.611 -38.582 1.00 101.29 83 LYS B O 1
ATOM 2611 N N . SER B 1 84 ? 13.303 11.683 -38.940 1.00 104.57 84 SER B N 1
ATOM 2612 C CA . SER B 1 84 ? 12.880 11.530 -37.553 1.00 106.74 84 SER B CA 1
ATOM 2613 C C . SER B 1 84 ? 14.073 11.461 -36.603 1.00 104.41 84 SER B C 1
ATOM 2614 O O . SER B 1 84 ? 14.158 12.227 -35.643 1.00 102.50 84 SER B O 1
ATOM 2617 N N . LYS B 1 85 ? 14.993 10.539 -36.876 1.00 103.07 85 LYS B N 1
ATOM 2618 C CA . LYS B 1 85 ? 16.173 10.369 -36.035 1.00 101.45 85 LYS B CA 1
ATOM 2619 C C . LYS B 1 85 ? 17.119 11.561 -36.151 1.00 94.12 85 LYS B C 1
ATOM 2620 O O . LYS B 1 85 ? 17.264 12.150 -37.222 1.00 91.39 85 LYS B O 1
ATOM 2626 N N . SER B 1 86 ? 17.756 11.913 -35.039 1.00 89.22 86 SER B N 1
ATOM 2627 C CA . SER B 1 86 ? 18.694 13.027 -35.014 1.00 87.11 86 SER B CA 1
ATOM 2628 C C . SER B 1 86 ? 20.090 12.557 -35.410 1.00 83.32 86 SER B C 1
ATOM 2629 O O . SER B 1 86 ? 20.818 11.993 -34.595 1.00 80.16 86 SER B O 1
ATOM 2632 N N . ALA B 1 87 ? 20.457 12.793 -36.666 1.00 83.72 87 ALA B N 1
ATOM 2633 C CA . ALA B 1 87 ? 21.742 12.340 -37.186 1.00 78.55 87 ALA B CA 1
ATOM 2634 C C . ALA B 1 87 ? 22.623 13.504 -37.627 1.00 78.60 87 ALA B C 1
ATOM 2635 O O . ALA B 1 87 ? 22.199 14.660 -37.617 1.00 77.51 87 ALA B O 1
ATOM 2637 N N . THR B 1 88 ? 23.855 13.186 -38.012 1.00 81.04 88 THR B N 1
ATOM 2638 C CA . THR B 1 88 ? 24.800 14.190 -38.486 1.00 79.87 88 THR B CA 1
ATOM 2639 C C . THR B 1 88 ? 25.187 13.906 -39.934 1.00 80.58 88 THR B C 1
ATOM 2640 O O . THR B 1 88 ? 24.944 12.813 -40.446 1.00 82.68 88 THR B O 1
ATOM 2644 N N . VAL B 1 89 ? 25.786 14.892 -40.593 1.00 76.87 89 VAL B N 1
ATOM 2645 C CA . VAL B 1 89 ? 26.177 14.747 -41.991 1.00 80.19 89 VAL B CA 1
ATOM 2646 C C . VAL B 1 89 ? 27.629 15.163 -42.208 1.00 79.53 89 VAL B C 1
ATOM 2647 O O . VAL B 1 89 ? 28.069 16.196 -41.706 1.00 78.43 89 VAL B O 1
ATOM 2651 N N . THR B 1 90 ? 28.368 14.353 -42.959 1.00 78.99 90 THR B N 1
ATOM 2652 C CA . THR B 1 90 ? 29.766 14.644 -43.252 1.00 79.20 90 THR B CA 1
ATOM 2653 C C . THR B 1 90 ? 30.015 14.679 -44.758 1.00 79.83 90 THR B C 1
ATOM 2654 O O . THR B 1 90 ? 29.565 13.798 -45.492 1.00 79.39 90 THR B O 1
ATOM 2658 N N . LEU B 1 91 ? 30.732 15.702 -45.211 1.00 80.29 91 LEU B N 1
ATOM 2659 C CA . LEU B 1 91 ? 31.005 15.882 -46.633 1.00 84.24 91 LEU B CA 1
ATOM 2660 C C . LEU B 1 91 ? 32.503 15.879 -46.929 1.00 83.57 91 LEU B C 1
ATOM 2661 O O . LEU B 1 91 ? 33.254 16.687 -46.384 1.00 82.02 91 LEU B O 1
ATOM 2666 N N . GLU B 1 92 ? 32.929 14.966 -47.797 1.00 85.98 92 GLU B N 1
ATOM 2667 C CA . GLU B 1 92 ? 34.328 14.878 -48.203 1.00 89.08 92 GLU B CA 1
ATOM 2668 C C . GLU B 1 92 ? 34.440 14.544 -49.688 1.00 90.98 92 GLU B C 1
ATOM 2669 O O . GLU B 1 92 ? 33.826 13.589 -50.164 1.00 92.65 92 GLU B O 1
ATOM 2675 N N . GLU B 1 93 ? 35.224 15.334 -50.415 1.00 90.70 93 GLU B N 1
ATOM 2676 C CA . GLU B 1 93 ? 35.308 15.194 -51.867 1.00 97.24 93 GLU B CA 1
ATOM 2677 C C . GLU B 1 93 ? 36.119 13.979 -52.309 1.00 102.87 93 GLU B C 1
ATOM 2678 O O . GLU B 1 93 ? 37.191 13.698 -51.770 1.00 98.84 93 GLU B O 1
ATOM 2684 N N . THR B 1 94 ? 35.591 13.266 -53.298 1.00 105.50 94 THR B N 1
ATOM 2685 C CA . THR B 1 94 ? 36.259 12.102 -53.863 1.00 107.03 94 THR B CA 1
ATOM 2686 C C . THR B 1 94 ? 36.687 12.413 -55.292 1.00 112.52 94 THR B C 1
ATOM 2687 O O . THR B 1 94 ? 36.192 13.362 -55.900 1.00 111.83 94 THR B O 1
ATOM 2691 N N . GLU B 1 95 ? 37.611 11.618 -55.823 1.00 116.32 95 GLU B N 1
ATOM 2692 C CA . GLU B 1 95 ? 38.055 11.779 -57.203 1.00 115.56 95 GLU B CA 1
ATOM 2693 C C . GLU B 1 95 ? 36.862 11.753 -58.153 1.00 114.05 95 GLU B C 1
ATOM 2694 O O . GLU B 1 95 ? 36.901 12.342 -59.233 1.00 111.01 95 GLU B O 1
ATOM 2700 N N . ALA B 1 96 ? 35.802 11.066 -57.738 1.00 113.10 96 ALA B N 1
ATOM 2701 C CA . ALA B 1 96 ? 34.586 10.963 -58.536 1.00 112.33 96 ALA B CA 1
ATOM 2702 C C . ALA B 1 96 ? 33.630 12.116 -58.243 1.00 108.74 96 ALA B C 1
ATOM 2703 O O . ALA B 1 96 ? 33.250 12.863 -59.145 1.00 104.28 96 ALA B O 1
ATOM 2705 N N . GLY B 1 97 ? 33.244 12.255 -56.979 1.00 110.46 97 GLY B N 1
ATOM 2706 C CA . GLY B 1 97 ? 32.330 13.307 -56.572 1.00 108.86 97 GLY B CA 1
ATOM 2707 C C . GLY B 1 97 ? 32.392 13.606 -55.086 1.00 107.17 97 GLY B C 1
ATOM 2708 O O . GLY B 1 97 ? 33.361 14.192 -54.603 1.00 104.18 97 GLY B O 1
ATOM 2709 N N . LEU B 1 98 ? 31.352 13.206 -54.361 1.00 105.11 98 LEU B N 1
ATOM 2710 C CA . LEU B 1 98 ? 31.286 13.433 -52.920 1.00 100.46 98 LEU B CA 1
ATOM 2711 C C . LEU B 1 98 ? 31.072 12.141 -52.139 1.00 98.44 98 LEU B C 1
ATOM 2712 O O . LEU B 1 98 ? 30.653 11.125 -52.695 1.00 98.08 98 LEU B O 1
ATOM 2717 N N . LYS B 1 99 ? 31.365 12.194 -50.844 1.00 96.95 99 LYS B N 1
ATOM 2718 C CA . LYS B 1 99 ? 31.128 11.070 -49.948 1.00 95.69 99 LYS B CA 1
ATOM 2719 C C . LYS B 1 99 ? 30.256 11.521 -48.780 1.00 94.56 99 LYS B C 1
ATOM 2720 O O . LYS B 1 99 ? 30.750 11.763 -47.678 1.00 95.93 99 LYS B O 1
ATOM 2726 N N . VAL B 1 100 ? 28.957 11.642 -49.035 1.00 91.04 100 VAL B N 1
ATOM 2727 C CA . VAL B 1 100 ? 28.013 12.104 -48.025 1.00 87.12 100 VAL B CA 1
ATOM 2728 C C . VAL B 1 100 ? 27.778 11.037 -46.964 1.00 85.47 100 VAL B C 1
ATOM 2729 O O . VAL B 1 100 ? 27.061 10.066 -47.199 1.00 88.80 100 VAL B O 1
ATOM 2733 N N . THR B 1 101 ? 28.383 11.224 -45.795 1.00 83.74 101 THR B N 1
ATOM 2734 C CA . THR B 1 101 ? 28.253 10.264 -44.706 1.00 86.22 101 THR B CA 1
ATOM 2735 C C . THR B 1 101 ? 27.243 10.731 -43.664 1.00 81.70 101 THR B C 1
ATOM 2736 O O . THR B 1 101 ? 27.432 11.765 -43.024 1.00 80.77 101 THR B O 1
ATOM 2740 N N . VAL B 1 102 ? 26.171 9.963 -43.499 1.00 83.07 102 VAL B N 1
ATOM 2741 C CA . VAL B 1 102 ? 25.153 10.271 -42.501 1.00 83.52 102 VAL B CA 1
ATOM 2742 C C . VAL B 1 102 ? 25.266 9.332 -41.304 1.00 83.05 102 VAL B C 1
ATOM 2743 O O . VAL B 1 102 ? 24.925 8.153 -41.392 1.00 84.01 102 VAL B O 1
ATOM 2747 N N . ARG B 1 103 ? 25.749 9.865 -40.186 1.00 80.71 103 ARG B N 1
ATOM 2748 C CA . ARG B 1 103 ? 25.925 9.075 -38.973 1.00 81.20 103 ARG B CA 1
ATOM 2749 C C . ARG B 1 103 ? 24.725 9.198 -38.038 1.00 77.36 103 ARG B C 1
ATOM 2750 O O . ARG B 1 103 ? 24.393 10.290 -37.576 1.00 76.35 103 ARG B O 1
ATOM 2758 N N . ASP B 1 104 ? 24.079 8.069 -37.765 1.00 77.55 104 ASP B N 1
ATOM 2759 C CA . ASP B 1 104 ? 22.941 8.032 -36.853 1.00 78.43 104 ASP B CA 1
ATOM 2760 C C . ASP B 1 104 ? 23.420 8.088 -35.406 1.00 77.58 104 ASP B C 1
ATOM 2761 O O . ASP B 1 104 ? 24.122 7.190 -34.940 1.00 79.52 104 ASP B O 1
ATOM 2766 N N . GLU B 1 105 ? 23.039 9.147 -34.699 1.00 76.16 105 GLU B N 1
ATOM 2767 C CA . GLU B 1 105 ? 23.459 9.335 -33.313 1.00 72.94 105 GLU B CA 1
ATOM 2768 C C . GLU B 1 105 ? 22.731 8.391 -32.353 1.00 73.98 105 GLU B C 1
ATOM 2769 O O . GLU B 1 105 ? 21.565 8.052 -32.558 1.00 73.39 105 GLU B O 1
ATOM 2775 N N . LYS B 1 106 ? 23.437 7.978 -31.305 1.00 74.47 106 LYS B N 1
ATOM 2776 C CA . LYS B 1 106 ? 22.952 6.959 -30.373 1.00 72.16 106 LYS B CA 1
ATOM 2777 C C . LYS B 1 106 ? 22.648 5.642 -31.087 1.00 71.78 106 LYS B C 1
ATOM 2778 O O . LYS B 1 106 ? 21.701 4.932 -30.746 1.00 74.81 106 LYS B O 1
ATOM 2784 N N . THR B 1 107 ? 23.467 5.329 -32.085 1.00 70.14 107 THR B N 1
ATOM 2785 C CA . THR B 1 107 ? 23.376 4.065 -32.801 1.00 70.24 107 THR B CA 1
ATOM 2786 C C . THR B 1 107 ? 24.744 3.726 -33.378 1.00 73.26 107 THR B C 1
ATOM 2787 O O . THR B 1 107 ? 25.126 2.558 -33.460 1.00 76.17 107 THR B O 1
ATOM 2791 N N . GLY B 1 108 ? 25.482 4.762 -33.767 1.00 68.61 108 GLY B N 1
ATOM 2792 C CA . GLY B 1 108 ? 26.822 4.596 -34.298 1.00 65.25 108 GLY B CA 1
ATOM 2793 C C . GLY B 1 108 ? 26.839 4.288 -35.782 1.00 75.14 108 GLY B C 1
ATOM 2794 O O . GLY B 1 108 ? 27.744 4.711 -36.502 1.00 80.77 108 GLY B O 1
ATOM 2795 N N . THR B 1 109 ? 25.832 3.550 -36.239 1.00 79.32 109 THR B N 1
ATOM 2796 C CA . THR B 1 109 ? 25.745 3.142 -37.637 1.00 82.67 109 THR B CA 1
ATOM 2797 C C . THR B 1 109 ? 25.877 4.327 -38.588 1.00 83.04 109 THR B C 1
ATOM 2798 O O . THR B 1 109 ? 25.262 5.374 -38.384 1.00 80.56 109 THR B O 1
ATOM 2802 N N . ARG B 1 110 ? 26.687 4.153 -39.628 1.00 84.63 110 ARG B N 1
ATOM 2803 C CA . ARG B 1 110 ? 26.869 5.184 -40.642 1.00 82.85 110 ARG B CA 1
ATOM 2804 C C . ARG B 1 110 ? 26.233 4.762 -41.962 1.00 84.61 110 ARG B C 1
ATOM 2805 O O . ARG B 1 110 ? 26.143 3.573 -42.267 1.00 86.26 110 ARG B O 1
ATOM 2813 N N . SER B 1 111 ? 25.791 5.744 -42.741 1.00 84.42 111 SER B N 1
ATOM 2814 C CA . SER B 1 111 ? 25.196 5.480 -44.045 1.00 85.04 111 SER B CA 1
ATOM 2815 C C . SER B 1 111 ? 25.677 6.502 -45.067 1.00 85.93 111 SER B C 1
ATOM 2816 O O . SER B 1 111 ? 25.069 7.558 -45.232 1.00 90.68 111 SER B O 1
ATOM 2819 N N . ASN B 1 112 ? 26.772 6.184 -45.749 1.00 89.50 112 ASN B N 1
ATOM 2820 C CA . ASN B 1 112 ? 27.350 7.095 -46.731 1.00 90.05 112 ASN B CA 1
ATOM 2821 C C . ASN B 1 112 ? 27.064 6.686 -48.174 1.00 90.16 112 ASN B C 1
ATOM 2822 O O . ASN B 1 112 ? 26.797 5.519 -48.459 1.00 92.48 112 ASN B O 1
ATOM 2827 N N . ILE B 1 113 ? 27.116 7.659 -49.078 1.00 88.70 113 ILE B N 1
ATOM 2828 C CA . ILE B 1 113 ? 26.886 7.405 -50.495 1.00 91.71 113 ILE B CA 1
ATOM 2829 C C . ILE B 1 113 ? 27.841 8.219 -51.360 1.00 93.03 113 ILE B C 1
ATOM 2830 O O . ILE B 1 113 ? 28.127 9.379 -51.064 1.00 94.43 113 ILE B O 1
ATOM 2835 N N . TYR B 1 114 ? 28.337 7.602 -52.428 1.00 94.10 114 TYR B N 1
ATOM 2836 C CA . TYR B 1 114 ? 29.207 8.288 -53.374 1.00 98.09 114 TYR B CA 1
ATOM 2837 C C . TYR B 1 114 ? 28.401 8.764 -54.578 1.00 98.80 114 TYR B C 1
ATOM 2838 O O . TYR B 1 114 ? 27.750 7.967 -55.252 1.00 96.53 114 TYR B O 1
ATOM 2847 N N . ILE B 1 115 ? 28.444 10.066 -54.841 1.00 102.55 115 ILE B N 1
ATOM 2848 C CA . ILE B 1 115 ? 27.700 10.639 -55.958 1.00 106.02 115 ILE B CA 1
ATOM 2849 C C . ILE B 1 115 ? 28.639 11.294 -56.967 1.00 108.64 115 ILE B C 1
ATOM 2850 O O . ILE B 1 115 ? 29.556 12.024 -56.591 1.00 106.28 115 ILE B O 1
ATOM 2855 N N . LYS B 1 116 ? 28.401 11.029 -58.248 1.00 108.12 116 LYS B N 1
ATOM 2856 C CA . LYS B 1 116 ? 29.234 11.579 -59.312 1.00 108.70 116 LYS B CA 1
ATOM 2857 C C . LYS B 1 116 ? 29.138 13.100 -59.368 1.00 106.32 116 LYS B C 1
ATOM 2858 O O . LYS B 1 116 ? 28.044 13.663 -59.385 1.00 105.23 116 LYS B O 1
ATOM 2864 N N . GLY B 1 117 ? 30.293 13.758 -59.399 1.00 104.60 117 GLY B N 1
ATOM 2865 C CA . GLY B 1 117 ? 30.344 15.207 -59.452 1.00 105.99 117 GLY B CA 1
ATOM 2866 C C . GLY B 1 117 ? 31.455 15.718 -60.348 1.00 106.41 117 GLY B C 1
ATOM 2867 O O . GLY B 1 117 ? 32.323 14.955 -60.772 1.00 105.06 117 GLY B O 1
ATOM 2868 N N . GLU B 1 118 ? 31.428 17.015 -60.636 1.00 106.90 118 GLU B N 1
ATOM 2869 C CA . GLU B 1 118 ? 32.429 17.632 -61.498 1.00 104.63 118 GLU B CA 1
ATOM 2870 C C . GLU B 1 118 ? 33.140 18.778 -60.784 1.00 100.53 118 GLU B C 1
ATOM 2871 O O . GLU B 1 118 ? 32.508 19.581 -60.097 1.00 98.96 118 GLU B O 1
ATOM 2877 N N . LYS B 1 119 ? 34.456 18.848 -60.952 1.00 103.96 119 LYS B N 1
ATOM 2878 C CA . LYS B 1 119 ? 35.257 19.889 -60.317 1.00 102.63 119 LYS B CA 1
ATOM 2879 C C . LYS B 1 119 ? 35.124 21.220 -61.051 1.00 102.91 119 LYS B C 1
ATOM 2880 O O . LYS B 1 119 ? 35.794 21.455 -62.057 1.00 104.91 119 LYS B O 1
ATOM 2886 N N . THR B 1 120 ? 34.255 22.088 -60.541 1.00 100.19 120 THR B N 1
ATOM 2887 C CA . THR B 1 120 ? 34.057 23.410 -61.123 1.00 100.14 120 THR B CA 1
ATOM 2888 C C . THR B 1 120 ? 34.607 24.479 -60.183 1.00 98.25 120 THR B C 1
ATOM 2889 O O . THR B 1 120 ? 34.887 24.205 -59.016 1.00 99.00 120 THR B O 1
ATOM 2893 N N . SER B 1 121 ? 34.769 25.695 -60.694 1.00 96.66 121 SER B N 1
ATOM 2894 C CA . SER B 1 121 ? 35.245 26.805 -59.877 1.00 97.68 121 SER B CA 1
ATOM 2895 C C . SER B 1 121 ? 34.117 27.365 -59.016 1.00 94.30 121 SER B C 1
ATOM 2896 O O . SER B 1 121 ? 32.943 27.078 -59.253 1.00 97.04 121 SER B O 1
ATOM 2899 N N . ILE B 1 122 ? 34.480 28.161 -58.016 1.00 89.30 122 ILE B N 1
ATOM 2900 C CA . ILE B 1 122 ? 33.500 28.745 -57.108 1.00 90.74 122 ILE B CA 1
ATOM 2901 C C . ILE B 1 122 ? 32.557 29.705 -57.826 1.00 92.89 122 ILE B C 1
ATOM 2902 O O . ILE B 1 122 ? 32.988 30.716 -58.379 1.00 91.71 122 ILE B O 1
ATOM 2907 N N . ASP B 1 123 ? 31.268 29.380 -57.811 1.00 91.94 123 ASP B N 1
ATOM 2908 C CA . ASP B 1 123 ? 30.254 30.265 -58.365 1.00 90.91 123 ASP B CA 1
ATOM 2909 C C . ASP B 1 123 ? 29.995 31.395 -57.373 1.00 92.01 123 ASP B C 1
ATOM 2910 O O . ASP B 1 123 ? 29.003 31.379 -56.644 1.00 94.01 123 ASP B O 1
ATOM 2915 N N . GLN B 1 124 ? 30.902 32.369 -57.357 1.00 88.15 124 GLN B N 1
ATOM 2916 C CA . GLN B 1 124 ? 30.890 33.461 -56.383 1.00 84.28 124 GLN B CA 1
ATOM 2917 C C . GLN B 1 124 ? 29.502 33.843 -55.867 1.00 87.76 124 GLN B C 1
ATOM 2918 O O . GLN B 1 124 ? 28.567 34.045 -56.644 1.00 85.03 124 GLN B O 1
ATOM 2924 N N . LEU B 1 125 ? 29.388 33.947 -54.546 1.00 84.68 125 LEU B N 1
ATOM 2925 C CA . LEU B 1 125 ? 28.137 34.321 -53.895 1.00 83.69 125 LEU B CA 1
ATOM 2926 C C . LEU B 1 125 ? 27.853 35.806 -54.102 1.00 82.01 125 LEU B C 1
ATOM 2927 O O . LEU B 1 125 ? 28.425 36.658 -53.423 1.00 78.24 125 LEU B O 1
ATOM 2932 N N . THR B 1 126 ? 26.965 36.108 -55.044 1.00 83.85 126 THR B N 1
ATOM 2933 C CA . THR B 1 126 ? 26.636 37.492 -55.368 1.00 82.72 126 THR B CA 1
ATOM 2934 C C . THR B 1 126 ? 25.222 37.858 -54.921 1.00 78.47 126 THR B C 1
ATOM 2935 O O . THR B 1 126 ? 24.239 37.340 -55.451 1.00 78.28 126 THR B O 1
ATOM 2939 N N . GLU B 1 127 ? 25.131 38.750 -53.940 1.00 74.86 127 GLU B N 1
ATOM 2940 C CA . GLU B 1 127 ? 23.846 39.231 -53.449 1.00 68.20 127 GLU B CA 1
ATOM 2941 C C . GLU B 1 127 ? 23.679 40.712 -53.764 1.00 69.80 127 GLU B C 1
ATOM 2942 O O . GLU B 1 127 ? 24.663 41.446 -53.852 1.00 76.63 127 GLU B O 1
ATOM 2948 N N . PRO B 1 128 ? 22.425 41.157 -53.937 1.00 68.59 128 PRO B N 1
ATOM 2949 C CA . PRO B 1 128 ? 22.122 42.569 -54.193 1.00 72.79 128 PRO B CA 1
ATOM 2950 C C . PRO B 1 128 ? 22.785 43.487 -53.171 1.00 73.70 128 PRO B C 1
ATOM 2951 O O . PRO B 1 128 ? 22.930 43.114 -52.006 1.00 69.32 128 PRO B O 1
ATOM 2955 N N . LYS B 1 129 ? 23.185 44.675 -53.611 1.00 76.48 129 LYS B N 1
ATOM 2956 C CA . LYS B 1 129 ? 23.846 45.633 -52.735 1.00 80.98 129 LYS B CA 1
ATOM 2957 C C . LYS B 1 129 ? 22.977 46.867 -52.527 1.00 78.52 129 LYS B C 1
ATOM 2958 O O . LYS B 1 129 ? 23.050 47.825 -53.298 1.00 77.96 129 LYS B O 1
ATOM 2964 N N . VAL B 1 130 ? 22.155 46.840 -51.484 1.00 77.12 130 VAL B N 1
ATOM 2965 C CA . VAL B 1 130 ? 21.266 47.956 -51.185 1.00 75.78 130 VAL B CA 1
ATOM 2966 C C . VAL B 1 130 ? 20.851 47.951 -49.717 1.00 72.24 130 VAL B C 1
ATOM 2967 O O . VAL B 1 130 ? 20.865 46.909 -49.061 1.00 71.27 130 VAL B O 1
ATOM 2971 N N . ASN B 1 131 ? 20.488 49.123 -49.206 1.00 71.03 131 ASN B N 1
ATOM 2972 C CA . ASN B 1 131 ? 20.076 49.262 -47.815 1.00 71.41 131 ASN B CA 1
ATOM 2973 C C . ASN B 1 131 ? 18.619 48.863 -47.601 1.00 70.53 131 ASN B C 1
ATOM 2974 O O . ASN B 1 131 ? 17.708 49.485 -48.148 1.00 68.19 131 ASN B O 1
ATOM 2979 N N . LEU B 1 132 ? 18.406 47.823 -46.800 1.00 67.37 132 LEU B N 1
ATOM 2980 C CA . LEU B 1 132 ? 17.060 47.360 -46.483 1.00 63.92 132 LEU B CA 1
ATOM 2981 C C . LEU B 1 132 ? 16.419 48.240 -45.415 1.00 62.08 132 LEU B C 1
ATOM 2982 O O . LEU B 1 132 ? 16.634 48.040 -44.220 1.00 64.10 132 LEU B O 1
ATOM 2987 N N . SER B 1 133 ? 15.628 49.213 -45.857 1.00 62.41 133 SER B N 1
ATOM 2988 C CA . SER B 1 133 ? 14.999 50.175 -44.956 1.00 68.77 133 SER B CA 1
ATOM 2989 C C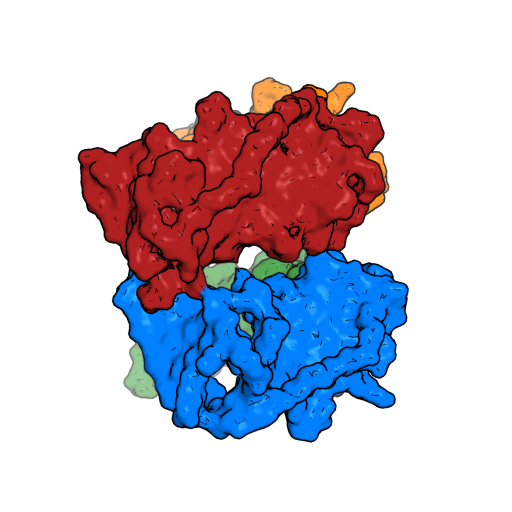 . SER B 1 133 ? 14.121 49.507 -43.900 1.00 72.51 133 SER B C 1
ATOM 2990 O O . SER B 1 133 ? 14.021 49.987 -42.771 1.00 74.83 133 SER B O 1
ATOM 2993 N N . VAL B 1 134 ? 13.481 48.404 -44.273 1.00 68.12 134 VAL B N 1
ATOM 2994 C CA . VAL B 1 134 ? 12.587 47.696 -43.363 1.00 66.07 134 VAL B CA 1
ATOM 2995 C C . VAL B 1 134 ? 13.063 46.267 -43.124 1.00 65.26 134 VAL B C 1
ATOM 2996 O O . VAL B 1 134 ? 13.544 45.602 -44.040 1.00 63.61 134 VAL B O 1
ATOM 3000 N N . THR B 1 135 ? 12.929 45.801 -41.886 1.00 65.75 135 THR B N 1
ATOM 3001 C CA . THR B 1 135 ? 13.349 44.452 -41.525 1.00 64.48 135 THR B CA 1
ATOM 3002 C C . THR B 1 135 ? 12.574 43.936 -40.315 1.00 62.83 135 THR B C 1
ATOM 3003 O O . THR B 1 135 ? 12.347 44.670 -39.353 1.00 65.32 135 THR B O 1
ATOM 3007 N N . PHE B 1 136 ? 12.166 42.671 -40.370 1.00 58.32 136 PHE B N 1
ATOM 3008 C CA . PHE B 1 136 ? 11.426 42.060 -39.271 1.00 60.24 136 PHE B CA 1
ATOM 3009 C C . PHE B 1 136 ? 11.626 40.548 -39.211 1.00 59.32 136 PHE B C 1
ATOM 3010 O O . PHE B 1 136 ? 12.075 39.932 -40.178 1.00 58.17 136 PHE B O 1
ATOM 3018 N N . THR B 1 137 ? 11.289 39.957 -38.069 1.00 60.79 137 THR B N 1
ATOM 3019 C CA . THR B 1 137 ? 11.453 38.521 -37.868 1.00 63.27 137 THR B CA 1
ATOM 3020 C C . THR B 1 137 ? 10.155 37.883 -37.378 1.00 59.78 137 THR B C 1
ATOM 3021 O O . THR B 1 137 ? 9.483 38.422 -36.500 1.00 62.53 137 THR B O 1
ATOM 3025 N N . THR B 1 138 ? 9.808 36.735 -37.951 1.00 54.64 138 THR B N 1
ATOM 3026 C CA . THR B 1 138 ? 8.582 36.033 -37.588 1.00 58.84 138 THR B CA 1
ATOM 3027 C C . THR B 1 138 ? 8.715 34.529 -37.769 1.00 57.80 138 THR B C 1
ATOM 3028 O O . THR B 1 138 ? 9.632 34.051 -38.433 1.00 59.30 138 THR B O 1
ATOM 3032 N N . ASP B 1 139 ? 7.787 33.787 -37.176 1.00 59.21 139 ASP B N 1
ATOM 3033 C CA . ASP B 1 139 ? 7.731 32.346 -37.366 1.00 59.98 139 ASP B CA 1
ATOM 3034 C C . ASP B 1 139 ? 7.244 32.056 -38.781 1.00 58.17 139 ASP B C 1
ATOM 3035 O O . ASP B 1 139 ? 6.405 32.779 -39.316 1.00 54.79 139 ASP B O 1
ATOM 3040 N N . GLY B 1 140 ? 7.782 31.003 -39.388 1.00 59.91 140 GLY B N 1
ATOM 3041 C CA . GLY B 1 140 ? 7.409 30.633 -40.740 1.00 56.20 140 GLY B CA 1
ATOM 3042 C C . GLY B 1 140 ? 5.931 30.333 -40.886 1.00 56.17 140 GLY B C 1
ATOM 3043 O O . GLY B 1 140 ? 5.371 30.455 -41.975 1.00 55.25 140 GLY B O 1
ATOM 3044 N N . ASP B 1 141 ? 5.298 29.937 -39.786 1.00 57.22 141 ASP B N 1
ATOM 3045 C CA . ASP B 1 141 ? 3.871 29.633 -39.790 1.00 58.63 141 ASP B CA 1
ATOM 3046 C C . ASP B 1 141 ? 3.051 30.841 -40.230 1.00 52.46 141 ASP B C 1
ATOM 3047 O O . ASP B 1 141 ? 2.120 30.714 -41.026 1.00 47.22 141 ASP B O 1
ATOM 3052 N N . VAL B 1 142 ? 3.404 32.011 -39.706 1.00 49.62 142 VAL B N 1
ATOM 3053 C CA . VAL B 1 142 ? 2.723 33.250 -40.061 1.00 50.07 142 VAL B CA 1
ATOM 3054 C C . VAL B 1 142 ? 2.780 33.500 -41.563 1.00 51.27 142 VAL B C 1
ATOM 3055 O O . VAL B 1 142 ? 1.760 33.782 -42.196 1.00 49.40 142 VAL B O 1
ATOM 3059 N N . LEU B 1 143 ? 3.979 33.394 -42.128 1.00 47.96 143 LEU B N 1
ATOM 3060 C CA . LEU B 1 143 ? 4.179 33.611 -43.556 1.00 44.87 143 LEU B CA 1
ATOM 3061 C C . LEU B 1 143 ? 3.472 32.550 -44.394 1.00 46.75 143 LEU B C 1
ATOM 3062 O O . LEU B 1 143 ? 2.863 32.862 -45.418 1.00 44.36 143 LEU B O 1
ATOM 3067 N N . LYS B 1 144 ? 3.552 31.296 -43.957 1.00 48.19 144 LYS B N 1
ATOM 3068 C CA . LYS B 1 144 ? 2.873 30.206 -44.649 1.00 47.91 144 LYS B CA 1
ATOM 3069 C C . LYS B 1 144 ? 1.366 30.441 -44.673 1.00 47.35 144 LYS B C 1
ATOM 3070 O O . LYS B 1 144 ? 0.690 30.096 -45.642 1.00 44.49 144 LYS B O 1
ATOM 3076 N N . ASP B 1 145 ? 0.847 31.025 -43.598 1.00 44.59 145 ASP B N 1
ATOM 3077 C CA . ASP B 1 145 ? -0.567 31.373 -43.526 1.00 47.26 145 ASP B CA 1
ATOM 3078 C C . ASP B 1 145 ? -0.885 32.497 -44.504 1.00 45.60 145 ASP B C 1
ATOM 3079 O O . ASP B 1 145 ? -1.847 32.417 -45.269 1.00 41.83 145 ASP B O 1
ATOM 3084 N N . ILE B 1 146 ? -0.067 33.544 -44.475 1.00 45.42 146 ILE B N 1
ATOM 3085 C CA . ILE B 1 146 ? -0.206 34.650 -45.410 1.00 40.67 146 ILE B CA 1
ATOM 3086 C C . ILE B 1 146 ? -0.111 34.146 -46.847 1.00 41.18 146 ILE B C 1
ATOM 3087 O O . ILE B 1 146 ? -0.705 34.721 -47.757 1.00 45.23 146 ILE B O 1
ATOM 3092 N N . ALA B 1 147 ? 0.634 33.065 -47.043 1.00 40.53 147 ALA B N 1
ATOM 3093 C CA . ALA B 1 147 ? 0.758 32.451 -48.358 1.00 43.12 147 ALA B CA 1
ATOM 3094 C C . ALA B 1 147 ? -0.564 31.818 -48.774 1.00 45.22 147 ALA B C 1
ATOM 3095 O O . ALA B 1 147 ? -0.923 31.822 -49.951 1.00 46.21 147 ALA B O 1
ATOM 3097 N N . ARG B 1 148 ? -1.280 31.269 -47.799 1.00 48.33 148 ARG B N 1
ATOM 3098 C CA . ARG B 1 148 ? -2.597 30.691 -48.038 1.00 45.64 148 ARG B CA 1
ATOM 3099 C C . ARG B 1 148 ? -3.607 31.791 -48.348 1.00 44.44 148 ARG B C 1
ATOM 3100 O O . ARG B 1 148 ? -4.483 31.625 -49.197 1.00 43.56 148 ARG B O 1
ATOM 3108 N N . ASP B 1 149 ? -3.477 32.915 -47.651 1.00 40.11 149 ASP B N 1
ATOM 3109 C CA . ASP B 1 149 ? -4.332 34.069 -47.888 1.00 42.43 149 ASP B CA 1
ATOM 3110 C C . ASP B 1 149 ? -4.226 34.530 -49.334 1.00 45.27 149 ASP B C 1
ATOM 3111 O O . ASP B 1 149 ? -5.236 34.743 -50.006 1.00 44.22 149 ASP B O 1
ATOM 3116 N N . LEU B 1 150 ? -2.992 34.678 -49.806 1.00 42.81 150 LEU B N 1
ATOM 3117 C CA . LEU B 1 150 ? -2.733 35.177 -51.151 1.00 42.63 150 LEU B CA 1
ATOM 3118 C C . LEU B 1 150 ? -3.239 34.217 -52.226 1.00 46.19 150 LEU B C 1
ATOM 3119 O O . LEU B 1 150 ? -3.538 34.630 -53.346 1.00 47.06 150 LEU B O 1
ATOM 3124 N N . SER B 1 151 ? -3.340 32.938 -51.880 1.00 42.61 151 SER B N 1
ATOM 3125 C CA . SER B 1 151 ? -3.836 31.936 -52.817 1.00 45.37 151 SER B CA 1
ATOM 3126 C C . SER B 1 151 ? -5.304 32.166 -53.159 1.00 47.20 151 SER B C 1
ATOM 3127 O O . SER B 1 151 ? -5.820 31.606 -54.126 1.00 47.18 151 SER B O 1
ATOM 3130 N N . LEU B 1 152 ? -5.973 32.993 -52.361 1.00 48.21 152 LEU B N 1
ATOM 3131 C CA . LEU B 1 152 ? -7.391 33.269 -52.561 1.00 47.77 152 LEU B CA 1
ATOM 3132 C C . LEU B 1 152 ? -7.614 34.468 -53.475 1.00 49.02 152 LEU B C 1
ATOM 3133 O O . LEU B 1 152 ? -8.518 34.460 -54.310 1.00 55.58 152 LEU B O 1
ATOM 3138 N N . VAL B 1 153 ? -6.788 35.495 -53.313 1.00 45.48 153 VAL B N 1
ATOM 3139 C CA . VAL B 1 153 ? -6.945 36.726 -54.076 1.00 49.07 153 VAL B CA 1
ATOM 3140 C C . VAL B 1 153 ? -5.621 37.463 -54.229 1.00 51.53 153 VAL B C 1
ATOM 3141 O O . VAL B 1 153 ? -4.834 37.542 -53.287 1.00 51.85 153 VAL B O 1
ATOM 3145 N N . GLY B 1 154 ? -5.377 38.001 -55.419 1.00 50.30 154 GLY B N 1
ATOM 3146 C CA . GLY B 1 154 ? -4.209 38.834 -55.630 1.00 53.99 154 GLY B CA 1
ATOM 3147 C C . GLY B 1 154 ? -3.534 38.684 -56.978 1.00 54.98 154 GLY B C 1
ATOM 3148 O O . GLY B 1 154 ? -3.286 37.573 -57.447 1.00 48.97 154 GLY B O 1
ATOM 3149 N N . GLU B 1 155 ? -3.239 39.821 -57.600 1.00 59.98 155 GLU B N 1
ATOM 3150 C CA . GLU B 1 155 ? -2.444 39.856 -58.818 1.00 58.80 155 GLU B CA 1
ATOM 3151 C C . GLU B 1 155 ? -0.980 39.965 -58.424 1.00 53.98 155 GLU B C 1
ATOM 3152 O O . GLU B 1 155 ? -0.113 39.303 -58.995 1.00 54.39 155 GLU B O 1
ATOM 3158 N N . GLU B 1 156 ? -0.721 40.808 -57.432 1.00 53.71 156 GLU B N 1
ATOM 3159 C CA . GLU B 1 156 ? 0.629 41.058 -56.951 1.00 52.24 156 GLU B CA 1
ATOM 3160 C C . GLU B 1 156 ? 0.563 41.623 -55.538 1.00 51.08 156 GLU B C 1
ATOM 3161 O O . GLU B 1 156 ? -0.394 42.309 -55.181 1.00 53.53 156 GLU B O 1
ATOM 3167 N N . VAL B 1 157 ? 1.581 41.334 -54.736 1.00 48.49 157 VAL B N 1
ATOM 3168 C CA . VAL B 1 157 ? 1.592 41.757 -53.342 1.00 46.58 157 VAL B CA 1
ATOM 3169 C C . VAL B 1 157 ? 2.342 43.072 -53.155 1.00 50.97 157 VAL B C 1
ATOM 3170 O O . VAL B 1 157 ? 3.469 43.226 -53.626 1.00 52.31 157 VAL B O 1
ATOM 3174 N N . GLU B 1 158 ? 1.711 44.017 -52.466 1.00 49.09 158 GLU B N 1
ATOM 3175 C CA . GLU B 1 158 ? 2.345 45.295 -52.164 1.00 51.91 158 GLU B CA 1
ATOM 3176 C C . GLU B 1 158 ? 2.643 45.421 -50.675 1.00 54.65 158 GLU B C 1
ATOM 3177 O O . GLU B 1 158 ? 1.788 45.846 -49.898 1.00 56.69 158 GLU B O 1
ATOM 3183 N N . ILE B 1 159 ? 3.858 45.056 -50.283 1.00 53.67 159 ILE B N 1
ATOM 3184 C CA . ILE B 1 159 ? 4.264 45.151 -48.886 1.00 54.30 159 ILE B CA 1
ATOM 3185 C C . ILE B 1 159 ? 4.847 46.528 -48.572 1.00 55.27 159 ILE B C 1
ATOM 3186 O O . ILE B 1 159 ? 5.796 46.975 -49.214 1.00 57.54 159 ILE B O 1
ATOM 3191 N N . SER B 1 160 ? 4.263 47.200 -47.584 1.00 56.26 160 SER B N 1
ATOM 3192 C CA . SER B 1 160 ? 4.702 48.535 -47.197 1.00 57.30 160 SER B CA 1
ATOM 3193 C C . SER B 1 160 ? 4.702 48.688 -45.682 1.00 60.27 160 SER B C 1
ATOM 3194 O O . SER B 1 160 ? 3.819 48.173 -44.999 1.00 63.69 160 SER B O 1
ATOM 3197 N N . ALA B 1 161 ? 5.695 49.401 -45.162 1.00 65.96 161 ALA B N 1
ATOM 3198 C CA . ALA B 1 161 ? 5.804 49.623 -43.725 1.00 67.02 161 ALA B CA 1
ATOM 3199 C C . ALA B 1 161 ? 5.905 51.109 -43.401 1.00 74.94 161 ALA B C 1
ATOM 3200 O O . ALA B 1 161 ? 6.674 51.840 -44.025 1.00 77.06 161 ALA B O 1
ATOM 3202 N N . ASP B 1 162 ? 5.121 51.552 -42.424 1.00 80.61 162 ASP B N 1
ATOM 3203 C CA . ASP B 1 162 ? 5.146 52.946 -41.999 1.00 85.26 162 ASP B CA 1
ATOM 3204 C C . ASP B 1 162 ? 5.881 53.086 -40.670 1.00 86.97 162 ASP B C 1
ATOM 3205 O O . ASP B 1 162 ? 7.067 52.774 -40.572 1.00 86.98 162 ASP B O 1
ATOM 3210 N N . GLU B 1 163 ? 5.172 53.553 -39.648 1.00 91.56 163 GLU B N 1
ATOM 3211 C CA . GLU B 1 163 ? 5.766 53.741 -38.330 1.00 93.99 163 GLU B CA 1
ATOM 3212 C C . GLU B 1 163 ? 6.101 52.403 -37.680 1.00 88.06 163 GLU B C 1
ATOM 3213 O O . GLU B 1 163 ? 7.265 52.009 -37.613 1.00 87.13 163 GLU B O 1
ATOM 3219 N N . ASN B 1 164 ? 5.074 51.707 -37.204 1.00 85.16 164 ASN B N 1
ATOM 3220 C CA . ASN B 1 164 ? 5.258 50.412 -36.560 1.00 83.26 164 ASN B CA 1
ATOM 3221 C C . ASN B 1 164 ? 4.308 49.358 -37.114 1.00 80.08 164 ASN B C 1
ATOM 3222 O O . ASN B 1 164 ? 3.917 48.430 -36.407 1.00 77.26 164 ASN B O 1
ATOM 3227 N N . THR B 1 165 ? 3.944 49.505 -38.384 1.00 76.54 165 THR B N 1
ATOM 3228 C CA . THR B 1 165 ? 2.990 48.600 -39.014 1.00 69.38 165 THR B CA 1
ATOM 3229 C C . THR B 1 165 ? 3.441 48.177 -40.409 1.00 65.25 165 THR B C 1
ATOM 3230 O O . THR B 1 165 ? 3.702 49.019 -41.268 1.00 68.47 165 THR B O 1
ATOM 3234 N N . VAL B 1 166 ? 3.528 46.869 -40.627 1.00 57.95 166 VAL B N 1
ATOM 3235 C CA . VAL B 1 166 ? 3.850 46.330 -41.943 1.00 58.79 166 VAL B CA 1
ATOM 3236 C C . VAL B 1 166 ? 2.590 45.784 -42.609 1.00 57.63 166 VAL B C 1
ATOM 3237 O O . VAL B 1 166 ? 1.934 44.892 -42.073 1.00 56.03 166 VAL B O 1
ATOM 3241 N N . THR B 1 167 ? 2.259 46.319 -43.779 1.00 53.64 167 THR B N 1
ATOM 3242 C CA . THR B 1 167 ? 1.013 45.968 -44.450 1.00 51.67 167 THR B CA 1
ATOM 3243 C C . THR B 1 167 ? 1.233 45.295 -45.802 1.00 52.33 167 THR B C 1
ATOM 3244 O O . THR B 1 167 ? 1.987 45.792 -46.637 1.00 56.70 167 THR B O 1
ATOM 3248 N N . LEU B 1 168 ? 0.568 44.163 -46.009 1.00 47.55 168 LEU B N 1
ATOM 3249 C CA . LEU B 1 168 ? 0.582 43.481 -47.298 1.00 46.24 168 LEU B CA 1
ATOM 3250 C C . LEU B 1 168 ? -0.805 43.541 -47.921 1.00 48.75 168 LEU B C 1
ATOM 3251 O O . LEU B 1 168 ? -1.765 43.021 -47.355 1.00 53.87 168 LEU B O 1
ATOM 3256 N N . SER B 1 169 ? -0.916 44.173 -49.085 1.00 48.14 169 SER B N 1
ATOM 3257 C CA . SER B 1 169 ? -2.213 44.303 -49.744 1.00 47.02 169 SER B CA 1
ATOM 3258 C C . SER B 1 169 ? -2.187 43.823 -51.191 1.00 47.08 169 SER B C 1
ATOM 3259 O O . SER B 1 169 ? -1.255 44.115 -51.939 1.00 51.21 169 SER B O 1
ATOM 3262 N N . THR B 1 170 ? -3.221 43.081 -51.573 1.00 48.38 170 THR B N 1
ATOM 3263 C CA . THR B 1 170 ? -3.374 42.608 -52.943 1.00 50.19 170 THR B CA 1
ATOM 3264 C C . THR B 1 170 ? -4.803 42.852 -53.404 1.00 51.17 170 THR B C 1
ATOM 3265 O O . THR B 1 170 ? -5.647 43.283 -52.618 1.00 51.22 170 THR B O 1
ATOM 3269 N N . GLU B 1 171 ? -5.074 42.570 -54.675 1.00 55.48 171 GLU B N 1
ATOM 3270 C CA . GLU B 1 171 ? -6.416 42.745 -55.223 1.00 54.99 171 GLU B CA 1
ATOM 3271 C C . GLU B 1 171 ? -6.543 42.223 -56.651 1.00 56.50 171 GLU B C 1
ATOM 3272 O O . GLU B 1 171 ? -5.827 42.663 -57.551 1.00 61.19 171 GLU B O 1
ATOM 3278 N N . GLU B 1 172 ? -7.454 41.276 -56.845 1.00 58.06 172 GLU B N 1
ATOM 3279 C CA . GLU B 1 172 ? -7.820 40.823 -58.182 1.00 60.79 172 GLU B CA 1
ATOM 3280 C C . GLU B 1 172 ? -9.335 40.878 -58.323 1.00 61.49 172 GLU B C 1
ATOM 3281 O O . GLU B 1 172 ? -10.062 40.617 -57.364 1.00 61.28 172 GLU B O 1
ATOM 3287 N N . ALA B 1 173 ? -9.806 41.223 -59.517 1.00 63.09 173 ALA B N 1
ATOM 3288 C CA . ALA B 1 173 ? -11.231 41.430 -59.742 1.00 64.26 173 ALA B CA 1
ATOM 3289 C C . ALA B 1 173 ? -11.750 42.507 -58.794 1.00 66.67 173 ALA B C 1
ATOM 3290 O O . ALA B 1 173 ? -11.245 43.630 -58.785 1.00 71.48 173 ALA B O 1
ATOM 3292 N N . GLY B 1 174 ? -12.750 42.162 -57.991 1.00 59.39 174 GLY B N 1
ATOM 3293 C CA . GLY B 1 174 ? -13.314 43.106 -57.045 1.00 59.72 174 GLY B CA 1
ATOM 3294 C C . GLY B 1 174 ? -12.920 42.816 -55.610 1.00 58.24 174 GLY B C 1
ATOM 3295 O O . GLY B 1 174 ? -13.349 43.508 -54.687 1.00 57.66 174 GLY B O 1
ATOM 3296 N N . ARG B 1 175 ? -12.096 41.790 -55.422 1.00 59.94 175 ARG B N 1
ATOM 3297 C CA . ARG B 1 175 ? -11.688 41.370 -54.085 1.00 53.81 175 ARG B CA 1
ATOM 3298 C C . ARG B 1 175 ? -10.387 42.036 -53.646 1.00 51.72 175 ARG B C 1
ATOM 3299 O O . ARG B 1 175 ? -9.506 42.298 -54.463 1.00 52.02 175 ARG B O 1
ATOM 3307 N N . THR B 1 176 ? -10.276 42.304 -52.347 1.00 52.10 176 THR B N 1
ATOM 3308 C CA . THR B 1 176 ? -9.125 43.016 -51.803 1.00 49.95 176 THR B CA 1
ATOM 3309 C C . THR B 1 176 ? -8.615 42.397 -50.506 1.00 50.04 176 THR B C 1
ATOM 3310 O O . THR B 1 176 ? -9.315 42.392 -49.495 1.00 51.67 176 THR B O 1
ATOM 3314 N N . TYR B 1 177 ? -7.388 41.888 -50.538 1.00 52.98 177 TYR B N 1
ATOM 3315 C CA . TYR B 1 177 ? -6.752 41.340 -49.344 1.00 47.53 177 TYR B CA 1
ATOM 3316 C C . TYR B 1 177 ? -5.799 42.353 -48.721 1.00 46.51 177 TYR B C 1
ATOM 3317 O O . TYR B 1 177 ? -5.157 43.127 -49.428 1.00 49.65 177 TYR B O 1
ATOM 3326 N N . LYS B 1 178 ? -5.706 42.338 -47.396 1.00 49.23 178 LYS B N 1
ATOM 3327 C CA . LYS B 1 178 ? -4.864 43.289 -46.680 1.00 48.97 178 LYS B CA 1
ATOM 3328 C C . LYS B 1 178 ? -4.585 42.814 -45.257 1.00 50.40 178 LYS B C 1
ATOM 3329 O O . LYS B 1 178 ? -5.484 42.779 -44.418 1.00 52.61 178 LYS B O 1
ATOM 3335 N N . SER B 1 179 ? -3.334 42.447 -44.991 1.00 49.26 179 SER B N 1
ATOM 3336 C CA . SER B 1 179 ? -2.944 41.962 -43.671 1.00 49.24 179 SER B CA 1
ATOM 3337 C C . SER B 1 179 ? -1.982 42.920 -42.977 1.00 48.45 179 SER B C 1
ATOM 3338 O O . SER B 1 179 ? -1.135 43.540 -43.619 1.00 50.01 179 SER B O 1
ATOM 3341 N N . LEU B 1 180 ? -2.119 43.032 -41.660 1.00 47.82 180 LEU B N 1
ATOM 3342 C CA . LEU B 1 180 ? -1.272 43.916 -40.870 1.00 51.37 180 LEU B CA 1
ATOM 3343 C C . LEU B 1 180 ? -0.313 43.122 -39.989 1.00 53.47 180 LEU B C 1
ATOM 3344 O O . LEU B 1 180 ? -0.695 42.121 -39.382 1.00 49.38 180 LEU B O 1
ATOM 3349 N N . LEU B 1 181 ? 0.934 43.576 -39.925 1.00 55.13 181 LEU B N 1
ATOM 3350 C CA . LEU B 1 181 ? 1.943 42.935 -39.091 1.00 54.01 181 LEU B CA 1
ATOM 3351 C C . LEU B 1 181 ? 2.553 43.944 -38.126 1.00 57.49 181 LEU B C 1
ATOM 3352 O O . LEU B 1 181 ? 3.302 44.831 -38.533 1.00 61.88 181 LEU B O 1
ATOM 3357 N N . LYS B 1 182 ? 2.223 43.806 -36.847 1.00 60.69 182 LYS B N 1
ATOM 3358 C CA . LYS B 1 182 ? 2.716 44.722 -35.827 1.00 61.56 182 LYS B CA 1
ATOM 3359 C C . LYS B 1 182 ? 3.690 44.016 -34.895 1.00 62.21 182 LYS B C 1
ATOM 3360 O O . LYS B 1 182 ? 3.847 42.796 -34.953 1.00 58.35 182 LYS B O 1
ATOM 3366 N N . GLN B 1 183 ? 4.341 44.792 -34.034 1.00 66.52 183 GLN B N 1
ATOM 3367 C CA . GLN B 1 183 ? 5.250 44.239 -33.040 1.00 69.39 183 GLN B CA 1
ATOM 3368 C C . GLN B 1 183 ? 4.506 43.302 -32.092 1.00 68.53 183 GLN B C 1
ATOM 3369 O O . GLN B 1 183 ? 3.415 43.623 -31.618 1.00 66.21 183 GLN B O 1
ATOM 3375 N N . ASP B 1 184 ? 5.101 42.144 -31.824 1.00 65.98 184 ASP B N 1
ATOM 3376 C CA . ASP B 1 184 ? 4.506 41.153 -30.931 1.00 68.36 184 ASP B CA 1
ATOM 3377 C C . ASP B 1 184 ? 3.156 40.659 -31.448 1.00 68.46 184 ASP B C 1
ATOM 3378 O O . ASP B 1 184 ? 2.341 40.143 -30.683 1.00 66.69 184 ASP B O 1
ATOM 3383 N N . LYS B 1 185 ? 2.930 40.814 -32.749 1.00 67.84 185 LYS B N 1
ATOM 3384 C CA . LYS B 1 185 ? 1.674 40.396 -33.362 1.00 62.47 185 LYS B CA 1
ATOM 3385 C C . LYS B 1 185 ? 1.740 40.472 -34.885 1.00 62.11 185 LYS B C 1
ATOM 3386 O O . LYS B 1 185 ? 1.222 41.415 -35.485 1.00 62.34 185 LYS B O 1
ATOM 3392 N N . PRO B 1 186 ? 2.380 39.477 -35.519 1.00 57.84 186 PRO B N 1
ATOM 3393 C CA . PRO B 1 186 ? 3.079 38.368 -34.866 1.00 58.30 186 PRO B CA 1
ATOM 3394 C C . PRO B 1 186 ? 4.582 38.618 -34.813 1.00 62.50 186 PRO B C 1
ATOM 3395 O O . PRO B 1 186 ? 5.335 37.738 -34.394 1.00 60.26 186 PRO B O 1
ATOM 3399 N N . LEU B 1 187 ? 5.006 39.803 -35.244 1.00 62.00 187 LEU B N 1
ATOM 3400 C CA . LEU B 1 187 ? 6.427 40.123 -35.344 1.00 63.43 187 LEU B CA 1
ATOM 3401 C C . LEU B 1 187 ? 7.170 39.901 -34.030 1.00 65.45 187 LEU B C 1
ATOM 3402 O O . LEU B 1 187 ? 6.683 40.262 -32.960 1.00 67.47 187 LEU B O 1
ATOM 3407 N N . LYS B 1 188 ? 8.353 39.302 -34.121 1.00 64.02 188 LYS B N 1
ATOM 3408 C CA . LYS B 1 188 ? 9.224 39.154 -32.963 1.00 63.51 188 LYS B CA 1
ATOM 3409 C C . LYS B 1 188 ? 10.130 40.373 -32.856 1.00 64.44 188 LYS B C 1
ATOM 3410 O O . LYS B 1 188 ? 10.590 40.729 -31.772 1.00 68.95 188 LYS B O 1
ATOM 3416 N N . SER B 1 189 ? 10.374 41.010 -33.997 1.00 64.17 189 SER B N 1
ATOM 3417 C CA . SER B 1 189 ? 11.186 42.218 -34.057 1.00 66.30 189 SER B CA 1
ATOM 3418 C C . SER B 1 189 ? 10.810 43.037 -35.285 1.00 63.10 189 SER B C 1
ATOM 3419 O O . SER B 1 189 ? 10.353 42.489 -36.287 1.00 60.05 189 SER B O 1
ATOM 3422 N N . LEU B 1 190 ? 10.999 44.350 -35.204 1.00 65.54 190 LEU B N 1
ATOM 3423 C CA . LEU B 1 190 ? 10.671 45.236 -36.316 1.00 68.57 190 LEU B CA 1
ATOM 3424 C C . LEU B 1 190 ? 11.502 46.516 -36.287 1.00 70.97 190 LEU B C 1
ATOM 3425 O O . LEU B 1 190 ? 11.519 47.236 -35.289 1.00 69.61 190 LEU B O 1
ATOM 3430 N N . ASN B 1 191 ? 12.188 46.793 -37.391 1.00 72.71 191 ASN B N 1
ATOM 3431 C CA . ASN B 1 191 ? 12.993 48.002 -37.511 1.00 77.88 191 ASN B CA 1
ATOM 3432 C C . ASN B 1 191 ? 12.698 48.741 -38.812 1.00 77.31 191 ASN B C 1
ATOM 3433 O O . ASN B 1 191 ? 12.927 48.215 -39.901 1.00 75.29 191 ASN B O 1
ATOM 3438 N N . VAL B 1 192 ? 12.187 49.961 -38.692 1.00 76.96 192 VAL B N 1
ATOM 3439 C CA . VAL B 1 192 ? 11.831 50.757 -39.859 1.00 76.61 192 VAL B CA 1
ATOM 3440 C C . VAL B 1 192 ? 12.647 52.042 -39.926 1.00 81.20 192 VAL B C 1
ATOM 3441 O O . VAL B 1 192 ? 12.386 52.992 -39.189 1.00 81.90 192 VAL B O 1
ATOM 3445 N N . GLU B 1 193 ? 13.635 52.065 -40.815 1.00 82.22 193 GLU B N 1
ATOM 3446 C CA . GLU B 1 193 ? 14.467 53.247 -41.006 1.00 82.65 193 GLU B CA 1
ATOM 3447 C C . GLU B 1 193 ? 13.664 54.394 -41.614 1.00 84.21 193 GLU B C 1
ATOM 3448 O O . GLU B 1 193 ? 13.853 55.556 -41.255 1.00 86.90 193 GLU B O 1
ATOM 3454 N N . SER B 1 194 ? 12.766 54.059 -42.534 1.00 80.59 194 SER B N 1
ATOM 3455 C CA . SER B 1 194 ? 11.947 55.061 -43.205 1.00 81.87 194 SER B CA 1
ATOM 3456 C C . SER B 1 194 ? 10.767 54.415 -43.928 1.00 80.70 194 SER B C 1
ATOM 3457 O O . SER B 1 194 ? 10.822 53.236 -44.281 1.00 78.70 194 SER B O 1
ATOM 3460 N N . PRO B 1 195 ? 9.691 55.188 -44.145 1.00 80.70 195 PRO B N 1
ATOM 3461 C CA . PRO B 1 195 ? 8.506 54.694 -44.854 1.00 80.08 195 PRO B CA 1
ATOM 3462 C C . PRO B 1 195 ? 8.869 54.081 -46.204 1.00 77.24 195 PRO B C 1
ATOM 3463 O O . PRO B 1 195 ? 9.197 54.805 -47.143 1.00 76.06 195 PRO B O 1
ATOM 3467 N N . SER B 1 196 ? 8.807 52.756 -46.290 1.00 76.16 196 SER B N 1
ATOM 3468 C CA . SER B 1 196 ? 9.155 52.048 -47.517 1.00 71.41 196 SER B CA 1
ATOM 3469 C C . SER B 1 196 ? 7.928 51.403 -48.150 1.00 67.76 196 SER B C 1
ATOM 3470 O O . SER B 1 196 ? 6.861 51.346 -47.540 1.00 65.88 196 SER B O 1
ATOM 3473 N N . LYS B 1 197 ? 8.091 50.913 -49.375 1.00 67.99 197 LYS B N 1
ATOM 3474 C CA . LYS B 1 197 ? 6.994 50.298 -50.113 1.00 62.13 197 LYS B CA 1
ATOM 3475 C C . LYS B 1 197 ? 7.494 49.658 -51.403 1.00 60.06 197 LYS B C 1
ATOM 3476 O O . LYS B 1 197 ? 8.282 50.253 -52.136 1.00 64.80 197 LYS B O 1
ATOM 3482 N N . ALA B 1 198 ? 7.031 48.443 -51.676 1.00 56.16 198 ALA B N 1
ATOM 3483 C CA . ALA B 1 198 ? 7.442 47.723 -52.874 1.00 54.45 198 ALA B CA 1
ATOM 3484 C C . ALA B 1 198 ? 6.381 46.720 -53.315 1.00 55.01 198 ALA B C 1
ATOM 3485 O O . ALA B 1 198 ? 5.484 46.370 -52.548 1.00 54.85 198 ALA B O 1
ATOM 3487 N N . VAL B 1 199 ? 6.492 46.263 -54.557 1.00 52.16 199 VAL B N 1
ATOM 3488 C CA . VAL B 1 199 ? 5.564 45.281 -55.103 1.00 48.27 199 VAL B CA 1
ATOM 3489 C C . VAL B 1 199 ? 6.323 44.058 -55.602 1.00 50.62 199 VAL B C 1
ATOM 3490 O O . VAL B 1 199 ? 7.323 44.186 -56.305 1.00 55.46 199 VAL B O 1
ATOM 3494 N N . TYR B 1 200 ? 5.848 42.872 -55.234 1.00 51.39 200 TYR B N 1
ATOM 3495 C CA . TYR B 1 200 ? 6.508 41.635 -55.634 1.00 50.16 200 TYR B CA 1
ATOM 3496 C C . TYR B 1 200 ? 5.522 40.644 -56.241 1.00 50.75 200 TYR B C 1
ATOM 3497 O O . TYR B 1 200 ? 4.327 40.683 -55.946 1.00 48.35 200 TYR B O 1
ATOM 3506 N N . SER B 1 201 ? 6.030 39.762 -57.095 1.00 51.94 201 SER B N 1
ATOM 3507 C CA . SER B 1 201 ? 5.209 38.724 -57.705 1.00 49.70 201 SER B CA 1
ATOM 3508 C C . SER B 1 201 ? 4.567 37.862 -56.627 1.00 52.96 201 SER B C 1
ATOM 3509 O O . SER B 1 201 ? 5.225 37.461 -55.666 1.00 52.77 201 SER B O 1
ATOM 3512 N N . ILE B 1 202 ? 3.280 37.579 -56.788 1.00 54.69 202 ILE B N 1
ATOM 3513 C CA . ILE B 1 202 ? 2.535 36.829 -55.784 1.00 52.13 202 ILE B CA 1
ATOM 3514 C C . ILE B 1 202 ? 2.791 35.327 -55.886 1.00 50.05 202 ILE B C 1
ATOM 3515 O O . ILE B 1 202 ? 2.731 34.612 -54.887 1.00 48.32 202 ILE B O 1
ATOM 3520 N N . GLU B 1 203 ? 3.087 34.854 -57.091 1.00 50.44 203 GLU B N 1
ATOM 3521 C CA . GLU B 1 203 ? 3.273 33.425 -57.318 1.00 52.29 203 GLU B CA 1
ATOM 3522 C C . GLU B 1 203 ? 4.571 32.915 -56.695 1.00 55.98 203 GLU B C 1
ATOM 3523 O O . GLU B 1 203 ? 4.648 31.767 -56.254 1.00 53.59 203 GLU B O 1
ATOM 3529 N N . VAL B 1 204 ? 5.590 33.768 -56.662 1.00 54.28 204 VAL B N 1
ATOM 3530 C CA . VAL B 1 204 ? 6.866 33.393 -56.064 1.00 51.55 204 VAL B CA 1
ATOM 3531 C C . VAL B 1 204 ? 6.890 33.703 -54.571 1.00 49.28 204 VAL B C 1
ATOM 3532 O O . VAL B 1 204 ? 7.521 32.988 -53.794 1.00 52.51 204 VAL B O 1
ATOM 3536 N N . LEU B 1 205 ? 6.200 34.767 -54.173 1.00 46.30 205 LEU B N 1
ATOM 3537 C CA . LEU B 1 205 ? 6.130 35.135 -52.764 1.00 46.89 205 LEU B CA 1
ATOM 3538 C C . LEU B 1 205 ? 5.369 34.073 -51.977 1.00 50.05 205 LEU B C 1
ATOM 3539 O O . LEU B 1 205 ? 5.669 33.816 -50.811 1.00 49.68 205 LEU B O 1
ATOM 3544 N N . LYS B 1 206 ? 4.383 33.459 -52.624 1.00 49.22 206 LYS B N 1
ATOM 3545 C CA . LYS B 1 206 ? 3.635 32.359 -52.026 1.00 49.40 206 LYS B CA 1
ATOM 3546 C C . LYS B 1 206 ? 4.539 31.154 -51.800 1.00 51.29 206 LYS B C 1
ATOM 3547 O O . LYS B 1 206 ? 4.585 30.599 -50.703 1.00 52.37 206 LYS B O 1
ATOM 3553 N N . ASP B 1 207 ? 5.252 30.753 -52.849 1.00 52.10 207 ASP B N 1
ATOM 3554 C CA . ASP B 1 207 ? 6.149 29.604 -52.777 1.00 53.24 207 ASP B CA 1
ATOM 3555 C C . ASP B 1 207 ? 7.224 29.785 -51.712 1.00 51.19 207 ASP B C 1
ATOM 3556 O O . ASP B 1 207 ? 7.472 28.884 -50.912 1.00 51.88 207 ASP B O 1
ATOM 3561 N N . VAL B 1 208 ? 7.861 30.952 -51.706 1.00 47.50 208 VAL B N 1
ATOM 3562 C CA . VAL B 1 208 ? 8.890 31.251 -50.718 1.00 49.07 208 VAL B CA 1
ATOM 3563 C C . VAL B 1 208 ? 8.326 31.159 -49.304 1.00 49.88 208 VAL B C 1
ATOM 3564 O O . VAL B 1 208 ? 8.899 30.496 -48.440 1.00 52.43 208 VAL B O 1
ATOM 3568 N N . PHE B 1 209 ? 7.196 31.820 -49.077 1.00 49.46 209 PHE B N 1
ATOM 3569 C CA . PHE B 1 209 ? 6.552 31.815 -47.766 1.00 49.15 209 PHE B CA 1
ATOM 3570 C C . PHE B 1 209 ? 6.211 30.406 -47.284 1.00 51.34 209 PHE B C 1
ATOM 3571 O O . PHE B 1 209 ? 6.494 30.051 -46.139 1.00 52.75 209 PHE B O 1
ATOM 3579 N N . LYS B 1 210 ? 5.607 29.605 -48.158 1.00 48.54 210 LYS B N 1
ATOM 3580 C CA . LYS B 1 210 ? 5.237 28.238 -47.806 1.00 49.70 210 LYS B CA 1
ATOM 3581 C C . LYS B 1 210 ? 6.464 27.397 -47.465 1.00 54.02 210 LYS B C 1
ATOM 3582 O O . LYS B 1 210 ? 6.342 26.277 -46.968 1.00 57.56 210 LYS B O 1
ATOM 3588 N N . VAL B 1 211 ? 7.645 27.947 -47.731 1.00 53.59 211 VAL B N 1
ATOM 3589 C CA . VAL B 1 211 ? 8.900 27.262 -47.438 1.00 53.13 211 VAL B CA 1
ATOM 3590 C C . VAL B 1 211 ? 9.516 27.765 -46.135 1.00 52.93 211 VAL B C 1
ATOM 3591 O O . VAL B 1 211 ? 10.204 27.021 -45.437 1.00 52.31 211 VAL B O 1
ATOM 3595 N N . THR B 1 212 ? 9.254 29.026 -45.805 1.00 50.90 212 THR B N 1
ATOM 3596 C CA . THR B 1 212 ? 9.810 29.632 -44.600 1.00 50.90 212 THR B CA 1
ATOM 3597 C C . THR B 1 212 ? 9.237 29.019 -43.326 1.00 53.72 212 THR B C 1
ATOM 3598 O O . THR B 1 212 ? 9.630 29.393 -42.223 1.00 54.80 212 THR B O 1
ATOM 3602 N N . SER B 1 213 ? 8.309 28.079 -43.481 1.00 53.28 213 SER B N 1
ATOM 3603 C CA . SER B 1 213 ? 7.674 27.434 -42.336 1.00 54.07 213 SER B CA 1
ATOM 3604 C C . SER B 1 213 ? 8.622 26.473 -41.618 1.00 59.32 213 SER B C 1
ATOM 3605 O O . SER B 1 213 ? 8.410 26.134 -40.454 1.00 61.62 213 SER B O 1
ATOM 3608 N N . ILE B 1 214 ? 9.666 26.038 -42.317 1.00 62.74 214 ILE B N 1
ATOM 3609 C CA . ILE B 1 214 ? 10.651 25.131 -41.736 1.00 61.36 214 ILE B CA 1
ATOM 3610 C C . ILE B 1 214 ? 11.467 25.824 -40.650 1.00 60.91 214 ILE B C 1
ATOM 3611 O O . ILE B 1 214 ? 12.142 25.171 -39.855 1.00 64.87 214 ILE B O 1
ATOM 3616 N N . SER B 1 215 ? 11.404 27.151 -40.628 1.00 57.90 215 SER B N 1
ATOM 3617 C CA . SER B 1 215 ? 12.104 27.940 -39.622 1.00 57.21 215 SER B CA 1
ATOM 3618 C C . SER B 1 215 ? 11.122 28.510 -38.606 1.00 61.41 215 SER B C 1
ATOM 3619 O O . SER B 1 215 ? 9.909 28.352 -38.745 1.00 62.01 215 SER B O 1
ATOM 3622 N N . GLN B 1 216 ? 11.653 29.171 -37.584 1.00 63.30 216 GLN B N 1
ATOM 3623 C CA . GLN B 1 216 ? 10.824 29.797 -36.565 1.00 60.98 216 GLN B CA 1
ATOM 3624 C C . GLN B 1 216 ? 11.342 31.200 -36.267 1.00 61.44 216 GLN B C 1
ATOM 3625 O O . GLN B 1 216 ? 10.875 31.866 -35.344 1.00 62.79 216 GLN B O 1
ATOM 3631 N N . ASN B 1 217 ? 12.312 31.641 -37.061 1.00 61.41 217 ASN B N 1
ATOM 3632 C CA . ASN B 1 217 ? 12.880 32.977 -36.918 1.00 62.39 217 ASN B CA 1
ATOM 3633 C C . ASN B 1 217 ? 13.213 33.603 -38.268 1.00 64.77 217 ASN B C 1
ATOM 3634 O O . ASN B 1 217 ? 14.279 34.195 -38.445 1.00 68.46 217 ASN B O 1
ATOM 3639 N N . VAL B 1 218 ? 12.291 33.467 -39.217 1.00 61.43 218 VAL B N 1
ATOM 3640 C CA . VAL B 1 218 ? 12.477 34.000 -40.560 1.00 55.98 218 VAL B CA 1
ATOM 3641 C C . VAL B 1 218 ? 12.661 35.512 -40.540 1.00 56.56 218 VAL B C 1
ATOM 3642 O O . VAL B 1 218 ? 11.882 36.232 -39.919 1.00 55.75 218 VAL B O 1
ATOM 3646 N N . THR B 1 219 ? 13.699 35.987 -41.222 1.00 59.60 219 THR B N 1
ATOM 3647 C CA . THR B 1 219 ? 13.977 37.416 -41.302 1.00 62.47 219 THR B CA 1
ATOM 3648 C C . THR B 1 219 ? 13.608 37.959 -42.680 1.00 59.74 219 THR B C 1
ATOM 3649 O O . THR B 1 219 ? 13.976 37.382 -43.702 1.00 60.51 219 THR B O 1
ATOM 3653 N N . VAL B 1 220 ? 12.878 39.069 -42.702 1.00 54.82 220 VAL B N 1
ATOM 3654 C CA . VAL B 1 220 ? 12.443 39.667 -43.958 1.00 54.55 220 VAL B CA 1
ATOM 3655 C C . VAL B 1 220 ? 12.818 41.143 -44.034 1.00 57.89 220 VAL B C 1
ATOM 3656 O O . VAL B 1 220 ? 12.464 41.929 -43.156 1.00 59.06 220 VAL B O 1
ATOM 3660 N N . GLY B 1 221 ? 13.537 41.510 -45.090 1.00 55.98 221 GLY B N 1
ATOM 3661 C CA . GLY B 1 221 ? 13.945 42.887 -45.295 1.00 54.00 221 GLY B CA 1
ATOM 3662 C C . GLY B 1 221 ? 13.615 43.385 -46.688 1.00 55.18 221 GLY B C 1
ATOM 3663 O O . GLY B 1 221 ? 13.522 42.601 -47.632 1.00 52.67 221 GLY B O 1
ATOM 3664 N N . PHE B 1 222 ? 13.435 44.695 -46.815 1.00 55.65 222 PHE B N 1
ATOM 3665 C CA . PHE B 1 222 ? 13.130 45.309 -48.102 1.00 56.17 222 PHE B CA 1
ATOM 3666 C C . PHE B 1 222 ? 13.143 46.828 -47.988 1.00 60.00 222 PHE B C 1
ATOM 3667 O O . PHE B 1 222 ? 13.242 47.377 -46.891 1.00 63.02 222 PHE B O 1
ATOM 3675 N N . GLY B 1 223 ? 13.042 47.503 -49.127 1.00 59.51 223 GLY B N 1
ATOM 3676 C CA . GLY B 1 223 ? 13.008 48.953 -49.157 1.00 64.24 223 GLY B CA 1
ATOM 3677 C C . GLY B 1 223 ? 12.205 49.456 -50.339 1.00 63.97 223 GLY B C 1
ATOM 3678 O O . GLY B 1 223 ? 11.537 48.677 -51.017 1.00 63.03 223 GLY B O 1
ATOM 3679 N N . ASN B 1 224 ? 12.269 50.759 -50.590 1.00 65.31 224 ASN B N 1
ATOM 3680 C CA . ASN B 1 224 ? 11.533 51.353 -51.699 1.00 65.82 224 ASN B CA 1
ATOM 3681 C C . ASN B 1 224 ? 11.951 50.779 -53.048 1.00 66.24 224 ASN B C 1
ATOM 3682 O O . ASN B 1 224 ? 13.041 51.063 -53.544 1.00 65.70 224 ASN B O 1
ATOM 3687 N N . ASN B 1 225 ? 11.080 49.961 -53.629 1.00 64.83 225 ASN B N 1
ATOM 3688 C CA . ASN B 1 225 ? 11.299 49.413 -54.963 1.00 60.88 225 ASN B CA 1
ATOM 3689 C C . ASN B 1 225 ? 12.582 48.595 -55.097 1.00 59.26 225 ASN B C 1
ATOM 3690 O O . ASN B 1 225 ? 13.055 48.357 -56.208 1.00 60.08 225 ASN B O 1
ATOM 3695 N N . ILE B 1 226 ? 13.141 48.166 -53.969 1.00 59.72 226 ILE B N 1
ATOM 3696 C CA . ILE B 1 226 ? 14.346 47.339 -53.983 1.00 63.05 226 ILE B CA 1
ATOM 3697 C C . ILE B 1 226 ? 14.013 45.893 -53.623 1.00 59.88 226 ILE B C 1
ATOM 3698 O O . ILE B 1 226 ? 13.013 45.634 -52.954 1.00 59.68 226 ILE B O 1
ATOM 3703 N N . PRO B 1 227 ? 14.852 44.945 -54.070 1.00 57.64 227 PRO B N 1
ATOM 3704 C CA . PRO B 1 227 ? 14.627 43.513 -53.842 1.00 55.94 227 PRO B CA 1
ATOM 3705 C C . PRO B 1 227 ? 14.388 43.176 -52.373 1.00 56.08 227 PRO B C 1
ATOM 3706 O O . PRO B 1 227 ? 14.954 43.822 -51.491 1.00 58.85 227 PRO B O 1
ATOM 3710 N N . MET B 1 228 ? 13.555 42.170 -52.124 1.00 54.52 228 MET B N 1
ATOM 3711 C CA . MET B 1 228 ? 13.268 41.720 -50.766 1.00 54.56 228 MET B CA 1
ATOM 3712 C C . MET B 1 228 ? 14.192 40.580 -50.351 1.00 52.27 228 MET B C 1
ATOM 3713 O O . MET B 1 228 ? 14.405 39.632 -51.107 1.00 48.90 228 MET B O 1
ATOM 3718 N N . LYS B 1 229 ? 14.730 40.678 -49.140 1.00 51.50 229 LYS B N 1
ATOM 3719 C CA . LYS B 1 229 ? 15.623 39.658 -48.606 1.00 53.39 229 LYS B CA 1
ATOM 3720 C C . LYS B 1 229 ? 14.906 38.816 -47.557 1.00 54.49 229 LYS B C 1
ATOM 3721 O O . LYS B 1 229 ? 14.333 39.350 -46.606 1.00 51.13 229 LYS B O 1
ATOM 3727 N N . ILE B 1 230 ? 14.939 37.499 -47.735 1.00 50.83 230 ILE B N 1
ATOM 3728 C CA . ILE B 1 230 ? 14.271 36.588 -46.814 1.00 51.98 230 ILE B CA 1
ATOM 3729 C C . ILE B 1 230 ? 15.224 35.504 -46.319 1.00 50.73 230 ILE B C 1
ATOM 3730 O O . ILE B 1 230 ? 15.595 34.601 -47.067 1.00 51.24 230 ILE B O 1
ATOM 3735 N N . GLU B 1 231 ? 15.616 35.602 -45.052 1.00 53.18 231 GLU B N 1
ATOM 3736 C CA . GLU B 1 231 ? 16.518 34.629 -44.446 1.00 58.55 231 GLU B CA 1
ATOM 3737 C C . GLU B 1 231 ? 15.746 33.579 -43.652 1.00 58.02 231 GLU B C 1
ATOM 3738 O O . GLU B 1 231 ? 14.868 33.911 -42.856 1.00 60.62 231 GLU B O 1
ATOM 3744 N N . VAL B 1 232 ? 16.082 32.313 -43.872 1.00 55.43 232 VAL B N 1
ATOM 3745 C CA . VAL B 1 232 ? 15.414 31.210 -43.193 1.00 57.90 232 VAL B CA 1
ATOM 3746 C C . VAL B 1 232 ? 16.414 30.400 -42.372 1.00 59.70 232 VAL B C 1
ATOM 3747 O O . VAL B 1 232 ? 16.926 29.381 -42.834 1.00 56.27 232 VAL B O 1
ATOM 3751 N N . PRO B 1 233 ? 16.699 30.863 -41.145 1.00 64.17 233 PRO B N 1
ATOM 3752 C CA . PRO B 1 233 ? 17.673 30.224 -40.254 1.00 62.59 233 PRO B CA 1
ATOM 3753 C C . PRO B 1 233 ? 17.124 28.954 -39.618 1.00 63.06 233 PRO B C 1
ATOM 3754 O O . PRO B 1 233 ? 15.938 28.887 -39.304 1.00 63.03 233 PRO B O 1
ATOM 3758 N N . THR B 1 234 ? 17.984 27.959 -39.430 1.00 67.79 234 THR B N 1
ATOM 3759 C CA . THR B 1 234 ? 17.604 26.754 -38.703 1.00 72.66 234 THR B CA 1
ATOM 3760 C C . THR B 1 234 ? 18.417 26.648 -37.416 1.00 71.28 234 THR B C 1
ATOM 3761 O O . THR B 1 234 ? 19.462 27.285 -37.279 1.00 69.34 234 THR B O 1
ATOM 3765 N N . ASP B 1 235 ? 17.929 25.845 -36.476 1.00 72.39 235 ASP B N 1
ATOM 3766 C CA . ASP B 1 235 ? 18.578 25.700 -35.176 1.00 76.98 235 ASP B CA 1
ATOM 3767 C C . ASP B 1 235 ? 20.018 25.205 -35.309 1.00 77.19 235 ASP B C 1
ATOM 3768 O O . ASP B 1 235 ? 20.817 25.331 -34.379 1.00 69.28 235 ASP B O 1
ATOM 3773 N N . SER B 1 236 ? 20.342 24.647 -36.470 1.00 73.91 236 SER B N 1
ATOM 3774 C CA . SER B 1 236 ? 21.667 24.089 -36.708 1.00 72.12 236 SER B CA 1
ATOM 3775 C C . SER B 1 236 ? 22.618 25.115 -37.319 1.00 73.68 236 SER B C 1
ATOM 3776 O O . SER B 1 236 ? 23.837 25.003 -37.182 1.00 72.66 236 SER B O 1
ATOM 3779 N N . GLY B 1 237 ? 22.056 26.112 -37.994 1.00 72.38 237 GLY B N 1
ATOM 3780 C CA . GLY B 1 237 ? 22.853 27.158 -38.607 1.00 70.50 237 GLY B CA 1
ATOM 3781 C C . GLY B 1 237 ? 22.565 27.330 -40.085 1.00 68.15 237 GLY B C 1
ATOM 3782 O O . GLY B 1 237 ? 22.419 28.452 -40.571 1.00 69.61 237 GLY B O 1
ATOM 3783 N N . GLY B 1 238 ? 22.488 26.212 -40.801 1.00 66.04 238 GLY B N 1
ATOM 3784 C CA . GLY B 1 238 ? 22.193 26.231 -42.223 1.00 68.47 238 GLY B CA 1
ATOM 3785 C C . GLY B 1 238 ? 20.963 27.057 -42.541 1.00 67.27 238 GLY B C 1
ATOM 3786 O O . GLY B 1 238 ? 19.852 26.724 -42.128 1.00 66.99 238 GLY B O 1
ATOM 3787 N N . GLN B 1 239 ? 21.163 28.139 -43.284 1.00 61.33 239 GLN B N 1
ATOM 3788 C CA . GLN B 1 239 ? 20.087 29.074 -43.578 1.00 61.87 239 GLN B CA 1
ATOM 3789 C C . GLN B 1 239 ? 19.818 29.188 -45.074 1.00 66.04 239 GLN B C 1
ATOM 3790 O O . GLN B 1 239 ? 20.737 29.102 -45.889 1.00 63.59 239 GLN B O 1
ATOM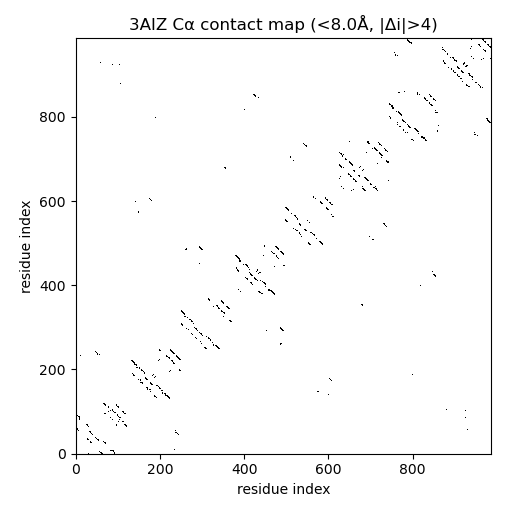 3796 N N . LEU B 1 240 ? 18.550 29.375 -45.427 1.00 65.95 240 LEU B N 1
ATOM 3797 C CA . LEU B 1 240 ? 18.165 29.648 -46.806 1.00 58.58 240 LEU B CA 1
ATOM 3798 C C . LEU B 1 240 ? 17.938 31.142 -46.989 1.00 57.52 240 LEU B C 1
ATOM 3799 O O . LEU B 1 240 ? 17.152 31.750 -46.265 1.00 59.07 240 LEU B O 1
ATOM 3804 N N . ILE B 1 241 ? 18.632 31.734 -47.953 1.00 55.59 241 ILE B N 1
ATOM 3805 C CA . ILE B 1 241 ? 18.438 33.144 -48.258 1.00 55.49 241 ILE B CA 1
ATOM 3806 C C . ILE B 1 241 ? 17.752 33.303 -49.609 1.00 56.25 241 ILE B C 1
ATOM 3807 O O . ILE B 1 241 ? 18.266 32.855 -50.633 1.00 60.26 241 ILE B O 1
ATOM 3812 N N . PHE B 1 242 ? 16.582 33.931 -49.603 1.00 53.68 242 PHE B N 1
ATOM 3813 C CA . PHE B 1 242 ? 15.849 34.188 -50.834 1.00 49.51 242 PHE B CA 1
ATOM 3814 C C . PHE B 1 242 ? 15.903 35.667 -51.186 1.00 48.28 242 PHE B C 1
ATOM 3815 O O . PHE B 1 242 ? 15.805 36.526 -50.310 1.00 49.35 242 PHE B O 1
ATOM 3823 N N . TRP B 1 243 ? 16.066 35.958 -52.471 1.00 47.96 243 TRP B N 1
ATOM 3824 C CA . TRP B 1 243 ? 15.982 37.326 -52.962 1.00 52.06 243 TRP B CA 1
ATOM 3825 C C . TRP B 1 243 ? 14.883 37.415 -54.014 1.00 51.74 243 TRP B C 1
ATOM 3826 O O . TRP B 1 243 ? 14.824 36.594 -54.930 1.00 49.98 243 TRP B O 1
ATOM 3837 N N . ILE B 1 244 ? 14.009 38.407 -53.873 1.00 53.57 244 ILE B N 1
ATOM 3838 C CA . ILE B 1 244 ? 12.878 38.563 -54.782 1.00 55.29 244 ILE B CA 1
ATOM 3839 C C . ILE B 1 244 ? 12.945 39.881 -55.544 1.00 53.31 244 ILE B C 1
ATOM 3840 O O . ILE B 1 244 ? 12.929 40.957 -54.946 1.00 54.53 244 ILE B O 1
ATOM 3845 N N . ALA B 1 245 ? 13.016 39.791 -56.867 1.00 52.71 245 ALA B N 1
ATOM 3846 C CA . ALA B 1 245 ? 13.031 40.978 -57.709 1.00 54.87 245 ALA B CA 1
ATOM 3847 C C . ALA B 1 245 ? 11.667 41.655 -57.686 1.00 51.59 245 ALA B C 1
ATOM 3848 O O . ALA B 1 245 ? 10.647 41.012 -57.930 1.00 54.29 245 ALA B O 1
ATOM 3850 N N . PRO B 1 246 ? 11.647 42.961 -57.386 1.00 55.63 246 PRO B N 1
ATOM 3851 C CA . PRO B 1 246 ? 10.405 43.735 -57.297 1.00 55.13 246 PRO B CA 1
ATOM 3852 C C . PRO B 1 246 ? 9.786 43.972 -58.667 1.00 55.12 246 PRO B C 1
ATOM 3853 O O . PRO B 1 246 ? 10.376 43.618 -59.687 1.00 59.87 246 PRO B O 1
ATOM 3857 N N . ARG B 1 247 ? 8.599 44.566 -58.681 1.00 53.51 247 ARG B N 1
ATOM 3858 C CA . ARG B 1 247 ? 7.980 45.010 -59.921 1.00 60.59 247 ARG B CA 1
ATOM 3859 C C . ARG B 1 247 ? 8.045 46.528 -59.984 1.00 60.65 247 ARG B C 1
ATOM 3860 O O . ARG B 1 247 ? 7.816 47.206 -58.982 1.00 60.36 247 ARG B O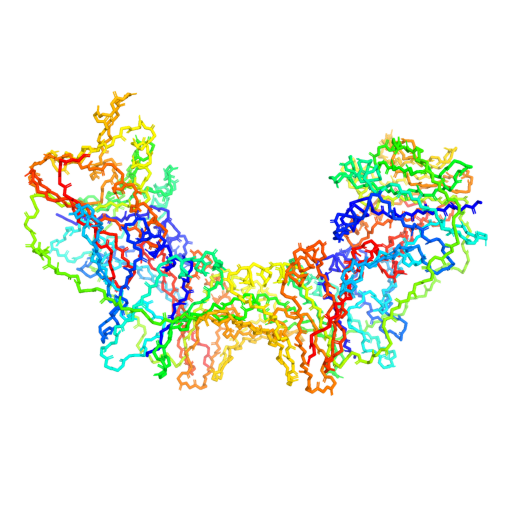 1
ATOM 3868 N N . LEU B 1 248 ? 8.364 47.059 -61.158 1.00 60.40 248 LEU B N 1
ATOM 3869 C CA . LEU B 1 248 ? 8.512 48.500 -61.320 1.00 62.17 248 LEU B CA 1
ATOM 3870 C C . LEU B 1 248 ? 7.573 49.058 -62.386 1.00 65.00 248 LEU B C 1
ATOM 3871 O O . LEU B 1 248 ? 7.302 50.259 -62.417 1.00 61.79 248 LEU B O 1
ATOM 3877 N N . MET C 2 1 ? 20.885 47.097 -17.426 1.00 64.66 1 MET C N 1
ATOM 3878 C CA . MET C 2 1 ? 20.935 46.444 -18.730 1.00 61.32 1 MET C CA 1
ATOM 3879 C C . MET C 2 1 ? 19.583 45.860 -19.129 1.00 57.38 1 MET C C 1
ATOM 3880 O O . MET C 2 1 ? 18.666 45.783 -18.312 1.00 55.97 1 MET C O 1
ATOM 3885 N N . ARG C 2 2 ? 19.469 45.454 -20.390 1.00 56.66 2 ARG C N 1
ATOM 3886 C CA . ARG C 2 2 ? 18.229 44.883 -20.907 1.00 55.13 2 ARG C CA 1
ATOM 3887 C C . ARG C 2 2 ? 18.515 43.748 -21.887 1.00 56.00 2 ARG C C 1
ATOM 3888 O O . ARG C 2 2 ? 19.152 43.952 -22.920 1.00 58.49 2 ARG C O 1
ATOM 3896 N N . VAL C 2 3 ? 18.032 42.554 -21.556 1.00 52.47 3 VAL C N 1
ATOM 3897 C CA . VAL C 2 3 ? 18.301 41.362 -22.352 1.00 48.76 3 VAL C CA 1
ATOM 3898 C C . VAL C 2 3 ? 17.013 40.605 -22.676 1.00 46.65 3 VAL C C 1
ATOM 3899 O O . VAL C 2 3 ? 16.084 40.572 -21.869 1.00 45.31 3 VAL C O 1
ATOM 3903 N N . LYS C 2 4 ? 16.962 39.999 -23.859 1.00 47.63 4 LYS C N 1
ATOM 3904 C CA . LYS C 2 4 ? 15.778 39.262 -24.291 1.00 47.51 4 LYS C CA 1
ATOM 3905 C C . LYS C 2 4 ? 16.112 37.855 -24.782 1.00 48.09 4 LYS C C 1
ATOM 3906 O O . LYS C 2 4 ? 16.966 37.674 -25.650 1.00 47.48 4 LYS C O 1
ATOM 3912 N N . VAL C 2 5 ? 15.425 36.864 -24.223 1.00 48.39 5 VAL C N 1
ATOM 3913 C CA . VAL C 2 5 ? 15.600 35.474 -24.625 1.00 48.00 5 VAL C CA 1
ATOM 3914 C C . VAL C 2 5 ? 14.354 34.972 -25.340 1.00 50.32 5 VAL C C 1
ATOM 3915 O O . VAL C 2 5 ? 13.235 35.240 -24.905 1.00 54.49 5 VAL C O 1
ATOM 3919 N N . ILE C 2 6 ? 14.544 34.242 -26.434 1.00 49.65 6 ILE C N 1
ATOM 3920 C CA . ILE C 2 6 ? 13.414 33.686 -27.171 1.00 55.83 6 ILE C CA 1
ATOM 3921 C C . ILE C 2 6 ? 12.993 32.324 -26.620 1.00 54.17 6 ILE C C 1
ATOM 3922 O O . ILE C 2 6 ? 11.886 32.173 -26.105 1.00 53.88 6 ILE C O 1
ATOM 3927 N N . ASP C 2 7 ? 13.876 31.336 -26.730 1.00 51.91 7 ASP C N 1
ATOM 3928 C CA . ASP C 2 7 ? 13.597 30.010 -26.189 1.00 49.82 7 ASP C CA 1
ATOM 3929 C C . ASP C 2 7 ? 13.809 30.005 -24.680 1.00 51.21 7 ASP C C 1
ATOM 3930 O O . ASP C 2 7 ? 14.766 29.413 -24.180 1.00 50.95 7 ASP C O 1
ATOM 3935 N N . ALA C 2 8 ? 12.909 30.666 -23.961 1.00 49.08 8 ALA C N 1
ATOM 3936 C CA . ALA C 2 8 ? 13.035 30.815 -22.516 1.00 45.71 8 ALA C CA 1
ATOM 3937 C C . ALA C 2 8 ? 12.765 29.510 -21.776 1.00 43.57 8 ALA C C 1
ATOM 3938 O O . ALA C 2 8 ? 13.108 29.374 -20.602 1.00 43.85 8 ALA C O 1
ATOM 3940 N N . ASP C 2 9 ? 12.150 28.553 -22.463 1.00 46.62 9 ASP C N 1
ATOM 3941 C CA . ASP C 2 9 ? 11.847 27.261 -21.856 1.00 48.97 9 ASP C CA 1
ATOM 3942 C C . ASP C 2 9 ? 13.132 26.510 -21.526 1.00 48.89 9 ASP C C 1
ATOM 3943 O O . ASP C 2 9 ? 13.321 26.039 -20.404 1.00 45.40 9 ASP C O 1
ATOM 3948 N N . ALA C 2 10 ? 14.014 26.399 -22.513 1.00 50.44 10 ALA C N 1
ATOM 3949 C CA . ALA C 2 10 ? 15.301 25.749 -22.314 1.00 46.17 10 ALA C CA 1
ATOM 3950 C C . ALA C 2 10 ? 16.166 26.596 -21.390 1.00 43.00 10 ALA C C 1
ATOM 3951 O O . ALA C 2 10 ? 16.797 26.083 -20.466 1.00 40.76 10 ALA C O 1
ATOM 3953 N N . PHE C 2 11 ? 16.175 27.899 -21.646 1.00 41.89 11 PHE C N 1
ATOM 3954 C CA . PHE C 2 11 ? 16.957 28.845 -20.859 1.00 39.65 11 PHE C CA 1
ATOM 3955 C C . PHE C 2 11 ? 16.725 28.679 -19.358 1.00 40.06 11 PHE C C 1
ATOM 3956 O O . PHE C 2 11 ? 17.653 28.807 -18.562 1.00 41.57 11 PHE C O 1
ATOM 3964 N N . SER C 2 12 ? 15.486 28.388 -18.977 1.00 39.68 12 SER C N 1
ATOM 3965 C CA . SER C 2 12 ? 15.136 28.272 -17.566 1.00 39.10 12 SER C CA 1
ATOM 3966 C C . SER C 2 12 ? 15.801 27.068 -16.904 1.00 38.94 12 SER C C 1
ATOM 3967 O O . SER C 2 12 ? 16.130 27.107 -15.718 1.00 40.31 12 SER C O 1
ATOM 3970 N N . TYR C 2 13 ? 15.999 26.003 -17.673 1.00 40.70 13 TYR C N 1
ATOM 3971 C CA . TYR C 2 13 ? 16.573 24.772 -17.134 1.00 41.47 13 TYR C CA 1
ATOM 3972 C C . TYR C 2 13 ? 18.036 24.925 -16.721 1.00 38.39 13 TYR C C 1
ATOM 3973 O O . TYR C 2 13 ? 18.543 24.145 -15.915 1.00 35.78 13 TYR C O 1
ATOM 3982 N N . ILE C 2 14 ? 18.710 25.928 -17.275 1.00 34.43 14 ILE C N 1
ATOM 3983 C CA . ILE C 2 14 ? 20.076 26.235 -16.870 1.00 36.14 14 ILE C CA 1
ATOM 3984 C C . ILE C 2 14 ? 20.103 26.594 -15.389 1.00 35.45 14 ILE C C 1
ATOM 3985 O O . ILE C 2 14 ? 21.025 26.224 -14.662 1.00 33.13 14 ILE C O 1
ATOM 3990 N N . PHE C 2 15 ? 19.074 27.312 -14.951 1.00 37.94 15 PHE C N 1
ATOM 3991 C CA . PHE C 2 15 ? 18.988 27.790 -13.577 1.00 34.61 15 PHE C CA 1
ATOM 3992 C C . PHE C 2 15 ? 18.355 26.752 -12.658 1.00 36.20 15 PHE C C 1
ATOM 3993 O O . PHE C 2 15 ? 18.595 26.749 -11.451 1.00 37.81 15 PHE C O 1
ATOM 4001 N N . ARG C 2 16 ? 17.549 25.869 -13.235 1.00 36.24 16 ARG C N 1
ATOM 4002 C CA . ARG C 2 16 ? 16.974 24.766 -12.478 1.00 38.72 16 ARG C CA 1
ATOM 4003 C C . ARG C 2 16 ? 18.058 23.741 -12.153 1.00 39.89 16 ARG C C 1
ATOM 4004 O O . ARG C 2 16 ? 18.005 23.072 -11.121 1.00 42.59 16 ARG C O 1
ATOM 4012 N N . THR C 2 17 ? 19.045 23.630 -13.037 1.00 37.14 17 THR C N 1
ATOM 4013 C CA . THR C 2 17 ? 20.203 22.782 -12.785 1.00 36.76 17 THR C CA 1
ATOM 4014 C C . THR C 2 17 ? 21.012 23.343 -11.623 1.00 38.68 17 THR C C 1
ATOM 4015 O O . THR C 2 17 ? 21.421 22.608 -10.725 1.00 40.29 17 THR C O 1
ATOM 4019 N N . LEU C 2 18 ? 21.236 24.653 -11.649 1.00 36.32 18 LEU C N 1
ATOM 4020 C CA . LEU C 2 18 ? 22.032 25.320 -10.624 1.00 35.42 18 LEU C CA 1
ATOM 4021 C C . LEU C 2 18 ? 21.422 25.190 -9.230 1.00 37.26 18 LEU C C 1
ATOM 4022 O O . LEU C 2 18 ? 22.143 25.184 -8.233 1.00 39.86 18 LEU C O 1
ATOM 4027 N N . GLU C 2 19 ? 20.098 25.089 -9.163 1.00 36.77 19 GLU C N 1
ATOM 4028 C CA . GLU C 2 19 ? 19.414 24.931 -7.882 1.00 40.33 19 GLU C CA 1
ATOM 4029 C C . GLU C 2 19 ? 19.952 23.730 -7.114 1.00 39.95 19 GLU C C 1
ATOM 4030 O O . GLU C 2 19 ? 19.964 23.721 -5.883 1.00 37.26 19 GLU C O 1
ATOM 4036 N N . GLU C 2 20 ? 20.395 22.719 -7.853 1.00 39.75 20 GLU C N 1
ATOM 4037 C CA . GLU C 2 20 ? 20.913 21.496 -7.255 1.00 38.99 20 GLU C CA 1
ATOM 4038 C C . GLU C 2 20 ? 22.232 21.740 -6.528 1.00 37.99 20 GLU C C 1
ATOM 4039 O O . GLU C 2 20 ? 22.624 20.959 -5.662 1.00 39.80 20 GLU C O 1
ATOM 4045 N N . PHE C 2 21 ? 22.911 22.828 -6.878 1.00 36.35 21 PHE C N 1
ATOM 4046 C CA . PHE C 2 21 ? 24.246 23.093 -6.350 1.00 38.67 21 PHE C CA 1
ATOM 4047 C C . PHE C 2 21 ? 24.319 24.298 -5.413 1.00 41.33 21 PHE C C 1
ATOM 4048 O O . PHE C 2 21 ? 24.945 24.228 -4.355 1.00 42.54 21 PHE C O 1
ATOM 4056 N N . ILE C 2 22 ? 23.686 25.401 -5.799 1.00 40.99 22 ILE C N 1
ATOM 4057 C CA . ILE C 2 22 ? 23.809 26.641 -5.040 1.00 41.20 22 ILE C CA 1
ATOM 4058 C C . ILE C 2 22 ? 22.468 27.315 -4.752 1.00 42.34 22 ILE C C 1
ATOM 4059 O O . ILE C 2 22 ? 21.479 27.076 -5.444 1.00 40.07 22 ILE C O 1
ATOM 4064 N N . ASP C 2 23 ? 22.452 28.160 -3.725 1.00 45.39 23 ASP C N 1
ATOM 4065 C CA . ASP C 2 23 ? 21.240 28.862 -3.312 1.00 46.91 23 ASP C CA 1
ATOM 4066 C C . ASP C 2 23 ? 21.134 30.240 -3.954 1.00 47.07 23 ASP C C 1
ATOM 4067 O O . ASP C 2 23 ? 20.075 30.624 -4.451 1.00 50.76 23 ASP C O 1
ATOM 4072 N N . GLU C 2 24 ? 22.233 30.985 -3.930 1.00 45.95 24 GLU C N 1
ATOM 4073 C CA . GLU C 2 24 ? 22.277 32.313 -4.529 1.00 40.09 24 GLU C CA 1
ATOM 4074 C C . GLU C 2 24 ? 23.228 32.325 -5.716 1.00 42.47 24 GLU C C 1
ATOM 4075 O O . GLU C 2 24 ? 24.329 31.782 -5.644 1.00 48.07 24 GLU C O 1
ATOM 4081 N N . ILE C 2 25 ? 22.801 32.938 -6.815 1.00 39.63 25 ILE C N 1
ATOM 4082 C CA . ILE C 2 25 ? 23.678 33.095 -7.967 1.00 45.05 25 ILE C CA 1
ATOM 4083 C C . ILE C 2 25 ? 23.897 34.568 -8.272 1.00 42.41 25 ILE C C 1
ATOM 4084 O O . ILE C 2 25 ? 23.088 35.417 -7.902 1.00 44.82 25 ILE C O 1
ATOM 4089 N N . THR C 2 26 ? 25.002 34.864 -8.944 1.00 40.03 26 THR C N 1
ATOM 4090 C CA . THR C 2 26 ? 25.333 36.232 -9.302 1.00 37.47 26 THR C CA 1
ATOM 4091 C C . THR C 2 26 ? 25.359 36.397 -10.814 1.00 39.65 26 THR C C 1
ATOM 4092 O O . THR C 2 26 ? 26.350 36.067 -11.465 1.00 41.59 26 THR C O 1
ATOM 4096 N N . LEU C 2 27 ? 24.261 36.899 -11.369 1.00 37.24 27 LEU C N 1
ATOM 4097 C CA . LEU C 2 27 ? 24.198 37.195 -12.793 1.00 35.54 27 LEU C CA 1
ATOM 4098 C C . LEU C 2 27 ? 25.149 38.340 -13.116 1.00 40.01 27 LEU C C 1
ATOM 4099 O O . LEU C 2 27 ? 24.910 39.484 -12.730 1.00 40.59 27 LEU C O 1
ATOM 4104 N N . ASP C 2 28 ? 26.231 38.024 -13.818 1.00 40.58 28 ASP C N 1
ATOM 4105 C CA . ASP C 2 28 ? 27.248 39.013 -14.151 1.00 40.05 28 ASP C CA 1
ATOM 4106 C C . ASP C 2 28 ? 27.191 39.378 -15.630 1.00 44.43 28 ASP C C 1
ATOM 4107 O O . ASP C 2 28 ? 27.800 38.713 -16.467 1.00 45.90 28 ASP C O 1
ATOM 4112 N N . PHE C 2 29 ? 26.456 40.440 -15.945 1.00 46.18 29 PHE C N 1
ATOM 4113 C CA . PHE C 2 29 ? 26.314 40.892 -17.325 1.00 45.23 29 PHE C CA 1
ATOM 4114 C C . PHE C 2 29 ? 27.509 41.730 -17.768 1.00 47.23 29 PHE C C 1
ATOM 4115 O O . PHE C 2 29 ? 27.775 42.794 -17.211 1.00 49.10 29 PHE C O 1
ATOM 4123 N N . THR C 2 30 ? 28.228 41.241 -18.773 1.00 47.77 30 THR C N 1
ATOM 4124 C CA . THR C 2 30 ? 29.381 41.954 -19.308 1.00 51.76 30 THR C CA 1
ATOM 4125 C C . THR C 2 30 ? 29.196 42.236 -20.794 1.00 54.63 30 THR C C 1
ATOM 4126 O O . THR C 2 30 ? 28.236 41.771 -21.409 1.00 51.94 30 THR C O 1
ATOM 4130 N N . SER C 2 31 ? 30.120 43.000 -21.367 1.00 57.99 31 SER C N 1
ATOM 4131 C CA . SER C 2 31 ? 30.061 43.336 -22.784 1.00 60.32 31 SER C CA 1
ATOM 4132 C C . SER C 2 31 ? 30.068 42.081 -23.653 1.00 61.20 31 SER C C 1
ATOM 4133 O O . SER C 2 31 ? 29.405 42.030 -24.689 1.00 63.38 31 SER C O 1
ATOM 4136 N N . ASP C 2 32 ? 30.818 41.071 -23.223 1.00 58.40 32 ASP C N 1
ATOM 4137 C CA . ASP C 2 32 ? 30.936 39.826 -23.976 1.00 58.69 32 ASP C CA 1
ATOM 4138 C C . ASP C 2 32 ? 29.678 38.966 -23.863 1.00 56.23 32 ASP C C 1
ATOM 4139 O O . ASP C 2 32 ? 29.267 38.323 -24.829 1.00 55.39 32 ASP C O 1
ATOM 4144 N N . GLY C 2 33 ? 29.073 38.957 -22.680 1.00 53.13 33 GLY C N 1
ATOM 4145 C CA . GLY C 2 33 ? 27.869 38.180 -22.452 1.00 45.14 33 GLY C CA 1
ATOM 4146 C C . GLY C 2 33 ? 27.596 37.942 -20.980 1.00 41.89 33 GLY C C 1
ATOM 4147 O O . GLY C 2 33 ? 28.273 38.496 -20.115 1.00 42.41 33 GLY C O 1
ATOM 4148 N N . LEU C 2 34 ? 26.599 37.110 -20.698 1.00 37.92 34 LEU C N 1
ATOM 4149 C CA . LEU C 2 34 ? 26.222 36.801 -19.324 1.00 37.56 34 LEU C CA 1
ATOM 4150 C C . LEU C 2 34 ? 27.121 35.731 -18.720 1.00 38.47 34 LEU C C 1
ATOM 4151 O O . LEU C 2 34 ? 27.100 34.576 -19.144 1.00 37.42 34 LEU C O 1
ATOM 4156 N N . LYS C 2 35 ? 27.912 36.121 -17.726 1.00 38.21 35 LYS C N 1
ATOM 4157 C CA . LYS C 2 35 ? 28.767 35.178 -17.017 1.00 36.24 35 LYS C CA 1
ATOM 4158 C C . LYS C 2 35 ? 28.151 34.806 -15.676 1.00 35.52 35 LYS C C 1
ATOM 4159 O O . LYS C 2 35 ? 27.766 35.674 -14.895 1.00 37.56 35 LYS C O 1
ATOM 4165 N N . ILE C 2 36 ? 28.048 33.508 -15.422 1.00 34.33 36 ILE C N 1
ATOM 4166 C CA . ILE C 2 36 ? 27.519 33.013 -14.161 1.00 34.42 36 ILE C CA 1
ATOM 4167 C C . ILE C 2 36 ? 28.520 32.047 -13.555 1.00 31.71 36 ILE C C 1
ATOM 4168 O O . ILE C 2 36 ? 29.015 31.149 -14.232 1.00 32.58 36 ILE C O 1
ATOM 4173 N N . ARG C 2 37 ? 28.818 32.236 -12.277 1.00 34.18 37 ARG C N 1
ATOM 4174 C CA . ARG C 2 37 ? 29.847 31.448 -11.619 1.00 33.53 37 ARG C CA 1
ATOM 4175 C C . ARG C 2 37 ? 29.485 31.193 -10.165 1.00 34.32 37 ARG C C 1
ATOM 4176 O O . ARG C 2 37 ? 29.202 32.127 -9.416 1.00 41.98 37 ARG C O 1
ATOM 4184 N N . GLY C 2 38 ? 29.490 29.924 -9.772 1.00 31.35 38 GLY C N 1
ATOM 4185 C CA . GLY C 2 38 ? 29.159 29.550 -8.410 1.00 33.61 38 GLY C CA 1
ATOM 4186 C C . GLY C 2 38 ? 29.920 28.329 -7.937 1.00 33.10 38 GLY C C 1
ATOM 4187 O O . GLY C 2 38 ? 30.626 27.686 -8.713 1.00 31.21 38 GLY C O 1
ATOM 4188 N N . ILE C 2 39 ? 29.774 28.009 -6.656 1.00 30.09 39 ILE C N 1
ATOM 4189 C CA . ILE C 2 39 ? 30.428 26.843 -6.079 1.00 31.66 39 ILE C CA 1
ATOM 4190 C C . ILE C 2 39 ? 29.608 26.293 -4.915 1.00 34.01 39 ILE C C 1
ATOM 4191 O O . ILE C 2 39 ? 29.270 27.020 -3.982 1.00 38.99 39 ILE C O 1
ATOM 4196 N N . ASP C 2 40 ? 29.279 25.007 -4.982 1.00 33.79 40 ASP C N 1
ATOM 4197 C CA . ASP C 2 40 ? 28.442 24.378 -3.964 1.00 37.63 40 ASP C CA 1
ATOM 4198 C C . ASP C 2 40 ? 29.082 24.441 -2.577 1.00 39.46 40 ASP C C 1
ATOM 4199 O O . ASP C 2 40 ? 30.297 24.590 -2.456 1.00 38.18 40 ASP C O 1
ATOM 4204 N N . PRO C 2 41 ? 28.255 24.336 -1.525 1.00 41.82 41 PRO C N 1
ATOM 4205 C CA . PRO C 2 41 ? 28.720 24.437 -0.136 1.00 41.87 41 PRO C CA 1
ATOM 4206 C C . PRO C 2 41 ? 29.854 23.468 0.191 1.00 42.29 41 PRO C C 1
ATOM 4207 O O . PRO C 2 41 ? 30.752 23.826 0.953 1.00 45.54 41 PRO C O 1
ATOM 4211 N N . SER C 2 42 ? 29.813 22.265 -0.372 1.00 42.74 42 SER C N 1
ATOM 4212 C CA . SER C 2 42 ? 30.852 21.270 -0.114 1.00 43.93 42 SER C CA 1
ATOM 4213 C C . SER C 2 42 ? 32.131 21.602 -0.875 1.00 41.39 42 SER C C 1
ATOM 4214 O O . SER C 2 42 ? 33.169 20.974 -0.667 1.00 40.58 42 SER C O 1
ATOM 4217 N N . ARG C 2 43 ? 32.043 22.589 -1.759 1.00 39.64 43 ARG C N 1
ATOM 4218 C CA . ARG C 2 43 ? 33.182 23.019 -2.565 1.00 40.98 43 ARG C CA 1
ATOM 4219 C C . ARG C 2 43 ? 33.673 21.911 -3.489 1.00 37.37 43 ARG C C 1
ATOM 4220 O O . ARG C 2 43 ? 34.755 22.005 -4.069 1.00 35.36 43 ARG C O 1
ATOM 4228 N N . VAL C 2 44 ? 32.865 20.865 -3.627 1.00 36.09 44 VAL C N 1
ATOM 4229 C CA . VAL C 2 44 ? 33.184 19.762 -4.524 1.00 37.25 44 VAL C CA 1
ATOM 4230 C C . VAL C 2 44 ? 32.962 20.169 -5.976 1.00 34.90 44 VAL C C 1
ATOM 4231 O O . VAL C 2 44 ? 33.726 19.786 -6.862 1.00 33.75 44 VAL C O 1
ATOM 4235 N N . THR C 2 45 ? 31.916 20.953 -6.214 1.00 34.09 45 THR C N 1
ATOM 4236 C CA . THR C 2 45 ? 31.562 21.357 -7.569 1.00 33.67 45 THR C CA 1
ATOM 4237 C C . THR C 2 45 ? 31.760 22.850 -7.803 1.00 33.40 45 THR C C 1
ATOM 4238 O O . THR C 2 45 ? 31.245 23.681 -7.057 1.00 35.75 45 THR C O 1
ATOM 4242 N N . PHE C 2 46 ? 32.514 23.182 -8.845 1.00 30.82 46 PHE C N 1
ATOM 4243 C CA . PHE C 2 46 ? 32.671 24.565 -9.268 1.00 30.61 46 PHE C CA 1
ATOM 4244 C C . PHE C 2 46 ? 32.016 24.749 -10.626 1.00 30.94 46 PHE C C 1
ATOM 4245 O O . PHE C 2 46 ? 32.265 23.979 -11.552 1.00 30.27 46 PHE C O 1
ATOM 4253 N N . ILE C 2 47 ? 31.181 25.775 -10.742 1.00 32.10 47 ILE C N 1
ATOM 4254 C CA . ILE C 2 47 ? 30.395 25.981 -11.949 1.00 31.37 47 ILE C CA 1
ATOM 4255 C C . ILE C 2 47 ? 30.786 27.265 -12.669 1.00 31.73 47 ILE C C 1
ATOM 4256 O O . ILE C 2 47 ? 30.779 28.346 -12.082 1.00 34.20 47 ILE C O 1
ATOM 4261 N N . ASP C 2 48 ? 31.127 27.137 -13.946 1.00 31.07 48 ASP C N 1
ATOM 4262 C CA . ASP C 2 48 ? 31.515 28.285 -14.753 1.00 31.01 48 ASP C CA 1
ATOM 4263 C C . ASP C 2 48 ? 30.690 28.343 -16.034 1.00 33.82 48 ASP C C 1
ATOM 4264 O O . ASP C 2 48 ? 30.902 27.557 -16.958 1.00 32.83 48 ASP C O 1
ATOM 4269 N N . ILE C 2 49 ? 29.750 29.281 -16.085 1.00 33.49 49 ILE C N 1
ATOM 4270 C CA . ILE C 2 49 ? 28.851 29.404 -17.226 1.00 31.87 49 ILE C CA 1
ATOM 4271 C C . ILE C 2 49 ? 29.094 30.685 -18.015 1.00 34.70 49 ILE C C 1
ATOM 4272 O O . ILE C 2 49 ? 29.320 31.750 -17.440 1.00 35.22 49 ILE C O 1
ATOM 4277 N N . LEU C 2 50 ? 29.053 30.570 -19.338 1.00 37.48 50 LEU C N 1
ATOM 4278 C CA . LEU C 2 50 ? 29.164 31.729 -20.213 1.00 35.82 50 LEU C CA 1
ATOM 4279 C C . LEU C 2 50 ? 28.067 31.710 -21.267 1.00 38.84 50 LEU C C 1
ATOM 4280 O O . LEU C 2 50 ? 28.009 30.808 -22.103 1.00 40.01 50 LEU C O 1
ATOM 4285 N N . ILE C 2 51 ? 27.194 32.708 -21.216 1.00 39.08 51 ILE C N 1
ATOM 4286 C CA . ILE C 2 51 ? 26.122 32.843 -22.190 1.00 38.06 51 ILE C CA 1
ATOM 4287 C C . ILE C 2 51 ? 26.356 34.098 -23.021 1.00 40.62 51 ILE C C 1
ATOM 4288 O O . ILE C 2 51 ? 25.937 35.189 -22.638 1.00 42.42 51 ILE C O 1
ATOM 4293 N N . PRO C 2 52 ? 27.040 33.941 -24.163 1.00 41.70 52 PRO C N 1
ATOM 4294 C CA . PRO C 2 52 ? 27.443 35.047 -25.039 1.00 42.71 52 PRO C CA 1
ATOM 4295 C C . PRO C 2 52 ? 26.263 35.904 -25.482 1.00 44.49 52 PRO C C 1
ATOM 4296 O O . PRO C 2 52 ? 25.120 35.447 -25.459 1.00 45.28 52 PRO C O 1
ATOM 4300 N N . ALA C 2 53 ? 26.549 37.138 -25.884 1.00 43.53 53 ALA C N 1
ATOM 4301 C CA . ALA C 2 53 ? 25.516 38.061 -26.336 1.00 44.04 53 ALA C CA 1
ATOM 4302 C C . ALA C 2 53 ? 24.700 37.471 -27.482 1.00 46.60 53 ALA C C 1
ATOM 4303 O O . ALA C 2 53 ? 23.488 37.669 -27.559 1.00 50.78 53 ALA C O 1
ATOM 4305 N N . GLY C 2 54 ? 25.372 36.742 -28.367 1.00 44.67 54 GLY C N 1
ATOM 4306 C CA . GLY C 2 54 ? 24.728 36.159 -29.530 1.00 43.97 54 GLY C CA 1
ATOM 4307 C C . GLY C 2 54 ? 23.642 35.159 -29.183 1.00 48.33 54 GLY C C 1
ATOM 4308 O O . GLY C 2 54 ? 22.740 34.911 -29.983 1.00 55.13 54 GLY C O 1
ATOM 4309 N N . TYR C 2 55 ? 23.732 34.579 -27.991 1.00 49.81 55 TYR C N 1
ATOM 4310 C CA . TYR C 2 55 ? 22.733 33.623 -27.525 1.00 47.39 55 TYR C CA 1
ATOM 4311 C C . TYR C 2 55 ? 21.366 34.288 -27.434 1.00 50.90 55 TYR C C 1
ATOM 4312 O O . TYR C 2 55 ? 20.337 33.656 -27.670 1.00 49.58 55 TYR C O 1
ATOM 4321 N N . PHE C 2 56 ? 21.368 35.572 -27.090 1.00 51.19 56 PHE C N 1
ATOM 4322 C CA . PHE C 2 56 ? 20.136 36.330 -26.939 1.00 50.04 56 PHE C CA 1
ATOM 4323 C C . PHE C 2 56 ? 19.733 36.981 -28.254 1.00 56.74 56 PHE C C 1
ATOM 4324 O O . PHE C 2 56 ? 20.578 37.251 -29.109 1.00 56.28 56 PHE C O 1
ATOM 4332 N N . GLU C 2 57 ? 18.437 37.232 -28.413 1.00 60.02 57 GLU C N 1
ATOM 4333 C CA . GLU C 2 57 ? 17.945 37.968 -29.569 1.00 62.24 57 GLU C CA 1
ATOM 4334 C C . GLU C 2 57 ? 18.299 39.442 -29.415 1.00 61.81 57 GLU C C 1
ATOM 4335 O O . GLU C 2 57 ? 18.634 40.118 -30.388 1.00 68.03 57 GLU C O 1
ATOM 4341 N N . GLU C 2 58 ? 18.222 39.932 -28.181 1.00 54.55 58 GLU C N 1
ATOM 4342 C CA . GLU C 2 58 ? 18.594 41.306 -27.870 1.00 55.29 58 GLU C CA 1
ATOM 4343 C C . GLU C 2 58 ? 19.503 41.334 -26.649 1.00 56.48 58 GLU C C 1
ATOM 4344 O O . GLU C 2 58 ? 19.195 40.730 -25.622 1.00 54.89 58 GLU C O 1
ATOM 4350 N N . TYR C 2 59 ? 20.626 42.036 -26.766 1.00 56.63 59 TYR C N 1
ATOM 4351 C CA . TYR C 2 59 ? 21.579 42.142 -25.670 1.00 51.14 59 TYR C CA 1
ATOM 4352 C C . TYR C 2 59 ? 22.108 43.567 -25.563 1.00 55.30 59 TYR C C 1
ATOM 4353 O O . TYR C 2 59 ? 22.891 44.012 -26.401 1.00 57.85 59 TYR C O 1
ATOM 4362 N N . ASN C 2 60 ? 21.675 44.278 -24.528 1.00 54.70 60 ASN C N 1
ATOM 4363 C CA . ASN C 2 60 ? 22.063 45.671 -24.347 1.00 58.15 60 ASN C CA 1
ATOM 4364 C C . ASN C 2 60 ? 22.706 45.927 -22.988 1.00 62.96 60 ASN C C 1
ATOM 4365 O O . ASN C 2 60 ? 22.028 46.299 -22.030 1.00 64.43 60 ASN C O 1
ATOM 4370 N N . VAL C 2 61 ? 24.018 45.727 -22.912 1.00 61.84 61 VAL C N 1
ATOM 4371 C CA . VAL C 2 61 ? 24.761 45.980 -21.683 1.00 62.52 61 VAL C CA 1
ATOM 4372 C C . VAL C 2 61 ? 25.886 46.977 -21.933 1.00 65.16 61 VAL C C 1
ATOM 4373 O O . VAL C 2 61 ? 26.905 46.635 -22.533 1.00 66.01 61 VAL C O 1
ATOM 4377 N N . GLU C 2 62 ? 25.697 48.210 -21.472 1.00 65.54 62 GLU C N 1
ATOM 4378 C CA . GLU C 2 62 ? 26.694 49.258 -21.670 1.00 70.28 62 GLU C CA 1
ATOM 4379 C C . GLU C 2 62 ? 27.965 48.990 -20.867 1.00 69.65 62 GLU C C 1
ATOM 4380 O O . GLU C 2 62 ? 29.056 48.905 -21.429 1.00 68.36 62 GLU C O 1
ATOM 4386 N N . LYS C 2 63 ? 27.819 48.857 -19.553 1.00 67.99 63 LYS C N 1
ATOM 4387 C CA . LYS C 2 63 ? 28.947 48.531 -18.690 1.00 66.79 63 LYS C CA 1
ATOM 4388 C C . LYS C 2 63 ? 28.620 47.310 -17.838 1.00 64.35 63 LYS C C 1
ATOM 4389 O O . LYS C 2 63 ? 27.451 46.991 -17.625 1.00 65.95 63 LYS C O 1
ATOM 4395 N N . GLU C 2 64 ? 29.654 46.626 -17.357 1.00 62.45 64 GLU C N 1
ATOM 4396 C CA . GLU C 2 64 ? 29.464 45.430 -16.543 1.00 60.38 64 GLU C CA 1
ATOM 4397 C C . GLU C 2 64 ? 28.523 45.700 -15.375 1.00 59.30 64 GLU C C 1
ATOM 4398 O O . GLU C 2 64 ? 28.620 46.733 -14.713 1.00 62.46 64 GLU C O 1
ATOM 4404 N N . GLU C 2 65 ? 27.610 44.768 -15.130 1.00 55.56 65 GLU C N 1
ATOM 4405 C CA . GLU C 2 65 ? 26.653 44.913 -14.042 1.00 54.05 65 GLU C CA 1
ATOM 4406 C C . GLU C 2 65 ? 26.378 43.579 -13.356 1.00 47.87 65 GLU C C 1
ATOM 4407 O O . GLU C 2 65 ? 25.789 42.674 -13.947 1.00 44.27 65 GLU C O 1
ATOM 4413 N N . LYS C 2 66 ? 26.817 43.464 -12.107 1.00 46.60 66 LYS C N 1
ATOM 4414 C CA . LYS C 2 66 ? 26.579 42.264 -11.318 1.00 42.75 66 LYS C CA 1
ATOM 4415 C C . LYS C 2 66 ? 25.308 42.419 -10.498 1.00 41.53 66 LYS C C 1
ATOM 4416 O O . LYS C 2 66 ? 25.109 43.431 -9.828 1.00 41.69 66 LYS C O 1
ATOM 4422 N N . VAL C 2 67 ? 24.448 41.410 -10.554 1.00 40.60 67 VAL C N 1
ATOM 4423 C CA . VAL C 2 67 ? 23.232 41.404 -9.754 1.00 42.86 67 VAL C CA 1
ATOM 4424 C C . VAL C 2 67 ? 22.944 40.008 -9.217 1.00 40.21 67 VAL C C 1
ATOM 4425 O O . VAL C 2 67 ? 22.596 39.100 -9.970 1.00 44.74 67 VAL C O 1
ATOM 4429 N N . GLY C 2 68 ? 23.104 39.839 -7.910 1.00 41.32 68 GLY C N 1
ATOM 4430 C CA . GLY C 2 68 ? 22.823 38.568 -7.272 1.00 43.33 68 GLY C CA 1
ATOM 4431 C C . GLY C 2 68 ? 21.348 38.430 -6.954 1.00 39.68 68 GLY C C 1
ATOM 4432 O O . GLY C 2 68 ? 20.652 39.426 -6.770 1.00 41.01 68 GLY C O 1
ATOM 4433 N N . VAL C 2 69 ? 20.871 37.193 -6.887 1.00 39.11 69 VAL C N 1
ATOM 4434 C CA . VAL C 2 69 ? 19.467 36.938 -6.594 1.00 44.21 69 VAL C CA 1
ATOM 4435 C C . VAL C 2 69 ? 19.258 35.519 -6.076 1.00 41.03 69 VAL C C 1
ATOM 4436 O O . VAL C 2 69 ? 19.885 34.577 -6.558 1.00 44.53 69 VAL C O 1
ATOM 4440 N N . LYS C 2 70 ? 18.383 35.373 -5.085 1.00 41.36 70 LYS C N 1
ATOM 4441 C CA . LYS C 2 70 ? 18.036 34.056 -4.567 1.00 43.14 70 LYS C CA 1
ATOM 4442 C C . LYS C 2 70 ? 17.512 33.186 -5.706 1.00 43.38 70 LYS C C 1
ATOM 4443 O O . LYS C 2 70 ? 16.498 33.504 -6.325 1.00 44.22 70 LYS C O 1
ATOM 4449 N N . LEU C 2 71 ? 18.209 32.088 -5.977 1.00 39.19 71 LEU C N 1
ATOM 4450 C CA . LEU C 2 71 ? 17.911 31.259 -7.140 1.00 39.09 71 LEU C CA 1
ATOM 4451 C C . LEU C 2 71 ? 16.518 30.627 -7.101 1.00 39.04 71 LEU C C 1
ATOM 4452 O O . LEU C 2 71 ? 15.886 30.449 -8.140 1.00 37.96 71 LEU C O 1
ATOM 4457 N N . GLU C 2 72 ? 16.043 30.289 -5.906 1.00 40.03 72 GLU C N 1
ATOM 4458 C CA . GLU C 2 72 ? 14.745 29.632 -5.764 1.00 46.38 72 GLU C CA 1
ATOM 4459 C C . GLU C 2 72 ? 13.596 30.493 -6.292 1.00 46.32 72 GLU C C 1
ATOM 4460 O O . GLU C 2 72 ? 12.751 30.021 -7.053 1.00 41.78 72 GLU C O 1
ATOM 4466 N N . ASP C 2 73 ? 13.567 31.755 -5.877 1.00 44.17 73 ASP C N 1
ATOM 4467 C CA . ASP C 2 73 ? 12.530 32.679 -6.314 1.00 42.21 73 ASP C CA 1
ATOM 4468 C C . ASP C 2 73 ? 12.631 32.938 -7.810 1.00 41.43 73 ASP C C 1
ATOM 4469 O O . ASP C 2 73 ? 11.620 33.003 -8.510 1.00 43.53 73 ASP C O 1
ATOM 4474 N N . PHE C 2 74 ? 13.861 33.088 -8.290 1.00 39.37 74 PHE C N 1
ATOM 4475 C CA . PHE C 2 74 ? 14.111 33.348 -9.701 1.00 39.94 74 PHE C CA 1
ATOM 4476 C C . PHE C 2 74 ? 13.702 32.155 -10.556 1.00 39.66 74 PHE C C 1
ATOM 4477 O O . PHE C 2 74 ? 13.227 32.317 -11.679 1.00 39.03 74 PHE C O 1
ATOM 4485 N N . THR C 2 75 ? 13.885 30.956 -10.015 1.00 38.66 75 THR C N 1
ATOM 4486 C CA . THR C 2 75 ? 13.526 29.736 -10.726 1.00 40.73 75 THR C CA 1
ATOM 4487 C C . THR C 2 75 ? 12.030 29.450 -10.605 1.00 41.75 75 THR C C 1
ATOM 4488 O O . THR C 2 75 ? 11.431 28.847 -11.495 1.00 40.59 75 TH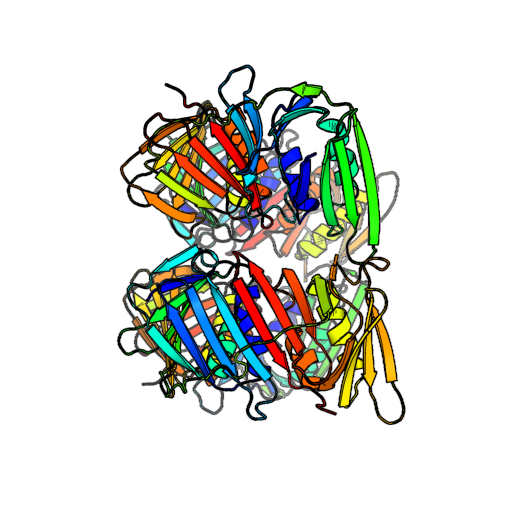R C O 1
ATOM 4492 N N . ASP C 2 76 ? 11.430 29.892 -9.503 1.00 42.68 76 ASP C N 1
ATOM 4493 C CA . ASP C 2 76 ? 9.993 29.730 -9.302 1.00 43.14 76 ASP C CA 1
ATOM 4494 C C . ASP C 2 76 ? 9.190 30.426 -10.397 1.00 41.44 76 ASP C C 1
ATOM 4495 O O . ASP C 2 76 ? 8.123 29.953 -10.786 1.00 44.13 76 ASP C O 1
ATOM 4500 N N . VAL C 2 77 ? 9.702 31.550 -10.892 1.00 37.58 77 VAL C N 1
ATOM 4501 C CA . VAL C 2 77 ? 9.019 32.283 -11.952 1.00 38.78 77 VAL C CA 1
ATOM 4502 C C . VAL C 2 77 ? 9.443 31.779 -13.325 1.00 38.64 77 VAL C C 1
ATOM 4503 O O . VAL C 2 77 ? 8.711 31.929 -14.302 1.00 41.43 77 VAL C O 1
ATOM 4507 N N . LEU C 2 78 ? 10.628 31.181 -13.393 1.00 41.31 78 LEU C N 1
ATOM 4508 C CA . LEU C 2 78 ? 11.126 30.615 -14.641 1.00 39.08 78 LEU C CA 1
ATOM 4509 C C . LEU C 2 78 ? 10.373 29.339 -15.000 1.00 41.99 78 LEU C C 1
ATOM 4510 O O . LEU C 2 78 ? 10.212 29.014 -16.175 1.00 44.72 78 LEU C O 1
ATOM 4515 N N . LYS C 2 79 ? 9.913 28.620 -13.982 1.00 40.54 79 LYS C N 1
ATOM 4516 C CA . LYS C 2 79 ? 9.151 27.397 -14.197 1.00 41.39 79 LYS C CA 1
ATOM 4517 C C . LYS C 2 79 ? 7.806 27.694 -14.853 1.00 41.81 79 LYS C C 1
ATOM 4518 O O . LYS C 2 79 ? 7.172 26.803 -15.419 1.00 40.28 79 LYS C O 1
ATOM 4524 N N . THR C 2 80 ? 7.374 28.948 -14.772 1.00 43.27 80 THR C N 1
ATOM 4525 C CA . THR C 2 80 ? 6.056 29.331 -15.265 1.00 43.60 80 THR C CA 1
ATOM 4526 C C . THR C 2 80 ? 6.085 29.763 -16.727 1.00 46.08 80 THR C C 1
ATOM 4527 O O . THR C 2 80 ? 5.108 30.313 -17.234 1.00 47.31 80 THR C O 1
ATOM 4531 N N . VAL C 2 81 ? 7.204 29.518 -17.402 1.00 45.60 81 VAL C N 1
ATOM 4532 C CA . VAL C 2 81 ? 7.322 29.874 -18.812 1.00 48.48 81 VAL C CA 1
ATOM 4533 C C . VAL C 2 81 ? 6.759 28.770 -19.699 1.00 52.10 81 VAL C C 1
ATOM 4534 O O . VAL C 2 81 ? 6.863 27.586 -19.378 1.00 50.60 81 VAL C O 1
ATOM 4538 N N . THR C 2 82 ? 6.158 29.168 -20.815 1.00 55.13 82 THR C N 1
ATOM 4539 C CA . THR C 2 82 ? 5.599 28.216 -21.763 1.00 57.66 82 THR C CA 1
ATOM 4540 C C . THR C 2 82 ? 6.530 28.045 -22.957 1.00 62.48 82 THR C C 1
ATOM 4541 O O . THR C 2 82 ? 7.658 28.539 -22.953 1.00 59.87 82 THR C O 1
ATOM 4545 N N . LYS C 2 83 ? 6.052 27.342 -23.978 1.00 67.44 83 LYS C N 1
ATOM 4546 C CA . LYS C 2 83 ? 6.836 27.116 -25.186 1.00 67.94 83 LYS C CA 1
ATOM 4547 C C . LYS C 2 83 ? 6.964 28.398 -26.002 1.00 66.88 83 LYS C C 1
ATOM 4548 O O . LYS C 2 83 ? 8.012 28.671 -26.587 1.00 66.19 83 LYS C O 1
ATOM 4554 N N . ASN C 2 84 ? 5.891 29.182 -26.033 1.00 64.66 84 ASN C N 1
ATOM 4555 C CA . ASN C 2 84 ? 5.853 30.404 -26.830 1.00 65.35 84 ASN C CA 1
ATOM 4556 C C . ASN C 2 84 ? 6.039 31.674 -26.001 1.00 63.85 84 ASN C C 1
ATOM 4557 O O . ASN C 2 84 ? 5.550 32.743 -26.368 1.00 62.32 84 ASN C O 1
ATOM 4562 N N . ASP C 2 85 ? 6.745 31.548 -24.882 1.00 63.03 85 ASP C N 1
ATOM 4563 C CA . ASP C 2 85 ? 7.041 32.693 -24.028 1.00 55.08 85 ASP C CA 1
ATOM 4564 C C . ASP C 2 85 ? 8.408 33.279 -24.344 1.00 49.74 85 ASP C C 1
ATOM 4565 O O . ASP C 2 85 ? 9.390 32.549 -24.467 1.00 53.38 85 ASP C O 1
ATOM 4570 N N . SER C 2 86 ? 8.465 34.599 -24.478 1.00 50.28 86 SER C N 1
ATOM 4571 C CA . SER C 2 86 ? 9.735 35.299 -24.605 1.00 47.75 86 SER C CA 1
ATOM 4572 C C . SER C 2 86 ? 10.089 35.906 -23.253 1.00 47.45 86 SER C C 1
ATOM 4573 O O . SER C 2 86 ? 9.207 36.342 -22.515 1.00 48.69 86 SER C O 1
ATOM 4576 N N . LEU C 2 87 ? 11.375 35.927 -22.925 1.00 48.71 87 LEU C N 1
ATOM 4577 C CA . LEU C 2 87 ? 11.807 36.389 -21.611 1.00 45.45 87 LEU C CA 1
ATOM 4578 C C . LEU C 2 87 ? 12.620 37.678 -21.688 1.00 44.73 87 LEU C C 1
ATOM 4579 O O . LEU C 2 87 ? 13.379 37.889 -22.631 1.00 49.89 87 LEU C O 1
ATOM 4584 N N . TYR C 2 88 ? 12.448 38.538 -20.689 1.00 41.74 88 TYR C N 1
ATOM 4585 C CA . TYR C 2 88 ? 13.186 39.793 -20.614 1.00 42.18 88 TYR C CA 1
ATOM 4586 C C . TYR C 2 88 ? 13.823 39.964 -19.240 1.00 41.83 88 TYR C C 1
ATOM 4587 O O . TYR C 2 88 ? 13.166 39.785 -18.215 1.00 43.09 88 TYR C O 1
ATOM 4596 N N . LEU C 2 89 ? 15.105 40.307 -19.225 1.00 42.27 89 LEU C N 1
ATOM 4597 C CA . LEU C 2 89 ? 15.805 40.597 -17.981 1.00 41.11 89 LEU C CA 1
ATOM 4598 C C . LEU C 2 89 ? 16.229 42.057 -17.984 1.00 45.52 89 LEU C C 1
ATOM 4599 O O . LEU C 2 89 ? 16.650 42.580 -19.013 1.00 49.66 89 LEU C O 1
ATOM 4604 N N . GLU C 2 90 ? 16.115 42.717 -16.836 1.00 45.09 90 GLU C N 1
ATOM 4605 C CA . GLU C 2 90 ? 16.376 44.149 -16.769 1.00 49.11 90 GLU C CA 1
ATOM 4606 C C . GLU C 2 90 ? 16.648 44.607 -15.339 1.00 52.15 90 GLU C C 1
ATOM 4607 O O . GLU C 2 90 ? 16.394 43.875 -14.385 1.00 49.00 90 GLU C O 1
ATOM 4613 N N . THR C 2 91 ? 17.175 45.820 -15.200 1.00 57.02 91 THR C N 1
ATOM 4614 C CA . THR C 2 91 ? 17.444 46.398 -13.889 1.00 61.46 91 THR C CA 1
ATOM 4615 C C . THR C 2 91 ? 16.668 47.699 -13.710 1.00 69.78 91 THR C C 1
ATOM 4616 O O . THR C 2 91 ? 16.758 48.602 -14.541 1.00 74.86 91 THR C O 1
ATOM 4620 N N . ASP C 2 92 ? 15.911 47.792 -12.620 1.00 70.19 92 ASP C N 1
ATOM 4621 C CA . ASP C 2 92 ? 15.061 48.955 -12.374 1.00 73.13 92 ASP C CA 1
ATOM 4622 C C . ASP C 2 92 ? 15.795 50.086 -11.656 1.00 78.73 92 ASP C C 1
ATOM 4623 O O . ASP C 2 92 ? 15.194 50.824 -10.874 1.00 80.88 92 ASP C O 1
ATOM 4628 N N . GLU C 2 93 ? 17.090 50.216 -11.930 1.00 80.80 93 GLU C N 1
ATOM 4629 C CA . GLU C 2 93 ? 17.922 51.255 -11.321 1.00 85.84 93 GLU C CA 1
ATOM 4630 C C . GLU C 2 93 ? 18.169 51.007 -9.833 1.00 85.38 93 GLU C C 1
ATOM 4631 O O . GLU C 2 93 ? 19.269 51.247 -9.332 1.00 85.17 93 GLU C O 1
ATOM 4637 N N . ASN C 2 94 ? 17.145 50.530 -9.130 1.00 81.88 94 ASN C N 1
ATOM 4638 C CA . ASN C 2 94 ? 17.297 50.129 -7.736 1.00 79.33 94 ASN C CA 1
ATOM 4639 C C . ASN C 2 94 ? 18.086 48.830 -7.628 1.00 74.24 94 ASN C C 1
ATOM 4640 O O . ASN C 2 94 ? 18.059 48.156 -6.596 1.00 68.53 94 ASN C O 1
ATOM 4645 N N . GLN C 2 95 ? 18.779 48.486 -8.710 1.00 72.20 95 GLN C N 1
ATOM 4646 C CA . GLN C 2 95 ? 19.610 47.288 -8.768 1.00 72.44 95 GLN C CA 1
ATOM 4647 C C . GLN C 2 95 ? 18.777 46.007 -8.794 1.00 67.46 95 GLN C C 1
ATOM 4648 O O . GLN C 2 95 ? 19.286 44.934 -9.116 1.00 66.81 95 GLN C O 1
ATOM 4654 N N . ASN C 2 96 ? 17.495 46.128 -8.464 1.00 64.53 96 ASN C N 1
ATOM 4655 C CA . ASN C 2 96 ? 16.590 44.985 -8.471 1.00 56.82 96 ASN C CA 1
ATOM 4656 C C . ASN C 2 96 ? 16.421 44.390 -9.865 1.00 55.38 96 ASN C C 1
ATOM 4657 O O . ASN C 2 96 ? 16.252 45.114 -10.845 1.00 57.42 96 ASN C O 1
ATOM 4662 N N . ILE C 2 97 ? 16.468 43.065 -9.945 1.00 47.37 97 ILE C N 1
ATOM 4663 C CA . ILE C 2 97 ? 16.331 42.367 -11.217 1.00 44.89 97 ILE C CA 1
ATOM 4664 C C . ILE C 2 97 ? 14.864 42.280 -11.645 1.00 46.92 97 ILE C C 1
ATOM 4665 O O . ILE C 2 97 ? 13.978 42.045 -10.821 1.00 43.05 97 ILE C O 1
ATOM 4670 N N . LYS C 2 98 ? 14.613 42.482 -12.935 1.00 46.22 98 LYS C N 1
ATOM 4671 C CA . LYS C 2 98 ? 13.263 42.404 -13.484 1.00 39.99 98 LYS C CA 1
ATOM 4672 C C . LYS C 2 98 ? 13.131 41.270 -14.493 1.00 42.88 98 LYS C C 1
ATOM 4673 O O . LYS C 2 98 ? 13.867 41.214 -15.477 1.00 46.23 98 LYS C O 1
ATOM 4679 N N . VAL C 2 99 ? 12.186 40.369 -14.246 1.00 40.60 99 VAL C N 1
ATOM 4680 C CA . VAL C 2 99 ? 11.906 39.282 -15.173 1.00 37.29 99 VAL C CA 1
ATOM 4681 C C . VAL C 2 99 ? 10.540 39.502 -15.811 1.00 37.30 99 VAL C C 1
ATOM 4682 O O . VAL C 2 99 ? 9.521 39.526 -15.121 1.00 33.99 99 VAL C O 1
ATOM 4686 N N . THR C 2 100 ? 10.522 39.668 -17.129 1.00 36.34 100 THR C N 1
ATOM 4687 C CA . THR C 2 100 ? 9.279 39.926 -17.843 1.00 37.22 100 THR C CA 1
ATOM 4688 C C . THR C 2 100 ? 8.942 38.803 -18.815 1.00 40.68 100 THR C C 1
ATOM 4689 O O . THR C 2 100 ? 9.561 38.680 -19.871 1.00 43.89 100 THR C O 1
ATOM 4693 N N . LEU C 2 101 ? 7.959 37.987 -18.453 1.00 37.73 101 LEU C N 1
ATOM 4694 C CA . LEU C 2 101 ? 7.492 36.923 -19.330 1.00 37.65 101 LEU C CA 1
ATOM 4695 C C . LEU C 2 101 ? 6.429 37.463 -20.281 1.00 41.36 101 LEU C C 1
ATOM 4696 O O . LEU C 2 101 ? 5.445 38.064 -19.850 1.00 43.40 101 LEU C O 1
ATOM 4701 N N . ASP C 2 102 ? 6.635 37.251 -21.576 1.00 42.55 102 ASP C N 1
ATOM 4702 C CA . ASP C 2 102 ? 5.724 37.773 -22.585 1.00 42.99 102 ASP C CA 1
ATOM 4703 C C . ASP C 2 102 ? 5.196 36.659 -23.481 1.00 47.97 102 ASP C C 1
ATOM 4704 O O . ASP C 2 102 ? 5.941 36.074 -24.267 1.00 50.93 102 ASP C O 1
ATOM 4709 N N . GLY C 2 103 ? 3.904 36.372 -23.354 1.00 45.64 103 GLY C N 1
ATOM 4710 C CA . GLY C 2 103 ? 3.258 35.354 -24.161 1.00 45.65 103 GLY C CA 1
ATOM 4711 C C . GLY C 2 103 ? 1.773 35.624 -24.295 1.00 44.96 103 GLY C C 1
ATOM 4712 O O . GLY C 2 103 ? 1.370 36.672 -24.801 1.00 44.06 103 GLY C O 1
ATOM 4713 N N . VAL C 2 104 ? 0.957 34.677 -23.840 1.00 40.52 104 VAL C N 1
ATOM 4714 C CA . VAL C 2 104 ? -0.490 34.856 -23.835 1.00 37.45 104 VAL C CA 1
ATOM 4715 C C . VAL C 2 104 ? -0.846 36.180 -23.167 1.00 40.59 104 VAL C C 1
ATOM 4716 O O . VAL C 2 104 ? -1.738 36.899 -23.617 1.00 42.01 104 VAL C O 1
ATOM 4720 N N . TYR C 2 105 ? -0.139 36.491 -22.087 1.00 39.72 105 TYR C N 1
ATOM 4721 C CA . TYR C 2 105 ? -0.282 37.772 -21.409 1.00 38.50 105 TYR C CA 1
ATOM 4722 C C . TYR C 2 105 ? 1.081 38.217 -20.900 1.00 38.80 105 TYR C C 1
ATOM 4723 O O . TYR C 2 105 ? 1.980 37.396 -20.726 1.00 41.38 105 TYR C O 1
ATOM 4732 N N . GLU C 2 106 ? 1.239 39.515 -20.670 1.00 39.12 106 GLU C N 1
ATOM 4733 C CA . GLU C 2 106 ? 2.514 40.048 -20.206 1.00 40.09 106 GLU C CA 1
ATOM 4734 C C . GLU C 2 106 ? 2.538 40.163 -18.685 1.00 38.73 106 GLU C C 1
ATOM 4735 O O . GLU C 2 106 ? 1.565 40.598 -18.070 1.00 36.41 106 GLU C O 1
ATOM 4741 N N . ARG C 2 107 ? 3.655 39.770 -18.085 1.00 38.62 107 ARG C N 1
ATOM 4742 C CA . ARG C 2 107 ? 3.783 39.759 -16.633 1.00 38.00 107 ARG C CA 1
ATOM 4743 C C . ARG C 2 107 ? 5.224 40.033 -16.213 1.00 35.43 107 ARG C C 1
ATOM 4744 O O . ARG C 2 107 ? 6.164 39.560 -16.849 1.00 34.46 107 ARG C O 1
ATOM 4752 N N . THR C 2 108 ? 5.392 40.799 -15.139 1.00 35.28 108 THR C N 1
ATOM 4753 C CA . THR C 2 108 ? 6.724 41.163 -14.668 1.00 32.75 108 THR C CA 1
ATOM 4754 C C . THR C 2 108 ? 6.927 40.881 -13.182 1.00 32.86 108 THR C C 1
ATOM 4755 O O . THR C 2 108 ? 6.240 41.446 -12.330 1.00 31.37 108 THR C O 1
ATOM 4759 N N . PHE C 2 109 ? 7.877 40.001 -12.883 1.00 34.37 109 PHE C N 1
ATOM 4760 C CA . PHE C 2 109 ? 8.271 39.726 -11.508 1.00 31.93 109 PHE C CA 1
ATOM 4761 C C . PHE C 2 109 ? 9.523 40.525 -11.162 1.00 34.35 109 PHE C C 1
ATOM 4762 O O . PHE C 2 109 ? 10.361 40.788 -12.024 1.00 36.48 109 PHE C O 1
ATOM 4770 N N . THR C 2 110 ? 9.650 40.910 -9.898 1.00 32.56 110 THR C N 1
ATOM 4771 C CA . THR C 2 110 ? 10.822 41.645 -9.443 1.00 34.94 110 THR C CA 1
ATOM 4772 C C . THR C 2 110 ? 11.397 41.028 -8.175 1.00 37.30 110 THR C C 1
ATOM 4773 O O . THR C 2 110 ? 10.661 40.665 -7.261 1.00 38.09 110 THR C O 1
ATOM 4777 N N . PHE C 2 111 ? 12.718 40.907 -8.131 1.00 44.39 111 PHE C N 1
ATOM 4778 C CA . PHE C 2 111 ? 13.389 40.329 -6.976 1.00 43.25 111 PHE C CA 1
ATOM 4779 C C . PHE C 2 111 ? 14.341 41.338 -6.353 1.00 42.21 111 PHE C C 1
ATOM 4780 O O . PHE C 2 111 ? 15.016 42.083 -7.063 1.00 44.92 111 PHE C O 1
ATOM 4788 N N . PRO C 2 112 ? 14.394 41.371 -5.015 1.00 42.50 112 PRO C N 1
ATOM 4789 C CA . PRO C 2 112 ? 15.308 42.273 -4.313 1.00 45.68 112 PRO C CA 1
ATOM 4790 C C . PRO C 2 112 ? 16.749 41.825 -4.512 1.00 47.70 112 PRO C C 1
ATOM 4791 O O . PRO C 2 112 ? 17.007 40.624 -4.609 1.00 44.50 112 PRO C O 1
ATOM 4795 N N . SER C 2 113 ? 17.673 42.776 -4.583 1.00 49.43 113 SER C N 1
ATOM 4796 C CA . SER C 2 113 ? 19.084 42.443 -4.711 1.00 47.71 113 SER C CA 1
ATOM 4797 C C . SER C 2 113 ? 19.651 41.999 -3.369 1.00 48.99 113 SER C C 1
ATOM 4798 O O . SER C 2 113 ? 19.217 42.464 -2.313 1.00 45.92 113 SER C O 1
ATOM 4801 N N . ILE C 2 114 ? 20.618 41.089 -3.419 1.00 47.33 114 ILE C N 1
ATOM 4802 C CA . ILE C 2 114 ? 21.253 40.577 -2.212 1.00 48.40 114 ILE C CA 1
ATOM 4803 C C . ILE C 2 114 ? 22.769 40.591 -2.363 1.00 44.19 114 ILE C C 1
ATOM 4804 O O . ILE C 2 114 ? 23.288 40.732 -3.471 1.00 44.64 114 ILE C O 1
ATOM 4809 N N . VAL C 2 115 ? 23.478 40.452 -1.248 1.00 41.64 115 VAL C N 1
ATOM 4810 C CA . VAL C 2 115 ? 24.935 40.425 -1.279 1.00 41.36 115 VAL C CA 1
ATOM 4811 C C . VAL C 2 115 ? 25.438 39.228 -2.080 1.00 40.43 115 VAL C C 1
ATOM 4812 O O . VAL C 2 115 ? 25.074 38.084 -1.807 1.00 43.10 115 VAL C O 1
ATOM 4816 N N . ALA C 2 116 ? 26.270 39.504 -3.076 1.00 39.70 116 ALA C N 1
ATOM 4817 C CA . ALA C 2 116 ? 26.792 38.463 -3.949 1.00 42.19 116 ALA C CA 1
ATOM 4818 C C . ALA C 2 116 ? 28.286 38.251 -3.729 1.00 43.13 116 ALA C C 1
ATOM 4819 O O . ALA C 2 116 ? 29.090 39.164 -3.915 1.00 42.10 116 ALA C O 1
ATOM 4821 N N . SER C 2 117 ? 28.649 37.037 -3.331 1.00 43.42 117 SER C N 1
ATOM 4822 C CA . SER C 2 117 ? 30.047 36.688 -3.125 1.00 40.74 117 SER C CA 1
ATOM 4823 C C . SER C 2 117 ? 30.796 36.618 -4.450 1.00 40.09 117 SER C C 1
ATOM 4824 O O . SER C 2 117 ? 30.200 36.386 -5.501 1.00 42.89 117 SER C O 1
ATOM 4827 N N . GLU C 2 118 ? 32.105 36.827 -4.391 1.00 45.81 118 GLU C N 1
ATOM 4828 C CA . GLU C 2 118 ? 32.961 36.640 -5.553 1.00 50.44 118 GLU C CA 1
ATOM 4829 C C . GLU C 2 118 ? 33.554 35.239 -5.506 1.00 45.39 118 GLU C C 1
ATOM 4830 O O . GLU C 2 118 ? 34.114 34.827 -4.489 1.00 45.07 118 GLU C O 1
ATOM 4836 N N . ILE C 2 119 ? 33.421 34.503 -6.604 1.00 42.65 119 ILE C N 1
ATOM 4837 C CA . ILE C 2 119 ? 33.920 33.136 -6.656 1.00 45.36 119 ILE C CA 1
ATOM 4838 C C . ILE C 2 119 ? 35.263 33.063 -7.377 1.00 45.54 119 ILE C C 1
ATOM 4839 O O . ILE C 2 119 ? 35.363 33.373 -8.564 1.00 47.50 119 ILE C O 1
ATOM 4844 N N . GLU C 2 120 ? 36.293 32.654 -6.644 1.00 47.65 120 GLU C N 1
ATOM 4845 C CA . GLU C 2 120 ? 37.635 32.527 -7.199 1.00 51.91 120 GLU C CA 1
ATOM 4846 C C . GLU C 2 120 ? 37.799 31.205 -7.941 1.00 51.42 120 GLU C C 1
ATOM 4847 O O . GLU C 2 120 ? 37.336 30.163 -7.476 1.00 49.55 120 GLU C O 1
ATOM 4853 N N . THR C 2 121 ? 38.457 31.254 -9.096 1.00 52.89 121 THR C N 1
ATOM 4854 C CA . THR C 2 121 ? 38.713 30.054 -9.888 1.00 55.09 121 THR C CA 1
ATOM 4855 C C . THR C 2 121 ? 39.594 29.067 -9.127 1.00 53.97 121 THR C C 1
ATOM 4856 O O . THR C 2 121 ? 40.702 29.407 -8.715 1.00 56.81 121 THR C O 1
ATOM 4860 N N . PRO C 2 122 ? 39.096 27.835 -8.940 1.00 53.30 122 PRO C N 1
ATOM 4861 C CA . PRO C 2 122 ? 39.755 26.803 -8.132 1.00 56.17 122 PRO C CA 1
ATOM 4862 C C . PRO C 2 122 ? 41.017 26.240 -8.780 1.00 58.08 122 PRO C C 1
ATOM 4863 O O . PRO C 2 122 ? 41.959 25.886 -8.070 1.00 58.05 122 PRO C O 1
ATOM 4867 N N . ASN C 2 123 ? 41.032 26.156 -10.107 1.00 60.15 123 ASN C N 1
ATOM 4868 C CA . ASN C 2 123 ? 42.137 25.515 -10.814 1.00 60.02 123 ASN C CA 1
ATOM 4869 C C . ASN C 2 123 ? 42.893 26.450 -11.753 1.00 60.98 123 ASN C C 1
ATOM 4870 O O . ASN C 2 123 ? 42.346 26.919 -12.752 1.00 57.45 123 ASN C O 1
ATOM 4875 N N . LEU C 2 124 ? 44.155 26.706 -11.420 1.00 62.13 124 LEU C N 1
ATOM 4876 C CA . LEU C 2 124 ? 45.025 27.539 -12.244 1.00 60.64 124 LEU C CA 1
ATOM 4877 C C . LEU C 2 124 ? 45.151 26.966 -13.651 1.00 60.22 124 LEU C C 1
ATOM 4878 O O . LEU C 2 124 ? 44.805 27.623 -14.634 1.00 60.03 124 LEU C O 1
ATOM 4883 N N . ASN C 2 125 ? 45.651 25.738 -13.740 1.00 55.61 125 ASN C N 1
ATOM 4884 C CA . ASN C 2 125 ? 45.779 25.055 -15.021 1.00 53.07 125 ASN C CA 1
ATOM 4885 C C . ASN C 2 125 ? 45.417 23.580 -14.908 1.00 53.80 125 ASN C C 1
ATOM 4886 O O . ASN C 2 125 ? 45.834 22.900 -13.968 1.00 52.86 125 ASN C O 1
ATOM 4891 N N . LEU C 2 126 ? 44.642 23.089 -15.869 1.00 53.91 126 LEU C N 1
ATOM 4892 C CA . LEU C 2 126 ? 44.201 21.699 -15.861 1.00 49.23 126 LEU C CA 1
ATOM 4893 C C . LEU C 2 126 ? 44.459 21.006 -17.196 1.00 48.54 126 LEU C C 1
ATOM 4894 O O . LEU C 2 126 ? 43.968 21.440 -18.239 1.00 48.93 126 LEU C O 1
ATOM 4899 N N . GLU C 2 127 ? 45.234 19.927 -17.154 1.00 46.32 127 GLU C N 1
ATOM 4900 C CA . GLU C 2 127 ? 45.501 19.124 -18.341 1.00 44.54 127 GLU C CA 1
ATOM 4901 C C . GLU C 2 127 ? 44.769 17.794 -18.240 1.00 42.26 127 GLU C C 1
ATOM 4902 O O . GLU C 2 127 ? 45.085 16.969 -17.382 1.00 44.41 127 GLU C O 1
ATOM 4908 N N . PHE C 2 128 ? 43.790 17.591 -19.117 1.00 40.80 128 PHE C N 1
ATOM 4909 C CA . PHE C 2 128 ? 42.978 16.379 -19.096 1.00 36.23 128 PHE C CA 1
ATOM 4910 C C . PHE C 2 128 ? 43.541 15.304 -20.018 1.00 34.10 128 PHE C C 1
ATOM 4911 O O . PHE C 2 128 ? 43.667 15.517 -21.223 1.00 39.16 128 PHE C O 1
ATOM 4919 N N . PRO C 2 129 ? 43.875 14.137 -19.448 1.00 33.17 129 PRO C N 1
ATOM 4920 C CA . PRO C 2 129 ? 44.420 13.000 -20.198 1.00 31.24 129 PRO C CA 1
ATOM 4921 C C . PRO C 2 129 ? 43.434 12.498 -21.244 1.00 35.49 129 PRO C C 1
ATOM 4922 O O . PRO C 2 129 ? 43.843 12.096 -22.334 1.00 37.91 129 PRO C O 1
ATOM 4926 N N . PHE C 2 130 ? 42.148 12.520 -20.908 1.00 33.44 130 PHE C N 1
ATOM 4927 C CA . PHE C 2 130 ? 41.110 12.008 -21.795 1.00 33.80 130 PHE C CA 1
ATOM 4928 C C . PHE C 2 130 ? 39.990 13.026 -21.988 1.00 34.44 130 PHE C C 1
ATOM 4929 O O . PHE C 2 130 ? 39.687 13.809 -21.088 1.00 35.11 130 PHE C O 1
ATOM 4937 N N . LYS C 2 131 ? 39.376 13.009 -23.166 1.00 32.62 131 LYS C N 1
ATOM 4938 C CA . LYS C 2 131 ? 38.299 13.941 -23.476 1.00 35.92 131 LYS C CA 1
ATOM 4939 C C . LYS C 2 131 ? 37.349 13.354 -24.516 1.00 34.99 131 LYS C C 1
ATOM 4940 O O . LYS C 2 131 ? 37.774 12.923 -25.587 1.00 33.89 131 LYS C O 1
ATOM 4946 N N . ALA C 2 132 ? 36.060 13.339 -24.194 1.00 35.38 132 ALA C N 1
ATOM 4947 C CA . ALA C 2 132 ? 35.057 12.762 -25.081 1.00 36.96 132 ALA C CA 1
ATOM 4948 C C . ALA C 2 132 ? 33.878 13.703 -25.291 1.00 36.70 132 ALA C C 1
ATOM 4949 O O . ALA C 2 132 ? 33.509 14.463 -24.397 1.00 36.21 132 ALA C O 1
ATOM 4951 N N . LYS C 2 133 ? 33.291 13.642 -26.480 1.00 37.06 133 LYS C N 1
ATOM 4952 C CA . LYS C 2 133 ? 32.127 14.451 -26.809 1.00 35.64 133 LYS C CA 1
ATOM 4953 C C . LYS C 2 133 ? 30.933 13.535 -27.044 1.00 39.22 133 LYS C C 1
ATOM 4954 O O . LYS C 2 133 ? 31.087 12.421 -27.544 1.00 38.86 133 LYS C O 1
ATOM 4960 N N . ALA C 2 134 ? 29.744 14.000 -26.677 1.00 39.86 134 ALA C N 1
ATOM 4961 C CA . ALA C 2 134 ? 28.540 13.189 -26.814 1.00 38.53 134 ALA C CA 1
ATOM 4962 C C . ALA C 2 134 ? 27.290 14.053 -26.841 1.00 39.29 134 ALA C C 1
ATOM 4963 O O . ALA C 2 134 ? 27.316 15.207 -26.415 1.00 36.33 134 ALA C O 1
ATOM 4965 N N . LEU C 2 135 ? 26.196 13.491 -27.349 1.00 43.40 135 LEU C N 1
ATOM 4966 C CA . LEU C 2 135 ? 24.905 14.166 -27.314 1.00 38.59 135 LEU C CA 1
ATOM 4967 C C . LEU C 2 135 ? 24.467 14.372 -25.873 1.00 38.12 135 LEU C C 1
ATOM 4968 O O . LEU C 2 135 ? 24.462 13.430 -25.078 1.00 34.99 135 LEU C O 1
ATOM 4973 N N . THR C 2 136 ? 24.101 15.604 -25.538 1.00 35.75 136 THR C N 1
ATOM 4974 C CA . THR C 2 136 ? 23.647 15.913 -24.190 1.00 36.25 136 THR C CA 1
ATOM 4975 C C . THR C 2 136 ? 22.462 15.031 -23.815 1.00 35.02 136 THR C C 1
ATOM 4976 O O . THR C 2 136 ? 22.367 14.548 -22.689 1.00 34.69 136 THR C O 1
ATOM 4980 N N . VAL C 2 137 ? 21.564 14.814 -24.770 1.00 35.45 137 VAL C N 1
ATOM 4981 C CA . VAL C 2 137 ? 20.404 13.964 -24.539 1.00 37.50 137 VAL C CA 1
ATOM 4982 C C . VAL C 2 137 ? 20.830 12.530 -24.233 1.00 36.27 137 VAL C C 1
ATOM 4983 O O . VAL C 2 137 ? 20.359 11.927 -23.270 1.00 39.25 137 VAL C O 1
ATOM 4987 N N . THR C 2 138 ? 21.730 11.992 -25.050 1.00 36.10 138 THR C N 1
ATOM 4988 C CA . THR C 2 138 ? 22.236 10.640 -24.842 1.00 34.82 138 THR C CA 1
ATOM 4989 C C . THR C 2 138 ? 22.936 10.524 -23.493 1.00 35.75 138 THR C C 1
ATOM 4990 O O . THR C 2 138 ? 22.753 9.545 -22.769 1.00 34.54 138 THR C O 1
ATOM 4994 N N . PHE C 2 139 ? 23.735 11.531 -23.159 1.00 34.60 139 PHE C N 1
ATOM 4995 C CA . PHE C 2 139 ? 24.507 11.514 -21.923 1.00 34.77 139 PHE C CA 1
ATOM 4996 C C . PHE C 2 139 ? 23.622 11.656 -20.691 1.00 34.74 139 PHE C C 1
ATOM 4997 O O . PHE C 2 139 ? 23.751 10.890 -19.736 1.00 32.79 139 PHE C O 1
ATOM 5005 N N . THR C 2 140 ? 22.726 12.638 -20.716 1.00 34.50 140 THR C N 1
ATOM 5006 C CA . THR C 2 140 ? 21.836 12.885 -19.587 1.00 35.27 140 THR C CA 1
ATOM 5007 C C . THR C 2 140 ? 20.934 11.684 -19.301 1.00 38.99 140 THR C C 1
ATOM 5008 O O . THR C 2 140 ? 20.732 11.319 -18.143 1.00 38.31 140 THR C O 1
ATOM 5012 N N . ASP C 2 141 ? 20.400 11.072 -20.356 1.00 36.09 141 ASP C N 1
ATOM 5013 C CA . ASP C 2 141 ? 19.615 9.849 -20.209 1.00 36.68 141 ASP C CA 1
ATOM 5014 C C . ASP C 2 141 ? 20.372 8.833 -19.363 1.00 38.12 141 ASP C C 1
ATOM 5015 O O . ASP C 2 141 ? 19.848 8.313 -18.379 1.00 43.33 141 ASP C O 1
ATOM 5020 N N . ILE C 2 142 ? 21.611 8.557 -19.755 1.00 37.73 142 ILE C N 1
ATOM 5021 C CA . ILE C 2 142 ? 22.457 7.616 -19.033 1.00 37.53 142 ILE C CA 1
ATOM 5022 C C . ILE C 2 142 ? 22.683 8.075 -17.597 1.00 37.08 142 ILE C C 1
ATOM 5023 O O . ILE C 2 142 ? 22.718 7.264 -16.673 1.00 37.76 142 ILE C O 1
ATOM 5028 N N . ILE C 2 143 ? 22.828 9.382 -17.418 1.00 38.51 143 ILE C N 1
ATOM 5029 C CA . ILE C 2 143 ? 23.016 9.958 -16.093 1.00 38.98 143 ILE C CA 1
ATOM 5030 C C . ILE C 2 143 ? 21.784 9.748 -15.214 1.00 41.89 143 ILE C C 1
ATOM 5031 O O . ILE C 2 143 ? 21.901 9.393 -14.040 1.00 40.39 143 ILE C O 1
ATOM 5036 N N . ASP C 2 144 ? 20.605 9.968 -15.789 1.00 39.94 144 ASP C N 1
ATOM 5037 C CA . ASP C 2 144 ? 19.351 9.724 -15.082 1.00 42.65 144 ASP C CA 1
ATOM 5038 C C . ASP C 2 144 ? 19.210 8.247 -14.739 1.00 42.18 144 ASP C C 1
ATOM 5039 O O . ASP C 2 144 ? 18.735 7.890 -13.661 1.00 44.65 144 ASP C O 1
ATOM 5044 N N . GLU C 2 145 ? 19.631 7.391 -15.664 1.00 41.47 145 GLU C N 1
ATOM 5045 C CA . GLU C 2 145 ? 19.575 5.951 -15.456 1.00 43.94 145 GLU C CA 1
ATOM 5046 C C . GLU C 2 145 ? 20.523 5.531 -14.337 1.00 42.57 145 GLU C C 1
ATOM 5047 O O . GLU C 2 145 ? 20.243 4.591 -13.593 1.00 42.53 145 GLU C O 1
ATOM 5053 N N . ILE C 2 146 ? 21.645 6.235 -14.223 1.00 42.92 146 ILE C N 1
ATOM 5054 C CA . ILE C 2 146 ? 22.609 5.967 -13.162 1.00 42.73 146 ILE C CA 1
ATOM 5055 C C . ILE C 2 146 ? 22.060 6.410 -11.810 1.00 43.68 146 ILE C C 1
ATOM 5056 O O . ILE C 2 146 ? 22.332 5.786 -10.785 1.00 45.05 146 ILE C O 1
ATOM 5061 N N . GLU C 2 147 ? 21.282 7.488 -11.814 1.00 43.95 147 GLU C N 1
ATOM 5062 C CA . GLU C 2 147 ? 20.629 7.953 -10.596 1.00 45.67 147 GLU C CA 1
ATOM 5063 C C . GLU C 2 147 ? 19.620 6.919 -10.108 1.00 50.32 147 GLU C C 1
ATOM 5064 O O . GLU C 2 147 ? 19.516 6.660 -8.909 1.00 50.99 147 GLU C O 1
ATOM 5070 N N . ASP C 2 148 ? 18.876 6.334 -11.043 1.00 46.28 148 ASP C N 1
ATOM 5071 C CA . ASP C 2 148 ? 17.924 5.280 -10.713 1.00 44.48 148 ASP C CA 1
ATOM 5072 C C . ASP C 2 148 ? 18.640 4.071 -10.122 1.00 44.25 148 ASP C C 1
ATOM 5073 O O . ASP C 2 148 ? 18.173 3.478 -9.150 1.00 46.49 148 ASP C O 1
ATOM 5078 N N . ILE C 2 149 ? 19.774 3.710 -10.715 1.00 40.88 149 ILE C N 1
ATOM 5079 C CA . ILE C 2 149 ? 20.585 2.612 -10.201 1.00 41.47 149 ILE C CA 1
ATOM 5080 C C . ILE C 2 149 ? 20.998 2.901 -8.764 1.00 41.91 149 ILE C C 1
ATOM 5081 O O . ILE C 2 149 ? 20.890 2.043 -7.888 1.00 40.62 149 ILE C O 1
ATOM 5086 N N . GLY C 2 150 ? 21.465 4.122 -8.530 1.00 42.22 150 GLY C N 1
ATOM 5087 C CA . GLY C 2 150 ? 21.875 4.541 -7.204 1.00 41.13 150 GLY C CA 1
ATOM 5088 C C . GLY C 2 150 ? 23.333 4.239 -6.934 1.00 43.18 150 GLY C C 1
ATOM 5089 O O . GLY C 2 150 ? 23.970 3.484 -7.668 1.00 46.63 150 GLY C O 1
ATOM 5090 N N . GLY C 2 151 ? 23.863 4.833 -5.871 1.00 43.01 151 GLY C N 1
ATOM 5091 C CA . GLY C 2 151 ? 25.248 4.627 -5.498 1.00 44.77 151 GLY C CA 1
ATOM 5092 C C . GLY C 2 151 ? 25.848 5.860 -4.855 1.00 46.59 151 GLY C C 1
ATOM 5093 O O . GLY C 2 151 ? 25.232 6.926 -4.837 1.00 42.84 151 GLY C O 1
ATOM 5094 N N . ASP C 2 152 ? 27.058 5.711 -4.329 1.00 48.33 152 ASP C N 1
ATOM 5095 C CA . ASP C 2 152 ? 27.740 6.806 -3.655 1.00 48.75 152 ASP C CA 1
ATOM 5096 C C . ASP C 2 152 ? 28.690 7.533 -4.599 1.00 48.48 152 ASP C C 1
ATOM 5097 O O . ASP C 2 152 ? 29.038 8.691 -4.370 1.00 49.14 152 ASP C O 1
ATOM 5102 N N . SER C 2 153 ? 29.098 6.852 -5.665 1.00 45.88 153 SER C N 1
ATOM 5103 C CA . SER C 2 153 ? 30.088 7.400 -6.584 1.00 39.12 153 SER C CA 1
ATOM 5104 C C . SER C 2 153 ? 29.944 6.843 -7.997 1.00 36.89 153 SER C C 1
ATOM 5105 O O . SER C 2 153 ? 29.340 5.792 -8.203 1.00 40.19 153 SER C O 1
ATOM 5108 N N . ILE C 2 154 ? 30.503 7.558 -8.966 1.00 33.59 154 ILE C N 1
ATOM 5109 C CA . ILE C 2 154 ? 30.513 7.106 -10.350 1.00 33.69 154 ILE C CA 1
ATOM 5110 C C . ILE C 2 154 ? 31.943 7.055 -10.870 1.00 36.65 154 ILE C C 1
ATOM 5111 O O . ILE C 2 154 ? 32.601 8.089 -10.988 1.00 37.44 154 ILE C O 1
ATOM 5116 N N . THR C 2 155 ? 32.425 5.855 -11.176 1.00 34.52 155 THR C N 1
ATOM 5117 C CA . THR C 2 155 ? 33.757 5.705 -11.747 1.00 33.71 155 THR C CA 1
ATOM 5118 C C . THR C 2 155 ? 33.748 6.035 -13.234 1.00 33.57 155 THR C C 1
ATOM 5119 O O . THR C 2 155 ? 33.067 5.374 -14.021 1.00 31.38 155 THR C O 1
ATOM 5123 N N . PHE C 2 156 ? 34.496 7.069 -13.608 1.00 30.43 156 PHE C N 1
ATOM 5124 C CA . PHE C 2 156 ? 34.705 7.404 -15.010 1.00 30.31 156 PHE C CA 1
ATOM 5125 C C . PHE C 2 156 ? 35.995 6.752 -15.480 1.00 31.42 156 PHE C C 1
ATOM 5126 O O . PHE C 2 156 ? 37.078 7.093 -15.006 1.00 33.27 156 PHE C O 1
ATOM 5134 N N . LYS C 2 157 ? 35.880 5.808 -16.407 1.00 30.57 157 LYS C N 1
ATOM 5135 C CA . LYS C 2 157 ? 37.047 5.084 -16.894 1.00 35.47 157 LYS C CA 1
ATOM 5136 C C . LYS C 2 157 ? 37.136 5.116 -18.414 1.00 33.95 157 LYS C C 1
ATOM 5137 O O . LYS C 2 157 ? 36.186 4.760 -19.110 1.00 33.90 157 LYS C O 1
ATOM 5143 N N . ALA C 2 158 ? 38.283 5.550 -18.922 1.00 33.13 158 ALA C N 1
ATOM 5144 C CA . ALA C 2 158 ? 38.517 5.589 -20.358 1.00 34.92 158 ALA C CA 1
ATOM 5145 C C . ALA C 2 158 ? 39.497 4.495 -20.769 1.00 35.93 158 ALA C C 1
ATOM 5146 O O . ALA C 2 158 ? 40.596 4.397 -20.224 1.00 35.51 158 ALA C O 1
ATOM 5148 N N . GLU C 2 159 ? 39.090 3.672 -21.729 1.00 36.38 159 GLU C N 1
ATOM 5149 C CA . GLU C 2 159 ? 39.927 2.578 -22.206 1.00 38.60 159 GLU C CA 1
ATOM 5150 C C . GLU C 2 159 ? 39.730 2.341 -23.700 1.00 38.66 159 GLU C C 1
ATOM 5151 O O . GLU C 2 159 ? 38.629 2.013 -24.146 1.00 38.40 159 GLU C O 1
ATOM 5157 N N . GLY C 2 160 ? 40.801 2.512 -24.469 1.00 35.68 160 GLY C N 1
ATOM 5158 C CA . GLY C 2 160 ? 40.755 2.298 -25.904 1.00 32.07 160 GLY C CA 1
ATOM 5159 C C . GLY C 2 160 ? 39.868 3.301 -26.616 1.00 38.16 160 GLY C C 1
ATOM 5160 O O . GLY C 2 160 ? 39.342 3.023 -27.694 1.00 40.91 160 GLY C O 1
ATOM 5161 N N . GLY C 2 161 ? 39.698 4.470 -26.009 1.00 37.59 161 GLY C N 1
ATOM 5162 C CA . GLY C 2 161 ? 38.887 5.521 -26.596 1.00 34.72 161 GLY C CA 1
ATOM 5163 C C . GLY C 2 161 ? 37.425 5.427 -26.207 1.00 37.03 161 GLY C C 1
ATOM 5164 O O . GLY C 2 161 ? 36.603 6.223 -26.657 1.00 36.35 161 GLY C O 1
ATOM 5165 N N . LYS C 2 162 ? 37.096 4.449 -25.370 1.00 36.70 162 LYS C N 1
ATOM 5166 C CA . LYS C 2 162 ? 35.723 4.273 -24.916 1.00 35.30 162 LYS C CA 1
ATOM 5167 C C . LYS C 2 162 ? 35.553 4.731 -23.472 1.00 35.34 162 LYS C C 1
ATOM 5168 O O . LYS C 2 162 ? 36.478 4.637 -22.666 1.00 34.76 162 LYS C O 1
ATOM 5174 N N . LEU C 2 163 ? 34.362 5.228 -23.155 1.00 34.81 163 LEU C N 1
ATOM 5175 C CA . LEU C 2 163 ? 34.066 5.711 -21.813 1.00 32.63 163 LEU C CA 1
ATOM 5176 C C . LEU C 2 163 ? 33.180 4.726 -21.059 1.00 35.90 163 LEU C C 1
ATOM 5177 O O . LEU C 2 163 ? 32.144 4.292 -21.563 1.00 35.08 163 LEU C O 1
ATOM 5182 N N . TYR C 2 164 ? 33.594 4.378 -19.846 1.00 32.83 164 TYR C N 1
ATOM 5183 C CA . TYR C 2 164 ? 32.843 3.446 -19.018 1.00 30.99 164 TYR C CA 1
ATOM 5184 C C . TYR C 2 164 ? 32.401 4.104 -17.717 1.00 31.26 164 TYR C C 1
ATOM 5185 O O . TYR C 2 164 ? 33.228 4.434 -16.869 1.00 34.58 164 TYR C O 1
ATOM 5194 N N . LEU C 2 165 ? 31.095 4.290 -17.563 1.00 30.32 165 LEU C N 1
ATOM 5195 C CA . LEU C 2 165 ? 30.548 4.872 -16.344 1.00 29.40 165 LEU C CA 1
ATOM 5196 C C . LEU C 2 165 ? 30.045 3.778 -15.413 1.00 30.80 165 LEU C C 1
ATOM 5197 O O . LEU C 2 165 ? 29.099 3.063 -15.737 1.00 32.66 165 LEU C O 1
ATOM 5202 N N . SER C 2 166 ? 30.681 3.650 -14.255 1.00 33.35 166 SER C N 1
ATOM 5203 C CA . SER C 2 166 ? 30.301 2.627 -13.291 1.00 30.91 166 SER C CA 1
ATOM 5204 C C . SER C 2 166 ? 29.645 3.235 -12.058 1.00 33.14 166 SER C C 1
ATOM 5205 O O . SER C 2 166 ? 30.311 3.863 -11.237 1.00 34.56 166 SER C O 1
ATOM 5208 N N . ALA C 2 167 ? 28.335 3.045 -11.938 1.00 35.86 167 ALA C N 1
ATOM 5209 C CA . ALA C 2 167 ? 27.604 3.478 -10.755 1.00 35.80 167 ALA C CA 1
ATOM 5210 C C . ALA C 2 167 ? 27.983 2.603 -9.565 1.00 35.04 167 ALA C C 1
ATOM 5211 O O . ALA C 2 167 ? 27.438 1.516 -9.384 1.00 38.06 167 ALA C O 1
ATOM 5213 N N . ASN C 2 168 ? 28.922 3.085 -8.759 1.00 36.16 168 ASN C N 1
ATOM 5214 C CA . ASN C 2 168 ? 29.454 2.310 -7.645 1.00 38.37 168 ASN C CA 1
ATOM 5215 C C . ASN C 2 168 ? 28.553 2.311 -6.420 1.00 44.73 168 ASN C C 1
ATOM 5216 O O . ASN C 2 168 ? 28.548 3.262 -5.640 1.00 46.33 168 ASN C O 1
ATOM 5221 N N . SER C 2 169 ? 27.794 1.235 -6.255 1.00 53.50 169 SER C N 1
ATOM 5222 C CA . SER C 2 169 ? 26.972 1.058 -5.069 1.00 50.50 169 SER C CA 1
ATOM 5223 C C . SER C 2 169 ? 27.854 0.572 -3.929 1.00 54.96 169 SER C C 1
ATOM 5224 O O . SER C 2 169 ? 29.057 0.834 -3.909 1.00 57.85 169 SER C O 1
ATOM 5227 N N . ASP C 2 170 ? 27.261 -0.140 -2.980 1.00 60.67 170 ASP C N 1
ATOM 5228 C CA . ASP C 2 170 ? 28.029 -0.698 -1.876 1.00 66.96 170 ASP C CA 1
ATOM 5229 C C . ASP C 2 170 ? 28.329 -2.172 -2.132 1.00 70.85 170 ASP C C 1
ATOM 5230 O O . ASP C 2 170 ? 27.414 -2.994 -2.227 1.00 68.91 170 ASP C O 1
ATOM 5235 N N . MET C 2 171 ? 29.615 -2.493 -2.253 1.00 65.53 171 MET C N 1
ATOM 5236 C CA . MET C 2 171 ? 30.062 -3.860 -2.515 1.00 60.90 171 MET C CA 1
ATOM 5237 C C . MET C 2 171 ? 29.737 -4.326 -3.935 1.00 55.62 171 MET C C 1
ATOM 5238 O O . MET C 2 171 ? 29.955 -5.486 -4.276 1.00 55.17 171 MET C O 1
ATOM 5243 N N . GLY C 2 172 ? 29.221 -3.419 -4.758 1.00 53.21 172 GLY C N 1
ATOM 5244 C CA . GLY C 2 172 ? 28.875 -3.749 -6.130 1.00 48.60 172 GLY C CA 1
ATOM 5245 C C . GLY C 2 172 ? 28.781 -2.523 -7.017 1.00 47.60 172 GLY C C 1
ATOM 5246 O O . GLY C 2 172 ? 28.955 -1.399 -6.549 1.00 52.26 172 GLY C O 1
ATOM 5247 N N . SER C 2 173 ? 28.505 -2.737 -8.301 1.00 40.23 173 SER C N 1
ATOM 5248 C CA . SER C 2 173 ? 28.392 -1.634 -9.250 1.00 40.13 173 SER C CA 1
ATOM 5249 C C . SER C 2 173 ? 27.767 -2.067 -10.574 1.00 36.66 173 SER C C 1
ATOM 5250 O O . SER C 2 173 ? 27.755 -3.250 -10.910 1.00 37.76 173 SER C O 1
ATOM 5253 N N . SER C 2 174 ? 27.249 -1.095 -11.318 1.00 34.33 174 SER C N 1
ATOM 5254 C CA . SER C 2 174 ? 26.706 -1.340 -12.648 1.00 34.31 174 SER C CA 1
ATOM 5255 C C . SER C 2 174 ? 27.350 -0.386 -13.648 1.00 31.88 174 SER C C 1
ATOM 5256 O O . SER C 2 174 ? 27.360 0.825 -13.443 1.00 32.27 174 SER C O 1
ATOM 5259 N N . THR C 2 175 ? 27.884 -0.938 -14.732 1.00 34.24 175 THR C N 1
ATOM 5260 C CA . THR C 2 175 ? 28.644 -0.151 -15.695 1.00 31.61 175 THR C CA 1
ATOM 5261 C C . THR C 2 175 ? 27.907 0.022 -17.017 1.00 30.07 175 THR C C 1
ATOM 5262 O O . THR C 2 175 ? 27.213 -0.882 -17.477 1.00 32.53 175 THR C O 1
ATOM 5266 N N . ILE C 2 176 ? 28.065 1.193 -17.623 1.00 31.03 176 ILE C N 1
ATOM 5267 C CA . ILE C 2 176 ? 27.497 1.466 -18.934 1.00 31.28 176 ILE C CA 1
ATOM 5268 C C . ILE C 2 176 ? 28.594 1.932 -19.883 1.00 32.42 176 ILE C C 1
ATOM 5269 O O . ILE C 2 176 ? 29.362 2.837 -19.561 1.00 33.05 176 ILE C O 1
ATOM 5274 N N . GLU C 2 177 ? 28.668 1.305 -21.050 1.00 34.34 177 GLU C N 1
ATOM 5275 C CA . GLU C 2 177 ? 29.688 1.641 -22.035 1.00 35.28 177 GLU C CA 1
ATOM 5276 C C . GLU C 2 177 ? 29.208 2.712 -23.007 1.00 38.51 177 GLU C C 1
ATOM 5277 O O . GLU C 2 177 ? 28.121 2.607 -23.574 1.00 41.10 177 GLU C O 1
ATOM 5283 N N . LEU C 2 178 ? 30.026 3.742 -23.191 1.00 36.63 178 LEU C N 1
ATOM 5284 C CA . LEU C 2 178 ? 29.766 4.760 -24.200 1.00 36.10 178 LEU C CA 1
ATOM 5285 C C . LEU C 2 178 ? 30.912 4.768 -25.200 1.00 36.68 178 LEU C C 1
ATOM 5286 O O . LEU C 2 178 ? 32.080 4.765 -24.814 1.00 36.53 178 LEU C O 1
ATOM 5291 N N . SER C 2 179 ? 30.576 4.781 -26.484 1.00 39.39 179 SER C N 1
ATOM 5292 C CA . SER C 2 179 ? 31.588 4.765 -27.531 1.00 39.23 179 SER C CA 1
ATOM 5293 C C . SER C 2 179 ? 31.006 5.238 -28.852 1.00 40.64 179 SER C C 1
ATOM 5294 O O . SER C 2 179 ? 29.790 5.342 -29.001 1.00 44.65 179 SER C O 1
ATOM 5297 N N . THR C 2 180 ? 31.880 5.527 -29.810 1.00 39.85 180 THR C N 1
ATOM 5298 C CA . THR C 2 180 ? 31.440 5.886 -31.150 1.00 44.18 180 THR C CA 1
ATOM 5299 C C . THR C 2 180 ? 30.765 4.683 -31.796 1.00 47.70 180 THR C C 1
ATOM 5300 O O . THR C 2 180 ? 29.943 4.826 -32.701 1.00 49.72 180 THR C O 1
ATOM 5304 N N . GLU C 2 181 ? 31.121 3.497 -31.313 1.00 47.39 181 GLU C N 1
ATOM 5305 C CA . GLU C 2 181 ? 30.548 2.248 -31.795 1.00 48.12 181 GLU C CA 1
ATOM 5306 C C . GLU C 2 181 ? 29.048 2.170 -31.519 1.00 53.19 181 GLU C C 1
ATOM 5307 O O . GLU C 2 181 ? 28.252 1.952 -32.434 1.00 56.34 181 GLU C O 1
ATOM 5313 N N . ASN C 2 182 ? 28.667 2.349 -30.258 1.00 47.60 182 ASN C N 1
ATOM 5314 C CA . ASN C 2 182 ? 27.262 2.256 -29.868 1.00 48.72 182 ASN C CA 1
ATOM 5315 C C . ASN C 2 182 ? 26.544 3.605 -29.854 1.00 51.27 182 ASN C C 1
ATOM 5316 O O . ASN C 2 182 ? 25.455 3.731 -29.295 1.00 54.26 182 ASN C O 1
ATOM 5321 N N . GLY C 2 183 ? 27.161 4.608 -30.470 1.00 50.69 183 GLY C N 1
ATOM 5322 C CA . GLY C 2 183 ? 26.555 5.921 -30.587 1.00 50.92 183 GLY C CA 1
ATOM 5323 C C . GLY C 2 183 ? 26.568 6.721 -29.299 1.00 48.40 183 GLY C C 1
ATOM 5324 O O . GLY C 2 183 ? 26.106 7.861 -29.265 1.00 50.51 183 GLY C O 1
ATOM 5325 N N . GLY C 2 184 ? 27.096 6.123 -28.236 1.00 46.20 184 GLY C N 1
ATOM 5326 C CA . GLY C 2 184 ? 27.185 6.792 -26.951 1.00 44.76 184 GLY C CA 1
ATOM 5327 C C . GLY C 2 184 ? 28.017 8.059 -27.018 1.00 42.22 184 GLY C C 1
ATOM 5328 O O . GLY C 2 184 ? 27.636 9.094 -26.471 1.00 43.69 184 GLY C O 1
ATOM 5329 N N . LEU C 2 185 ? 29.158 7.974 -27.692 1.00 39.30 185 LEU C N 1
ATOM 5330 C CA . LEU C 2 185 ? 30.034 9.124 -27.871 1.00 37.09 185 LEU C CA 1
ATOM 5331 C C . LEU C 2 185 ? 30.048 9.552 -29.333 1.00 36.91 185 LEU C C 1
ATOM 5332 O O . LEU C 2 185 ? 29.757 8.757 -30.223 1.00 39.25 185 LEU C O 1
ATOM 5337 N N . LEU C 2 186 ? 30.386 10.814 -29.574 1.00 39.35 186 LEU C N 1
ATOM 5338 C CA . LEU C 2 186 ? 30.531 11.319 -30.933 1.00 41.00 186 LEU C CA 1
ATOM 5339 C C . LEU C 2 186 ? 31.990 11.240 -31.365 1.00 40.96 186 LEU C C 1
ATOM 5340 O O . LEU C 2 186 ? 32.292 11.022 -32.539 1.00 42.26 186 LEU C O 1
ATOM 5345 N N . GLU C 2 187 ? 32.892 11.419 -30.405 1.00 37.57 187 GLU C N 1
ATOM 5346 C CA . GLU C 2 187 ? 34.322 11.390 -30.681 1.00 40.77 187 GLU C CA 1
ATOM 5347 C C . GLU C 2 187 ? 35.128 11.205 -29.397 1.00 39.43 187 GLU C C 1
ATOM 5348 O O . GLU C 2 187 ? 34.609 11.393 -28.296 1.00 33.05 187 GLU C O 1
ATOM 5354 N N . SER C 2 188 ? 36.396 10.834 -29.548 1.00 40.55 188 SER C N 1
ATOM 5355 C CA . SER C 2 188 ? 37.279 10.621 -28.406 1.00 35.39 188 SER C CA 1
ATOM 5356 C C . SER C 2 188 ? 38.657 11.223 -28.640 1.00 33.41 188 SER C C 1
ATOM 5357 O O . SER C 2 188 ? 39.110 11.334 -29.777 1.00 39.47 188 SER C O 1
ATOM 5360 N N . GLU C 2 189 ? 39.319 11.604 -27.553 1.00 33.99 189 GLU C N 1
ATOM 5361 C CA . GLU C 2 189 ? 40.665 12.160 -27.621 1.00 38.04 189 GLU C CA 1
ATOM 5362 C C . GLU C 2 189 ? 41.508 11.693 -26.441 1.00 38.83 189 GLU C C 1
ATOM 5363 O O . GLU C 2 189 ? 40.978 11.225 -25.433 1.00 33.88 189 GLU C O 1
ATOM 5369 N N . GLY C 2 190 ? 42.824 11.828 -26.572 1.00 43.21 190 GLY C N 1
ATOM 5370 C CA . GLY C 2 190 ? 43.737 11.473 -25.501 1.00 37.72 190 GLY C CA 1
ATOM 5371 C C . GLY C 2 190 ? 43.830 9.978 -25.270 1.00 35.89 190 GLY C C 1
ATOM 5372 O O . GLY C 2 190 ? 43.372 9.183 -26.090 1.00 33.69 190 GLY C O 1
ATOM 5373 N N . GLY C 2 191 ? 44.422 9.597 -24.144 1.00 34.83 191 GLY C N 1
ATOM 5374 C CA . GLY C 2 191 ? 44.631 8.196 -23.834 1.00 35.25 191 GLY C CA 1
ATOM 5375 C C . GLY C 2 191 ? 43.727 7.674 -22.737 1.00 39.63 191 GLY C C 1
ATOM 5376 O O . GLY C 2 191 ? 42.651 8.216 -22.491 1.00 38.52 191 GLY C O 1
ATOM 5377 N N . ASP C 2 192 ? 44.173 6.611 -22.077 1.00 41.61 192 ASP C N 1
ATOM 5378 C CA . ASP C 2 192 ? 43.391 5.971 -21.028 1.00 38.73 192 ASP C CA 1
ATOM 5379 C C . ASP C 2 192 ? 43.452 6.753 -19.721 1.00 37.39 192 ASP C C 1
ATOM 5380 O O . ASP C 2 192 ? 44.471 7.359 -19.393 1.00 38.46 192 ASP C O 1
ATOM 5385 N N . ALA C 2 193 ? 42.351 6.734 -18.979 1.00 35.39 193 ALA C N 1
ATOM 5386 C CA . ALA C 2 193 ? 42.279 7.417 -17.695 1.00 32.36 193 ALA C CA 1
ATOM 5387 C C . ALA C 2 193 ? 41.180 6.812 -16.832 1.00 34.15 193 ALA C C 1
ATOM 5388 O O . ALA C 2 193 ? 40.281 6.139 -17.338 1.00 32.78 193 ALA C O 1
ATOM 5390 N N . GLU C 2 194 ? 41.255 7.053 -15.528 1.00 33.24 194 GLU C N 1
ATOM 5391 C CA . GLU C 2 194 ? 40.265 6.521 -14.601 1.00 34.14 194 GLU C CA 1
ATOM 5392 C C . GLU C 2 194 ? 40.296 7.254 -13.265 1.00 35.18 194 GLU C C 1
ATOM 5393 O O . GLU C 2 194 ? 41.357 7.445 -12.672 1.00 36.80 194 GLU C O 1
ATOM 5399 N N . SER C 2 195 ? 39.121 7.665 -12.802 1.00 33.82 195 SER C N 1
ATOM 5400 C CA . SER C 2 195 ? 38.983 8.289 -11.493 1.00 36.04 195 SER C CA 1
ATOM 5401 C C . SER C 2 195 ? 37.531 8.218 -11.041 1.00 34.91 195 SER C C 1
ATOM 5402 O O . SER C 2 195 ? 36.636 7.957 -11.845 1.00 34.24 195 SER C O 1
ATOM 5405 N N . VAL C 2 196 ? 37.303 8.450 -9.753 1.00 35.17 196 VAL C N 1
ATOM 5406 C CA . VAL C 2 196 ? 35.966 8.333 -9.184 1.00 36.89 196 VAL C CA 1
ATOM 5407 C C . VAL C 2 196 ? 35.418 9.695 -8.771 1.00 37.54 196 VAL C C 1
ATOM 5408 O O . VAL C 2 196 ? 36.157 10.546 -8.282 1.00 42.08 196 VAL C O 1
ATOM 5412 N N . TYR C 2 197 ? 34.119 9.896 -8.972 1.00 38.81 197 TYR C N 1
ATOM 5413 C CA . TYR C 2 197 ? 33.475 11.154 -8.612 1.00 37.71 197 TYR C CA 1
ATOM 5414 C C . TYR C 2 197 ? 32.147 10.916 -7.903 1.00 38.18 197 TYR C C 1
ATOM 5415 O O . TYR C 2 197 ? 31.526 9.867 -8.068 1.00 39.43 197 TYR C O 1
ATOM 5424 N N . GLY C 2 198 ? 31.718 11.894 -7.111 1.00 37.59 198 GLY C N 1
ATOM 5425 C CA . GLY C 2 198 ? 30.459 11.798 -6.397 1.00 35.78 198 GLY C CA 1
ATOM 5426 C C . GLY C 2 198 ? 29.291 11.632 -7.348 1.00 36.52 198 GLY C C 1
ATOM 5427 O O . GLY C 2 198 ? 29.158 12.378 -8.318 1.00 34.47 198 GLY C O 1
ATOM 5428 N N . LEU C 2 199 ? 28.440 10.651 -7.069 1.00 38.36 199 LEU C N 1
ATOM 5429 C CA . LEU C 2 199 ? 27.315 10.347 -7.945 1.00 38.16 199 LEU C CA 1
ATOM 5430 C C . LEU C 2 199 ? 26.323 11.506 -8.034 1.00 35.59 199 LEU C C 1
ATOM 5431 O O . LEU C 2 199 ? 25.943 11.920 -9.128 1.00 35.79 199 LEU C O 1
ATOM 5436 N N . GLU C 2 200 ? 25.913 12.031 -6.884 1.00 32.97 200 GLU C N 1
ATOM 5437 C CA . GLU C 2 200 ? 24.907 13.089 -6.849 1.00 39.82 200 GLU C CA 1
ATOM 5438 C C . GLU C 2 200 ? 25.314 14.325 -7.650 1.00 39.06 200 GLU C C 1
ATOM 5439 O O . GLU C 2 200 ? 24.483 14.940 -8.319 1.00 36.10 200 GLU C O 1
ATOM 5445 N N . TYR C 2 201 ? 26.593 14.681 -7.584 1.00 40.12 201 TYR C N 1
ATOM 5446 C CA . TYR C 2 201 ? 27.089 15.872 -8.268 1.00 36.58 201 TYR C CA 1
ATOM 5447 C C . TYR C 2 201 ? 26.997 15.749 -9.789 1.00 36.06 201 TYR C C 1
ATOM 5448 O O . TYR C 2 201 ? 26.645 16.708 -10.476 1.00 35.54 201 TYR C O 1
ATOM 5457 N N . VAL C 2 202 ? 27.313 14.569 -10.312 1.00 35.29 202 VAL C N 1
ATOM 5458 C CA . VAL C 2 202 ? 27.218 14.329 -11.747 1.00 34.14 202 VAL C CA 1
ATOM 5459 C C . VAL C 2 202 ? 25.760 14.295 -12.180 1.00 32.87 202 VAL C C 1
ATOM 5460 O O . VAL C 2 202 ? 25.362 14.979 -13.122 1.00 31.24 202 VAL C O 1
ATOM 5464 N N . VAL C 2 203 ? 24.969 13.493 -11.475 1.00 36.02 203 VAL C N 1
ATOM 5465 C CA . VAL C 2 203 ? 23.555 13.320 -11.785 1.00 34.45 203 VAL C CA 1
ATOM 5466 C C . VAL C 2 203 ? 22.787 14.640 -11.817 1.00 34.96 203 VAL C C 1
ATOM 5467 O O . VAL C 2 203 ? 21.954 14.859 -12.696 1.00 36.20 203 VAL C O 1
ATOM 5471 N N . ASN C 2 204 ? 23.077 15.516 -10.861 1.00 35.46 204 ASN C N 1
ATOM 5472 C CA . ASN C 2 204 ? 22.356 16.780 -10.734 1.00 34.72 204 ASN C CA 1
ATOM 5473 C C . ASN C 2 204 ? 22.551 17.744 -11.905 1.00 32.54 204 ASN C C 1
ATOM 5474 O O . ASN C 2 204 ? 22.012 18.850 -11.898 1.00 37.63 204 ASN C O 1
ATOM 5479 N N . THR C 2 205 ? 23.316 17.327 -12.908 1.00 30.21 205 THR C N 1
ATOM 5480 C CA . THR C 2 205 ? 23.530 18.156 -14.090 1.00 30.79 205 THR C CA 1
ATOM 5481 C C . THR C 2 205 ? 22.656 17.690 -15.251 1.00 30.17 205 THR C C 1
ATOM 5482 O O . THR C 2 205 ? 22.715 18.244 -16.348 1.00 29.42 205 THR C O 1
ATOM 5486 N N . SER C 2 206 ? 21.841 16.671 -14.996 1.00 29.83 206 SER C N 1
ATOM 5487 C CA . SER C 2 206 ? 20.995 16.078 -16.028 1.00 32.45 206 SER C CA 1
ATOM 5488 C C . SER C 2 206 ? 19.964 17.051 -16.604 1.00 35.58 206 SER C C 1
ATOM 5489 O O . SER C 2 206 ? 19.579 16.936 -17.768 1.00 37.31 206 SER C O 1
ATOM 5492 N N . LYS C 2 207 ? 19.517 18.007 -15.796 1.00 35.83 207 LYS C N 1
ATOM 5493 C CA . LYS C 2 207 ? 18.529 18.979 -16.256 1.00 34.46 207 LYS C CA 1
ATOM 5494 C C . LYS C 2 207 ? 19.110 19.990 -17.244 1.00 37.30 207 LYS C C 1
ATOM 5495 O O . LYS C 2 207 ? 18.494 21.019 -17.522 1.00 39.30 207 LYS C O 1
ATOM 5501 N N . MET C 2 208 ? 20.297 19.693 -17.767 1.00 35.17 208 MET C N 1
ATOM 5502 C CA . MET C 2 208 ? 20.890 20.495 -18.832 1.00 33.30 208 MET C CA 1
ATOM 5503 C C . MET C 2 208 ? 20.477 19.935 -20.189 1.00 32.93 208 MET C C 1
ATOM 5504 O O . MET C 2 208 ? 20.860 20.460 -21.235 1.00 31.60 208 MET C O 1
ATOM 5509 N N . ARG C 2 209 ? 19.691 18.863 -20.154 1.00 34.02 209 ARG C N 1
ATOM 5510 C CA . ARG C 2 209 ? 19.221 18.184 -21.358 1.00 35.85 209 ARG C CA 1
ATOM 5511 C C . ARG C 2 209 ? 18.735 19.143 -22.442 1.00 35.80 209 ARG C C 1
ATOM 5512 O O . ARG C 2 209 ? 19.305 19.200 -23.531 1.00 38.31 209 ARG C O 1
ATOM 5520 N N . LYS C 2 210 ? 17.678 19.888 -22.139 1.00 34.88 210 LYS C N 1
ATOM 5521 C CA . LYS C 2 210 ? 17.063 20.782 -23.117 1.00 37.15 210 LYS C CA 1
ATOM 5522 C C . LYS C 2 210 ? 18.005 21.862 -23.659 1.00 36.46 210 LYS C C 1
ATOM 5523 O O . LYS C 2 210 ? 18.183 21.975 -24.873 1.00 36.29 210 LYS C O 1
ATOM 5529 N N . PRO C 2 211 ? 18.612 22.660 -22.763 1.00 35.45 211 PRO C N 1
ATOM 5530 C CA . PRO C 2 211 ? 19.441 23.790 -23.199 1.00 33.72 211 PRO C CA 1
ATOM 5531 C C . PRO C 2 211 ? 20.671 23.364 -23.996 1.00 32.52 211 PRO C C 1
ATOM 5532 O O . PRO C 2 211 ? 21.039 24.039 -24.956 1.00 32.17 211 PRO C O 1
ATOM 5536 N N . SER C 2 212 ? 21.296 22.260 -23.599 1.00 31.44 212 SER C N 1
ATOM 5537 C CA . SER C 2 212 ? 22.569 21.850 -24.183 1.00 34.81 212 SER C CA 1
ATOM 5538 C C . SER C 2 212 ? 22.403 20.840 -25.316 1.00 33.30 212 SER C C 1
ATOM 5539 O O . SER C 2 212 ? 21.711 19.834 -25.168 1.00 34.37 212 SER C O 1
ATOM 5542 N N . ASP C 2 213 ? 23.047 21.118 -26.446 1.00 32.39 213 ASP C N 1
ATOM 5543 C CA . ASP C 2 213 ? 23.020 20.211 -27.589 1.00 34.94 213 ASP C CA 1
ATOM 5544 C C . ASP C 2 213 ? 24.010 19.061 -27.407 1.00 37.79 213 ASP C C 1
ATOM 5545 O O . ASP C 2 213 ? 23.623 17.892 -27.411 1.00 38.01 213 ASP C O 1
ATOM 5550 N N . THR C 2 214 ? 25.285 19.401 -27.244 1.00 36.30 214 THR C N 1
ATOM 5551 C CA . THR C 2 214 ? 26.322 18.401 -27.016 1.00 35.44 214 THR C CA 1
ATOM 5552 C C . THR C 2 214 ? 27.047 18.666 -25.700 1.00 34.61 214 THR C C 1
ATOM 5553 O O . THR C 2 214 ? 27.063 19.792 -25.207 1.00 35.63 214 THR C O 1
ATOM 5557 N N . VAL C 2 215 ? 27.646 17.622 -25.136 1.00 34.96 215 VAL C N 1
ATOM 5558 C CA . VAL C 2 215 ? 28.364 17.740 -23.873 1.00 32.78 215 VAL C CA 1
ATOM 5559 C C . VAL C 2 215 ? 29.768 17.157 -23.981 1.00 33.08 215 VAL C C 1
ATOM 5560 O O . VAL C 2 215 ? 29.956 16.062 -24.509 1.00 36.23 215 VAL C O 1
ATOM 5564 N N . GLU C 2 216 ? 30.752 17.895 -23.481 1.00 33.42 216 GLU C N 1
ATOM 5565 C CA . GLU C 2 216 ? 32.136 17.437 -23.506 1.00 32.44 216 GLU C CA 1
ATOM 5566 C C . GLU C 2 216 ? 32.561 16.923 -22.137 1.00 32.14 216 GLU C C 1
ATOM 55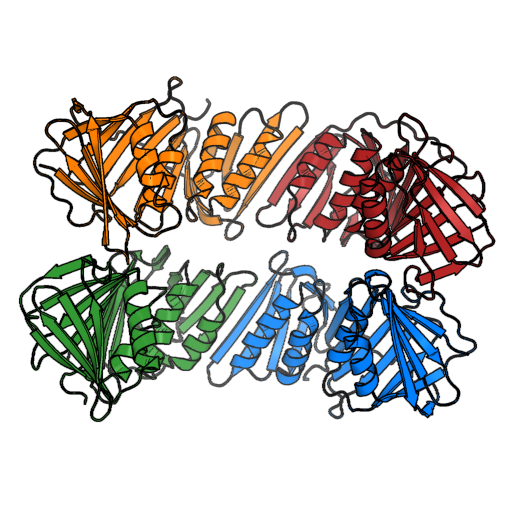67 O O . GLU C 2 216 ? 32.465 17.633 -21.138 1.00 31.72 216 GLU C O 1
ATOM 5573 N N . ILE C 2 217 ? 33.025 15.677 -22.105 1.00 34.93 217 ILE C N 1
ATOM 5574 C CA . ILE C 2 217 ? 33.430 15.024 -20.868 1.00 32.58 217 ILE C CA 1
ATOM 5575 C C . ILE C 2 217 ? 34.946 14.883 -20.812 1.00 32.78 217 ILE C C 1
ATOM 5576 O O . ILE C 2 217 ? 35.549 14.272 -21.692 1.00 35.83 217 ILE C O 1
ATOM 5581 N N . ALA C 2 218 ? 35.558 15.450 -19.778 1.00 31.20 218 ALA C N 1
ATOM 5582 C CA . ALA C 2 218 ? 37.007 15.384 -19.614 1.00 30.19 218 ALA C CA 1
ATOM 5583 C C . ALA C 2 218 ? 37.367 15.078 -18.165 1.00 30.65 218 ALA C C 1
ATOM 5584 O O . ALA C 2 218 ? 36.745 15.598 -17.241 1.00 32.86 218 ALA C O 1
ATOM 5586 N N . PHE C 2 219 ? 38.371 14.232 -17.968 1.00 30.78 219 PHE C N 1
ATOM 5587 C CA . PHE C 2 219 ? 38.757 13.829 -16.622 1.00 32.29 219 PHE C CA 1
ATOM 5588 C C . PHE C 2 219 ? 40.110 13.133 -16.605 1.00 33.95 219 PHE C C 1
ATOM 5589 O O . PHE C 2 219 ? 40.715 12.897 -17.650 1.00 34.97 219 PHE C O 1
ATOM 5597 N N . GLY C 2 220 ? 40.569 12.801 -15.404 1.00 34.81 220 GLY C N 1
ATOM 5598 C CA . GLY C 2 220 ? 41.834 12.117 -15.222 1.00 34.76 220 GLY C CA 1
ATOM 5599 C C . GLY C 2 220 ? 42.056 11.801 -13.758 1.00 38.35 220 GLY C C 1
ATOM 5600 O O . GLY C 2 220 ? 41.344 12.312 -12.893 1.00 37.59 220 GLY C O 1
ATOM 5601 N N . SER C 2 221 ? 43.042 10.958 -13.476 1.00 41.69 221 SER C N 1
ATOM 5602 C CA . SER C 2 221 ? 43.341 10.574 -12.102 1.00 41.13 221 SER C CA 1
ATOM 5603 C C . SER C 2 221 ? 43.682 11.786 -11.241 1.00 42.16 221 SER C C 1
ATOM 5604 O O . SER C 2 221 ? 44.509 12.617 -11.620 1.00 41.94 221 SER C O 1
ATOM 5607 N N . GLN C 2 222 ? 43.028 11.883 -10.088 1.00 42.24 222 GLN C N 1
ATOM 5608 C CA . GLN C 2 222 ? 43.328 12.921 -9.104 1.00 46.44 222 GLN C CA 1
ATOM 5609 C C . GLN C 2 222 ? 43.040 14.344 -9.581 1.00 44.01 222 GLN C C 1
ATOM 5610 O O . GLN C 2 222 ? 43.408 15.310 -8.912 1.00 44.22 222 GLN C O 1
ATOM 5616 N N . ILE C 2 223 ? 42.390 14.475 -10.733 1.00 41.51 223 ILE C N 1
ATOM 5617 C CA . ILE C 2 223 ? 41.982 15.790 -11.222 1.00 40.14 223 ILE C CA 1
ATOM 5618 C C . ILE C 2 223 ? 40.470 15.841 -11.414 1.00 39.51 223 ILE C C 1
ATOM 5619 O O . ILE C 2 223 ? 39.833 14.810 -11.626 1.00 39.48 223 ILE C O 1
ATOM 5624 N N . PRO C 2 224 ? 39.889 17.047 -11.331 1.00 40.94 224 PRO C N 1
ATOM 5625 C CA . PRO C 2 224 ? 38.434 17.221 -11.403 1.00 35.76 224 PRO C CA 1
ATOM 5626 C C . PRO C 2 224 ? 37.840 16.721 -12.714 1.00 33.60 224 PRO C C 1
ATOM 5627 O O . PRO C 2 224 ? 38.515 16.717 -13.743 1.00 34.17 224 PRO C O 1
ATOM 5631 N N . LEU C 2 225 ? 36.582 16.298 -12.663 1.00 33.23 225 LEU C N 1
ATOM 5632 C CA . LEU C 2 225 ? 35.831 15.958 -13.862 1.00 29.64 225 LEU C CA 1
ATOM 5633 C C . LEU C 2 225 ? 35.226 17.228 -14.438 1.00 30.83 225 LEU C C 1
ATOM 5634 O O . LEU C 2 225 ? 34.520 17.953 -13.739 1.00 32.83 225 LEU C O 1
ATOM 5639 N N . LYS C 2 226 ? 35.504 17.506 -15.707 1.00 26.43 226 LYS C N 1
ATOM 5640 C CA . LYS C 2 226 ? 34.927 18.679 -16.347 1.00 29.06 226 LYS C CA 1
ATOM 5641 C C . LYS C 2 226 ? 33.820 18.310 -17.324 1.00 30.64 226 LYS C C 1
ATOM 5642 O O . LYS C 2 226 ? 34.086 17.828 -18.425 1.00 30.39 226 LYS C O 1
ATOM 5648 N N . LEU C 2 227 ? 32.578 18.539 -16.912 1.00 27.59 227 LEU C N 1
ATOM 5649 C CA . LEU C 2 227 ? 31.442 18.382 -17.805 1.00 25.51 227 LEU C CA 1
ATOM 5650 C C . LEU C 2 227 ? 31.100 19.733 -18.413 1.00 28.51 227 LEU C C 1
ATOM 5651 O O . LEU C 2 227 ? 30.617 20.630 -17.722 1.00 29.68 227 LEU C O 1
ATOM 5656 N N . ARG C 2 228 ? 31.370 19.885 -19.704 1.00 27.05 228 ARG C N 1
ATOM 5657 C CA . ARG C 2 228 ? 31.018 21.112 -20.402 1.00 27.00 228 ARG C CA 1
ATOM 5658 C C . ARG C 2 228 ? 29.790 20.896 -21.263 1.00 30.56 228 ARG C C 1
ATOM 5659 O O . ARG C 2 228 ? 29.865 20.274 -22.321 1.00 33.56 228 ARG C O 1
ATOM 5667 N N . TYR C 2 229 ? 28.655 21.404 -20.800 1.00 32.45 229 TYR C N 1
ATOM 5668 C CA . TYR C 2 229 ? 27.436 21.355 -21.587 1.00 28.58 229 TYR C CA 1
ATOM 5669 C C . TYR C 2 229 ? 27.413 22.526 -22.557 1.00 28.98 229 TYR C C 1
ATOM 5670 O O . TYR C 2 229 ? 27.154 23.663 -22.165 1.00 29.94 229 TYR C O 1
ATOM 5679 N N . ASN C 2 230 ? 27.701 22.242 -23.822 1.00 29.74 230 ASN C N 1
ATOM 5680 C CA . ASN C 2 230 ? 27.734 23.271 -24.852 1.00 32.37 230 ASN C CA 1
ATOM 5681 C C . ASN C 2 230 ? 26.390 23.965 -25.023 1.00 36.06 230 ASN C C 1
ATOM 5682 O O . ASN C 2 230 ? 25.336 23.332 -24.952 1.00 36.64 230 ASN C O 1
ATOM 5687 N N . LEU C 2 231 ? 26.438 25.273 -25.248 1.00 36.71 231 LEU C N 1
ATOM 5688 C CA . LEU C 2 231 ? 25.236 26.063 -25.467 1.00 38.62 231 LEU C CA 1
ATOM 5689 C C . LEU C 2 231 ? 25.306 26.742 -26.827 1.00 42.41 231 LEU C C 1
ATOM 5690 O O . LEU C 2 231 ? 26.395 26.954 -27.361 1.00 44.54 231 LEU C O 1
ATOM 5695 N N . PRO C 2 232 ? 24.141 27.081 -27.395 1.00 43.68 232 PRO C N 1
ATOM 5696 C CA . PRO C 2 232 ? 24.081 27.779 -28.683 1.00 43.78 232 PRO C CA 1
ATOM 5697 C C . PRO C 2 232 ? 24.934 29.045 -28.686 1.00 44.56 232 PRO C C 1
ATOM 5698 O O . PRO C 2 232 ? 25.171 29.635 -27.632 1.00 42.25 232 PRO C O 1
ATOM 5702 N N . GLN C 2 233 ? 25.392 29.445 -29.868 1.00 45.90 233 GLN C N 1
ATOM 5703 C CA . GLN C 2 233 ? 26.177 30.664 -30.026 1.00 45.93 233 GLN C CA 1
ATOM 5704 C C . GLN C 2 233 ? 27.466 30.639 -29.209 1.00 46.02 233 GLN C C 1
ATOM 5705 O O . GLN C 2 233 ? 27.845 31.639 -28.600 1.00 46.89 233 GLN C O 1
ATOM 5711 N N . GLY C 2 234 ? 28.132 29.488 -29.199 1.00 44.03 234 GLY C N 1
ATOM 5712 C CA . GLY C 2 234 ? 29.431 29.358 -28.565 1.00 44.50 234 GLY C CA 1
ATOM 5713 C C . GLY C 2 234 ? 29.418 29.459 -27.052 1.00 43.76 234 GLY C C 1
ATOM 5714 O O . GLY C 2 234 ? 30.456 29.691 -26.432 1.00 43.12 234 GLY C O 1
ATOM 5715 N N . GLY C 2 235 ? 28.245 29.286 -26.454 1.00 42.81 235 GLY C N 1
ATOM 5716 C CA . GLY C 2 235 ? 28.121 29.329 -25.009 1.00 38.14 235 GLY C CA 1
ATOM 5717 C C . GLY C 2 235 ? 28.484 28.000 -24.383 1.00 36.11 235 GLY C C 1
ATOM 5718 O O . GLY C 2 235 ? 28.749 27.029 -25.090 1.00 38.38 235 GLY C O 1
ATOM 5719 N N . TYR C 2 236 ? 28.502 27.952 -23.056 1.00 33.31 236 TYR C N 1
ATOM 5720 C CA . TYR C 2 236 ? 28.800 26.711 -22.352 1.00 32.12 236 TYR C CA 1
ATOM 5721 C C . TYR C 2 236 ? 28.448 26.777 -20.869 1.00 33.43 236 TYR C C 1
ATOM 5722 O O . TYR C 2 236 ? 28.292 27.858 -20.298 1.00 30.89 236 TYR C O 1
ATOM 5731 N N . ALA C 2 237 ? 28.319 25.604 -20.260 1.00 33.50 237 ALA C N 1
ATOM 5732 C CA . ALA C 2 237 ? 28.089 25.484 -18.828 1.00 31.99 237 ALA C CA 1
ATOM 5733 C C . ALA C 2 237 ? 29.054 24.449 -18.262 1.00 30.67 237 ALA C C 1
ATOM 5734 O O . ALA C 2 237 ? 28.838 23.247 -18.405 1.00 32.24 237 ALA C O 1
ATOM 5736 N N . ASP C 2 238 ? 30.123 24.918 -17.630 1.00 31.13 238 ASP C N 1
ATOM 5737 C CA . ASP C 2 238 ? 31.152 24.025 -17.111 1.00 29.97 238 ASP C CA 1
ATOM 5738 C C . ASP C 2 238 ? 30.865 23.570 -15.686 1.00 30.36 238 ASP C C 1
ATOM 5739 O O . ASP C 2 238 ? 30.521 24.376 -14.821 1.00 31.62 238 ASP C O 1
ATOM 5744 N N . PHE C 2 239 ? 31.011 22.271 -15.451 1.00 29.72 239 PHE C N 1
ATOM 5745 C CA . PHE C 2 239 ? 30.881 21.711 -14.113 1.00 28.94 239 PHE C CA 1
ATOM 5746 C C . PHE C 2 239 ? 32.151 20.959 -13.729 1.00 31.63 239 PHE C C 1
ATOM 5747 O O . PHE C 2 239 ? 32.449 19.903 -14.287 1.00 32.64 239 PHE C O 1
ATOM 5755 N N . TYR C 2 240 ? 32.904 21.514 -12.784 1.00 29.67 240 TYR C N 1
ATOM 5756 C CA . TYR C 2 240 ? 34.107 20.862 -12.283 1.00 30.69 240 TYR C CA 1
ATOM 5757 C C . TYR C 2 240 ? 33.800 20.114 -10.992 1.00 32.44 240 TYR C C 1
ATOM 5758 O O . TYR C 2 240 ? 33.498 20.728 -9.968 1.00 33.72 240 TYR C O 1
ATOM 5767 N N . ILE C 2 241 ? 33.879 18.789 -11.043 1.00 32.29 241 ILE C N 1
ATOM 5768 C CA . ILE C 2 241 ? 33.589 17.962 -9.878 1.00 32.79 241 ILE C CA 1
ATOM 5769 C C . ILE C 2 241 ? 34.861 17.336 -9.313 1.00 32.76 241 ILE C C 1
ATOM 5770 O O . ILE C 2 241 ? 35.611 16.679 -10.032 1.00 34.45 241 ILE C O 1
ATOM 5775 N N . ALA C 2 242 ? 35.094 17.546 -8.021 1.00 34.94 242 ALA C N 1
ATOM 5776 C CA . ALA C 2 242 ? 36.306 17.066 -7.363 1.00 35.04 242 ALA C CA 1
ATOM 5777 C C . ALA C 2 242 ? 36.401 15.542 -7.362 1.00 37.46 242 ALA C C 1
ATOM 5778 O O . ALA C 2 242 ? 35.384 14.851 -7.317 1.00 41.71 242 ALA C O 1
ATOM 5780 N N . PRO C 2 243 ? 37.635 15.019 -7.414 1.00 36.57 243 PRO C N 1
ATOM 5781 C CA . PRO C 2 243 ? 37.923 13.581 -7.460 1.00 36.46 243 PRO C CA 1
ATOM 5782 C C . PRO C 2 243 ? 37.693 12.882 -6.123 1.00 45.02 243 PRO C C 1
ATOM 5783 O O . PRO C 2 243 ? 37.702 13.528 -5.076 1.00 46.54 243 PRO C O 1
ATOM 5787 N N . ARG C 2 244 ? 37.495 11.568 -6.176 1.00 50.69 244 ARG C 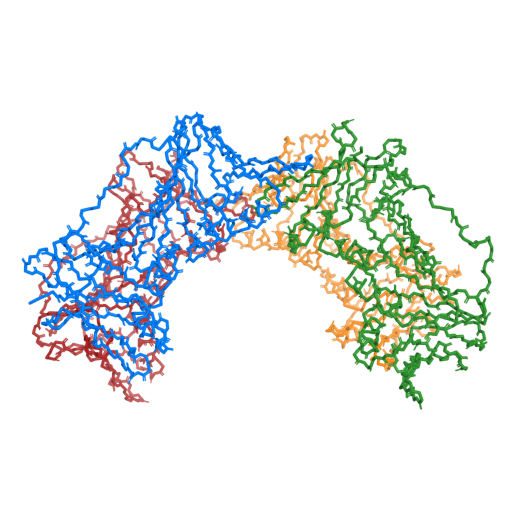N 1
ATOM 5788 C CA . ARG C 2 244 ? 37.352 10.734 -4.984 1.00 53.31 244 ARG C CA 1
ATOM 5789 C C . ARG C 2 244 ? 36.224 11.161 -4.053 1.00 58.73 244 ARG C C 1
ATOM 5790 O O . ARG C 2 244 ? 36.381 11.133 -2.833 1.00 64.89 244 ARG C O 1
ATOM 5798 N N . ALA C 2 245 ? 35.088 11.549 -4.622 1.00 57.01 245 ALA C N 1
ATOM 5799 C CA . ALA C 2 245 ? 33.928 11.887 -3.806 1.00 61.26 245 ALA C CA 1
ATOM 5800 C C . ALA C 2 245 ? 33.117 10.629 -3.511 1.00 59.99 245 ALA C C 1
ATOM 5801 O O . ALA C 2 245 ? 31.913 10.578 -3.760 1.00 58.67 245 ALA C O 1
ATOM 5803 N N . GLU C 2 246 ? 33.798 9.616 -2.979 1.00 62.33 246 GLU C N 1
ATOM 5804 C CA . GLU C 2 246 ? 33.179 8.334 -2.653 1.00 65.26 246 GLU C CA 1
ATOM 5805 C C . GLU C 2 246 ? 31.874 8.497 -1.876 1.00 68.64 246 GLU C C 1
ATOM 5806 O O . GLU C 2 246 ? 31.106 7.546 -1.730 1.00 69.51 246 GLU C O 1
ATOM 5813 N N . MET D 2 1 ? -22.837 48.872 -42.013 1.00 56.58 1 MET D N 1
ATOM 5814 C CA . MET D 2 1 ? -22.892 48.311 -40.667 1.00 56.10 1 MET D CA 1
ATOM 5815 C C . MET D 2 1 ? -21.539 47.764 -40.225 1.00 55.40 1 MET D C 1
ATOM 5816 O O . MET D 2 1 ? -20.615 47.645 -41.028 1.00 59.47 1 MET D O 1
ATOM 5821 N N . ARG D 2 2 ? -21.432 47.434 -38.942 1.00 53.91 2 ARG D N 1
ATOM 5822 C CA . ARG D 2 2 ? -20.190 46.905 -38.389 1.00 55.36 2 ARG D CA 1
ATOM 5823 C C . ARG D 2 2 ? -20.451 46.056 -37.149 1.00 52.99 2 ARG D C 1
ATOM 5824 O O . ARG D 2 2 ? -20.830 46.572 -36.097 1.00 52.47 2 ARG D O 1
ATOM 5832 N N . VAL D 2 3 ? -20.242 44.750 -37.279 1.00 50.15 3 VAL D N 1
ATOM 5833 C CA . VAL D 2 3 ? -20.458 43.826 -36.174 1.00 47.97 3 VAL D CA 1
ATOM 5834 C C . VAL D 2 3 ? -19.191 43.040 -35.865 1.00 42.29 3 VAL D C 1
ATOM 5835 O O . VAL D 2 3 ? -18.349 42.837 -36.738 1.00 39.59 3 VAL D O 1
ATOM 5839 N N . LYS D 2 4 ? -19.062 42.600 -34.617 1.00 43.23 4 LYS D N 1
ATOM 5840 C CA . LYS D 2 4 ? -17.915 41.800 -34.204 1.00 43.19 4 LYS D CA 1
ATOM 5841 C C . LYS D 2 4 ? -18.343 40.504 -33.525 1.00 42.26 4 LYS D C 1
ATOM 5842 O O . LYS D 2 4 ? -19.148 40.515 -32.595 1.00 43.84 4 LYS D O 1
ATOM 5848 N N . VAL D 2 5 ? -17.797 39.389 -33.997 1.00 38.15 5 VAL D N 1
ATOM 5849 C CA . VAL D 2 5 ? -18.019 38.096 -33.369 1.00 36.62 5 VAL D CA 1
ATOM 5850 C C . VAL D 2 5 ? -16.751 37.670 -32.644 1.00 38.62 5 VAL D C 1
ATOM 5851 O O . VAL D 2 5 ? -15.650 37.839 -33.163 1.00 45.61 5 VAL D O 1
ATOM 5855 N N . ILE D 2 6 ? -16.901 37.126 -31.441 1.00 37.97 6 ILE D N 1
ATOM 5856 C CA . ILE D 2 6 ? -15.747 36.671 -30.675 1.00 33.77 6 ILE D CA 1
ATOM 5857 C C . ILE D 2 6 ? -15.350 35.244 -31.046 1.00 38.77 6 ILE D C 1
ATOM 5858 O O . ILE D 2 6 ? -14.183 34.972 -31.323 1.00 40.24 6 ILE D O 1
ATOM 5863 N N . ASP D 2 7 ? -16.321 34.337 -31.056 1.00 38.89 7 ASP D N 1
ATOM 5864 C CA . ASP D 2 7 ? -16.056 32.955 -31.443 1.00 38.13 7 ASP D CA 1
ATOM 5865 C C . ASP D 2 7 ? -16.238 32.782 -32.947 1.00 40.75 7 ASP D C 1
ATOM 5866 O O . ASP D 2 7 ? -17.226 32.204 -33.403 1.00 41.91 7 ASP D O 1
ATOM 5871 N N . ALA D 2 8 ? -15.275 33.289 -33.711 1.00 38.06 8 ALA D N 1
ATOM 5872 C CA . ALA D 2 8 ? -15.335 33.240 -35.167 1.00 38.00 8 ALA D CA 1
ATOM 5873 C C . ALA D 2 8 ? -15.363 31.809 -35.689 1.00 38.18 8 ALA D C 1
ATOM 5874 O O . ALA D 2 8 ? -15.965 31.529 -36.725 1.00 39.00 8 ALA D O 1
ATOM 5876 N N . ASP D 2 9 ? -14.708 30.906 -34.968 1.00 40.00 9 ASP D N 1
ATOM 5877 C CA . ASP D 2 9 ? -14.651 29.509 -35.378 1.00 41.87 9 ASP D CA 1
ATOM 5878 C C . ASP D 2 9 ? -16.055 28.920 -35.467 1.00 41.33 9 ASP D C 1
ATOM 5879 O O . ASP D 2 9 ? -16.428 28.329 -36.480 1.00 40.28 9 ASP D O 1
ATOM 5884 N N . ALA D 2 10 ? -16.831 29.089 -34.402 1.00 42.69 10 ALA D N 1
ATOM 5885 C CA . ALA D 2 10 ? -18.199 28.591 -34.370 1.00 40.15 10 ALA D CA 1
ATOM 5886 C C . ALA D 2 10 ? -19.045 29.295 -35.422 1.00 40.27 10 ALA D C 1
ATOM 5887 O O . ALA D 2 10 ? -19.787 28.658 -36.168 1.00 41.11 10 ALA D O 1
ATOM 5889 N N . PHE D 2 11 ? -18.917 30.616 -35.479 1.00 39.07 11 PHE D N 1
ATOM 5890 C CA . PHE D 2 11 ? -19.705 31.432 -36.394 1.00 38.67 11 PHE D CA 1
ATOM 5891 C C . PHE D 2 11 ? -19.543 30.988 -37.845 1.00 39.86 11 PHE D C 1
ATOM 5892 O O . PHE D 2 11 ? -20.503 31.003 -38.616 1.00 41.12 11 PHE D O 1
ATOM 5900 N N . SER D 2 12 ? -18.330 30.588 -38.211 1.00 40.94 12 SER D N 1
ATOM 5901 C CA . SER D 2 12 ? -18.032 30.214 -39.591 1.00 39.58 12 SER D CA 1
ATOM 5902 C C . SER D 2 12 ? -18.779 28.956 -40.021 1.00 39.43 12 SER D C 1
ATOM 5903 O O . SER D 2 12 ? -19.191 28.833 -41.174 1.00 40.49 12 SER D O 1
ATOM 5906 N N . TYR D 2 13 ? -18.952 28.023 -39.091 1.00 40.47 13 TYR D N 1
ATOM 5907 C CA . TYR D 2 13 ? -19.608 26.756 -39.399 1.00 41.13 13 TYR D CA 1
ATOM 5908 C C . TYR D 2 13 ? -21.060 26.936 -39.836 1.00 41.88 13 TYR D C 1
ATOM 5909 O O . TYR D 2 13 ? -21.621 26.079 -40.519 1.00 43.05 13 TYR D O 1
ATOM 5918 N N . ILE D 2 14 ? -21.667 28.051 -39.444 1.00 38.11 14 ILE D N 1
ATOM 5919 C CA . ILE D 2 14 ? -23.014 28.363 -39.896 1.00 36.61 14 ILE D CA 1
ATOM 5920 C C . ILE D 2 14 ? -23.024 28.501 -41.413 1.00 38.05 14 ILE D C 1
ATOM 5921 O O . ILE D 2 14 ? -23.864 27.918 -42.096 1.00 39.15 14 ILE D O 1
ATOM 5926 N N . PHE D 2 15 ? -22.069 29.263 -41.934 1.00 41.32 15 PHE D N 1
ATOM 5927 C CA . PHE D 2 15 ? -21.988 29.527 -43.367 1.00 39.55 15 PHE D CA 1
ATOM 5928 C C . PHE D 2 15 ? -21.425 28.341 -44.142 1.00 41.02 15 PHE D C 1
ATOM 5929 O O . PHE D 2 15 ? -21.780 28.124 -45.301 1.00 41.94 15 PHE D O 1
ATOM 5937 N N . ARG D 2 16 ? -20.549 27.575 -43.501 1.00 40.53 16 ARG D N 1
ATOM 5938 C CA . ARG D 2 16 ? -20.044 26.347 -44.100 1.00 42.57 16 ARG D CA 1
ATOM 5939 C C . ARG D 2 16 ? -21.179 25.338 -44.265 1.00 46.81 16 ARG D C 1
ATOM 5940 O O . ARG D 2 16 ? -21.117 24.450 -45.117 1.00 50.62 16 ARG D O 1
ATOM 5948 N N . THR D 2 17 ? -22.216 25.483 -43.445 1.00 42.88 17 THR D N 1
ATOM 5949 C CA . THR D 2 17 ? -23.394 24.632 -43.547 1.00 41.84 17 THR D CA 1
ATOM 5950 C C . THR D 2 17 ? -24.273 25.077 -44.708 1.00 43.44 17 THR D C 1
ATOM 5951 O O . THR D 2 17 ? -24.714 24.258 -45.512 1.00 47.75 17 THR D O 1
ATOM 5955 N N . LEU D 2 18 ? -24.525 26.380 -44.790 1.00 41.86 18 LEU D N 1
ATOM 5956 C CA . LEU D 2 18 ? -25.336 26.938 -45.868 1.00 42.32 18 LEU D CA 1
ATOM 5957 C C . LEU D 2 18 ? -24.740 26.619 -47.234 1.00 46.76 18 LEU D C 1
ATOM 5958 O O . LEU D 2 18 ? -25.463 26.488 -48.221 1.00 49.68 18 LEU D O 1
ATOM 5963 N N . GLU D 2 19 ? -23.417 26.496 -47.282 1.00 45.06 19 GLU D N 1
ATOM 5964 C CA . GLU D 2 19 ? -22.717 26.196 -48.525 1.00 48.46 19 GLU D CA 1
ATOM 5965 C C . GLU D 2 19 ? -23.185 24.869 -49.117 1.00 46.14 19 GLU D C 1
ATOM 5966 O O . GLU D 2 19 ? -23.104 24.655 -50.326 1.00 48.82 19 GLU D O 1
ATOM 5972 N N . GLU D 2 20 ? -23.677 23.983 -48.258 1.00 45.73 20 GLU D N 1
ATOM 5973 C CA . GLU D 2 20 ? -24.154 22.676 -48.694 1.00 46.67 20 GLU D CA 1
ATOM 5974 C C . GLU D 2 20 ? -25.471 22.791 -49.454 1.00 46.75 20 GLU D C 1
ATOM 5975 O O . GLU D 2 20 ? -25.795 21.937 -50.280 1.00 45.74 20 GLU D O 1
ATOM 5981 N N . PHE D 2 21 ? -26.223 23.852 -49.173 1.00 45.66 21 PHE D N 1
ATOM 5982 C CA . PHE D 2 21 ? -27.558 24.022 -49.739 1.00 46.67 21 PHE D CA 1
ATOM 5983 C C . PHE D 2 21 ? -27.613 25.079 -50.838 1.00 48.98 21 PHE D C 1
ATOM 5984 O O . PHE D 2 21 ? -28.257 24.881 -51.868 1.00 51.94 21 PHE D O 1
ATOM 5992 N N . ILE D 2 22 ? -26.943 26.204 -50.612 1.00 48.50 22 ILE D N 1
ATOM 5993 C CA . ILE D 2 22 ? -27.034 27.336 -51.527 1.00 49.38 22 ILE D CA 1
ATOM 5994 C C . ILE D 2 22 ? -25.665 27.870 -51.942 1.00 55.07 22 ILE D C 1
ATOM 5995 O O . ILE D 2 22 ? -24.641 27.503 -51.365 1.00 52.93 22 ILE D O 1
ATOM 6000 N N . ASP D 2 23 ? -25.658 28.738 -52.950 1.00 57.67 23 ASP D N 1
ATOM 6001 C CA . ASP D 2 23 ? -24.418 29.306 -53.468 1.00 57.87 23 ASP D CA 1
ATOM 6002 C C . ASP D 2 23 ? -24.304 30.791 -53.141 1.00 57.55 23 ASP D C 1
ATOM 6003 O O . ASP D 2 23 ? -23.203 31.316 -52.974 1.00 59.69 23 ASP D O 1
ATOM 6008 N N . GLU D 2 24 ? -25.447 31.464 -53.057 1.00 53.50 24 GLU D N 1
ATOM 6009 C CA . GLU D 2 24 ? -25.482 32.873 -52.683 1.00 55.01 24 GLU D CA 1
ATOM 6010 C C . GLU D 2 24 ? -26.468 33.109 -51.545 1.00 54.20 24 GLU D C 1
ATOM 6011 O O . GLU D 2 24 ? -27.579 32.580 -51.555 1.00 55.19 24 GLU D O 1
ATOM 6017 N N . ILE D 2 25 ? -26.055 33.901 -50.562 1.00 52.03 25 ILE D N 1
ATOM 6018 C CA . ILE D 2 25 ? -26.928 34.246 -49.448 1.00 53.45 25 ILE D CA 1
ATOM 6019 C C . ILE D 2 25 ? -27.140 35.751 -49.378 1.00 52.31 25 ILE D C 1
ATOM 6020 O O . ILE D 2 25 ? -26.555 36.508 -50.151 1.00 54.57 25 ILE D O 1
ATOM 6025 N N . THR D 2 26 ? -27.979 36.178 -48.443 1.00 49.18 26 THR D N 1
ATOM 6026 C CA . THR D 2 26 ? -28.253 37.593 -48.259 1.00 47.24 26 THR D CA 1
ATOM 6027 C C . THR D 2 26 ? -28.257 37.940 -46.778 1.00 46.97 26 THR D C 1
ATOM 6028 O O . THR D 2 26 ? -29.255 37.738 -46.088 1.00 52.08 26 THR D O 1
ATOM 6032 N N . LEU D 2 27 ? -27.134 38.454 -46.291 1.00 43.06 27 LEU D N 1
ATOM 6033 C CA . LEU D 2 27 ? -27.034 38.870 -44.901 1.00 41.63 27 LEU D CA 1
ATOM 6034 C C . LEU D 2 27 ? -27.971 40.043 -44.644 1.00 44.73 27 LEU D C 1
ATOM 6035 O O . LEU D 2 27 ? -27.637 41.192 -44.931 1.00 47.47 27 LEU D O 1
ATOM 6040 N N . ASP D 2 28 ? -29.150 39.748 -44.109 1.00 42.32 28 ASP D N 1
ATOM 6041 C CA . ASP D 2 28 ? -30.125 40.786 -43.808 1.00 42.12 28 ASP D CA 1
ATOM 6042 C C . ASP D 2 28 ? -29.904 41.328 -42.401 1.00 44.40 28 ASP D C 1
ATOM 6043 O O . ASP D 2 28 ? -30.509 40.852 -41.442 1.00 47.72 28 ASP D O 1
ATOM 6048 N N . PHE D 2 29 ? -29.031 42.322 -42.283 1.00 43.63 29 PHE D N 1
ATOM 6049 C CA . PHE D 2 29 ? -28.760 42.944 -40.994 1.00 43.78 29 PHE D CA 1
ATOM 6050 C C . PHE D 2 29 ? -29.914 43.840 -40.565 1.00 46.64 29 PHE D C 1
ATOM 6051 O O . PHE D 2 29 ? -30.214 44.840 -41.216 1.00 51.04 29 PHE D O 1
ATOM 6059 N N . THR D 2 30 ? -30.561 43.473 -39.465 1.00 44.96 30 THR D N 1
ATOM 6060 C CA . THR D 2 30 ? -31.667 44.253 -38.932 1.00 44.32 30 THR D CA 1
ATOM 6061 C C . THR D 2 30 ? -31.341 44.718 -37.519 1.00 45.66 30 THR D C 1
ATOM 6062 O O . THR D 2 30 ? -30.404 44.220 -36.896 1.00 47.56 30 THR D O 1
ATOM 6066 N N . SER D 2 31 ? -32.115 45.674 -37.019 1.00 47.28 31 SER D N 1
ATOM 6067 C CA . SER D 2 31 ? -31.892 46.222 -35.686 1.00 50.78 31 SER D CA 1
ATOM 6068 C C . SER D 2 31 ? -31.904 45.132 -34.616 1.00 49.33 31 SER D C 1
ATOM 6069 O O . SER D 2 31 ? -31.216 45.239 -33.600 1.00 46.21 31 SER D O 1
ATOM 6072 N N . ASP D 2 32 ? -32.687 44.084 -34.853 1.00 50.99 32 ASP D N 1
ATOM 6073 C CA . ASP D 2 32 ? -32.819 42.990 -33.895 1.00 52.90 32 ASP D CA 1
ATOM 6074 C C . ASP D 2 32 ? -31.667 41.995 -33.995 1.00 51.13 32 ASP D C 1
ATOM 6075 O O . ASP D 2 32 ? -31.235 41.433 -32.989 1.00 53.19 32 ASP D O 1
ATOM 6080 N N . GLY D 2 33 ? -31.175 41.779 -35.210 1.00 45.28 33 GLY D N 1
ATOM 6081 C CA . GLY D 2 33 ? -30.076 40.857 -35.427 1.00 40.77 33 GLY D CA 1
ATOM 6082 C C . GLY D 2 33 ? -29.844 40.538 -36.890 1.00 39.11 33 GLY D C 1
ATOM 6083 O O . GLY D 2 33 ? -30.375 41.207 -37.774 1.00 39.11 33 GLY D O 1
ATOM 6084 N N . LEU D 2 34 ? -29.042 39.509 -37.141 1.00 37.98 34 LEU D N 1
ATOM 6085 C CA . LEU D 2 34 ? -28.719 39.098 -38.501 1.00 37.90 34 LEU D CA 1
ATOM 6086 C C . LEU D 2 34 ? -29.654 37.996 -38.985 1.00 37.99 34 LEU D C 1
ATOM 6087 O O . LEU D 2 34 ? -29.602 36.869 -38.495 1.00 37.63 34 LEU D O 1
ATOM 6092 N N . LYS D 2 35 ? -30.507 38.329 -39.948 1.00 38.34 35 LYS D N 1
ATOM 6093 C CA . LYS D 2 35 ? -31.422 37.353 -40.529 1.00 37.07 35 LYS D CA 1
ATOM 6094 C C . LYS D 2 35 ? -30.866 36.803 -41.838 1.00 39.92 35 LYS D C 1
ATOM 6095 O O . LYS D 2 35 ? -30.314 37.544 -42.652 1.00 41.07 35 LYS D O 1
ATOM 6101 N N . ILE D 2 36 ? -31.010 35.496 -42.032 1.00 35.27 36 ILE D N 1
ATOM 6102 C CA . ILE D 2 36 ? -30.552 34.847 -43.252 1.00 34.59 36 ILE D CA 1
ATOM 6103 C C . ILE D 2 36 ? -31.577 33.829 -43.725 1.00 36.37 36 ILE D C 1
ATOM 6104 O O . ILE D 2 36 ? -31.885 32.873 -43.017 1.00 36.23 36 ILE D O 1
ATOM 6109 N N . ARG D 2 37 ? -32.107 34.039 -44.923 1.00 38.73 37 ARG D N 1
ATOM 6110 C CA . ARG D 2 37 ? -33.036 33.087 -45.513 1.00 37.06 37 ARG D CA 1
ATOM 6111 C C . ARG D 2 37 ? -32.463 32.519 -46.801 1.00 41.69 37 ARG D C 1
ATOM 6112 O O . ARG D 2 37 ? -31.778 33.217 -47.548 1.00 46.86 37 ARG D O 1
ATOM 6120 N N . GLY D 2 38 ? -32.739 31.246 -47.052 1.00 40.05 38 GLY D N 1
ATOM 6121 C CA . GLY D 2 38 ? -32.249 30.587 -48.245 1.00 41.80 38 GLY D CA 1
ATOM 6122 C C . GLY D 2 38 ? -33.104 29.401 -48.635 1.00 44.92 38 GLY D C 1
ATOM 6123 O O . GLY D 2 38 ? -33.912 28.917 -47.845 1.00 42.70 38 GLY D O 1
ATOM 6124 N N . ILE D 2 39 ? -32.922 28.935 -49.865 1.00 48.22 39 ILE D N 1
ATOM 6125 C CA . ILE D 2 39 ? -33.645 27.775 -50.364 1.00 44.93 39 ILE D CA 1
ATOM 6126 C C . ILE D 2 39 ? -32.852 27.133 -51.495 1.00 47.39 39 ILE D C 1
ATOM 6127 O O . ILE D 2 39 ? -32.353 27.822 -52.384 1.00 51.03 39 ILE D O 1
ATOM 6132 N N . ASP D 2 40 ? -32.722 25.812 -51.448 1.00 48.42 40 ASP D N 1
ATOM 6133 C CA . ASP D 2 40 ? -31.920 25.090 -52.430 1.00 53.05 40 ASP D CA 1
ATOM 6134 C C . ASP D 2 40 ? -32.661 24.913 -53.753 1.00 55.19 40 ASP D C 1
ATOM 6135 O O . ASP D 2 40 ? -33.884 25.035 -53.802 1.00 57.21 40 ASP D O 1
ATOM 6140 N N . PRO D 2 41 ? -31.912 24.639 -54.834 1.00 56.97 41 PRO D N 1
ATOM 6141 C CA . PRO D 2 41 ? -32.476 24.468 -56.178 1.00 55.65 41 PRO D CA 1
ATOM 6142 C C . PRO D 2 41 ? -33.666 23.511 -56.215 1.00 58.57 41 PRO D C 1
ATOM 6143 O O . PRO D 2 41 ? -34.687 23.835 -56.823 1.00 64.11 41 PRO D O 1
ATOM 6147 N N . SER D 2 42 ? -33.535 22.353 -55.575 1.00 56.25 42 SER D N 1
ATOM 6148 C CA . SER D 2 42 ? -34.607 21.362 -55.573 1.00 55.09 42 SER D CA 1
ATOM 6149 C C . SER D 2 42 ? -35.816 21.853 -54.786 1.00 53.51 42 SER D C 1
ATOM 6150 O O . SER D 2 42 ? -36.893 21.261 -54.853 1.00 56.35 42 SER D O 1
ATOM 6153 N N . ARG D 2 43 ? -35.631 22.937 -54.039 1.00 52.26 43 ARG D N 1
ATOM 6154 C CA . ARG D 2 43 ? -36.707 23.516 -53.244 1.00 54.67 43 ARG D CA 1
ATOM 6155 C C . ARG D 2 43 ? -37.216 22.528 -52.197 1.00 50.78 43 ARG D C 1
ATOM 6156 O O . ARG D 2 43 ? -38.356 22.617 -51.739 1.00 46.09 43 ARG D O 1
ATOM 6164 N N . VAL D 2 44 ? -36.354 21.588 -51.822 1.00 48.48 44 VAL D N 1
ATOM 6165 C CA . VAL D 2 44 ? -36.680 20.606 -50.798 1.00 47.35 44 VAL D CA 1
ATOM 6166 C C . VAL D 2 44 ? -36.400 21.172 -49.411 1.00 45.03 44 VAL D C 1
ATOM 6167 O O . VAL D 2 44 ? -37.111 20.877 -48.450 1.00 42.73 44 VAL D O 1
ATOM 6171 N N . THR D 2 45 ? -35.363 21.996 -49.319 1.00 43.77 45 THR D N 1
ATOM 6172 C CA . THR D 2 45 ? -34.948 22.565 -48.045 1.00 39.95 45 THR D CA 1
ATOM 6173 C C . THR D 2 45 ? -35.106 24.078 -48.020 1.00 40.07 45 THR D C 1
ATOM 6174 O O . THR D 2 45 ? -34.592 24.780 -48.890 1.00 43.02 45 THR D O 1
ATOM 6178 N N . PHE D 2 46 ? -35.821 24.575 -47.017 1.00 38.17 46 PHE D N 1
ATOM 6179 C CA . PHE D 2 46 ? -35.922 26.009 -46.789 1.00 38.00 46 PHE D CA 1
ATOM 6180 C C . PHE D 2 46 ? -35.202 26.371 -45.497 1.00 39.04 46 PHE D C 1
ATOM 6181 O O . PHE D 2 46 ? -35.380 25.711 -44.473 1.00 37.24 46 PHE D O 1
ATOM 6189 N N . ILE D 2 47 ? -34.392 27.423 -45.547 1.00 37.25 47 ILE D N 1
ATOM 6190 C CA . ILE D 2 47 ? -33.536 27.778 -44.423 1.00 35.52 47 ILE D CA 1
ATOM 6191 C C . ILE D 2 47 ? -33.871 29.147 -43.843 1.00 37.09 47 ILE D C 1
ATOM 6192 O O . ILE D 2 47 ? -33.910 30.144 -44.561 1.00 40.63 47 ILE D O 1
ATOM 6197 N N . ASP D 2 48 ? -34.110 29.183 -42.536 1.00 35.03 48 ASP D N 1
ATOM 6198 C CA . ASP D 2 48 ? -34.416 30.425 -41.839 1.00 34.20 48 ASP D CA 1
ATOM 6199 C C . ASP D 2 48 ? -33.479 30.579 -40.646 1.00 34.11 48 ASP D C 1
ATOM 6200 O O . ASP D 2 48 ? -33.495 29.763 -39.726 1.00 33.57 48 ASP D O 1
ATOM 6205 N N . ILE D 2 49 ? -32.661 31.625 -40.667 1.00 34.78 49 ILE D N 1
ATOM 6206 C CA . ILE D 2 49 ? -31.649 31.825 -39.636 1.00 33.16 49 ILE D CA 1
ATOM 6207 C C . ILE D 2 49 ? -31.799 33.172 -38.941 1.00 32.94 49 ILE D C 1
ATOM 6208 O O . ILE D 2 49 ? -32.021 34.193 -39.589 1.00 38.30 49 ILE D O 1
ATOM 6213 N N . LEU D 2 50 ? -31.678 33.166 -37.618 1.00 31.28 50 LEU D N 1
ATOM 6214 C CA . LEU D 2 50 ? -31.708 34.400 -36.843 1.00 33.16 50 LEU D CA 1
ATOM 6215 C C . LEU D 2 50 ? -30.542 34.462 -35.865 1.00 35.22 50 LEU D C 1
ATOM 6216 O O . LEU D 2 50 ? -30.413 33.618 -34.979 1.00 35.56 50 LEU D O 1
ATOM 6221 N N . ILE D 2 51 ? -29.693 35.469 -36.036 1.00 35.06 51 ILE D N 1
ATOM 6222 C CA . ILE D 2 51 ? -28.571 35.684 -35.137 1.00 34.91 51 ILE D CA 1
ATOM 6223 C C . ILE D 2 51 ? -28.736 37.031 -34.447 1.00 35.01 51 ILE D C 1
ATOM 6224 O O . ILE D 2 51 ? -28.296 38.056 -34.963 1.00 37.90 51 ILE D O 1
ATOM 6229 N N . PRO D 2 52 ? -29.383 37.029 -33.273 1.00 34.34 52 PRO D N 1
ATOM 6230 C CA . PRO D 2 52 ? -29.728 38.241 -32.521 1.00 35.97 52 PRO D CA 1
ATOM 6231 C C . PRO D 2 52 ? -28.519 39.127 -32.241 1.00 38.66 52 PRO D C 1
ATOM 6232 O O . PRO D 2 52 ? -27.383 38.657 -32.269 1.00 37.37 52 PRO D O 1
ATOM 6236 N N . ALA D 2 53 ? -28.775 40.403 -31.972 1.00 38.87 53 ALA D N 1
ATOM 6237 C CA . ALA D 2 53 ? -27.712 41.362 -31.701 1.00 38.06 53 ALA D CA 1
ATOM 6238 C C . ALA D 2 53 ? -26.826 40.916 -30.540 1.00 43.25 53 ALA D C 1
ATOM 6239 O O . ALA D 2 53 ? -25.605 41.067 -30.588 1.00 45.35 53 ALA D O 1
ATOM 6241 N N . GLY D 2 54 ? -27.448 40.364 -29.503 1.00 40.43 54 GLY D N 1
ATOM 6242 C CA . GLY D 2 54 ? -26.724 39.919 -28.324 1.00 41.20 54 GLY D CA 1
ATOM 6243 C C . GLY D 2 54 ? -25.673 38.865 -28.621 1.00 39.82 54 GLY D C 1
ATOM 6244 O O . GLY D 2 54 ? -24.711 38.706 -27.870 1.00 41.82 54 GLY D O 1
ATOM 6245 N N . TYR D 2 55 ? -25.860 38.137 -29.716 1.00 39.83 55 TYR D N 1
ATOM 6246 C CA . TYR D 2 55 ? -24.899 37.126 -30.137 1.00 37.62 55 TYR D CA 1
ATOM 6247 C C . TYR D 2 55 ? -23.554 37.773 -30.425 1.00 38.67 55 TYR D C 1
ATOM 6248 O O . TYR D 2 55 ? -22.506 37.235 -30.070 1.00 45.03 55 TYR D O 1
ATOM 6257 N N . PHE D 2 56 ? -23.594 38.933 -31.072 1.00 37.95 56 PHE D N 1
ATOM 6258 C CA . PHE D 2 56 ? -22.383 39.659 -31.430 1.00 37.99 56 PHE D CA 1
ATOM 6259 C C . PHE D 2 56 ? -21.839 40.443 -30.240 1.00 39.98 56 PHE D C 1
ATOM 6260 O O . PHE D 2 56 ? -22.603 40.945 -29.416 1.00 41.80 56 PHE D O 1
ATOM 6268 N N . GLU D 2 57 ? -20.517 40.544 -30.155 1.00 40.73 57 GLU D N 1
ATOM 6269 C CA . GLU D 2 57 ? -19.881 41.336 -29.110 1.00 41.77 57 GLU D CA 1
ATOM 6270 C C . GLU D 2 57 ? -20.123 42.819 -29.358 1.00 45.04 57 GLU D C 1
ATOM 6271 O O . GLU D 2 57 ? -20.343 43.593 -28.427 1.00 45.86 57 GLU D O 1
ATOM 6277 N N . GLU D 2 58 ? -20.076 43.207 -30.627 1.00 43.76 58 GLU D N 1
ATOM 6278 C CA . GLU D 2 58 ? -20.370 44.574 -31.027 1.00 44.53 58 GLU D CA 1
ATOM 6279 C C . GLU D 2 58 ? -21.374 44.550 -32.171 1.00 46.51 58 GLU D C 1
ATOM 6280 O O . GLU D 2 58 ? -21.166 43.869 -33.175 1.00 44.44 58 GLU D O 1
ATOM 6286 N N . TYR D 2 59 ? -22.468 45.286 -32.016 1.00 46.22 59 TYR D N 1
ATOM 6287 C CA . TYR D 2 59 ? -23.489 45.329 -33.052 1.00 42.52 59 TYR D CA 1
ATOM 6288 C C . TYR D 2 59 ? -23.848 46.769 -33.395 1.00 45.99 59 TYR D C 1
ATOM 6289 O O . TYR D 2 59 ? -24.536 47.448 -32.634 1.00 49.34 59 TYR D O 1
ATOM 6298 N N . ASN D 2 60 ? -23.369 47.228 -34.546 1.00 49.09 60 ASN D N 1
ATOM 6299 C CA . ASN D 2 60 ? -23.607 48.597 -34.985 1.00 52.47 60 ASN D CA 1
ATOM 6300 C C . ASN D 2 60 ? -24.330 48.654 -36.325 1.00 54.29 60 ASN D C 1
ATOM 6301 O O . ASN D 2 60 ? -23.697 48.667 -37.381 1.00 51.93 60 ASN D O 1
ATOM 6306 N N . VAL D 2 61 ? -25.658 48.686 -36.274 1.00 53.94 61 VAL D N 1
ATOM 6307 C CA . VAL D 2 61 ? -26.467 48.835 -37.478 1.00 59.25 61 VAL D CA 1
ATOM 6308 C C . VAL D 2 61 ? -27.600 49.833 -37.247 1.00 61.99 61 VAL D C 1
ATOM 6309 O O . VAL D 2 61 ? -28.372 49.706 -36.296 1.00 57.71 61 VAL D O 1
ATOM 6313 N N . GLU D 2 62 ? -27.685 50.833 -38.118 1.00 64.51 62 GLU D N 1
ATOM 6314 C CA . GLU D 2 62 ? -28.722 51.851 -38.015 1.00 68.59 62 GLU D CA 1
ATOM 6315 C C . GLU D 2 62 ? -29.963 51.423 -38.790 1.00 67.97 62 GLU D C 1
ATOM 6316 O O . GLU D 2 62 ? -30.947 50.968 -38.207 1.00 69.72 62 GLU D O 1
ATOM 6322 N N . LYS D 2 63 ? -29.907 51.571 -40.109 1.00 62.58 63 LYS D N 1
ATOM 6323 C CA . LYS D 2 63 ? -30.990 51.129 -40.975 1.00 64.54 63 LYS D CA 1
ATOM 6324 C C . LYS D 2 63 ? -30.761 49.687 -41.412 1.00 62.04 63 LYS D C 1
ATOM 6325 O O . LYS D 2 63 ? -29.624 49.216 -41.446 1.00 60.50 63 LYS D O 1
ATOM 6331 N N . GLU D 2 64 ? -31.842 48.988 -41.741 1.00 57.58 64 GLU D N 1
ATOM 6332 C CA . GLU D 2 64 ? -31.735 47.633 -42.264 1.00 52.90 64 GLU D CA 1
ATOM 6333 C C . GLU D 2 64 ? -30.839 47.625 -43.497 1.00 52.59 64 GLU D C 1
ATOM 6334 O O . GLU D 2 64 ? -31.013 48.437 -44.406 1.00 50.35 64 GLU D O 1
ATOM 6340 N N . GLU D 2 65 ? -29.879 46.707 -43.525 1.00 51.04 65 GLU D N 1
ATOM 6341 C CA . GLU D 2 65 ? -28.921 46.651 -44.621 1.00 51.95 65 GLU D CA 1
ATOM 6342 C C . GLU D 2 65 ? -28.710 45.226 -45.122 1.00 50.67 65 GLU D C 1
ATOM 6343 O O . GLU D 2 65 ? -28.181 44.378 -44.405 1.00 52.66 65 GLU D O 1
ATOM 6349 N N . LYS D 2 66 ? -29.127 44.972 -46.358 1.00 49.43 66 LYS D N 1
ATOM 6350 C CA . LYS D 2 66 ? -28.970 43.656 -46.966 1.00 48.57 66 LYS D CA 1
ATOM 6351 C C . LYS D 2 66 ? -27.692 43.583 -47.797 1.00 52.06 66 LYS D C 1
ATOM 6352 O O . LYS D 2 66 ? -27.390 44.491 -48.573 1.00 51.87 66 LYS D O 1
ATOM 6358 N N . VAL D 2 67 ? -26.943 42.497 -47.631 1.00 52.90 67 VAL D N 1
ATOM 6359 C CA . VAL D 2 67 ? -25.672 42.330 -48.325 1.00 49.72 67 VAL D CA 1
ATOM 6360 C C . VAL D 2 67 ? -25.615 41.008 -49.081 1.00 48.66 67 VAL D C 1
ATOM 6361 O O . VAL D 2 67 ? -25.626 39.939 -48.475 1.00 50.60 67 VAL D O 1
ATOM 6365 N N . GLY D 2 68 ? -25.557 41.086 -50.405 1.00 52.50 68 GLY D N 1
ATOM 6366 C CA . GLY D 2 68 ? -25.428 39.898 -51.228 1.00 52.90 68 GLY D CA 1
ATOM 6367 C C . GLY D 2 68 ? -24.010 39.367 -51.177 1.00 53.99 68 GLY D C 1
ATOM 6368 O O . GLY D 2 68 ? -23.053 40.118 -51.365 1.00 54.16 68 GLY D O 1
ATOM 6369 N N . VAL D 2 69 ? -23.871 38.070 -50.920 1.00 49.43 69 VAL D N 1
ATOM 6370 C CA . VAL D 2 69 ? -22.552 37.466 -50.767 1.00 52.59 69 VAL D CA 1
ATOM 6371 C C . VAL D 2 69 ? -22.458 36.104 -51.446 1.00 53.63 69 VAL D C 1
ATOM 6372 O O . VAL D 2 69 ? -23.387 35.299 -51.379 1.00 51.63 69 VAL D O 1
ATOM 6376 N N . LYS D 2 70 ? -21.328 35.856 -52.102 1.00 52.72 70 LYS D N 1
ATOM 6377 C CA . LYS D 2 70 ? -21.063 34.561 -52.715 1.00 55.73 70 LYS D CA 1
ATOM 6378 C C . LYS D 2 70 ? -20.409 33.634 -51.696 1.00 52.09 70 LYS D C 1
ATOM 6379 O O . LYS D 2 70 ? -19.263 33.843 -51.301 1.00 51.72 70 LYS D O 1
ATOM 6385 N N . LEU D 2 71 ? -21.144 32.609 -51.276 1.00 50.39 71 LEU D N 1
ATOM 6386 C CA . LEU D 2 71 ? -20.692 31.719 -50.209 1.00 51.43 71 LEU D CA 1
ATOM 6387 C C . LEU D 2 71 ? -19.293 31.146 -50.412 1.00 49.22 71 LEU D C 1
ATOM 6388 O O . LEU D 2 71 ? -18.500 31.102 -49.473 1.00 47.69 71 LEU D O 1
ATOM 6393 N N . GLU D 2 72 ? -18.993 30.699 -51.627 1.00 51.01 72 GLU D N 1
ATOM 6394 C CA . GLU D 2 72 ? -17.708 30.059 -51.896 1.00 57.12 72 GLU D CA 1
ATOM 6395 C C . GLU D 2 72 ? -16.528 30.951 -51.512 1.00 52.60 72 GLU D C 1
ATOM 6396 O O . GLU D 2 72 ? -15.587 30.501 -50.860 1.00 50.42 72 GLU D O 1
ATOM 6402 N N . ASP D 2 73 ? -16.586 32.216 -51.912 1.00 49.39 73 ASP D N 1
ATOM 6403 C CA . ASP D 2 73 ? -15.533 33.168 -51.578 1.00 51.60 73 ASP D CA 1
ATOM 6404 C C . ASP D 2 73 ? -15.559 33.526 -50.095 1.00 48.74 73 ASP D C 1
ATOM 6405 O O . ASP D 2 73 ? -14.529 33.848 -49.504 1.00 51.00 73 ASP D O 1
ATOM 6410 N N . PHE D 2 74 ? -16.744 33.464 -49.498 1.00 52.27 74 PHE D N 1
ATOM 6411 C CA . PHE D 2 74 ? -16.917 33.816 -48.094 1.00 50.13 74 PHE D CA 1
ATOM 6412 C C . PHE D 2 74 ? -16.413 32.703 -47.179 1.00 48.52 74 PHE D C 1
ATOM 6413 O O . PHE D 2 74 ? -15.808 32.967 -46.141 1.00 45.70 74 PHE D O 1
ATOM 6421 N N . THR D 2 75 ? -16.662 31.458 -47.572 1.00 46.12 75 THR D N 1
ATOM 6422 C CA . THR D 2 75 ? -16.225 30.311 -46.787 1.00 47.83 75 THR D CA 1
ATOM 6423 C C . THR D 2 75 ? -14.741 30.020 -47.000 1.00 51.85 75 THR D C 1
ATOM 6424 O O . THR D 2 75 ? -14.085 29.451 -46.129 1.00 51.58 75 THR D O 1
ATOM 6428 N N . ASP D 2 76 ? -14.219 30.410 -48.160 1.00 53.36 76 ASP D N 1
ATOM 6429 C CA . ASP D 2 76 ? -12.791 30.279 -48.434 1.00 48.51 76 ASP D CA 1
ATOM 6430 C C . ASP D 2 76 ? -11.989 31.034 -47.383 1.00 47.70 76 ASP D C 1
ATOM 6431 O O . ASP D 2 76 ? -10.929 30.581 -46.951 1.00 54.00 76 ASP D O 1
ATOM 6436 N N . VAL D 2 77 ? -12.503 32.189 -46.976 1.00 43.89 77 VAL D N 1
ATOM 6437 C CA . VAL D 2 77 ? -11.871 32.981 -45.932 1.00 42.66 77 VAL D CA 1
ATOM 6438 C C . VAL D 2 77 ? -12.183 32.398 -44.560 1.00 45.98 77 VAL D C 1
ATOM 6439 O O . VAL D 2 77 ? -11.318 32.344 -43.688 1.00 47.89 77 VAL D O 1
ATOM 6443 N N . LEU D 2 78 ? -13.424 31.956 -44.380 1.00 47.37 78 LEU D N 1
ATOM 6444 C CA . LEU D 2 78 ? -13.869 31.416 -43.100 1.00 46.50 78 LEU D CA 1
ATOM 6445 C C . LEU D 2 78 ? -13.208 30.081 -42.761 1.00 48.85 78 LEU D C 1
ATOM 6446 O O . LEU D 2 78 ? -13.252 29.635 -41.617 1.00 49.52 78 LEU D O 1
ATOM 6451 N N . LYS D 2 79 ? -12.600 29.444 -43.756 1.00 49.19 79 LYS D N 1
ATOM 6452 C CA . LYS D 2 79 ? -11.882 28.197 -43.518 1.00 48.30 79 LYS D CA 1
ATOM 6453 C C . LYS D 2 79 ? -10.488 28.472 -42.958 1.00 49.46 79 LYS D C 1
ATOM 6454 O O . LYS D 2 79 ? -9.823 27.567 -42.454 1.00 49.07 79 LYS D O 1
ATOM 6460 N N . THR D 2 80 ? -10.053 29.725 -43.047 1.00 50.26 80 THR D N 1
ATOM 6461 C CA . THR D 2 80 ? -8.742 30.116 -42.541 1.00 48.42 80 THR D CA 1
ATOM 6462 C C . THR D 2 80 ? -8.852 30.685 -41.131 1.00 48.91 80 THR D C 1
ATOM 6463 O O . THR D 2 80 ? -7.922 31.321 -40.634 1.00 47.57 80 THR D O 1
ATOM 6467 N N . VAL D 2 81 ? -9.995 30.456 -40.493 1.00 46.88 81 VAL D N 1
ATOM 6468 C CA . VAL D 2 81 ? -10.228 30.953 -39.142 1.00 47.42 81 VAL D CA 1
ATOM 6469 C C . VAL D 2 81 ? -9.715 29.949 -38.114 1.00 44.49 81 VAL D C 1
ATOM 6470 O O . VAL D 2 81 ? -9.813 28.738 -38.314 1.00 41.19 81 VAL D O 1
ATOM 6474 N N . THR D 2 82 ? -9.161 30.456 -37.017 1.00 46.23 82 THR D N 1
ATOM 6475 C CA . THR D 2 82 ? -8.600 29.598 -35.978 1.00 50.55 82 THR D CA 1
ATOM 6476 C C . THR D 2 82 ? -9.384 29.704 -34.674 1.00 49.81 82 THR D C 1
ATOM 6477 O O . THR D 2 82 ? -10.288 30.528 -34.545 1.00 49.03 82 THR D O 1
ATOM 6481 N N . LYS D 2 83 ? -9.022 28.865 -33.708 1.00 51.62 83 LYS D N 1
ATOM 6482 C CA . LYS D 2 83 ? -9.712 28.818 -32.425 1.00 51.99 83 LYS D CA 1
ATOM 6483 C C . LYS D 2 83 ? -9.586 30.127 -31.651 1.00 51.71 83 LYS D C 1
ATOM 6484 O O . LYS D 2 83 ? -10.425 30.440 -30.807 1.00 57.98 83 LYS D O 1
ATOM 6490 N N . ASN D 2 84 ? -8.538 30.890 -31.942 1.00 48.09 84 ASN D N 1
ATOM 6491 C CA . ASN D 2 84 ? -8.290 32.146 -31.241 1.00 53.24 84 ASN D CA 1
ATOM 6492 C C . ASN D 2 84 ? -8.536 33.373 -32.117 1.00 51.72 84 ASN D C 1
ATOM 6493 O O . ASN D 2 84 ? -8.002 34.453 -31.859 1.00 51.86 84 ASN D O 1
ATOM 6498 N N . ASP D 2 85 ? -9.352 33.197 -33.151 1.00 51.25 85 ASP D N 1
ATOM 6499 C CA . ASP D 2 85 ? -9.683 34.283 -34.067 1.00 48.12 85 ASP D CA 1
ATOM 6500 C C . ASP D 2 85 ? -10.999 34.961 -33.709 1.00 43.34 85 ASP D C 1
ATOM 6501 O O . ASP D 2 85 ? -12.002 34.295 -33.456 1.00 41.97 85 ASP D O 1
ATOM 6506 N N . SER D 2 86 ? -10.986 36.289 -33.689 1.00 40.88 86 SER D N 1
ATOM 6507 C CA . SER D 2 86 ? -12.217 37.062 -33.622 1.00 40.67 86 SER D CA 1
ATOM 6508 C C . SER D 2 86 ? -12.549 37.518 -35.037 1.00 42.59 86 SER D C 1
ATOM 6509 O O . SER D 2 86 ? -11.663 37.602 -35.887 1.00 44.30 86 SER D O 1
ATOM 6512 N N . LEU D 2 87 ? -13.820 37.803 -35.296 1.00 39.94 87 LEU D N 1
ATOM 6513 C CA . LEU D 2 87 ? -14.248 38.159 -36.643 1.00 38.69 87 LEU D CA 1
ATOM 6514 C C . LEU D 2 87 ? -14.986 39.492 -36.682 1.00 40.27 87 LEU D C 1
ATOM 6515 O O . LEU D 2 87 ? -15.773 39.806 -35.791 1.00 41.87 87 LEU D O 1
ATOM 6520 N N . TYR D 2 88 ? -14.716 40.273 -37.722 1.00 41.34 88 TYR D N 1
ATOM 6521 C CA . TYR D 2 88 ? -15.415 41.531 -37.948 1.00 39.24 88 TYR D CA 1
ATOM 6522 C C . TYR D 2 88 ? -16.129 41.497 -39.291 1.00 41.83 88 TYR D C 1
ATOM 6523 O O . TYR D 2 88 ? -15.551 41.092 -40.299 1.00 44.16 88 TYR D O 1
ATOM 6532 N N . LEU D 2 89 ? -17.388 41.918 -39.301 1.00 44.22 89 LEU D N 1
ATOM 6533 C CA . LEU D 2 89 ? -18.114 42.119 -40.547 1.00 43.11 89 LEU D CA 1
ATOM 6534 C C . LEU D 2 89 ? -18.475 43.591 -40.662 1.00 48.93 89 LEU D C 1
ATOM 6535 O O . LEU D 2 89 ? -18.936 44.200 -39.698 1.00 52.30 89 LEU D O 1
ATOM 6540 N N . GLU D 2 90 ? -18.257 44.164 -41.840 1.00 52.81 90 GLU D N 1
ATOM 6541 C CA . GLU D 2 90 ? -18.435 45.597 -42.022 1.00 52.18 90 GLU D CA 1
ATOM 6542 C C . GLU D 2 90 ? -18.676 45.937 -43.487 1.00 53.36 90 GLU D C 1
ATOM 6543 O O . GLU D 2 90 ? -18.280 45.188 -44.380 1.00 51.81 90 GLU D O 1
ATOM 6549 N N . THR D 2 91 ? -19.335 47.066 -43.729 1.00 58.79 91 THR D N 1
ATOM 6550 C CA . THR D 2 91 ? -19.589 47.529 -45.089 1.00 63.46 91 THR D CA 1
ATOM 6551 C C . THR D 2 91 ? -19.229 49.003 -45.248 1.00 65.53 91 THR D C 1
ATOM 6552 O O . THR D 2 91 ? -19.463 49.810 -44.349 1.00 62.72 91 THR D O 1
ATOM 6556 N N . ASP D 2 92 ? -18.657 49.345 -46.398 1.00 68.55 92 ASP D N 1
ATOM 6557 C CA . ASP D 2 92 ? -18.306 50.728 -46.699 1.00 79.64 92 ASP D CA 1
ATOM 6558 C C . ASP D 2 92 ? -19.380 51.389 -47.558 1.00 83.88 92 ASP D C 1
ATOM 6559 O O . ASP D 2 92 ? -20.490 50.871 -47.686 1.00 82.42 92 ASP D O 1
ATOM 6564 N N . GLU D 2 93 ? -19.046 52.533 -48.147 1.00 88.50 93 GLU D N 1
ATOM 6565 C CA . GLU D 2 93 ? -19.988 53.263 -48.987 1.00 89.63 93 GLU D CA 1
ATOM 6566 C C . GLU D 2 93 ? -20.076 52.657 -50.385 1.00 88.79 93 GLU D C 1
ATOM 6567 O O . GLU D 2 93 ? -21.078 52.824 -51.081 1.00 91.68 93 GLU D O 1
ATOM 6573 N N . ASN D 2 94 ? -19.023 51.954 -50.792 1.00 83.11 94 ASN D N 1
ATOM 6574 C CA . ASN D 2 94 ? -18.983 51.324 -52.107 1.00 82.02 94 ASN D CA 1
ATOM 6575 C C . ASN D 2 94 ? -19.753 50.008 -52.147 1.00 83.37 94 ASN D C 1
ATOM 6576 O O . ASN D 2 94 ? -19.599 49.218 -53.078 1.00 81.88 94 ASN D O 1
ATOM 6581 N N . GLN D 2 95 ? -20.582 49.783 -51.132 1.00 84.49 95 GLN D N 1
ATOM 6582 C CA . GLN D 2 95 ? -21.354 48.549 -51.026 1.00 78.97 95 GLN D CA 1
ATOM 6583 C C . GLN D 2 95 ? -20.449 47.321 -51.047 1.00 78.10 95 GLN D C 1
ATOM 6584 O O . GLN D 2 95 ? -20.724 46.346 -51.743 1.00 70.45 95 GLN D O 1
ATOM 6590 N N . ASN D 2 96 ? -19.363 47.381 -50.284 1.00 78.05 96 ASN D N 1
ATOM 6591 C CA . ASN D 2 96 ? -18.448 46.254 -50.162 1.00 69.45 96 ASN D CA 1
ATOM 6592 C C . ASN D 2 96 ? -18.509 45.638 -48.772 1.00 62.91 96 ASN D C 1
ATOM 6593 O O . ASN D 2 96 ? -18.756 46.331 -47.787 1.00 62.85 96 ASN D O 1
ATOM 6598 N N . ILE D 2 97 ? -18.286 44.331 -48.699 1.00 57.43 97 ILE D N 1
ATOM 6599 C CA . ILE D 2 97 ? -18.265 43.633 -47.421 1.00 54.90 97 ILE D CA 1
ATOM 6600 C C . ILE D 2 97 ? -16.826 43.318 -47.009 1.00 51.66 97 ILE D C 1
ATOM 6601 O O . ILE D 2 97 ? -16.104 42.620 -47.722 1.00 46.92 97 ILE D O 1
ATOM 6606 N N . LYS D 2 98 ? -16.408 43.854 -45.866 1.00 49.93 98 LYS D N 1
ATOM 6607 C CA . LYS D 2 98 ? -15.049 43.647 -45.376 1.00 48.13 98 LYS D CA 1
ATOM 6608 C C . LYS D 2 98 ? -15.009 42.683 -44.195 1.00 47.04 98 LYS D C 1
ATOM 6609 O O . LYS D 2 98 ? -15.448 43.016 -43.094 1.00 45.24 98 LYS D O 1
ATOM 6615 N N . VAL D 2 99 ? -14.474 41.490 -44.431 1.00 45.17 99 VAL D N 1
ATOM 6616 C CA . VAL D 2 99 ? -14.314 40.499 -43.375 1.00 41.56 99 VAL D CA 1
ATOM 6617 C C . VAL D 2 99 ? -12.925 40.610 -42.759 1.00 42.37 99 VAL D C 1
ATOM 6618 O O . VAL D 2 99 ? -11.920 40.388 -43.433 1.00 43.90 99 VAL D O 1
ATOM 6622 N N . THR D 2 100 ? -12.871 40.956 -41.477 1.00 40.27 100 THR D N 1
ATOM 6623 C CA . THR D 2 100 ? -11.598 41.099 -40.783 1.00 37.00 100 THR D CA 1
ATOM 6624 C C . THR D 2 100 ? -11.380 39.996 -39.756 1.00 38.71 100 THR D C 1
ATOM 6625 O O . THR D 2 100 ? -12.076 39.935 -38.744 1.00 41.42 100 THR D O 1
ATOM 6629 N N . LEU D 2 101 ? -10.410 39.127 -40.023 1.00 40.44 101 LEU D N 1
ATOM 6630 C CA . LEU D 2 101 ? -10.021 38.095 -39.070 1.00 37.93 101 LEU D CA 1
ATOM 6631 C C . LEU D 2 101 ? -8.921 38.628 -38.159 1.00 40.10 101 LEU D C 1
ATOM 6632 O O . LEU D 2 101 ? -7.934 39.192 -38.629 1.00 41.58 101 LEU D O 1
ATOM 6637 N N . ASP D 2 102 ? -9.092 38.449 -36.854 1.00 39.23 102 ASP D N 1
ATOM 6638 C CA . ASP D 2 102 ? -8.141 38.985 -35.889 1.00 41.17 102 ASP D CA 1
ATOM 6639 C C . ASP D 2 102 ? -7.679 37.925 -34.894 1.00 45.13 102 ASP D C 1
ATOM 6640 O O . ASP D 2 102 ? -8.436 37.506 -34.020 1.00 49.34 102 ASP D O 1
ATOM 6645 N N . GLY D 2 103 ? -6.427 37.500 -35.032 1.00 48.31 103 GLY D N 1
ATOM 6646 C CA . GLY D 2 103 ? -5.849 36.512 -34.140 1.00 50.81 103 GLY D CA 1
ATOM 6647 C C . GLY D 2 103 ? -4.341 36.648 -34.053 1.00 47.23 103 GLY D C 1
ATOM 6648 O O . GLY D 2 103 ? -3.829 37.632 -33.517 1.00 45.15 103 GLY D O 1
ATOM 6649 N N . VAL D 2 104 ? -3.630 35.656 -34.579 1.00 43.59 104 VAL D N 1
ATOM 6650 C CA . VAL D 2 104 ? -2.174 35.699 -34.624 1.00 45.56 104 VAL D CA 1
ATOM 6651 C C . VAL D 2 104 ? -1.716 36.978 -35.315 1.00 48.02 104 VAL D C 1
ATOM 6652 O O . VAL D 2 104 ? -0.751 37.617 -34.895 1.00 51.11 104 VAL D O 1
ATOM 6656 N N . TYR D 2 105 ? -2.424 37.343 -36.378 1.00 47.51 105 TYR D N 1
ATOM 6657 C CA . TYR D 2 105 ? -2.185 38.599 -37.078 1.00 49.80 105 TYR D CA 1
ATOM 6658 C C . TYR D 2 105 ? -3.505 39.122 -37.629 1.00 45.97 105 TYR D C 1
ATOM 6659 O O . TYR D 2 105 ? -4.433 38.350 -37.862 1.00 43.37 105 TYR D O 1
ATOM 6668 N N . GLU D 2 106 ? -3.591 40.432 -37.829 1.00 46.89 106 GLU D N 1
ATOM 6669 C CA . GLU D 2 106 ? -4.807 41.037 -38.359 1.00 45.16 106 GLU D CA 1
ATOM 6670 C C . GLU D 2 106 ? -4.819 40.980 -39.883 1.00 44.90 106 GLU D C 1
ATOM 6671 O O . GLU D 2 106 ? -3.811 41.249 -40.531 1.00 49.99 106 GLU D O 1
ATOM 6677 N N . ARG D 2 107 ? -5.965 40.623 -40.450 1.00 44.70 107 ARG D N 1
ATOM 6678 C CA . ARG D 2 107 ? -6.098 40.505 -41.897 1.00 44.95 107 ARG D CA 1
ATOM 6679 C C . ARG D 2 107 ? -7.527 40.810 -42.332 1.00 43.12 107 ARG D C 1
ATOM 6680 O O . ARG D 2 107 ? -8.471 40.614 -41.567 1.00 41.20 107 ARG D O 1
ATOM 6688 N N . THR D 2 108 ? -7.685 41.292 -43.560 1.00 45.29 108 THR D N 1
ATOM 6689 C CA . THR D 2 108 ? -8.995 41.710 -44.042 1.00 45.00 108 THR D CA 1
ATOM 6690 C C . THR D 2 108 ? -9.229 41.350 -45.506 1.00 44.15 108 THR D C 1
ATOM 6691 O O . THR D 2 108 ? -8.505 41.803 -46.392 1.00 44.89 108 THR D O 1
ATOM 6695 N N . PHE D 2 109 ? -10.248 40.530 -45.748 1.00 43.57 109 PHE D N 1
ATOM 6696 C CA . PHE D 2 109 ? -10.675 40.204 -47.102 1.00 42.89 109 PHE D CA 1
ATOM 6697 C C . PHE D 2 109 ? -11.907 41.029 -47.461 1.00 44.47 109 PHE D C 1
ATOM 6698 O O . PHE D 2 109 ? -12.834 41.150 -46.662 1.00 45.13 109 PHE D O 1
ATOM 6706 N N . THR D 2 110 ? -11.916 41.595 -48.662 1.00 46.35 110 THR D N 1
ATOM 6707 C CA . THR D 2 110 ? -13.050 42.392 -49.118 1.00 48.00 110 THR D CA 1
ATOM 6708 C C . THR D 2 110 ? -13.678 41.805 -50.377 1.00 50.98 110 THR D C 1
ATOM 6709 O O . THR D 2 110 ? -12.984 41.517 -51.350 1.00 52.42 110 THR D O 1
ATOM 6713 N N . PHE D 2 111 ? -14.995 41.631 -50.350 1.00 52.73 111 PHE D N 1
ATOM 6714 C CA . PHE D 2 111 ? -15.715 41.076 -51.489 1.00 53.07 111 PHE D CA 1
ATOM 6715 C C . PHE D 2 111 ? -16.661 42.102 -52.097 1.00 56.37 111 PHE D C 1
ATOM 6716 O O . PHE D 2 111 ? -17.157 42.987 -51.398 1.00 58.06 111 PHE D O 1
ATOM 6724 N N . PRO D 2 112 ? -16.912 41.986 -53.408 1.00 58.14 112 PRO D N 1
ATOM 6725 C CA . PRO D 2 112 ? -17.880 42.835 -54.105 1.00 58.98 112 PRO D CA 1
ATOM 6726 C C . PRO D 2 112 ? -19.299 42.387 -53.786 1.00 59.64 112 PRO D C 1
ATOM 6727 O O . PRO D 2 112 ? -19.560 41.185 -53.749 1.00 55.94 112 PRO D O 1
ATOM 6731 N N . SER D 2 113 ? -20.199 43.336 -53.555 1.00 62.29 113 SER D N 1
ATOM 6732 C CA . SER D 2 113 ? -21.600 43.003 -53.335 1.00 63.59 113 SER D CA 1
ATOM 6733 C C . SER D 2 113 ? -22.213 42.474 -54.626 1.00 61.82 113 SER D C 1
ATOM 6734 O O . SER D 2 113 ? -21.880 42.939 -55.717 1.00 61.01 113 SER D O 1
ATOM 6737 N N . ILE D 2 114 ? -23.105 41.498 -54.497 1.00 59.02 114 ILE D N 1
ATOM 6738 C CA . ILE D 2 114 ? -23.759 40.909 -55.658 1.00 59.70 114 ILE D CA 1
ATOM 6739 C C . ILE D 2 114 ? -25.274 41.024 -55.556 1.00 58.50 114 ILE D C 1
ATOM 6740 O O . ILE D 2 114 ? -25.814 41.323 -54.491 1.00 59.13 114 ILE D O 1
ATOM 6745 N N . VAL D 2 115 ? -25.956 40.788 -56.672 1.00 55.55 115 VAL D N 1
ATOM 6746 C CA . VAL D 2 115 ? -27.412 40.820 -56.692 1.00 58.33 115 VAL D CA 1
ATOM 6747 C C . VAL D 2 115 ? -27.984 39.676 -55.859 1.00 58.58 115 VAL D C 1
ATOM 6748 O O . VAL D 2 115 ? -27.786 38.502 -56.173 1.00 59.50 115 VAL D O 1
ATOM 6752 N N . ALA D 2 116 ? -28.688 40.029 -54.789 1.00 56.77 116 ALA D N 1
ATOM 6753 C CA . ALA D 2 116 ? -29.244 39.040 -53.876 1.00 58.29 116 ALA D CA 1
ATOM 6754 C C . ALA D 2 116 ? -30.700 38.726 -54.205 1.00 60.10 116 ALA D C 1
ATOM 6755 O O . ALA D 2 116 ? -31.566 39.597 -54.126 1.00 59.43 116 ALA D O 1
ATOM 6757 N N . SER D 2 117 ? -30.960 37.473 -54.568 1.00 59.90 117 SER D N 1
ATOM 6758 C CA . SER D 2 117 ? -32.309 37.032 -54.903 1.00 60.19 117 SER D CA 1
ATOM 6759 C C . SER D 2 117 ? -33.278 37.265 -53.750 1.00 62.00 117 SER D C 1
ATOM 6760 O O . SER D 2 117 ? -32.876 37.331 -52.589 1.00 63.95 117 SER D O 1
ATOM 6763 N N . GLU D 2 118 ? -34.558 37.395 -54.081 1.00 59.61 118 GLU D N 1
ATOM 6764 C CA . GLU D 2 118 ? -35.598 37.525 -53.071 1.00 62.33 118 GLU D CA 1
ATOM 6765 C C . GLU D 2 118 ? -36.140 36.144 -52.723 1.00 62.73 118 GLU D C 1
ATOM 6766 O O . GLU D 2 118 ? -36.698 35.456 -53.577 1.00 62.63 118 GLU D O 1
ATOM 6772 N N . ILE D 2 119 ? -35.968 35.738 -51.470 1.00 63.35 119 ILE D N 1
ATOM 6773 C CA . ILE D 2 119 ? -36.413 34.417 -51.038 1.00 63.97 119 ILE D CA 1
ATOM 6774 C C . ILE D 2 119 ? -37.824 34.464 -50.462 1.00 65.31 119 ILE D C 1
ATOM 6775 O O . ILE D 2 119 ? -38.028 34.890 -49.325 1.00 65.74 119 ILE D O 1
ATOM 6780 N N . GLU D 2 120 ? -38.794 34.023 -51.258 1.00 65.11 120 GLU D N 1
ATOM 6781 C CA . GLU D 2 120 ? -40.189 34.005 -50.836 1.00 68.62 120 GLU D CA 1
ATOM 6782 C C . GLU D 2 120 ? -40.395 33.055 -49.662 1.00 70.39 120 GLU D C 1
ATOM 6783 O O . GLU D 2 120 ? -40.254 31.840 -49.802 1.00 70.39 120 GLU D O 1
ATOM 6789 N N . THR D 2 121 ? -40.731 33.619 -48.507 1.00 69.97 121 THR D N 1
ATOM 6790 C CA . THR D 2 121 ? -40.915 32.840 -47.287 1.00 69.59 121 THR D CA 1
ATOM 6791 C C . THR D 2 121 ? -42.257 32.117 -47.263 1.00 72.49 121 THR D C 1
ATOM 6792 O O . THR D 2 121 ? -43.309 32.756 -47.236 1.00 75.21 121 THR D O 1
ATOM 6796 N N . PRO D 2 122 ? -42.222 30.775 -47.273 1.00 72.70 122 PRO D N 1
ATOM 6797 C CA . PRO D 2 122 ? -43.434 29.952 -47.186 1.00 71.02 122 PRO D CA 1
ATOM 6798 C C . PRO D 2 122 ? -44.063 30.037 -45.799 1.00 73.57 122 PRO D C 1
ATOM 6799 O O . PRO D 2 122 ? -43.669 30.880 -44.993 1.00 71.09 122 PRO D O 1
ATOM 6803 N N . ASN D 2 123 ? -45.032 29.169 -45.528 1.00 76.13 123 ASN D N 1
ATOM 6804 C CA . ASN D 2 123 ? -45.681 29.135 -44.224 1.00 76.65 123 ASN D CA 1
ATOM 6805 C C . ASN D 2 123 ? -44.771 28.510 -43.171 1.00 73.66 123 ASN D C 1
ATOM 6806 O O . ASN D 2 123 ? -44.679 27.287 -43.064 1.00 73.58 123 ASN D O 1
ATOM 6811 N N . LEU D 2 124 ? -44.096 29.357 -42.400 1.00 72.07 124 LEU D N 1
ATOM 6812 C CA . LEU D 2 124 ? -43.154 28.893 -41.385 1.00 66.45 124 LEU D CA 1
ATOM 6813 C C . LEU D 2 124 ? -43.852 28.483 -40.093 1.00 72.62 124 LEU D C 1
ATOM 6814 O O . LEU D 2 124 ? -43.322 27.686 -39.318 1.00 70.30 124 LEU D O 1
ATOM 6819 N N . ASN D 2 125 ? -45.038 29.035 -39.862 1.00 78.54 125 ASN D N 1
ATOM 6820 C CA . ASN D 2 125 ? -45.800 28.726 -38.659 1.00 77.81 125 ASN D CA 1
ATOM 6821 C C . ASN D 2 125 ? -46.646 27.467 -38.817 1.00 75.41 125 ASN D C 1
ATOM 6822 O O . ASN D 2 125 ? -47.863 27.498 -38.637 1.00 78.14 125 ASN D O 1
ATOM 6827 N N . LEU D 2 126 ? -45.992 26.362 -39.159 1.00 68.57 126 LEU D N 1
ATOM 6828 C CA . LEU D 2 126 ? -46.680 25.086 -39.309 1.00 66.22 126 LEU D CA 1
ATOM 6829 C C . LEU D 2 126 ? -47.004 24.478 -37.950 1.00 65.10 126 LEU D C 1
ATOM 6830 O O . LEU D 2 126 ? -46.330 24.756 -36.957 1.00 63.21 126 LEU D O 1
ATOM 6835 N N . GLU D 2 127 ? -48.045 23.654 -37.912 1.00 63.21 127 GLU D N 1
ATOM 6836 C CA . GLU D 2 127 ? -48.415 22.944 -36.696 1.00 61.24 127 GLU D CA 1
ATOM 6837 C C . GLU D 2 127 ? -47.857 21.528 -36.722 1.00 58.42 127 GLU D C 1
ATOM 6838 O O . GLU D 2 127 ? -48.432 20.636 -37.347 1.00 59.79 127 GLU D O 1
ATOM 6844 N N . PHE D 2 128 ? -46.732 21.330 -36.043 1.00 52.99 128 PHE D N 1
ATOM 6845 C CA . PHE D 2 128 ? -46.074 20.030 -36.015 1.00 43.46 128 PHE D CA 1
ATOM 6846 C C . PHE D 2 128 ? -46.655 19.135 -34.927 1.00 40.69 128 PHE D C 1
ATOM 6847 O O . PHE D 2 128 ? -46.663 19.502 -33.752 1.00 42.09 128 PHE D O 1
ATOM 6855 N N . PRO D 2 129 ? -47.150 17.954 -35.324 1.00 41.38 129 PRO D N 1
ATOM 6856 C CA . PRO D 2 129 ? -47.738 16.976 -34.404 1.00 39.58 129 PRO D CA 1
ATOM 6857 C C . PRO D 2 129 ? -46.736 16.486 -33.364 1.00 39.29 129 PRO D C 1
ATOM 6858 O O . PRO D 2 129 ? -47.141 16.043 -32.289 1.00 40.32 129 PRO D O 1
ATOM 6862 N N . PHE D 2 130 ? -45.447 16.562 -33.679 1.00 35.09 130 PHE D N 1
ATOM 6863 C CA . PHE D 2 130 ? -44.419 16.079 -32.764 1.00 35.65 130 PHE D CA 1
ATOM 6864 C C . PHE D 2 130 ? -43.243 17.044 -32.641 1.00 37.34 130 PHE D C 1
ATOM 6865 O O . PHE D 2 130 ? -42.662 17.465 -33.642 1.00 37.08 130 PHE D O 1
ATOM 6873 N N . LYS D 2 131 ? -42.899 17.386 -31.403 1.00 36.51 131 LYS D N 1
ATOM 6874 C CA . LYS D 2 131 ? -41.760 18.253 -31.126 1.00 35.83 131 LYS D CA 1
ATOM 6875 C C . LYS D 2 131 ? -40.846 17.600 -30.098 1.00 36.40 131 LYS D C 1
ATOM 6876 O O . LYS D 2 131 ? -41.314 17.040 -29.108 1.00 39.20 131 LYS D O 1
ATOM 6882 N N . ALA D 2 132 ? -39.542 17.674 -30.337 1.00 35.27 132 ALA D N 1
ATOM 6883 C CA . ALA D 2 132 ? -38.567 17.113 -29.410 1.00 33.67 132 ALA D CA 1
ATOM 6884 C C . ALA D 2 132 ? -37.313 17.973 -29.348 1.00 34.26 132 ALA D C 1
ATOM 6885 O O . ALA D 2 132 ? -37.037 18.756 -30.257 1.00 33.06 132 ALA D O 1
ATOM 6887 N N . LYS D 2 133 ? -36.558 17.822 -28.267 1.00 35.31 133 LYS D N 1
ATOM 6888 C CA . LYS D 2 133 ? -35.304 18.543 -28.103 1.00 33.59 133 LYS D CA 1
ATOM 6889 C C . LYS D 2 133 ? -34.210 17.563 -27.700 1.00 34.94 133 LYS D C 1
ATOM 6890 O O . LYS D 2 133 ? -34.410 16.725 -26.822 1.00 36.52 133 LYS D O 1
ATOM 6896 N N . ALA D 2 134 ? -33.057 17.661 -28.352 1.00 37.43 134 ALA D N 1
ATOM 6897 C CA . ALA D 2 134 ? -31.946 16.761 -28.071 1.00 35.51 134 ALA D CA 1
ATOM 6898 C C . ALA D 2 134 ? -30.619 17.493 -28.179 1.00 36.28 134 ALA D C 1
ATOM 6899 O O . ALA D 2 134 ? -30.561 18.617 -28.675 1.00 36.10 134 ALA D O 1
ATOM 6901 N N . LEU D 2 135 ? -29.554 16.854 -27.707 1.00 39.23 135 LEU D N 1
ATOM 6902 C CA . LEU D 2 135 ? -28.214 17.397 -27.880 1.00 38.03 135 LEU D CA 1
ATOM 6903 C C . LEU D 2 135 ? -27.825 17.330 -29.348 1.00 36.31 135 LEU D C 1
ATOM 6904 O O . LEU D 2 135 ? -28.051 16.319 -30.011 1.00 33.60 135 LEU D O 1
ATOM 6909 N N . THR D 2 136 ? -27.247 18.414 -29.852 1.00 39.46 136 THR D N 1
ATOM 6910 C CA . THR D 2 136 ? -26.805 18.464 -31.238 1.00 37.24 136 THR D CA 1
ATOM 6911 C C . THR D 2 136 ? -25.804 17.350 -31.520 1.00 39.68 136 THR D C 1
ATOM 6912 O O . THR D 2 136 ? -25.857 16.711 -32.568 1.00 40.19 136 THR D O 1
ATOM 6916 N N . VAL D 2 137 ? -24.897 17.117 -30.576 1.00 37.83 137 VAL D N 1
ATOM 6917 C CA . VAL D 2 137 ? -23.894 16.069 -30.733 1.00 42.68 137 VAL D CA 1
ATOM 6918 C C . VAL D 2 137 ? -24.534 14.683 -30.732 1.00 39.85 137 VAL D C 1
ATOM 6919 O O . VAL D 2 137 ? -24.185 13.831 -31.548 1.00 43.16 137 VAL D O 1
ATOM 6923 N N . THR D 2 138 ? -25.473 14.461 -29.819 1.00 37.39 138 THR D N 1
ATOM 6924 C CA . THR D 2 138 ? -26.202 13.199 -29.778 1.00 40.25 138 THR D CA 1
ATOM 6925 C C . THR D 2 138 ? -26.953 12.981 -31.089 1.00 42.33 138 THR D C 1
ATOM 6926 O O . THR D 2 138 ? -26.860 11.916 -31.700 1.00 43.60 138 THR D O 1
ATOM 6930 N N . PHE D 2 139 ? -27.690 14.002 -31.518 1.00 38.28 139 PHE D N 1
ATOM 6931 C CA . PHE D 2 139 ? -28.445 13.942 -32.766 1.00 39.83 139 PHE D CA 1
ATOM 6932 C C . PHE D 2 139 ? -27.534 13.762 -33.980 1.00 43.36 139 PHE D C 1
ATOM 6933 O O . PHE D 2 139 ? -27.807 12.940 -34.855 1.00 42.80 139 PHE D O 1
ATOM 6941 N N . THR D 2 140 ? -26.453 14.535 -34.027 1.00 44.58 140 THR D N 1
ATOM 6942 C CA . THR D 2 140 ? -25.509 14.477 -35.139 1.00 45.59 140 THR D CA 1
ATOM 6943 C C . THR D 2 140 ? -24.821 13.118 -35.244 1.00 48.16 140 THR D C 1
ATOM 6944 O O . THR D 2 140 ? -24.675 12.572 -36.337 1.00 47.57 140 THR D O 1
ATOM 6948 N N . ASP D 2 141 ? -24.396 12.579 -34.106 1.00 46.46 141 ASP D N 1
ATOM 6949 C CA . ASP D 2 141 ? -23.728 11.283 -34.085 1.00 47.51 141 ASP D CA 1
ATOM 6950 C C . ASP D 2 141 ? -24.628 10.195 -34.659 1.00 49.40 141 ASP D C 1
ATOM 6951 O O . ASP D 2 141 ? -24.173 9.333 -35.410 1.00 52.37 141 ASP D O 1
ATOM 6956 N N . ILE D 2 142 ? -25.908 10.242 -34.306 1.00 46.78 142 ILE D N 1
ATOM 6957 C CA . ILE D 2 142 ? -26.868 9.257 -34.792 1.00 48.57 142 ILE D CA 1
ATOM 6958 C C . ILE D 2 142 ? -27.102 9.399 -36.295 1.00 49.22 142 ILE D C 1
ATOM 6959 O O . ILE D 2 142 ? -27.257 8.404 -37.003 1.00 50.69 142 ILE D O 1
ATOM 6964 N N . ILE D 2 143 ? -27.121 10.637 -36.778 1.00 46.98 143 ILE D N 1
ATOM 6965 C CA . ILE D 2 143 ? -27.286 10.891 -38.205 1.00 51.10 143 ILE D CA 1
ATOM 6966 C C . ILE D 2 143 ? -26.099 10.349 -38.998 1.00 55.01 143 ILE D C 1
ATOM 6967 O O . ILE D 2 143 ? -26.271 9.755 -40.063 1.00 57.72 143 ILE D O 1
ATOM 6972 N N . ASP D 2 144 ? -24.896 10.554 -38.470 1.00 55.99 144 ASP D N 1
ATOM 6973 C CA . ASP D 2 144 ? -23.683 10.061 -39.116 1.00 56.98 144 ASP D CA 1
ATOM 6974 C C . ASP D 2 144 ? -23.697 8.539 -39.235 1.00 58.54 144 ASP D C 1
ATOM 6975 O O . ASP D 2 144 ? -23.234 7.985 -40.232 1.00 61.09 144 ASP D O 1
ATOM 6980 N N . GLU D 2 145 ? -24.231 7.869 -38.219 1.00 56.98 145 GLU D N 1
ATOM 6981 C CA . GLU D 2 145 ? -24.371 6.417 -38.255 1.00 58.67 145 GLU D CA 1
ATOM 6982 C C . GLU D 2 145 ? -25.276 6.004 -39.408 1.00 63.12 145 GLU D C 1
ATOM 6983 O O . GLU D 2 145 ? -24.974 5.065 -40.144 1.00 68.31 145 GLU D O 1
ATOM 6989 N N . ILE D 2 146 ? -26.390 6.714 -39.555 1.00 61.29 146 ILE D N 1
ATOM 6990 C CA . ILE D 2 146 ? -27.350 6.430 -40.614 1.00 59.30 146 ILE D CA 1
ATOM 6991 C C . ILE D 2 146 ? -26.728 6.650 -41.988 1.00 59.49 146 ILE D C 1
ATOM 6992 O O . ILE D 2 146 ? -26.969 5.882 -42.919 1.00 64.08 146 ILE D O 1
ATOM 6997 N N . GLU D 2 147 ? -25.923 7.701 -42.108 1.00 56.12 147 GLU D N 1
ATOM 6998 C CA . GLU D 2 147 ? -25.265 8.019 -43.370 1.00 63.92 147 GLU D CA 1
ATOM 6999 C C . GLU D 2 147 ? -24.355 6.878 -43.819 1.00 70.85 147 GLU D C 1
ATOM 7000 O O . GLU D 2 147 ? -24.255 6.584 -45.011 1.00 73.16 147 GLU D O 1
ATOM 7006 N N . ASP D 2 148 ? -23.693 6.240 -42.857 1.00 69.75 148 ASP D N 1
ATOM 7007 C CA . ASP D 2 148 ? -22.792 5.128 -43.150 1.00 70.56 148 ASP D CA 1
ATOM 7008 C C . ASP D 2 148 ? -23.530 3.961 -43.799 1.00 71.22 148 ASP D C 1
ATOM 7009 O O . ASP D 2 148 ? -23.029 3.349 -44.742 1.00 74.15 148 ASP D O 1
ATOM 7014 N N . ILE D 2 149 ? -24.718 3.657 -43.288 1.00 68.23 149 ILE D N 1
ATOM 7015 C CA . ILE D 2 149 ? -25.545 2.600 -43.859 1.00 73.72 149 ILE D CA 1
ATOM 7016 C C . ILE D 2 149 ? -25.739 2.832 -45.354 1.00 78.88 149 ILE D C 1
ATOM 7017 O O . ILE D 2 149 ? -25.869 1.884 -46.130 1.00 84.08 149 ILE D O 1
ATOM 7022 N N . GLY D 2 150 ? -25.749 4.100 -45.751 1.00 74.72 150 GLY D N 1
ATOM 7023 C CA . GLY D 2 150 ? -25.929 4.465 -47.144 1.00 75.84 150 GLY D CA 1
ATOM 7024 C C . GLY D 2 150 ? -27.349 4.904 -47.435 1.00 77.18 150 GLY D C 1
ATOM 7025 O O . GLY D 2 150 ? -28.059 5.373 -46.544 1.00 74.38 150 GLY D O 1
ATOM 7026 N N . GLY D 2 151 ? -27.766 4.751 -48.687 1.00 77.96 151 GLY D N 1
ATOM 7027 C CA . GLY D 2 151 ? -29.107 5.126 -49.092 1.00 76.02 151 GLY D CA 1
ATOM 7028 C C . GLY D 2 151 ? -29.258 6.624 -49.262 1.00 69.17 151 GLY D C 1
ATOM 7029 O O . GLY D 2 151 ? -28.309 7.381 -49.057 1.00 64.27 151 GLY D O 1
ATOM 7030 N N . ASP D 2 152 ? -30.458 7.051 -49.642 1.00 66.79 152 ASP D N 1
ATOM 7031 C CA . ASP D 2 152 ? -30.737 8.467 -49.848 1.00 64.75 152 ASP D CA 1
ATOM 7032 C C . ASP D 2 152 ? -31.912 8.933 -48.998 1.00 58.90 152 ASP D C 1
ATOM 7033 O O . ASP D 2 152 ? -32.426 10.035 -49.186 1.00 58.24 152 ASP D O 1
ATOM 7038 N N . SER D 2 153 ? -32.334 8.092 -48.060 1.00 56.60 153 SER D N 1
ATOM 7039 C CA . SER D 2 153 ? -33.491 8.410 -47.233 1.00 55.34 153 SER D CA 1
ATOM 7040 C C . SER D 2 153 ? -33.296 8.022 -45.771 1.00 53.26 153 SER D C 1
ATOM 7041 O O . SER D 2 153 ? -32.673 7.007 -45.459 1.00 58.78 153 SER D O 1
ATOM 7044 N N . ILE D 2 154 ? -33.836 8.849 -44.881 1.00 47.22 154 ILE D N 1
ATOM 7045 C CA . ILE D 2 154 ? -33.836 8.568 -43.453 1.00 46.10 154 ILE D CA 1
ATOM 7046 C C . ILE D 2 154 ? -35.257 8.700 -42.917 1.00 46.78 154 ILE D C 1
ATOM 7047 O O . ILE D 2 154 ? -35.956 9.667 -43.220 1.00 46.73 154 ILE D O 1
ATOM 7052 N N . THR D 2 155 ? -35.688 7.724 -42.127 1.00 46.73 155 THR D N 1
ATOM 7053 C CA . THR D 2 155 ? -37.066 7.691 -41.648 1.00 43.28 155 THR D CA 1
ATOM 7054 C C . THR D 2 155 ? -37.206 8.220 -40.224 1.00 41.30 155 THR D C 1
ATOM 7055 O O . THR D 2 155 ? -36.639 7.663 -39.284 1.00 41.91 155 THR D O 1
ATOM 7059 N N . PHE D 2 156 ? -37.965 9.300 -40.076 1.00 37.95 156 PHE D N 1
ATOM 7060 C CA . PHE D 2 156 ? -38.293 9.836 -38.762 1.00 35.58 156 PHE D CA 1
ATOM 7061 C C . PHE D 2 156 ? -39.622 9.263 -38.297 1.00 35.55 156 PHE D C 1
ATOM 7062 O O . PHE D 2 156 ? -40.633 9.386 -38.987 1.00 37.02 156 PHE D O 1
ATOM 7070 N N . LYS D 2 157 ? -39.619 8.630 -37.130 1.00 35.71 157 LYS D N 1
ATOM 7071 C CA . LYS D 2 157 ? -40.836 8.031 -36.598 1.00 37.69 157 LYS D CA 1
ATOM 7072 C C . LYS D 2 157 ? -41.012 8.316 -35.112 1.00 37.55 157 LYS D C 1
ATOM 7073 O O . LYS D 2 157 ? -40.230 7.854 -34.283 1.00 37.13 157 LYS D O 1
ATOM 7079 N N . ALA D 2 158 ? -42.047 9.083 -34.786 1.00 34.57 158 ALA D N 1
ATOM 7080 C CA . ALA D 2 158 ? -42.392 9.348 -33.398 1.00 32.81 158 ALA D CA 1
ATOM 7081 C C . ALA D 2 158 ? -43.474 8.378 -32.942 1.00 35.89 158 ALA D C 1
ATOM 7082 O O . ALA D 2 158 ? -44.441 8.128 -33.662 1.00 37.47 158 ALA D O 1
ATOM 7084 N N . GLU D 2 159 ? -43.306 7.829 -31.744 1.00 33.45 159 GLU D N 1
ATOM 7085 C CA . GLU D 2 159 ? -44.266 6.880 -31.199 1.00 34.17 159 GLU D CA 1
ATOM 7086 C C . GLU D 2 159 ? -44.174 6.813 -29.681 1.00 35.43 159 GLU D C 1
ATOM 7087 O O . GLU D 2 159 ? -43.124 6.491 -29.127 1.00 35.98 159 GLU D O 1
ATOM 7093 N N . GLY D 2 160 ? -45.280 7.120 -29.012 1.00 36.23 160 GLY D N 1
ATOM 7094 C CA . GLY D 2 160 ? -45.332 7.076 -27.563 1.00 31.62 160 GLY D CA 1
ATOM 7095 C C . GLY D 2 160 ? -44.450 8.130 -26.926 1.00 33.45 160 GLY D C 1
ATOM 7096 O O . GLY D 2 160 ? -44.064 8.011 -25.764 1.00 37.08 160 GLY D O 1
ATOM 7097 N N . GLY D 2 161 ? -44.128 9.166 -27.692 1.00 31.07 161 GLY D N 1
ATOM 7098 C CA . GLY D 2 161 ? -43.298 10.246 -27.197 1.00 31.71 161 GLY D CA 1
ATOM 7099 C C . GLY D 2 161 ? -41.833 10.026 -27.510 1.00 33.65 161 GLY D C 1
ATOM 7100 O O . GLY D 2 161 ? -41.001 10.900 -27.274 1.00 38.11 161 GLY D O 1
ATOM 7101 N N . LYS D 2 162 ? -41.517 8.850 -28.043 1.00 34.68 162 LYS D N 1
ATOM 7102 C CA . LYS D 2 162 ? -40.144 8.509 -28.393 1.00 35.02 162 LYS D CA 1
ATOM 7103 C C . LYS D 2 162 ? -39.881 8.759 -29.873 1.00 34.84 162 LYS D C 1
ATOM 7104 O O . LYS D 2 162 ? -40.808 8.798 -30.681 1.00 37.06 162 LYS D O 1
ATOM 7110 N N . LEU D 2 163 ? -38.611 8.927 -30.222 1.00 34.18 163 LEU D N 1
ATOM 7111 C CA . LEU D 2 163 ? -38.222 9.177 -31.603 1.00 33.89 163 LEU D CA 1
ATOM 7112 C C . LEU D 2 163 ? -37.414 8.007 -32.159 1.00 36.30 163 LEU D C 1
ATOM 7113 O O . LEU D 2 163 ? -36.518 7.489 -31.494 1.00 37.03 163 LEU D O 1
ATOM 7118 N N . TYR D 2 164 ? -37.736 7.593 -33.380 1.00 38.12 164 TYR D N 1
ATOM 7119 C CA . TYR D 2 164 ? -37.062 6.459 -34.004 1.00 38.31 164 TYR D CA 1
ATOM 7120 C C . TYR D 2 164 ? -36.490 6.814 -35.373 1.00 40.23 164 TYR D C 1
ATOM 7121 O O . TYR D 2 164 ? -37.230 6.964 -36.346 1.00 41.17 164 TYR D O 1
ATOM 7130 N N . LEU D 2 165 ? -35.168 6.944 -35.438 1.00 40.71 165 LEU D N 1
ATOM 7131 C CA . LEU D 2 165 ? -34.476 7.241 -36.688 1.00 41.90 165 LEU D CA 1
ATOM 7132 C C . LEU D 2 165 ? -33.932 5.964 -37.317 1.00 44.34 165 LEU D C 1
ATOM 7133 O O . LEU D 2 165 ? -33.215 5.205 -36.669 1.00 49.86 165 LEU D O 1
ATOM 7138 N N . SER D 2 166 ? -34.271 5.729 -38.580 1.00 45.30 166 SER D N 1
ATOM 7139 C CA . SER D 2 166 ? -33.853 4.509 -39.261 1.00 50.38 166 SER D CA 1
ATOM 7140 C C . SER D 2 166 ? -33.479 4.750 -40.721 1.00 55.04 166 SER D C 1
ATOM 7141 O O . SER D 2 166 ? -33.865 5.756 -41.315 1.00 52.90 166 SER D O 1
ATOM 7144 N N . ALA D 2 167 ? -32.726 3.815 -41.291 1.00 62.22 167 ALA D N 1
ATOM 7145 C CA . ALA D 2 167 ? -32.324 3.893 -42.690 1.00 65.22 167 ALA D CA 1
ATOM 7146 C C . ALA D 2 167 ? -32.881 2.711 -43.471 1.00 77.57 167 ALA D C 1
ATOM 7147 O O . ALA D 2 167 ? -32.186 1.719 -43.691 1.00 85.02 167 ALA D O 1
ATOM 7149 N N . ASN D 2 168 ? -34.138 2.822 -43.887 1.00 83.04 168 ASN D N 1
ATOM 7150 C CA . ASN D 2 168 ? -34.801 1.750 -44.624 1.00 93.43 168 ASN D CA 1
ATOM 7151 C C . ASN D 2 168 ? -34.086 1.382 -45.923 1.00 93.31 168 ASN D C 1
ATOM 7152 O O . ASN D 2 168 ? -33.985 0.206 -46.273 1.00 92.26 168 ASN D O 1
ATOM 7157 N N . SER D 2 169 ? -33.589 2.392 -46.630 1.00 93.14 169 SER D N 1
ATOM 7158 C CA . SER D 2 169 ? -32.906 2.177 -47.901 1.00 99.19 169 SER D CA 1
ATOM 7159 C C . SER D 2 169 ? -31.393 2.330 -47.764 1.00 100.21 169 SER D C 1
ATOM 7160 O O . SER D 2 169 ? -30.914 3.268 -47.126 1.00 97.50 169 SER D O 1
ATOM 7163 N N . ASP D 2 170 ? -30.644 1.407 -48.362 1.00 103.84 170 ASP D N 1
ATOM 7164 C CA . ASP D 2 170 ? -31.227 0.280 -49.087 1.00 105.71 170 ASP D CA 1
ATOM 7165 C C . ASP D 2 170 ? -30.341 -0.964 -49.020 1.00 103.84 170 ASP D C 1
ATOM 7166 O O . ASP D 2 170 ? -30.812 -2.081 -49.236 1.00 100.66 170 ASP D O 1
ATOM 7171 N N . MET D 2 171 ? -29.060 -0.768 -48.719 1.00 103.47 171 MET D N 1
ATOM 7172 C CA . MET D 2 171 ? -28.134 -1.887 -48.572 1.00 99.79 171 MET D CA 1
ATOM 7173 C C . MET D 2 171 ? -27.776 -2.119 -47.106 1.00 96.05 171 MET D C 1
ATOM 7174 O O . MET D 2 171 ? -26.630 -2.426 -46.774 1.00 92.17 171 MET D O 1
ATOM 7179 N N . GLY D 2 172 ? -28.767 -1.971 -46.233 1.00 95.44 172 GLY D N 1
ATOM 7180 C CA . GLY D 2 172 ? -28.569 -2.173 -44.810 1.00 92.48 172 GLY D CA 1
ATOM 7181 C C . GLY D 2 172 ? -29.682 -1.565 -43.979 1.00 92.88 172 GLY D C 1
ATOM 7182 O O . GLY D 2 172 ? -30.347 -0.622 -44.408 1.00 95.78 172 GLY D O 1
ATOM 7183 N N . SER D 2 173 ? -29.888 -2.113 -42.785 1.00 90.07 173 SER D N 1
ATOM 7184 C CA . SER D 2 173 ? -30.903 -1.603 -41.870 1.00 84.09 173 SER D CA 1
ATOM 7185 C C . SER D 2 173 ? -30.272 -1.155 -40.555 1.00 81.47 173 SER D C 1
ATOM 7186 O O . SER D 2 173 ? -29.196 -1.624 -40.181 1.00 80.70 173 SER D O 1
ATOM 7189 N N . SER D 2 174 ? -30.950 -0.245 -39.863 1.00 78.39 174 SER D N 1
ATOM 7190 C CA . SER D 2 174 ? -30.465 0.286 -38.594 1.00 69.12 174 SER D CA 1
ATOM 7191 C C . SER D 2 174 ? -31.422 1.340 -38.051 1.00 65.21 174 SER D C 1
ATOM 7192 O O . SER D 2 174 ? -31.605 2.392 -38.663 1.00 62.60 174 SER D O 1
ATOM 7195 N N . THR D 2 175 ? -32.032 1.054 -36.903 1.00 62.20 175 THR D N 1
ATOM 7196 C CA . THR D 2 175 ? -32.955 1.994 -36.272 1.00 55.54 175 THR D CA 1
ATOM 7197 C C . THR D 2 175 ? -32.494 2.357 -34.862 1.00 52.12 175 THR D C 1
ATOM 7198 O O . THR D 2 175 ? -32.184 1.481 -34.055 1.00 55.42 175 THR D O 1
ATOM 7202 N N . ILE D 2 176 ? -32.453 3.653 -34.570 1.00 47.27 176 ILE D N 1
ATOM 7203 C CA . ILE D 2 176 ? -31.999 4.130 -33.270 1.00 46.33 176 ILE D CA 1
ATOM 7204 C C . ILE D 2 176 ? -33.124 4.826 -32.506 1.00 45.81 176 ILE D C 1
ATOM 7205 O O . ILE D 2 176 ? -33.885 5.607 -33.077 1.00 42.61 176 ILE D O 1
ATOM 7210 N N . GLU D 2 177 ? -33.223 4.537 -31.213 1.00 44.08 177 GLU D N 1
ATOM 7211 C CA . GLU D 2 177 ? -34.256 5.132 -30.374 1.00 41.93 177 GLU D CA 1
ATOM 7212 C C . GLU D 2 177 ? -33.742 6.318 -29.565 1.00 40.70 177 GLU D C 1
ATOM 7213 O O . GLU D 2 177 ? -32.777 6.199 -28.810 1.00 43.62 177 GLU D O 1
ATOM 7219 N N . LEU D 2 178 ? -34.393 7.464 -29.731 1.00 38.72 178 LEU D N 1
ATOM 7220 C CA . LEU D 2 178 ? -34.138 8.616 -28.880 1.00 37.32 178 LEU D CA 1
ATOM 7221 C C . LEU D 2 178 ? -35.353 8.856 -27.993 1.00 36.02 178 LEU D C 1
ATOM 7222 O O . LEU D 2 178 ? -36.476 8.964 -28.481 1.00 35.02 178 LEU D O 1
ATOM 7227 N N . SER D 2 179 ? -35.125 8.930 -26.687 1.00 34.42 179 SER D N 1
ATOM 7228 C CA . SER D 2 179 ? -36.207 9.138 -25.737 1.00 34.36 179 SER D CA 1
ATOM 7229 C C . SER D 2 179 ? -35.689 9.863 -24.505 1.00 35.63 179 SER D C 1
ATOM 7230 O O . SER D 2 179 ? -34.482 9.934 -24.281 1.00 36.73 179 SER D O 1
ATOM 7233 N N . THR D 2 180 ? -36.603 10.406 -23.708 1.00 36.10 180 THR D N 1
ATOM 7234 C CA . THR D 2 180 ? -36.219 11.083 -22.478 1.00 35.86 180 THR D CA 1
ATOM 7235 C C . THR D 2 180 ? -35.739 10.067 -21.449 1.00 37.70 180 THR D C 1
ATOM 7236 O O . THR D 2 180 ? -35.088 10.421 -20.467 1.00 39.11 180 THR D O 1
ATOM 7240 N N . GLU D 2 181 ? -36.062 8.800 -21.687 1.00 36.58 181 GLU D N 1
ATOM 7241 C CA . GLU D 2 181 ? -35.634 7.724 -20.805 1.00 35.93 181 GLU D CA 1
ATOM 7242 C C . GLU D 2 181 ? -34.163 7.388 -21.019 1.00 36.43 181 GLU D C 1
ATOM 7243 O O . GLU D 2 181 ? -33.362 7.465 -20.088 1.00 36.77 181 GLU D O 1
ATOM 7249 N N . ASN D 2 182 ? -33.808 7.018 -22.246 1.00 34.15 182 ASN D N 1
ATOM 7250 C CA . ASN D 2 182 ? -32.435 6.618 -22.542 1.00 34.67 182 ASN D CA 1
ATOM 7251 C C . ASN D 2 182 ? -31.476 7.800 -22.662 1.00 33.15 182 ASN D C 1
ATOM 7252 O O . ASN D 2 182 ? -30.262 7.616 -22.750 1.00 35.64 182 ASN D O 1
ATOM 7257 N N . GLY D 2 183 ? -32.028 9.010 -22.664 1.00 32.17 183 GLY D N 1
ATOM 7258 C CA . GLY D 2 183 ? -31.224 10.219 -22.704 1.00 33.58 183 GLY D CA 1
ATOM 7259 C C . GLY D 2 183 ? -31.101 10.826 -24.088 1.00 31.46 183 GLY D C 1
ATOM 7260 O O . GLY D 2 183 ? -30.642 11.957 -24.239 1.00 30.44 183 GLY D O 1
ATOM 7261 N N . GLY D 2 184 ? -31.508 10.069 -25.102 1.00 31.81 184 GLY D N 1
ATOM 7262 C CA . GLY D 2 184 ? -31.454 10.534 -26.475 1.00 33.48 184 GLY D CA 1
ATOM 7263 C C . GLY D 2 184 ? -32.155 11.864 -26.660 1.00 34.53 184 GLY D C 1
ATOM 7264 O O . GLY D 2 184 ? -31.697 12.718 -27.417 1.00 36.49 184 GLY D O 1
ATOM 7265 N N . LEU D 2 185 ? -33.273 12.040 -25.963 1.00 33.39 185 LEU D N 1
ATOM 7266 C CA . LEU D 2 185 ? -34.005 13.298 -25.997 1.00 32.30 185 LEU D CA 1
ATOM 7267 C C . LEU D 2 185 ? -33.959 13.975 -24.634 1.00 33.21 185 LEU D C 1
ATOM 7268 O O . LEU D 2 185 ? -33.821 13.314 -23.607 1.00 34.65 185 LEU D O 1
ATOM 7273 N N . LEU D 2 186 ? -34.070 15.299 -24.633 1.00 32.63 186 LEU D N 1
ATOM 7274 C CA . LEU D 2 186 ? -34.157 16.060 -23.395 1.00 34.32 186 LEU D CA 1
ATOM 7275 C C . LEU D 2 186 ? -35.621 16.243 -23.008 1.00 35.74 186 LEU D C 1
ATOM 7276 O O . LEU D 2 186 ? -35.988 16.129 -21.837 1.00 36.89 186 LEU D O 1
ATOM 7281 N N . GLU D 2 187 ? -36.451 16.527 -24.006 1.00 34.73 187 GLU D N 1
ATOM 7282 C CA . GLU D 2 187 ? -37.887 16.678 -23.806 1.00 36.35 187 GLU D CA 1
ATOM 7283 C C . GLU D 2 187 ? -38.618 16.360 -25.103 1.00 35.25 187 GLU D C 1
ATOM 7284 O O . GLU D 2 187 ? -38.027 16.395 -26.183 1.00 34.29 187 GLU D O 1
ATOM 7290 N N . SER D 2 188 ? -39.903 16.043 -24.997 1.00 36.85 188 SER D N 1
ATOM 7291 C CA . SER D 2 188 ? -40.718 15.787 -26.178 1.00 36.91 188 SER D CA 1
ATOM 7292 C C . SER D 2 188 ? -42.202 15.889 -25.855 1.00 37.25 188 SER D C 1
ATOM 7293 O O . SER D 2 188 ? -42.623 15.631 -24.729 1.00 40.35 188 SER D O 1
ATOM 7296 N N . GLU D 2 189 ? -42.988 16.274 -26.855 1.00 36.95 189 GLU D N 1
ATOM 7297 C CA . GLU D 2 189 ? -44.437 16.343 -26.720 1.00 41.82 189 GLU D CA 1
ATOM 7298 C C . GLU D 2 189 ? -45.079 16.162 -28.090 1.00 41.35 189 GLU D C 1
ATOM 7299 O O . GLU D 2 189 ? -44.448 16.410 -29.117 1.00 38.85 189 GLU D O 1
ATOM 7305 N N . GLY D 2 190 ? -46.330 15.718 -28.101 1.00 41.78 190 GLY D N 1
ATOM 7306 C CA . GLY D 2 190 ? -47.047 15.513 -29.344 1.00 41.73 190 GLY D CA 1
ATOM 7307 C C . GLY D 2 190 ? -47.386 14.057 -29.581 1.00 43.61 190 GLY D C 1
ATOM 7308 O O . GLY D 2 190 ? -46.893 13.170 -28.883 1.00 42.79 190 GLY D O 1
ATOM 7309 N N . GLY D 2 191 ? -48.231 13.811 -30.576 1.00 43.17 191 GLY D N 1
ATOM 7310 C CA . GLY D 2 191 ? -48.677 12.466 -30.880 1.00 43.57 191 GLY D CA 1
ATOM 7311 C C . GLY D 2 191 ? -47.683 11.688 -31.717 1.00 44.32 191 GLY D C 1
ATOM 7312 O O . GLY D 2 191 ? -46.494 12.006 -31.748 1.00 43.13 191 GLY D O 1
ATOM 7313 N N . ASP D 2 192 ? -48.180 10.662 -32.400 1.00 44.93 192 ASP D N 1
ATOM 7314 C CA . ASP D 2 192 ? -47.341 9.807 -33.226 1.00 38.13 192 ASP D CA 1
ATOM 7315 C C . ASP D 2 192 ? -47.264 10.337 -34.653 1.00 38.99 192 ASP D C 1
ATOM 7316 O O . ASP D 2 192 ? -48.185 11.000 -35.127 1.00 41.05 192 ASP D O 1
ATOM 7321 N N . ALA D 2 193 ? -46.160 10.044 -35.332 1.00 39.52 193 ALA D N 1
ATOM 7322 C CA . ALA D 2 193 ? -45.969 10.489 -36.707 1.00 35.87 193 ALA D CA 1
ATOM 7323 C C . ALA D 2 193 ? -44.828 9.729 -37.373 1.00 36.52 193 ALA D C 1
ATOM 7324 O O . ALA D 2 193 ? -43.963 9.173 -36.698 1.00 35.32 193 ALA D O 1
ATOM 7326 N N . GLU D 2 194 ? -44.831 9.707 -38.702 1.00 36.76 194 GLU D N 1
ATOM 7327 C CA . GLU D 2 194 ? -43.803 8.997 -39.452 1.00 34.36 194 GLU D CA 1
ATOM 7328 C C . GLU D 2 194 ? -43.687 9.521 -40.876 1.00 36.52 194 GLU D C 1
ATOM 7329 O O . GLU D 2 194 ? -44.648 9.482 -41.643 1.00 38.75 194 GLU D O 1
ATOM 7335 N N . SER D 2 195 ? -42.502 10.010 -41.222 1.00 36.20 195 SER D N 1
ATOM 7336 C CA . SER D 2 195 ? -42.242 10.513 -42.563 1.00 37.71 195 SER D CA 1
ATOM 7337 C C . SER D 2 195 ? -40.844 10.122 -43.017 1.00 38.12 195 SER D C 1
ATOM 7338 O O . SER D 2 195 ? -39.978 9.824 -42.196 1.00 39.29 195 SER D O 1
ATOM 7341 N N . VAL D 2 196 ? -40.631 10.120 -44.327 1.00 38.10 196 VAL D N 1
ATOM 7342 C CA . VAL D 2 196 ? -39.316 9.830 -44.880 1.00 42.50 196 VAL D CA 1
ATOM 7343 C C . VAL D 2 196 ? -38.723 11.092 -45.489 1.00 43.23 196 VAL D C 1
ATOM 7344 O O . VAL D 2 196 ? -39.376 11.775 -46.274 1.00 46.44 196 VAL D O 1
ATOM 7348 N N . TYR D 2 197 ? -37.485 11.401 -45.120 1.00 42.09 197 TYR D N 1
ATOM 7349 C CA . TYR D 2 197 ? -36.826 12.601 -45.618 1.00 43.06 197 TYR D CA 1
ATOM 7350 C C . TYR D 2 197 ? -35.520 12.263 -46.324 1.00 47.91 197 TYR D C 1
ATOM 7351 O O . TYR D 2 197 ? -34.894 11.244 -46.035 1.00 47.83 197 TYR D O 1
ATOM 7360 N N . GLY D 2 198 ? -35.119 13.120 -47.256 1.00 49.35 198 GLY D N 1
ATOM 7361 C CA . GLY D 2 198 ? -33.865 12.939 -47.958 1.00 46.87 198 GLY D CA 1
ATOM 7362 C C . GLY D 2 198 ? -32.699 12.979 -46.993 1.00 46.92 198 GLY D C 1
ATOM 7363 O O . GLY D 2 198 ? -32.443 14.003 -46.361 1.00 47.13 198 GLY D O 1
ATOM 7364 N N . LEU D 2 199 ? -31.996 11.858 -46.873 1.00 49.23 199 LEU D N 1
ATOM 7365 C CA . LEU D 2 199 ? -30.853 11.761 -45.973 1.00 48.89 199 LEU D CA 1
ATOM 7366 C C . LEU D 2 199 ? -29.798 12.807 -46.313 1.00 49.36 199 LEU D C 1
ATOM 7367 O O . LEU D 2 199 ? -29.174 13.386 -45.423 1.00 48.66 199 LEU D O 1
ATOM 7372 N N . GLU D 2 200 ? -29.608 13.044 -47.607 1.00 50.71 200 GLU D N 1
ATOM 7373 C CA . GLU D 2 200 ? -28.616 14.000 -48.082 1.00 52.28 200 GLU D CA 1
ATOM 7374 C C . GLU D 2 200 ? -28.754 15.353 -47.392 1.00 49.89 200 GLU D C 1
ATOM 7375 O O . GLU D 2 200 ? -27.771 15.925 -46.923 1.00 47.74 200 GLU D O 1
ATOM 7381 N N . TYR D 2 201 ? -29.982 15.857 -47.330 1.00 51.38 201 TYR D N 1
ATOM 7382 C CA . TYR D 2 201 ? -30.240 17.183 -46.775 1.00 50.87 201 TYR D CA 1
ATOM 7383 C C . TYR D 2 201 ? -30.073 17.221 -45.258 1.00 48.09 201 TYR D C 1
ATOM 7384 O O . TYR D 2 201 ? -29.492 18.160 -44.716 1.00 47.20 201 TYR D O 1
ATOM 7393 N N . VAL D 2 202 ? -30.585 16.198 -44.579 1.00 45.66 202 VAL D N 1
ATOM 7394 C CA . VAL D 2 202 ? -30.468 16.113 -43.128 1.00 43.13 202 VAL D CA 1
ATOM 7395 C C . VAL D 2 202 ? -29.006 16.085 -42.694 1.00 46.96 202 VAL D C 1
ATOM 7396 O O . VAL D 2 202 ? -28.611 16.784 -41.761 1.00 45.93 202 VAL D O 1
ATOM 7400 N N . VAL D 2 203 ? -28.206 15.275 -43.381 1.00 50.54 203 VAL D N 1
ATOM 7401 C CA . VAL D 2 203 ? -26.787 15.143 -43.066 1.00 48.06 203 VAL D CA 1
ATOM 7402 C C . VAL D 2 203 ? -26.036 16.461 -43.243 1.00 45.73 203 VAL D C 1
ATOM 7403 O O . VAL D 2 203 ? -25.128 16.774 -42.475 1.00 45.42 203 VAL D O 1
ATOM 7407 N N . ASN D 2 204 ? -26.420 17.231 -44.256 1.00 48.48 204 ASN D N 1
ATOM 7408 C CA . ASN D 2 204 ? -25.753 18.496 -44.547 1.00 45.66 204 ASN D CA 1
ATOM 7409 C C . ASN D 2 204 ? -25.873 19.521 -43.422 1.00 43.69 204 ASN D C 1
ATOM 7410 O O . ASN D 2 204 ? -25.062 20.442 -43.325 1.00 45.45 204 ASN D O 1
ATOM 7415 N N . THR D 2 205 ? -26.883 19.359 -42.573 1.00 41.28 205 THR D N 1
ATOM 7416 C CA . THR D 2 205 ? -27.085 20.278 -41.459 1.00 40.82 205 THR D CA 1
ATOM 7417 C C . THR D 2 205 ? -26.202 19.907 -40.273 1.00 40.50 205 THR D C 1
ATOM 7418 O O . THR D 2 205 ? -26.117 20.651 -39.297 1.00 38.68 205 THR D O 1
ATOM 7422 N N . SER D 2 206 ? -25.543 18.756 -40.366 1.00 44.96 206 SER D N 1
ATOM 7423 C CA . SER D 2 206 ? -24.710 18.250 -39.279 1.00 43.45 206 SER D CA 1
ATOM 7424 C C . SER D 2 206 ? -23.561 19.196 -38.954 1.00 44.11 206 SER D C 1
ATOM 7425 O O . SER D 2 206 ? -23.028 19.181 -37.844 1.00 45.18 206 SER D O 1
ATOM 7428 N N . LYS D 2 207 ? -23.183 20.018 -39.926 1.00 43.41 207 LYS D N 1
ATOM 7429 C CA . LYS D 2 207 ? -22.081 20.954 -39.747 1.00 44.35 207 LYS D CA 1
ATOM 7430 C C . LYS D 2 207 ? -22.395 21.946 -38.629 1.00 42.84 207 LYS D C 1
ATOM 7431 O O . LYS D 2 207 ? -21.497 22.591 -38.086 1.00 43.77 207 LYS D O 1
ATOM 7437 N N . MET D 2 208 ? -23.676 22.060 -38.289 1.00 41.49 208 MET D N 1
ATOM 7438 C CA . MET D 2 208 ? -24.122 22.950 -37.221 1.00 40.51 208 MET D CA 1
ATOM 7439 C C . MET D 2 208 ? -23.789 22.379 -35.848 1.00 41.58 208 MET D C 1
ATOM 7440 O O . MET D 2 208 ? -24.154 22.952 -34.821 1.00 38.98 208 MET D O 1
ATOM 7445 N N . ARG D 2 209 ? -23.093 21.247 -35.841 1.00 43.36 209 ARG D N 1
ATOM 7446 C CA . ARG D 2 209 ? -22.710 20.581 -34.603 1.00 44.29 209 ARG D CA 1
ATOM 7447 C C . ARG D 2 209 ? -21.854 21.474 -33.708 1.00 42.45 209 ARG D C 1
ATOM 7448 O O . ARG D 2 209 ? -22.010 21.474 -32.489 1.00 43.06 209 ARG D O 1
ATOM 7456 N N . LYS D 2 210 ? -20.953 22.237 -34.317 1.00 42.73 210 LYS D N 1
ATOM 7457 C CA . LYS D 2 210 ? -20.008 23.044 -33.550 1.00 46.94 210 LYS D CA 1
ATOM 7458 C C . LYS D 2 210 ? -20.662 24.227 -32.833 1.00 43.62 210 LYS D C 1
ATOM 7459 O O . LYS D 2 210 ? -20.549 24.349 -31.614 1.00 45.05 210 LYS D O 1
ATOM 7465 N N . PRO D 2 211 ? -21.350 25.102 -33.584 1.00 43.07 211 PRO D N 1
ATOM 7466 C CA . PRO D 2 211 ? -21.955 26.283 -32.957 1.00 39.80 211 PRO D CA 1
ATOM 7467 C C . PRO D 2 211 ? -23.170 25.940 -32.097 1.00 40.97 211 PRO D C 1
ATOM 7468 O O . PRO D 2 211 ? -23.364 26.552 -31.047 1.00 44.32 211 PRO D O 1
ATOM 7472 N N . SER D 2 212 ? -23.971 24.974 -32.538 1.00 39.07 212 SER D N 1
ATOM 7473 C CA . SER D 2 212 ? -25.211 24.629 -31.847 1.00 39.97 212 SER D CA 1
ATOM 7474 C C . SER D 2 212 ? -25.012 23.551 -30.786 1.00 36.68 212 SER D C 1
ATOM 7475 O O . SER D 2 212 ? -24.377 22.530 -31.036 1.00 39.90 212 SER D O 1
ATOM 7478 N N . ASP D 2 213 ? -25.569 23.784 -29.603 1.00 39.60 213 ASP D N 1
ATOM 7479 C CA . ASP D 2 213 ? -25.453 22.834 -28.502 1.00 43.35 213 ASP D CA 1
ATOM 7480 C C . ASP D 2 213 ? -26.637 21.868 -28.478 1.00 41.63 213 ASP D C 1
ATOM 7481 O O . ASP D 2 213 ? -26.462 20.660 -28.320 1.00 42.35 213 ASP D O 1
ATOM 7486 N N . THR D 2 214 ? -27.841 22.410 -28.631 1.00 41.18 214 THR D N 1
ATOM 7487 C CA . THR D 2 214 ? -29.050 21.596 -28.670 1.00 38.63 214 THR D CA 1
ATOM 7488 C C . THR D 2 214 ? -29.788 21.790 -29.991 1.00 36.75 214 THR D C 1
ATOM 7489 O O . THR D 2 214 ? -29.590 22.788 -30.682 1.00 34.54 214 THR D O 1
ATOM 7493 N N . VAL D 2 215 ? -30.638 20.829 -30.337 1.00 35.15 215 VAL D N 1
ATOM 7494 C CA . VAL D 2 215 ? -31.402 20.892 -31.575 1.00 33.74 215 VAL D CA 1
ATOM 7495 C C . VAL D 2 215 ? -32.849 20.475 -31.339 1.00 32.01 215 VAL D C 1
ATOM 7496 O O . VAL D 2 215 ? -33.115 19.481 -30.665 1.00 33.84 215 VAL D O 1
ATOM 7500 N N . GLU D 2 216 ? -33.783 21.246 -31.888 1.00 33.52 216 GLU D N 1
ATOM 7501 C CA . GLU D 2 216 ? -35.202 20.934 -31.756 1.00 34.98 216 GLU D CA 1
ATOM 7502 C C . GLU D 2 216 ? -35.725 20.225 -33.003 1.00 32.12 216 GLU D C 1
ATOM 7503 O O . GLU D 2 216 ? -35.654 20.757 -34.111 1.00 31.04 216 GLU D O 1
ATOM 7509 N N . ILE D 2 217 ? -36.241 19.016 -32.810 1.00 30.89 217 ILE D N 1
ATOM 7510 C CA . ILE D 2 217 ? -36.737 18.200 -33.910 1.00 31.52 217 ILE D CA 1
ATOM 7511 C C . ILE D 2 217 ? -38.257 18.264 -33.976 1.00 29.53 217 ILE D C 1
ATOM 7512 O O . ILE D 2 217 ? -38.941 17.951 -33.004 1.00 31.90 217 ILE D O 1
ATOM 7517 N N . ALA D 2 218 ? -38.783 18.672 -35.125 1.00 28.90 218 ALA D N 1
ATOM 7518 C CA . ALA D 2 218 ? -40.224 18.818 -35.289 1.00 31.68 218 ALA D CA 1
ATOM 7519 C C . ALA D 2 218 ? -40.684 18.312 -36.649 1.00 32.84 218 ALA D C 1
ATOM 7520 O O . ALA D 2 218 ? -40.133 18.693 -37.681 1.00 30.71 218 ALA D O 1
ATOM 7522 N N . PHE D 2 219 ? -41.698 17.453 -36.643 1.00 31.28 219 PHE D N 1
ATOM 7523 C CA . PHE D 2 219 ? -42.247 16.919 -37.882 1.00 33.48 219 PHE D CA 1
ATOM 7524 C C . PHE D 2 219 ? -43.613 16.287 -37.647 1.00 35.02 219 PHE D C 1
ATOM 7525 O O . PHE D 2 219 ? -44.125 16.282 -36.528 1.00 35.98 219 PHE D O 1
ATOM 7533 N N . GLY D 2 220 ? -44.195 15.753 -38.715 1.00 35.12 220 GLY D N 1
ATOM 7534 C CA . GLY D 2 220 ? -45.477 15.080 -38.638 1.00 35.77 220 GLY D CA 1
ATOM 7535 C C . GLY D 2 220 ? -45.707 14.247 -39.881 1.00 40.68 220 GLY D C 1
ATOM 7536 O O . GLY D 2 220 ? -44.990 14.395 -40.871 1.00 39.78 220 GLY D O 1
ATOM 7537 N N . SER D 2 221 ? -46.705 13.371 -39.834 1.00 42.55 221 SER D N 1
ATOM 7538 C CA . SER D 2 221 ? -47.004 12.497 -40.964 1.00 39.89 221 SER D CA 1
ATOM 7539 C C . SER D 2 221 ? -47.230 13.280 -42.253 1.00 43.70 221 SER D C 1
ATOM 7540 O O . SER D 2 221 ? -48.198 14.029 -42.378 1.00 45.56 221 SER D O 1
ATOM 7543 N N . GLN D 2 222 ? -46.318 13.101 -43.202 1.00 47.27 222 GLN D N 1
ATOM 7544 C CA . GLN D 2 222 ? -46.411 13.724 -44.519 1.00 49.36 222 GLN D CA 1
ATOM 7545 C C . GLN D 2 222 ? -46.371 15.253 -44.475 1.00 50.51 222 GLN D C 1
ATOM 7546 O O . GLN D 2 222 ? -46.997 15.922 -45.298 1.00 52.48 222 GLN D O 1
ATOM 7552 N N . ILE D 2 223 ? -45.633 15.799 -43.514 1.00 45.48 223 ILE D N 1
ATOM 7553 C CA . ILE D 2 223 ? -45.378 17.234 -43.467 1.00 43.79 223 ILE D CA 1
ATOM 7554 C C . ILE D 2 223 ? -43.883 17.475 -43.266 1.00 42.61 223 ILE D C 1
ATOM 7555 O O . ILE D 2 223 ? -43.166 16.579 -42.825 1.00 41.52 223 ILE D O 1
ATOM 7560 N N . PRO D 2 224 ? -43.407 18.686 -43.594 1.00 40.83 224 PRO D N 1
ATOM 7561 C CA . PRO D 2 224 ? -41.971 18.982 -43.539 1.00 39.06 224 PRO D CA 1
ATOM 7562 C C . PRO D 2 224 ? -41.340 18.693 -42.179 1.00 38.37 224 PRO D C 1
ATOM 7563 O O . PRO D 2 224 ? -41.987 18.852 -41.144 1.00 36.46 224 PRO D O 1
ATOM 7567 N N . LEU D 2 225 ? -40.082 18.264 -42.197 1.00 37.33 225 LEU D N 1
ATOM 7568 C CA . LEU D 2 225 ? -39.292 18.115 -40.983 1.00 33.80 225 LEU D CA 1
ATOM 7569 C C . LEU D 2 225 ? -38.575 19.424 -40.690 1.00 33.96 225 LEU D C 1
ATOM 7570 O O . LEU D 2 225 ? -37.916 19.984 -41.565 1.00 34.59 225 LEU D O 1
ATOM 7575 N N . LYS D 2 226 ? -38.705 19.915 -39.463 1.00 32.49 226 LYS D N 1
ATOM 7576 C CA . LYS D 2 226 ? -38.018 21.139 -39.068 1.00 33.69 226 LYS D CA 1
ATOM 7577 C C . LYS D 2 226 ? -36.894 20.869 -38.073 1.00 28.93 226 LYS D C 1
ATOM 7578 O O . LYS D 2 226 ? -37.133 20.436 -36.946 1.00 27.31 226 LYS D O 1
ATOM 7584 N N . LEU D 2 227 ? -35.665 21.126 -38.501 1.00 29.17 227 LEU D N 1
ATOM 7585 C CA . LEU D 2 227 ? -34.512 21.010 -37.621 1.00 30.30 227 LEU D CA 1
ATOM 7586 C C . LEU D 2 227 ? -34.058 22.394 -37.189 1.00 31.01 227 LEU D C 1
ATOM 7587 O O . LEU D 2 227 ? -33.478 23.137 -37.980 1.00 31.42 227 LEU D O 1
ATOM 7592 N N . ARG D 2 228 ? -34.339 22.744 -35.937 1.00 29.83 228 ARG D N 1
ATOM 7593 C CA . ARG D 2 228 ? -33.880 24.011 -35.384 1.00 30.31 228 ARG D CA 1
ATOM 7594 C C . ARG D 2 228 ? -32.643 23.813 -34.520 1.00 33.64 228 ARG D C 1
ATOM 7595 O O . ARG D 2 228 ? -32.729 23.303 -33.403 1.00 34.27 228 ARG D O 1
ATOM 7603 N N . TYR D 2 229 ? -31.491 24.212 -35.047 1.00 30.92 229 TYR D N 1
ATOM 7604 C CA . TYR D 2 229 ? -30.261 24.195 -34.272 1.00 32.01 229 TYR D CA 1
ATOM 7605 C C . TYR D 2 229 ? -30.166 25.470 -33.447 1.00 31.68 229 TYR D C 1
ATOM 7606 O O . TYR D 2 229 ? -29.965 26.557 -33.986 1.00 33.87 229 TYR D O 1
ATOM 7615 N N . ASN D 2 230 ? -30.324 25.333 -32.136 1.00 29.45 230 ASN D N 1
ATOM 7616 C CA . ASN D 2 230 ? -30.301 26.482 -31.243 1.00 31.58 230 ASN D CA 1
ATOM 7617 C C . ASN D 2 230 ? -28.940 27.162 -31.205 1.00 33.72 230 ASN D C 1
ATOM 7618 O O . ASN D 2 230 ? -27.905 26.502 -31.116 1.00 38.84 230 ASN D O 1
ATOM 7623 N N . LEU D 2 231 ? -28.953 28.487 -31.280 1.00 33.38 231 LEU D N 1
ATOM 7624 C CA . LEU D 2 231 ? -27.732 29.273 -31.193 1.00 36.51 231 LEU D CA 1
ATOM 7625 C C . LEU D 2 231 ? -27.740 30.071 -29.898 1.00 38.60 231 LEU D C 1
ATOM 7626 O O . LEU D 2 231 ? -28.802 30.322 -29.328 1.00 41.33 231 LEU D O 1
ATOM 7631 N N . PRO D 2 232 ? -26.552 30.463 -29.421 1.00 38.92 232 PRO D N 1
ATOM 7632 C CA . PRO D 2 232 ? -26.458 31.276 -28.205 1.00 39.43 232 PRO D CA 1
ATOM 7633 C C . PRO D 2 232 ? -27.288 32.550 -28.312 1.00 34.51 232 PRO D C 1
ATOM 7634 O O . PRO D 2 232 ? -27.544 33.028 -29.417 1.00 34.84 232 PRO D O 1
ATOM 7638 N N . GLN D 2 233 ? -27.709 33.081 -27.169 1.00 37.19 233 GLN D N 1
ATOM 7639 C CA . GLN D 2 233 ? -28.441 34.345 -27.116 1.00 38.42 233 GLN D CA 1
ATOM 7640 C C . GLN D 2 233 ? -29.761 34.312 -27.883 1.00 36.04 233 GLN D C 1
ATOM 7641 O O . GLN D 2 233 ? -30.161 35.308 -28.486 1.00 37.22 233 GLN D O 1
ATOM 7647 N N . GLY D 2 234 ? -30.434 33.167 -27.854 1.00 37.53 234 GLY D N 1
ATOM 7648 C CA . GLY D 2 234 ? -31.753 33.042 -28.447 1.00 35.30 234 GLY D CA 1
ATOM 7649 C C . GLY D 2 234 ? -31.751 32.932 -29.959 1.00 35.46 234 GLY D C 1
ATOM 7650 O O . GLY D 2 234 ? -32.799 33.038 -30.598 1.00 32.81 234 GLY D O 1
ATOM 7651 N N . GLY D 2 235 ? -30.573 32.721 -30.536 1.00 33.10 235 GLY D N 1
ATOM 7652 C CA . GLY D 2 235 ? -30.457 32.560 -31.972 1.00 34.94 235 GLY D CA 1
ATOM 7653 C C . GLY D 2 235 ? -30.903 31.181 -32.415 1.00 32.98 235 GLY D C 1
ATOM 7654 O O . GLY D 2 235 ? -31.128 30.303 -31.584 1.00 34.31 235 GLY D O 1
ATOM 7655 N N . TYR D 2 236 ? -31.033 30.988 -33.723 1.00 30.20 236 TYR D N 1
ATOM 7656 C CA . TYR D 2 236 ? -31.407 29.683 -34.258 1.00 33.54 236 TYR D CA 1
ATOM 7657 C C . TYR D 2 236 ? -31.112 29.546 -35.748 1.00 34.68 236 TYR D C 1
ATOM 7658 O O . TYR D 2 236 ? -31.012 30.537 -36.470 1.00 33.07 236 TYR D O 1
ATOM 7667 N N . ALA D 2 237 ? -30.970 28.302 -36.193 1.00 32.59 237 ALA D N 1
ATOM 7668 C CA . ALA D 2 237 ? -30.805 27.997 -37.605 1.00 30.86 237 ALA D CA 1
ATOM 7669 C C . ALA D 2 237 ? -31.826 26.938 -38.002 1.00 30.82 237 ALA D C 1
ATOM 7670 O O . ALA D 2 237 ? -31.630 25.748 -37.757 1.00 28.40 237 ALA D O 1
ATOM 7672 N N . ASP D 2 238 ? -32.923 27.381 -38.607 1.00 33.74 238 ASP D N 1
ATOM 7673 C CA . ASP D 2 238 ? -34.016 26.484 -38.964 1.00 32.35 238 ASP D CA 1
ATOM 7674 C C . ASP D 2 238 ? -33.841 25.866 -40.347 1.00 34.09 238 ASP D C 1
ATOM 7675 O O . ASP D 2 238 ? -33.560 26.560 -41.324 1.00 35.12 238 ASP D O 1
ATOM 7680 N N . PHE D 2 239 ? -34.009 24.551 -40.416 1.00 31.66 239 PHE D N 1
ATOM 7681 C CA . PHE D 2 239 ? -33.973 23.838 -41.682 1.00 30.56 239 PHE D CA 1
ATOM 7682 C C . PHE D 2 239 ? -35.291 23.105 -41.891 1.00 33.94 239 PHE D C 1
ATOM 7683 O O . PHE D 2 239 ? -35.638 22.203 -41.129 1.00 32.15 239 PHE D O 1
ATOM 7691 N N . TYR D 2 240 ? -36.033 23.510 -42.916 1.00 34.98 240 TYR D N 1
ATOM 7692 C CA . TYR D 2 240 ? -37.284 22.849 -43.260 1.00 35.03 240 TYR D CA 1
ATOM 7693 C C . TYR D 2 240 ? -37.061 21.904 -44.432 1.00 36.59 240 TYR D C 1
ATOM 7694 O O . TYR D 2 240 ? -36.711 22.335 -45.529 1.00 40.11 240 TYR D O 1
ATOM 7703 N N . ILE D 2 241 ? -37.265 20.614 -44.193 1.00 34.00 241 ILE D N 1
ATOM 7704 C CA . ILE D 2 241 ? -37.030 19.602 -45.214 1.00 37.08 241 ILE D CA 1
ATOM 7705 C C . ILE D 2 241 ? -38.331 18.910 -45.607 1.00 37.47 241 ILE D C 1
ATOM 7706 O O . ILE D 2 241 ? -39.059 18.407 -44.754 1.00 38.71 241 ILE D O 1
ATOM 7711 N N . ALA D 2 242 ? -38.620 18.893 -46.904 1.00 39.02 242 ALA D N 1
ATOM 7712 C CA . ALA D 2 242 ? -39.839 18.271 -47.406 1.00 41.48 242 ALA D CA 1
ATOM 7713 C C . ALA D 2 242 ? -39.730 16.750 -47.379 1.00 44.60 242 ALA D C 1
ATOM 7714 O O . ALA D 2 242 ? -38.650 16.197 -47.593 1.00 50.11 242 ALA D O 1
ATOM 7716 N N . PRO D 2 243 ? -40.856 16.070 -47.113 1.00 42.36 243 PRO D N 1
ATOM 7717 C CA . PRO D 2 243 ? -40.916 14.606 -47.042 1.00 44.13 243 PRO D CA 1
ATOM 7718 C C . PRO D 2 243 ? -40.838 13.947 -48.418 1.00 50.32 243 PRO D C 1
ATOM 7719 O O . PRO D 2 243 ? -40.880 14.635 -49.438 1.00 51.58 243 PRO D O 1
ATOM 7723 N N . ARG D 2 244 ? -40.730 12.621 -48.432 1.00 55.60 244 ARG D N 1
ATOM 7724 C CA . ARG D 2 244 ? -40.623 11.851 -49.670 1.00 61.88 244 ARG D CA 1
ATOM 7725 C C . ARG D 2 244 ? -39.444 12.291 -50.536 1.00 70.65 244 ARG D C 1
ATOM 7726 O O . ARG D 2 244 ? -39.608 13.078 -51.470 1.00 76.05 244 ARG D O 1
ATOM 7734 N N . ALA D 2 245 ? -38.260 11.772 -50.226 1.00 63.43 245 ALA D N 1
ATOM 7735 C CA . ALA D 2 245 ? -37.056 12.100 -50.984 1.00 71.61 245 ALA D CA 1
ATOM 7736 C C . ALA D 2 245 ? -36.051 10.950 -50.966 1.00 72.39 245 ALA D C 1
ATOM 7737 O O . ALA D 2 245 ? -34.913 11.093 -51.418 1.00 68.32 245 ALA D O 1
#

Foldseek 3Di:
DWKWKAFFLPVVLLLLVLPPPDDQKWKFKDAPFWTKTWDAPPVNFKIKIWIFTCVLIPPTDDDHIKIWIFGSVVSNVQSVPAPDRRWMWMWDADPQTIKIKIGDVPVRDIDIDDTGTDIDGGDDDDDDDDDFQKKFKFALVVLLVVLVVLVPAAFKWKWKDAQFWIKIWGHDPRDIDIDIAGDVRPTVDIHHNHIFMFMFGSVVSSSNSNSLNQAGIWMWTHGHQAWIWIWRADPSRIIMIMTGHTDD/DWKWKFQFLQVVLLLLVLPPPDDQKWKFKDDPFWTKTWDADPVRFKIKIWIFGVVLIPPTDDDDIWIKIFGSVVSSVQSVVCNPFGWMWMWDADPFGIWIWIAGPPPRDIDIDDTGIDTHHGPDDDDDDDDFQKKFWFALVVLLVVLVVVVVAFQKWKWWDADFWIKIWGHDDHDIDIDIDGDVRVTVDIGGNHTFMFIFGSVVSSSNSNSLNQAGIWMWTHGHQGWIWIWRADPSRTIMIMTGHTDD/DKFKAFQLLLVLLVLVLCVLFDFKWKFKQAPQGTWTWDAHPVSQKTKTWGDGNVNTPDDDDPHIAIFMFGSVVVSVVSNVADRGWMWMWDAPVQSWIWIWIDDPHIDIDITHTDDDDDDDDPDPDDDFQKKFKAFLQLVLVVLVVLVVVDAFKWKWWDAPQKTKTWSHHPPDTDIDIAHVVVRNTVGMDHHIAIFMFGSSLSNSNSSSNRQAGMWMWTDHYQFWIWIWRAGPPRITMIMTGGTPSD/DKFKAFQLLLVLLLLVLVVLADFKWKFWQDPQFTWTWDAHPVRQKTKTWGDGRVNTPDDDDDHTDIFMDGSVVVSVVSVVADRRWMWMWDADPQRKIWIWIDGPHIDIDIDHTDDHDDDDDDPPPDDFQKKFKFWLCLVLVVLVVLVVQPDFKWKWKDAPFKIWIWNVDDNDIDIDIAHCVVRRTVGMDGHIAMFMFGSSSVNSNSSSNRQAGMWMWTHHHQAWIWIWRAGPPRITMIMTGGTDD

Secondary structure (DSSP, 8-state):
--EEEES-HHHHHHHHTT-TT--SEEEEEE-SSEEEEEEE-TTSSEEEEEEEEGGG-EEEE-SS-EEEEEEHHHHHHHHHT-SSTT-EEEEEE-SSEEEEEEEETTTTEEEEEEEE-EEE------------SEEEEE-HHHHHHHHHHHTTS-SEEEEEE-SSEEEEEEEETTEEEEEEEEETBEESEEEESS-EEEEEEHHHHHHHHHHGGG-SSEEEEEETTEEEEEEEE-TTS-EEEEEEPPP-/-EEEEES-HHHHHHHHHT-TT--SEEEEE--SSEEEEEEE-TTSSEEEEEEEEGGGEEEEEESS--EEEEEHHHHHHHGGGGSSS-EEEEEEB-SSEEEEEEEETTT--EEEEEEEEEEE------------SEEEEE-HHHHHHHHHHHTTS-SEEEEEE-SSEEEEEEEETTEEEEEEEEETBEESEEEESS-EEEEEEHHHHHHHHTTGGG-SSEEEEEETTEEEEEEE--TTS-EEEEEE-B--/-EEEES-HHHHHHHHHHHTTT-SEEEEEE-SSEEEEEEE-TTS-EEEEEEEEGGGSSEEE-SS-EEEEEEHHHHHHHHTT--TT-EEEEEE-SSS-EEEEEESSSEEEEEE-----PPPPPS-S----SEEEEEEHHHHHHHHHHHHHH--SEEEEEEETTEEEEEEE-SS-EEEEEE-TTTTS-SEEEE--EEEEEEHHHHHTTGGGTTT-SEEEEEEETTEEEEEEEEETTTEEEEEEE-B---/-EEEES-HHHHHHHHHHHTTT-SEEEEEE-SSEEEEEEE-TTS-EEEEEEEEGGGSSEEE-SS-EEEEEEHHHHHHHHTT--TT-EEEEEE-TTSEEEEEEESSSEEEEEEE--PPPP----------SEEEEEEHHHHHHHHHHHHHH--SEEEEEEETTEEEEE--SSS---EEEE-TTTSS-SEEEE--EEEEEEHHHHHHGGGGGTT-SEEEEEEETTEEEEEEEEEGGGEEEEEEE-B--